Protein AF-A0ABD0UK90-F1 (afdb_monomer_lite)

Foldseek 3Di:
DDDDDDDDDDDDDDDDDPVVVVVVVVVVVQDDDDDDDDLQAKEWEDALLALLSLLLLLLCVQQVHDHHYHYADPVHGDPVLCVLCVPPSDDTWMDGRPHTDDTSLRSSVCSQVVSVVGGDRQADPDPVLNVVLVVLLVLCVVQQVVLLVCLQPPPDVVSVVVSLVSNLVSLLVVLVQCCVQLVPALESVPPDHHSNLSSNLSCLLSQVLSCVVPVDNSCDCVRRVSVVSSNVVSCPPPSSVVRRDHNVVSNQVSVVVNCVVVVHDDDDPPPDDDDPDDDDDDDDPDDDDDDDDDDDDDDDDDDDDDDDDDDDDDDDDDDDDDDDDDDDDDDDDDDDDDDDDDDDDDDDDDDDDDDDDDDDDDDDDDDDPVPVVVVVVVVVVVVVVVVVVLVVLQQAKEWEDAQLDLLSLLLLLLCVQQVHDHHYHYADPVHGDPCLCVLCVPPSDDTWMDRRNFIFDTSLLSSVLSLVVSVVGGDRQADPALLSNLLLVVLLVLCVVQVVVLLCCLLDPDPPVSVVVSVVSNLVSLLVVLVQQCVACVPELENHDPDNHSNCSSVLSCLLSLLLSCVVPVDNSCDCVRRVSVVSNNVVSCPPVSSVLRRDHNVVSNVVSVVVVVVVVVVVVVVVDDDDPDDDDDDDDDDDRDDPDDDDDDDDDDDDDDDDDDDDDDDDDDDDDDDDDDDDDDDDDDDDDDDDDDDDDDDDDDDDDDDDDDDDDDDDDDDDDDDPDDDDPPPPPPPPVDDPVVLVVVQVVVVVVLCVLQPDDDPQFKEWEDAQLDLLSLLLLLLCVQQVHGYHYHYADPPDGDPVLCVLCVPPSDDTWMQGRNRIRDTSLSSSVSSQVVSVVGGDRQADPNSSLNSLLVVLLVLCVVQQVVLLCCLLDPPPVVSVVVSLVSLLVSLLVVLVQCCVQLVPALESVPPDHHSNLSSNLSCLLSLVLSCVVPVDNSCDCVRRVSVVSNNVVSCPPPSNVSRRDHSVVSNVVSVSVVSVVVVVVVVVVVD

pLDDT: mean 71.85, std 28.39, range [21.31, 98.69]

Radius of gyration: 40.95 Å; chains: 1; bounding box: 121×126×129 Å

Secondary structure (DSSP, 8-state):
------------PPPPTTHHHHHHHHHHHT--------TT-EEEEE-TT-HHHHHHHHHHHHHT---EEEE--SSS--HHHHHHSTTT--S-EEEETTEEEESHHHHHHHHHHHTTTSS--SS-SSHHHHHHHHHHHHHHHHHTHHHHHHHHH---HHHHHHHHHHHHHHHHHHHHHHHHHSTTSSBTTBTS--HHHHHHHTTHHHHHHHHHHHS--SS-TTT-HHHHHHHHHHHHSHHHHTTS--HHHHHHHHHHHHHHTTT----------S---------------------------------------------------------------------------------------------SSHHHHHHHHHHHHHHHHHHHHHHHHHT-EEEEE-TT-HHHHHHHHHHHHHT---EEEE-BTTB--HHHHHHSTTT--S-EEEETTEEEESHHHHHHHHHHHTTTSS--SS-SSHHHHHHHHHHHHHIIIIIHHHHHHHHH---HHHHHHHHHHHHHHHHHHHHHHHHHSTTSSSSSSSS--HHHHHHHTTHHHHHHHHHHHS--SS-TTT-HHHHHHHHHHTTSHHHHTTPPPHHHHHHHHHHHHHHHHHHHHHTTSPPPP---PPPPPPPPPP-------------------PPP---PPPPP---------------------------------------------PPPP--S--PPP----------HHHHHHHHHHHHHHHGGG---PSTTSEEEEE-TT-HHHHHHHHHHHHTT---EEEE--SSS--HHHHHHSTTT--S-EEEETTEEEESHHHHHHHHHHHTTTSSS-SS-SSHHHHHHHHHHHHHHHHHTHHHHHHHHH---HHHHHHHHHHHHHHHHHHHHHHHHHSTTSSBTTBSS--HHHHHHHTTHHHHHHHHHHHS--SS-TTT-HHHHHHHHHHTT-HHHHTTPPPHHHHHHHHHHHHHHHHHHHHHTS--

Structure (mmCIF, N/CA/C/O backbone):
data_AF-A0ABD0UK90-F1
#
_entry.id   AF-A0ABD0UK90-F1
#
loop_
_atom_site.group_PDB
_atom_site.id
_atom_site.type_symbol
_atom_site.label_atom_id
_atom_site.label_alt_id
_atom_site.label_comp_id
_atom_site.label_asym_id
_atom_site.label_entity_id
_atom_site.label_seq_id
_atom_site.pdbx_PDB_ins_code
_atom_site.Cartn_x
_atom_site.Cartn_y
_atom_site.Cartn_z
_atom_site.occupancy
_atom_site.B_iso_or_equiv
_atom_site.auth_seq_id
_atom_site.auth_comp_id
_atom_site.auth_asym_id
_atom_site.auth_atom_id
_atom_site.pdbx_PDB_model_num
ATOM 1 N N . MET A 1 1 ? -17.948 55.664 0.984 1.00 28.36 1 MET A N 1
ATOM 2 C CA . MET A 1 1 ? -17.907 54.727 -0.159 1.00 28.36 1 MET A CA 1
ATOM 3 C C . MET A 1 1 ? -16.835 55.217 -1.120 1.00 28.36 1 MET A C 1
ATOM 5 O O . MET A 1 1 ? -16.834 56.423 -1.345 1.00 28.36 1 MET A O 1
ATOM 9 N N . PRO A 1 2 ? -16.016 54.346 -1.725 1.00 45.47 2 PRO A N 1
ATOM 10 C CA . PRO A 1 2 ? -15.521 53.060 -1.220 1.00 45.47 2 PRO A CA 1
ATOM 11 C C . PRO A 1 2 ? -13.966 52.999 -1.204 1.00 45.47 2 PRO A C 1
ATOM 13 O O . PRO A 1 2 ? -13.306 53.985 -1.496 1.00 45.47 2 PRO A O 1
ATOM 16 N N . GLU A 1 3 ? -13.427 51.840 -0.805 1.00 31.30 3 GLU A N 1
ATOM 17 C CA . GLU A 1 3 ? -12.134 51.233 -1.208 1.00 31.30 3 GLU A CA 1
ATOM 18 C C . GLU A 1 3 ? -10.850 52.075 -1.406 1.00 31.30 3 GLU A C 1
ATOM 20 O O . GLU A 1 3 ? -10.695 52.804 -2.378 1.00 31.30 3 GLU A O 1
ATOM 25 N N . MET A 1 4 ? -9.829 51.779 -0.586 1.00 26.78 4 MET A N 1
ATOM 26 C CA . MET A 1 4 ? -8.618 51.058 -1.037 1.00 26.78 4 MET A CA 1
ATOM 27 C C . MET A 1 4 ? -7.748 50.628 0.164 1.00 26.78 4 MET A C 1
ATOM 29 O O . MET A 1 4 ? -7.556 51.390 1.111 1.00 26.78 4 MET A O 1
ATOM 33 N N . ARG A 1 5 ? -7.214 49.404 0.111 1.00 32.78 5 ARG A N 1
ATOM 34 C CA . ARG A 1 5 ? -6.096 48.887 0.932 1.00 32.78 5 ARG A CA 1
ATOM 35 C C . ARG A 1 5 ? -4.965 48.471 -0.044 1.00 32.78 5 ARG A C 1
ATOM 37 O O . ARG A 1 5 ? -5.212 48.463 -1.244 1.00 32.78 5 ARG A O 1
ATOM 44 N N . ASP A 1 6 ? -3.722 48.158 0.320 1.00 28.17 6 ASP A N 1
ATOM 45 C CA . ASP A 1 6 ? -3.115 47.785 1.608 1.00 28.17 6 ASP A CA 1
ATOM 46 C C . ASP A 1 6 ? -1.721 48.426 1.803 1.00 28.17 6 ASP A C 1
ATOM 48 O O . ASP A 1 6 ? -1.142 49.012 0.888 1.00 28.17 6 ASP A O 1
ATOM 52 N N . LEU A 1 7 ? -1.175 48.303 3.018 1.00 28.30 7 LEU A N 1
ATOM 53 C CA . LEU A 1 7 ? 0.157 48.779 3.413 1.00 28.30 7 LEU A CA 1
ATOM 54 C C . LEU A 1 7 ? 1.127 47.610 3.619 1.00 28.30 7 LEU A C 1
ATOM 56 O O . LEU A 1 7 ? 0.836 46.717 4.407 1.00 28.30 7 LEU A O 1
ATOM 60 N N . CYS A 1 8 ? 2.339 47.691 3.059 1.00 24.53 8 CYS A N 1
ATOM 61 C CA . CYS A 1 8 ? 3.510 47.049 3.668 1.00 24.53 8 CYS A CA 1
ATOM 62 C C . CYS A 1 8 ? 4.816 47.736 3.228 1.00 24.53 8 CYS A C 1
ATOM 64 O O . CYS A 1 8 ? 5.094 47.844 2.035 1.00 24.53 8 CYS A O 1
ATOM 66 N N . MET A 1 9 ? 5.626 48.208 4.182 1.00 26.78 9 MET A N 1
ATOM 67 C CA . MET A 1 9 ? 6.883 48.924 3.916 1.00 26.78 9 MET A CA 1
ATOM 68 C C . MET A 1 9 ? 8.098 48.198 4.503 1.00 26.78 9 MET A C 1
ATOM 70 O O . MET A 1 9 ? 8.128 47.865 5.682 1.00 26.78 9 MET A O 1
ATOM 74 N N . HIS A 1 10 ? 9.096 48.012 3.639 1.00 29.12 10 HIS A N 1
ATOM 75 C CA . HIS A 1 10 ? 10.520 47.770 3.882 1.00 29.12 10 HIS A CA 1
ATOM 76 C C . HIS A 1 10 ? 11.045 47.892 5.332 1.00 29.12 10 HIS A C 1
ATOM 78 O O . HIS A 1 10 ? 11.031 48.973 5.919 1.00 29.12 10 HIS A O 1
ATOM 84 N N . SER A 1 11 ? 11.726 46.844 5.812 1.00 24.11 11 SER A N 1
ATOM 85 C CA . SER A 1 11 ? 12.740 46.954 6.875 1.00 24.11 11 SER A CA 1
ATOM 86 C C . SER A 1 11 ? 13.947 46.048 6.591 1.00 24.11 11 SER A C 1
ATOM 88 O O . SER A 1 11 ? 13.895 44.836 6.799 1.00 24.11 11 SER A O 1
ATOM 90 N N . SER A 1 12 ? 15.046 46.625 6.103 1.00 24.52 12 SER A N 1
ATOM 91 C CA . SER A 1 12 ? 16.267 45.883 5.757 1.00 24.52 12 SER A CA 1
ATOM 92 C C . SER A 1 12 ? 17.231 45.803 6.945 1.00 24.52 12 SER A C 1
ATOM 94 O O . SER A 1 12 ? 17.778 46.822 7.367 1.00 24.52 12 SER A O 1
ATOM 96 N N . PHE A 1 13 ? 17.495 44.599 7.456 1.00 25.09 13 PHE A N 1
ATOM 97 C CA . PHE A 1 13 ? 18.544 44.384 8.459 1.00 25.09 13 PHE A CA 1
ATOM 98 C C . PHE A 1 13 ? 19.931 44.346 7.800 1.00 25.09 13 PHE A C 1
ATOM 100 O O . PHE A 1 13 ? 20.166 43.580 6.868 1.00 25.09 13 PHE A O 1
ATOM 107 N N . LYS A 1 14 ? 20.863 45.168 8.299 1.00 26.67 14 LYS A N 1
ATOM 108 C CA . LYS A 1 14 ? 22.282 45.142 7.910 1.00 26.67 14 LYS A CA 1
ATOM 109 C C . LYS A 1 14 ? 23.086 44.302 8.903 1.00 26.67 14 LYS A C 1
ATOM 111 O O . LYS A 1 14 ? 22.955 44.495 10.109 1.00 26.67 14 LYS A O 1
ATOM 116 N N . TYR A 1 15 ? 23.956 43.433 8.394 1.00 26.38 15 TYR A N 1
ATOM 117 C CA . TYR A 1 15 ? 24.960 42.734 9.203 1.00 26.38 15 TYR A CA 1
ATOM 118 C C . TYR A 1 15 ? 26.170 43.640 9.529 1.00 26.38 15 TYR A C 1
ATOM 120 O O . TYR A 1 15 ? 26.425 44.597 8.791 1.00 26.38 15 TYR A O 1
ATOM 128 N N . PRO A 1 16 ? 26.937 43.354 10.604 1.00 29.52 16 PRO A N 1
ATOM 129 C CA . PRO A 1 16 ? 28.162 44.086 10.936 1.00 29.52 16 PRO A CA 1
ATOM 130 C C . PRO A 1 16 ? 29.250 43.928 9.863 1.00 29.52 16 PRO A C 1
ATOM 132 O O . PRO A 1 16 ? 29.445 42.848 9.310 1.00 29.52 16 PRO A O 1
ATOM 135 N N . SER A 1 17 ? 29.989 45.003 9.591 1.00 32.88 17 SER A N 1
ATOM 136 C CA . SER A 1 17 ? 30.823 45.151 8.390 1.00 32.88 17 SER A CA 1
ATOM 137 C C . SER A 1 17 ? 32.204 44.473 8.417 1.00 32.88 17 SER A C 1
ATOM 139 O O . SER A 1 17 ? 32.989 44.709 7.506 1.00 32.88 17 SER A O 1
ATOM 141 N N . SER A 1 18 ? 32.531 43.647 9.417 1.00 31.89 18 SER A N 1
ATOM 142 C CA . SER A 1 18 ? 33.868 43.034 9.556 1.00 31.89 18 SER A CA 1
ATOM 143 C C . SER A 1 18 ? 34.064 41.716 8.793 1.00 31.89 18 SER A C 1
ATOM 145 O O . SER A 1 18 ? 35.194 41.354 8.489 1.00 31.89 18 SER A O 1
ATOM 147 N N . SER A 1 19 ? 32.993 40.996 8.451 1.00 40.97 19 SER A N 1
ATOM 148 C CA . SER A 1 19 ? 33.067 39.697 7.752 1.00 40.97 19 SER A CA 1
ATOM 149 C C . SER A 1 19 ? 33.196 39.816 6.227 1.00 40.97 19 SER A C 1
ATOM 151 O O . SER A 1 19 ? 33.571 38.854 5.550 1.00 40.97 19 SER A O 1
ATOM 153 N N . ALA A 1 20 ? 32.900 40.996 5.672 1.00 35.22 20 ALA A N 1
ATOM 154 C CA . ALA A 1 20 ? 32.947 41.248 4.235 1.00 35.22 20 ALA A CA 1
ATOM 155 C C . ALA A 1 20 ? 34.383 41.236 3.685 1.00 35.22 20 ALA A C 1
ATOM 157 O O . ALA A 1 20 ? 34.611 40.705 2.600 1.00 35.22 20 ALA A O 1
ATOM 158 N N . GLU A 1 21 ? 35.352 41.774 4.433 1.00 32.53 21 GLU A N 1
ATOM 159 C CA . GLU A 1 21 ? 36.754 41.835 4.003 1.00 32.53 21 GLU A CA 1
ATOM 160 C C . GLU A 1 21 ? 37.429 40.458 4.063 1.00 32.53 21 GLU A C 1
ATOM 162 O O . GLU A 1 21 ? 38.047 40.054 3.082 1.00 32.53 21 GLU A O 1
ATOM 167 N N . GLU A 1 22 ? 37.233 39.675 5.131 1.00 37.59 22 GLU A N 1
ATOM 168 C CA . GLU A 1 22 ? 37.741 38.291 5.206 1.00 37.59 22 GLU A CA 1
ATOM 169 C C . GLU A 1 22 ? 37.160 37.410 4.084 1.00 37.59 22 GLU A C 1
ATOM 171 O O . GLU A 1 22 ? 37.885 36.649 3.437 1.00 37.59 22 GLU A O 1
ATOM 176 N N . SER A 1 23 ? 35.866 37.575 3.783 1.00 37.53 23 SER A N 1
ATOM 177 C CA . SER A 1 23 ? 35.215 36.898 2.656 1.00 37.53 23 SER A CA 1
ATOM 178 C C . SER A 1 23 ? 35.800 37.339 1.309 1.00 37.53 23 SER A C 1
ATOM 180 O O . SER A 1 23 ? 36.056 36.497 0.447 1.00 37.53 23 SER A O 1
ATOM 182 N N . GLN A 1 24 ? 36.070 38.637 1.118 1.00 35.12 24 GLN A N 1
ATOM 183 C CA . GLN A 1 24 ? 36.702 39.138 -0.107 1.00 35.12 24 GLN A CA 1
ATOM 184 C C . GLN A 1 24 ? 38.171 38.727 -0.252 1.00 35.12 24 GLN A C 1
ATOM 186 O O . GLN A 1 24 ? 38.604 38.484 -1.374 1.00 35.12 24 GLN A O 1
ATOM 191 N N . ILE A 1 25 ? 38.923 38.565 0.838 1.00 36.12 25 ILE A N 1
ATOM 192 C CA . ILE A 1 25 ? 40.304 38.058 0.799 1.00 36.12 25 ILE A CA 1
ATOM 193 C C . ILE A 1 25 ? 40.329 36.593 0.335 1.00 36.12 25 ILE A C 1
ATOM 195 O O . ILE A 1 25 ? 41.153 36.232 -0.504 1.00 36.12 25 ILE A O 1
ATOM 199 N N . ILE A 1 26 ? 39.384 35.761 0.788 1.00 38.62 26 ILE A N 1
ATOM 200 C CA . ILE A 1 26 ? 39.241 34.379 0.292 1.00 38.62 26 ILE A CA 1
ATOM 201 C C . ILE A 1 26 ? 38.785 34.359 -1.180 1.00 38.62 26 ILE A C 1
ATOM 203 O O . ILE A 1 26 ? 39.299 33.563 -1.965 1.00 38.62 26 ILE A O 1
ATOM 207 N N . LEU A 1 27 ? 37.884 35.263 -1.588 1.00 34.94 27 LEU A N 1
ATOM 208 C CA . LEU A 1 27 ? 37.467 35.431 -2.992 1.00 34.94 27 LEU A CA 1
ATOM 209 C C . LEU A 1 27 ? 38.593 35.938 -3.911 1.00 34.94 27 LEU A C 1
ATOM 211 O O . LEU A 1 27 ? 38.601 35.617 -5.099 1.00 34.94 27 LEU A O 1
ATOM 215 N N . ALA A 1 28 ? 39.529 36.738 -3.394 1.00 32.56 28 ALA A N 1
ATOM 216 C CA . ALA A 1 28 ? 40.621 37.319 -4.174 1.00 32.56 28 ALA A CA 1
ATOM 217 C C . ALA A 1 28 ? 41.658 36.272 -4.610 1.00 32.56 28 ALA A C 1
ATOM 219 O O . ALA A 1 28 ? 42.197 36.376 -5.710 1.00 32.56 28 ALA A O 1
ATOM 220 N N . ILE A 1 29 ? 41.885 35.236 -3.793 1.00 39.50 29 ILE A N 1
ATOM 221 C CA . ILE A 1 29 ? 42.828 34.141 -4.088 1.00 39.50 29 ILE A CA 1
ATOM 222 C C . ILE A 1 29 ? 42.421 33.352 -5.350 1.00 39.50 29 ILE A C 1
ATOM 224 O O . ILE A 1 29 ? 43.286 32.831 -6.045 1.00 39.50 29 ILE A O 1
ATOM 228 N N . PHE A 1 30 ? 41.127 33.317 -5.689 1.00 38.62 30 PHE A N 1
ATOM 229 C CA . PHE A 1 30 ? 40.582 32.551 -6.820 1.00 38.62 30 PHE A CA 1
ATOM 230 C C . PHE A 1 30 ? 40.227 33.393 -8.064 1.00 38.62 30 PHE A C 1
ATOM 232 O O . PHE A 1 30 ? 39.583 32.886 -8.980 1.00 38.62 30 PHE A O 1
ATOM 239 N N . ARG A 1 31 ? 40.613 34.679 -8.142 1.00 35.34 31 ARG A N 1
ATOM 240 C CA . ARG A 1 31 ? 40.206 35.572 -9.251 1.00 35.34 31 ARG A CA 1
ATOM 241 C C . ARG A 1 31 ? 41.307 35.899 -10.263 1.00 35.34 31 ARG A C 1
ATOM 243 O O . ARG A 1 31 ? 41.811 37.016 -10.333 1.00 35.34 31 ARG A O 1
ATOM 250 N N . SER A 1 32 ? 41.558 34.939 -11.151 1.00 29.97 32 SER A N 1
ATOM 251 C CA . SER A 1 32 ? 42.127 35.145 -12.491 1.00 29.97 32 SER A CA 1
ATOM 252 C C . SER A 1 32 ? 41.592 34.033 -13.414 1.00 29.97 32 SER A C 1
ATOM 254 O O . SER A 1 32 ? 41.513 32.901 -12.963 1.00 29.97 32 SER A O 1
ATOM 256 N N . THR A 1 33 ? 41.173 34.253 -14.666 1.00 31.61 33 THR A N 1
ATOM 257 C CA . THR A 1 33 ? 41.246 35.459 -15.514 1.00 31.61 33 THR A CA 1
ATOM 258 C C . THR A 1 33 ? 39.935 35.664 -16.286 1.00 31.61 33 THR A C 1
ATOM 260 O O . THR A 1 33 ? 39.329 34.706 -16.750 1.00 31.61 33 THR A O 1
ATOM 263 N N . LYS A 1 34 ? 39.513 36.915 -16.518 1.00 36.09 34 LYS A N 1
ATOM 264 C CA . LYS A 1 34 ? 38.336 37.210 -17.356 1.00 36.09 34 LYS A CA 1
ATOM 265 C C . LYS A 1 34 ? 38.686 37.135 -18.852 1.00 36.09 34 LYS A C 1
ATOM 267 O O . LYS A 1 34 ? 39.537 37.895 -19.315 1.00 36.09 34 LYS A O 1
ATOM 272 N N . ARG A 1 35 ? 37.986 36.297 -19.623 1.00 33.28 35 ARG A N 1
ATOM 273 C CA . ARG A 1 35 ? 37.909 36.353 -21.099 1.00 33.28 35 ARG A CA 1
ATOM 274 C C . ARG A 1 35 ? 36.449 36.219 -21.548 1.00 33.28 35 ARG A C 1
ATOM 276 O O . ARG A 1 35 ? 35.594 35.847 -20.755 1.00 33.28 35 ARG A O 1
ATOM 283 N N . MET A 1 36 ? 36.154 36.623 -22.784 1.00 32.66 36 MET A N 1
ATOM 284 C CA . MET A 1 36 ? 34.798 36.543 -23.344 1.00 32.66 36 MET A CA 1
ATOM 285 C C . MET A 1 36 ? 34.435 35.100 -23.714 1.00 32.66 36 MET A C 1
ATOM 287 O O . MET A 1 36 ? 35.322 34.297 -23.998 1.00 32.66 36 MET A O 1
ATOM 291 N N . ALA A 1 37 ? 33.135 34.799 -23.685 1.00 36.25 37 ALA A N 1
ATOM 292 C CA . ALA A 1 37 ? 32.604 33.440 -23.699 1.00 36.25 37 ALA A CA 1
ATOM 293 C C . ALA A 1 37 ? 33.053 32.586 -24.900 1.00 36.25 37 ALA A C 1
ATOM 295 O O . ALA A 1 37 ? 33.027 33.024 -26.052 1.00 36.25 37 ALA A O 1
ATOM 296 N N . LYS A 1 38 ? 33.377 31.328 -24.593 1.00 41.59 38 LYS A N 1
ATOM 297 C CA . LYS A 1 38 ? 33.272 30.175 -25.493 1.00 41.59 38 LYS A CA 1
ATOM 298 C C . LYS A 1 38 ? 32.047 29.356 -25.083 1.00 41.59 38 LYS A C 1
ATOM 300 O O . LYS A 1 38 ? 31.646 29.402 -23.925 1.00 41.59 38 LYS A O 1
ATOM 305 N N . GLU A 1 39 ? 31.514 28.557 -26.002 1.00 44.91 39 GLU A N 1
ATOM 306 C CA . GLU A 1 39 ? 30.380 27.657 -25.731 1.00 44.91 39 GLU A CA 1
ATOM 307 C C . GLU A 1 39 ? 30.730 26.507 -24.756 1.00 44.91 39 GLU A C 1
ATOM 309 O O . GLU A 1 39 ? 29.832 25.934 -24.143 1.00 44.91 39 GLU A O 1
ATOM 314 N N . ASP A 1 40 ? 32.025 26.229 -24.554 1.00 58.19 40 ASP A N 1
ATOM 315 C CA . ASP A 1 40 ? 32.560 25.175 -23.672 1.00 58.19 40 ASP A CA 1
ATOM 316 C C . ASP A 1 40 ? 32.884 25.655 -22.234 1.00 58.19 40 ASP A C 1
ATOM 318 O O . ASP A 1 40 ? 33.687 25.036 -21.536 1.00 58.19 40 ASP A O 1
ATOM 322 N N . GLU A 1 41 ? 32.356 26.799 -21.777 1.00 84.12 41 GLU A N 1
ATOM 323 C CA . GLU A 1 41 ? 32.733 27.353 -20.466 1.00 84.12 41 GLU A CA 1
ATOM 324 C C . GLU A 1 41 ? 32.199 26.499 -19.296 1.00 84.12 41 GLU A C 1
ATOM 326 O O . GLU A 1 41 ? 30.988 26.332 -19.129 1.00 84.12 41 GLU A O 1
ATOM 331 N N . VAL A 1 42 ? 33.103 25.978 -18.458 1.00 94.38 42 VAL A N 1
ATOM 332 C CA . VAL A 1 42 ? 32.765 25.172 -17.274 1.00 94.38 42 VAL A CA 1
ATOM 333 C C . VAL A 1 42 ? 32.741 26.047 -16.020 1.00 94.38 42 VAL A C 1
ATOM 335 O O . VAL A 1 42 ? 33.667 26.819 -15.766 1.00 94.38 42 VAL A O 1
ATOM 338 N N . LYS A 1 43 ? 31.698 25.911 -15.195 1.00 95.25 43 LYS A N 1
ATOM 339 C CA . LYS A 1 43 ? 31.576 26.593 -13.895 1.00 95.25 43 LYS A CA 1
ATOM 340 C C . LYS A 1 43 ? 31.092 25.618 -12.824 1.00 95.25 43 LYS A C 1
ATOM 342 O O . LYS A 1 43 ? 30.287 24.740 -13.119 1.00 95.25 43 LYS A O 1
ATOM 347 N N . LEU A 1 44 ? 31.520 25.777 -11.573 1.00 96.19 44 LEU A N 1
ATOM 348 C CA . LEU A 1 44 ? 31.062 24.941 -10.455 1.00 96.19 44 LEU A CA 1
ATOM 349 C C . LEU A 1 44 ? 30.495 25.799 -9.321 1.00 96.19 44 LEU A C 1
ATOM 351 O O . LEU A 1 44 ? 31.235 26.526 -8.662 1.00 96.19 44 LEU A O 1
ATOM 355 N N . ILE A 1 45 ? 29.192 25.671 -9.063 1.00 94.69 45 ILE A N 1
ATOM 356 C CA . ILE A 1 45 ? 28.512 26.313 -7.933 1.00 94.69 45 ILE A CA 1
ATOM 357 C C . ILE A 1 45 ? 28.720 25.459 -6.679 1.00 94.69 45 ILE A C 1
ATOM 359 O O . ILE A 1 45 ? 28.374 24.272 -6.670 1.00 94.69 45 ILE A O 1
ATOM 363 N N . GLY A 1 46 ? 29.280 26.039 -5.614 1.00 91.19 46 GLY A N 1
ATOM 364 C CA . GLY A 1 46 ? 29.728 25.258 -4.462 1.00 91.19 46 GLY A CA 1
ATOM 365 C C . GLY A 1 46 ? 29.984 26.024 -3.167 1.00 91.19 46 GLY A C 1
ATOM 366 O O . GLY A 1 46 ? 30.115 27.242 -3.131 1.00 91.19 46 GLY A O 1
ATOM 367 N N . VAL A 1 47 ? 30.146 25.270 -2.078 1.00 86.06 47 VAL A N 1
ATOM 368 C CA . VAL A 1 47 ? 30.702 25.752 -0.805 1.00 86.06 47 VAL A CA 1
ATOM 369 C C . VAL A 1 47 ? 31.943 24.920 -0.492 1.00 86.06 47 VAL A C 1
ATOM 371 O O . VAL A 1 47 ? 31.859 23.693 -0.449 1.00 86.06 47 VAL A O 1
ATOM 374 N N . TRP A 1 48 ? 33.080 25.579 -0.247 1.00 86.44 48 TRP A N 1
ATOM 375 C CA . TRP A 1 48 ? 34.409 24.948 -0.125 1.00 86.44 48 TRP A CA 1
ATOM 376 C C . TRP A 1 48 ? 34.515 23.906 1.002 1.00 86.44 48 TRP A C 1
ATOM 378 O O . TRP A 1 48 ? 35.383 23.042 0.983 1.00 86.44 48 TRP A O 1
ATOM 388 N N . SER A 1 49 ? 33.634 23.984 2.000 1.00 84.56 49 SER A N 1
ATOM 389 C CA . SER A 1 49 ? 33.572 23.068 3.143 1.00 84.56 49 SER A CA 1
ATOM 390 C C . SER A 1 49 ? 32.675 21.840 2.908 1.00 84.56 49 SER A C 1
ATOM 392 O O . SER A 1 49 ? 32.532 21.006 3.807 1.00 84.56 49 SER A O 1
ATOM 394 N N . SER A 1 50 ? 32.061 21.714 1.724 1.00 89.25 50 SER A N 1
ATOM 395 C CA . SER A 1 50 ? 31.174 20.603 1.363 1.00 89.25 50 SER A CA 1
ATOM 396 C C . SER A 1 50 ? 31.948 19.442 0.715 1.00 89.25 50 SER A C 1
ATOM 398 O O . SER A 1 50 ? 32.546 19.635 -0.346 1.00 89.25 50 SER A O 1
ATOM 400 N N . PRO A 1 51 ? 31.882 18.210 1.262 1.00 92.00 51 PRO A N 1
ATOM 401 C CA . PRO A 1 51 ? 32.534 17.045 0.657 1.00 92.00 51 PRO A CA 1
ATOM 402 C C . PRO A 1 51 ? 31.958 16.743 -0.735 1.00 92.00 51 PRO A C 1
ATOM 404 O O . PRO A 1 51 ? 32.690 16.423 -1.664 1.00 92.00 51 PRO A O 1
ATOM 407 N N . PHE A 1 52 ? 30.654 16.945 -0.931 1.00 94.88 52 PHE A N 1
ATOM 408 C CA . PHE A 1 52 ? 30.000 16.736 -2.223 1.00 94.88 52 PHE A CA 1
ATOM 409 C C . PHE A 1 52 ? 30.558 17.658 -3.317 1.00 94.88 52 PHE A C 1
ATOM 411 O O . PHE A 1 52 ? 30.664 17.241 -4.465 1.00 94.88 52 PHE A O 1
ATOM 418 N N . VAL A 1 53 ? 30.965 18.884 -2.963 1.00 95.12 53 VAL A N 1
ATOM 419 C CA . VAL A 1 53 ? 31.605 19.839 -3.888 1.00 95.12 53 VAL A CA 1
ATOM 420 C C . VAL A 1 53 ? 33.054 19.434 -4.163 1.00 95.12 53 VAL A C 1
ATOM 422 O O . VAL A 1 53 ? 33.483 19.467 -5.315 1.00 95.12 53 VAL A O 1
ATOM 425 N N . ALA A 1 54 ? 33.777 18.962 -3.141 1.00 95.69 54 ALA A N 1
ATOM 426 C CA . ALA A 1 54 ? 35.136 18.450 -3.299 1.00 95.69 54 ALA A CA 1
ATOM 427 C C . ALA A 1 54 ? 35.223 17.303 -4.324 1.00 95.69 54 ALA A C 1
ATOM 429 O O . ALA A 1 54 ? 36.182 17.253 -5.081 1.00 95.69 54 ALA A O 1
ATOM 430 N N . ARG A 1 55 ? 34.209 16.430 -4.432 1.00 97.81 55 ARG A N 1
ATOM 431 C CA . ARG A 1 55 ? 34.168 15.367 -5.462 1.00 97.81 55 ARG A CA 1
ATOM 432 C C . ARG A 1 55 ? 34.249 15.909 -6.888 1.00 97.81 55 ARG A C 1
ATOM 434 O O . ARG A 1 55 ? 35.030 15.405 -7.689 1.00 97.81 55 ARG A O 1
ATOM 441 N N . ALA A 1 56 ? 33.452 16.935 -7.188 1.00 97.31 56 ALA A N 1
ATOM 442 C CA . ALA A 1 56 ? 33.420 17.559 -8.506 1.00 97.31 56 ALA A CA 1
ATOM 443 C C . ALA A 1 56 ? 34.743 18.277 -8.813 1.00 97.31 56 ALA A C 1
ATOM 445 O O . ALA A 1 56 ? 35.297 18.090 -9.891 1.00 97.31 56 ALA A O 1
ATOM 446 N N . LEU A 1 57 ? 35.288 19.019 -7.842 1.00 96.50 57 LEU A N 1
ATOM 447 C CA . LEU A 1 57 ? 36.599 19.669 -7.953 1.00 96.50 57 LEU A CA 1
ATOM 448 C C . LEU A 1 57 ? 37.727 18.652 -8.208 1.00 96.50 57 LEU A C 1
ATOM 450 O O . LEU A 1 57 ? 38.512 18.831 -9.132 1.00 96.50 57 LEU A O 1
ATOM 454 N N . ILE A 1 58 ? 37.767 17.546 -7.456 1.00 97.00 58 ILE A N 1
ATOM 455 C CA . ILE A 1 58 ? 38.763 16.474 -7.631 1.00 97.00 58 ILE A CA 1
ATOM 456 C C . ILE A 1 58 ? 38.661 15.856 -9.030 1.00 97.00 58 ILE A C 1
ATOM 458 O O . ILE A 1 58 ? 39.683 15.649 -9.678 1.00 97.00 58 ILE A O 1
ATOM 462 N N . ALA A 1 59 ? 37.448 15.595 -9.528 1.00 97.38 59 ALA A N 1
ATOM 463 C CA . ALA A 1 59 ? 37.256 15.069 -10.878 1.00 97.38 59 ALA A CA 1
ATOM 464 C C . ALA A 1 59 ? 37.701 16.063 -11.970 1.00 97.38 59 ALA A C 1
ATOM 466 O O . ALA A 1 59 ? 38.381 15.653 -12.909 1.00 97.38 59 ALA A O 1
ATOM 467 N N . LEU A 1 60 ? 37.391 17.359 -11.836 1.00 95.88 60 LEU A N 1
ATOM 468 C CA . LEU A 1 60 ? 37.853 18.399 -12.770 1.00 95.88 60 LEU A CA 1
ATOM 469 C C . LEU A 1 60 ? 39.387 18.512 -12.776 1.00 95.88 60 LEU A C 1
ATOM 471 O O . LEU A 1 60 ? 39.991 18.494 -13.850 1.00 95.88 60 LEU A O 1
ATOM 475 N N . ASN A 1 61 ? 40.023 18.546 -11.598 1.00 94.88 61 ASN A N 1
ATOM 476 C CA . ASN A 1 61 ? 41.483 18.608 -11.476 1.00 94.88 61 ASN A CA 1
ATOM 477 C C . ASN A 1 61 ? 42.156 17.332 -12.031 1.00 94.88 61 ASN A C 1
ATOM 479 O O . ASN A 1 61 ? 43.151 17.441 -12.742 1.00 94.88 61 ASN A O 1
ATOM 483 N N . LEU A 1 62 ? 41.601 16.131 -11.797 1.00 94.44 62 LEU A N 1
ATOM 484 C CA . LEU A 1 62 ? 42.101 14.876 -12.394 1.00 94.44 62 LEU A CA 1
ATOM 485 C C . LEU A 1 62 ? 42.020 14.878 -13.928 1.00 94.44 62 LEU A C 1
ATOM 487 O O . LEU A 1 62 ? 42.900 14.327 -14.589 1.00 94.44 62 LEU A O 1
ATOM 491 N N . LYS A 1 63 ? 40.981 15.496 -14.499 1.00 93.88 63 LYS A N 1
ATOM 492 C CA . LYS A 1 63 ? 40.798 15.638 -15.951 1.00 93.88 63 LYS A CA 1
ATOM 493 C C . LYS A 1 63 ? 41.565 16.811 -16.570 1.00 93.88 63 LYS A C 1
ATOM 495 O O . LYS A 1 63 ? 41.596 16.911 -17.795 1.00 93.88 63 LYS A O 1
ATOM 500 N N . GLY A 1 64 ? 42.181 17.681 -15.767 1.00 91.88 64 GLY A N 1
ATOM 501 C CA . GLY A 1 64 ? 42.857 18.892 -16.247 1.00 91.88 64 GLY A CA 1
ATOM 502 C C . GLY A 1 64 ? 41.903 19.915 -16.878 1.00 91.88 64 GLY A C 1
ATOM 503 O O . GLY A 1 64 ? 42.282 20.601 -17.825 1.00 91.88 64 GLY A O 1
ATOM 504 N N . VAL A 1 65 ? 40.656 19.981 -16.403 1.00 92.75 65 VAL A N 1
ATOM 505 C CA . VAL A 1 65 ? 39.617 20.884 -16.926 1.00 92.75 65 VAL A CA 1
ATOM 506 C C . VAL A 1 65 ? 39.700 22.232 -16.208 1.00 92.75 65 VAL A C 1
ATOM 508 O O . VAL A 1 65 ? 39.640 22.276 -14.983 1.00 92.75 65 VAL A O 1
ATOM 511 N N . GLU A 1 66 ? 39.804 23.334 -16.955 1.00 91.38 66 GLU A N 1
ATOM 512 C CA . GLU A 1 66 ? 39.680 24.692 -16.403 1.00 91.38 66 GLU A CA 1
ATOM 513 C C . GLU A 1 66 ? 38.209 25.006 -16.063 1.00 91.38 66 GLU A C 1
ATOM 515 O O . GLU A 1 66 ? 37.314 24.696 -16.849 1.00 91.38 66 GLU A O 1
ATOM 520 N N . TYR A 1 67 ? 37.942 25.635 -14.911 1.00 92.25 67 TYR A N 1
ATOM 521 C CA . TYR A 1 67 ? 36.586 25.998 -14.470 1.00 92.25 67 TYR A CA 1
ATOM 522 C C . TYR A 1 67 ? 36.538 27.315 -13.681 1.00 92.25 67 TYR A C 1
ATOM 524 O O . TYR A 1 67 ? 37.460 27.648 -12.938 1.00 92.25 67 TYR A O 1
ATOM 532 N N . GLU A 1 68 ? 35.417 28.040 -13.766 1.00 93.31 68 GLU A N 1
ATOM 533 C CA . GLU A 1 68 ? 35.103 29.130 -12.831 1.00 93.31 68 GLU A CA 1
ATOM 534 C C . GLU A 1 68 ? 34.451 28.563 -11.559 1.00 93.31 68 GLU A C 1
ATOM 536 O O . GLU A 1 68 ? 33.367 27.977 -11.606 1.00 93.31 68 GLU A O 1
ATOM 541 N N . TYR A 1 69 ? 35.079 28.752 -10.397 1.00 90.38 69 TYR A N 1
ATOM 542 C CA . TYR A 1 69 ? 34.456 28.402 -9.120 1.00 90.38 69 TYR A CA 1
ATOM 543 C C . TYR A 1 69 ? 33.513 29.515 -8.641 1.00 90.38 69 TYR A C 1
ATOM 545 O O . TYR A 1 69 ? 33.934 30.653 -8.420 1.00 90.38 69 TYR A O 1
ATOM 553 N N . LEU A 1 70 ? 32.239 29.173 -8.442 1.00 90.81 70 LEU A N 1
ATOM 554 C CA . LEU A 1 70 ? 31.176 30.079 -8.013 1.00 90.81 70 LEU A CA 1
ATOM 555 C C . LEU A 1 70 ? 30.777 29.767 -6.556 1.00 90.81 70 LEU A C 1
ATOM 557 O O . LEU A 1 70 ? 30.008 28.834 -6.313 1.00 90.81 70 LEU A O 1
ATOM 561 N N . PRO A 1 71 ? 31.302 30.509 -5.562 1.00 83.12 71 PRO A N 1
ATOM 562 C CA . PRO A 1 71 ? 30.967 30.283 -4.162 1.00 83.12 71 PRO A CA 1
ATOM 563 C C . PRO A 1 71 ? 29.527 30.698 -3.838 1.00 83.12 71 PRO A C 1
ATOM 565 O O . PRO A 1 71 ? 29.102 31.804 -4.171 1.00 83.12 71 PRO A O 1
ATOM 568 N N . ASP A 1 72 ? 28.822 29.824 -3.126 1.00 83.69 72 ASP A N 1
ATOM 569 C CA . ASP A 1 72 ? 27.468 30.037 -2.605 1.00 83.69 72 ASP A CA 1
ATOM 570 C C . ASP A 1 72 ? 27.451 30.070 -1.060 1.00 83.69 72 ASP A C 1
ATOM 572 O O . ASP A 1 72 ? 28.475 29.847 -0.405 1.00 83.69 72 ASP A O 1
ATOM 576 N N . ASP A 1 73 ? 26.286 30.325 -0.464 1.00 73.19 73 ASP A N 1
ATOM 577 C CA . ASP A 1 73 ? 26.065 30.362 0.985 1.00 73.19 73 ASP A CA 1
ATOM 578 C C . ASP A 1 73 ? 25.152 29.200 1.436 1.00 73.19 73 ASP A C 1
ATOM 580 O O . ASP A 1 73 ? 24.168 28.847 0.783 1.00 73.19 73 ASP A O 1
ATOM 584 N N . LEU A 1 74 ? 25.472 28.570 2.575 1.00 63.97 74 LEU A N 1
ATOM 585 C CA . LEU A 1 74 ? 24.706 27.424 3.097 1.00 63.97 74 LEU A CA 1
ATOM 586 C C . LEU A 1 74 ? 23.320 27.805 3.644 1.00 63.97 74 LEU A C 1
ATOM 588 O O . LEU A 1 74 ? 22.455 26.934 3.771 1.00 63.97 74 LEU A O 1
ATOM 592 N N . PHE A 1 75 ? 23.123 29.074 3.992 1.00 68.56 75 PHE A N 1
ATOM 593 C CA . PHE A 1 75 ? 21.932 29.623 4.631 1.00 68.56 75 PHE A CA 1
ATOM 594 C C . PHE A 1 75 ? 21.168 30.572 3.696 1.00 68.56 75 PHE A C 1
ATOM 596 O O . PHE A 1 75 ? 19.939 30.522 3.669 1.00 68.56 75 PHE A O 1
ATOM 603 N N . ASN A 1 76 ? 21.871 31.383 2.899 1.00 74.75 76 ASN A N 1
ATOM 604 C CA . ASN A 1 76 ? 21.296 32.359 1.964 1.00 74.75 76 ASN A CA 1
ATOM 605 C C . ASN A 1 76 ? 21.646 32.037 0.497 1.00 74.75 76 ASN A C 1
ATOM 607 O O . ASN A 1 76 ? 22.409 32.753 -0.151 1.00 74.75 76 ASN A O 1
ATOM 611 N N . LYS A 1 77 ? 21.090 30.926 0.002 1.00 82.31 77 LYS A N 1
ATOM 612 C CA . LYS A 1 77 ? 21.373 30.341 -1.321 1.00 82.31 77 LYS A CA 1
ATOM 613 C C . LYS A 1 77 ? 21.178 31.331 -2.473 1.00 82.31 77 LYS A C 1
ATOM 615 O O . LYS A 1 77 ? 20.142 31.993 -2.542 1.00 82.31 77 LYS A O 1
ATOM 620 N N . SER A 1 78 ? 22.116 31.364 -3.418 1.00 83.25 78 SER A N 1
ATOM 621 C CA . SER A 1 78 ? 22.039 32.249 -4.585 1.00 83.25 78 SER A CA 1
ATOM 622 C C . SER A 1 78 ? 20.869 31.915 -5.521 1.00 83.25 78 SER A C 1
ATOM 624 O O . SER A 1 78 ? 20.481 30.758 -5.692 1.00 83.25 78 SER A O 1
ATOM 626 N N . GLU A 1 79 ? 20.340 32.934 -6.205 1.00 86.25 79 GLU A N 1
ATOM 627 C CA . GLU A 1 79 ? 19.331 32.751 -7.259 1.00 86.25 79 GLU A CA 1
ATOM 628 C C . GLU A 1 79 ? 19.839 31.825 -8.378 1.00 86.25 79 GLU A C 1
ATOM 630 O O . GLU A 1 79 ? 19.087 30.998 -8.891 1.00 86.25 79 GLU A O 1
ATOM 635 N N . LEU A 1 80 ? 21.137 31.895 -8.702 1.00 87.50 80 LEU A N 1
ATOM 636 C CA . LEU A 1 80 ? 21.765 31.035 -9.703 1.00 87.50 80 LEU A CA 1
ATOM 637 C C . LEU A 1 80 ? 21.710 29.555 -9.294 1.00 87.50 80 LEU A C 1
ATOM 639 O O . LEU A 1 80 ? 21.351 28.717 -10.121 1.00 87.50 80 LEU A O 1
ATOM 643 N N . LEU A 1 81 ? 21.986 29.224 -8.029 1.00 87.00 81 LEU A N 1
ATOM 644 C CA . LEU A 1 81 ? 21.827 27.866 -7.494 1.00 87.00 81 LEU A CA 1
ATOM 645 C C . LEU A 1 81 ? 20.364 27.417 -7.501 1.00 87.00 81 LEU A C 1
ATOM 647 O O . LEU A 1 81 ? 20.069 26.296 -7.916 1.00 87.00 81 LEU A O 1
ATOM 651 N N . LEU A 1 82 ? 19.444 28.284 -7.069 1.00 87.38 82 LEU A N 1
ATOM 652 C CA . LEU A 1 82 ? 18.009 27.981 -7.035 1.00 87.38 82 LEU A CA 1
ATOM 653 C C . LEU A 1 82 ? 17.430 27.741 -8.438 1.00 87.38 82 LEU A C 1
ATOM 655 O O . LEU A 1 82 ? 16.570 26.877 -8.595 1.00 87.38 82 LEU A O 1
ATOM 659 N N . LYS A 1 83 ? 17.926 28.459 -9.451 1.00 89.69 83 LYS A N 1
ATOM 660 C CA . LYS A 1 83 ? 17.563 28.283 -10.864 1.00 89.69 83 LYS A CA 1
ATOM 661 C C . LYS A 1 83 ? 18.219 27.052 -11.498 1.00 89.69 83 LYS A C 1
ATOM 663 O O . LYS A 1 83 ? 17.589 26.394 -12.319 1.00 89.69 83 LYS A O 1
ATOM 668 N N . SER A 1 84 ? 19.461 26.735 -11.123 1.00 87.50 84 SER A N 1
ATOM 669 C CA . SER A 1 84 ? 20.242 25.643 -11.731 1.00 87.50 84 SER A CA 1
ATOM 670 C C . SER A 1 84 ? 19.959 24.269 -11.111 1.00 87.50 84 SER A C 1
ATOM 672 O O . SER A 1 84 ? 20.060 23.261 -11.800 1.00 87.50 84 SER A O 1
ATOM 674 N N . ASN A 1 85 ? 19.561 24.214 -9.835 1.00 89.62 85 ASN A N 1
ATOM 675 C CA . ASN A 1 85 ? 19.051 23.014 -9.161 1.00 89.62 85 ASN A CA 1
ATOM 676 C C . ASN A 1 85 ? 17.692 23.330 -8.501 1.00 89.62 85 ASN A C 1
ATOM 678 O O . ASN A 1 85 ? 17.615 23.451 -7.276 1.00 89.62 85 ASN A O 1
ATOM 682 N N . PRO A 1 86 ? 16.602 23.477 -9.278 1.00 81.44 86 PRO A N 1
ATOM 683 C CA . PRO A 1 86 ? 15.292 23.841 -8.733 1.00 81.44 86 PRO A CA 1
ATOM 684 C C . PRO A 1 86 ? 14.641 22.719 -7.911 1.00 81.44 86 PRO A C 1
ATOM 686 O O . PRO A 1 86 ? 13.755 22.998 -7.101 1.00 81.44 86 PRO A O 1
ATOM 689 N N . VAL A 1 87 ? 15.088 21.469 -8.088 1.00 77.62 87 VAL A N 1
ATOM 690 C CA . VAL A 1 87 ? 14.548 20.278 -7.412 1.00 77.62 87 VAL A CA 1
ATOM 691 C C . VAL A 1 87 ? 15.064 20.184 -5.975 1.00 77.62 87 VAL A C 1
ATOM 693 O O . VAL A 1 87 ? 14.282 20.288 -5.032 1.00 77.62 87 VAL A O 1
ATOM 696 N N . TYR A 1 88 ? 16.378 20.027 -5.792 1.00 81.38 88 TYR A N 1
ATOM 697 C CA . TYR A 1 88 ? 16.984 19.822 -4.472 1.00 81.38 88 TYR A CA 1
ATOM 698 C C . TYR A 1 88 ? 17.531 21.115 -3.868 1.00 81.38 88 TYR A C 1
ATOM 700 O O . TYR A 1 88 ? 17.592 21.246 -2.644 1.00 81.38 88 TYR A O 1
ATOM 708 N N . LYS A 1 89 ? 17.897 22.098 -4.704 1.00 90.31 89 LYS A N 1
ATOM 709 C CA . LYS A 1 89 ? 18.462 23.390 -4.277 1.00 90.31 89 LYS A CA 1
ATOM 710 C C . LYS A 1 89 ? 19.743 23.187 -3.456 1.00 90.31 89 LYS A C 1
ATOM 712 O O . LYS A 1 89 ? 19.947 23.858 -2.442 1.00 90.31 89 LYS A O 1
ATOM 717 N N . LEU A 1 90 ? 20.571 22.213 -3.845 1.00 88.12 90 LEU A N 1
ATOM 718 C CA . LEU A 1 90 ? 21.815 21.819 -3.172 1.00 88.12 90 LEU A CA 1
ATOM 719 C C . LEU A 1 90 ? 23.029 21.969 -4.095 1.00 88.12 90 LEU A C 1
ATOM 721 O O . LEU A 1 90 ? 22.915 21.849 -5.313 1.00 88.12 90 LEU A O 1
ATOM 725 N N . VAL A 1 91 ? 24.189 22.192 -3.473 1.00 90.50 91 VAL A N 1
ATOM 726 C CA . VAL A 1 91 ? 25.511 22.162 -4.112 1.00 90.50 91 VAL A CA 1
ATOM 727 C C . VAL A 1 91 ? 26.150 20.768 -3.992 1.00 90.50 91 VAL A C 1
ATOM 729 O O . VAL A 1 91 ? 25.950 20.109 -2.966 1.00 90.50 91 VAL A O 1
ATOM 732 N N . PRO A 1 92 ? 26.992 20.337 -4.950 1.00 96.25 92 PRO A N 1
ATOM 733 C CA . PRO A 1 92 ? 27.428 21.061 -6.150 1.00 96.25 92 PRO A CA 1
ATOM 734 C C . PRO A 1 92 ? 26.377 21.144 -7.262 1.00 96.25 92 PRO A C 1
ATOM 736 O O . PRO A 1 92 ? 25.508 20.283 -7.382 1.00 96.25 92 PRO A O 1
ATOM 739 N N . VAL A 1 93 ? 26.549 22.140 -8.132 1.00 96.38 93 VAL A N 1
ATOM 740 C CA . VAL A 1 93 ? 25.993 22.142 -9.493 1.00 96.38 93 VAL A CA 1
ATOM 741 C C . VAL A 1 93 ? 27.114 22.501 -10.461 1.00 96.38 93 VAL A C 1
ATOM 743 O O . VAL A 1 93 ? 27.756 23.538 -10.291 1.00 96.38 93 VAL A O 1
ATOM 746 N N . LEU A 1 94 ? 27.357 21.654 -11.458 1.00 97.38 94 LEU A N 1
ATOM 747 C CA . LEU A 1 94 ? 28.273 21.949 -12.559 1.00 97.38 94 LEU A CA 1
ATOM 748 C C . LEU A 1 94 ? 27.474 22.598 -13.693 1.00 97.38 94 LEU A C 1
ATOM 750 O O . LEU A 1 94 ? 26.471 22.038 -14.122 1.00 97.38 94 LEU A O 1
ATOM 754 N N . LEU A 1 95 ? 27.911 23.748 -14.191 1.00 94.81 95 LEU A N 1
ATOM 755 C CA . LEU A 1 95 ? 27.426 24.335 -15.438 1.00 94.81 95 LEU A CA 1
ATOM 756 C C . LEU A 1 95 ? 28.445 24.020 -16.538 1.00 94.81 95 LEU A C 1
ATOM 758 O O . LEU A 1 95 ? 29.637 24.266 -16.351 1.00 94.81 95 LEU A O 1
ATOM 762 N N . HIS A 1 96 ? 27.992 23.479 -17.667 1.00 93.44 96 HIS A N 1
ATOM 763 C CA . HIS A 1 96 ? 28.804 23.318 -18.878 1.00 93.44 96 HIS A CA 1
ATOM 764 C C . HIS A 1 96 ? 28.111 24.083 -20.014 1.00 93.44 96 HIS A C 1
ATOM 766 O O . HIS A 1 96 ? 27.114 23.615 -20.578 1.00 93.44 96 HIS A O 1
ATOM 772 N N . GLY A 1 97 ? 28.560 25.316 -20.256 1.00 87.88 97 GLY A N 1
ATOM 773 C CA . GLY A 1 97 ? 27.715 26.353 -20.850 1.00 87.88 97 GLY A CA 1
ATOM 774 C C . GLY A 1 97 ? 26.447 26.558 -20.008 1.00 87.88 97 GLY A C 1
ATOM 775 O O . GLY A 1 97 ? 26.472 26.434 -18.783 1.00 87.88 97 GLY A O 1
ATOM 776 N N . ASP A 1 98 ? 25.303 26.772 -20.658 1.00 83.31 98 ASP A N 1
ATOM 777 C CA . ASP A 1 98 ? 23.996 26.929 -19.993 1.00 83.31 98 ASP A CA 1
ATOM 778 C C . ASP A 1 98 ? 23.382 25.616 -19.447 1.00 83.31 98 ASP A C 1
ATOM 780 O O . ASP A 1 98 ? 22.210 25.589 -19.066 1.00 83.31 98 ASP A O 1
ATOM 784 N N . LYS A 1 99 ? 24.123 24.497 -19.429 1.00 90.69 99 LYS A N 1
ATOM 785 C CA . LYS A 1 99 ? 23.600 23.168 -19.056 1.00 90.69 99 LYS A CA 1
ATOM 786 C C . LYS A 1 99 ? 23.980 22.811 -17.612 1.00 90.69 99 LYS A C 1
ATOM 788 O O . LYS A 1 99 ? 25.153 22.510 -17.374 1.00 90.69 99 LYS A O 1
ATOM 793 N N . PRO A 1 100 ? 23.031 22.795 -16.654 1.00 94.00 100 PRO A N 1
ATOM 794 C CA . PRO A 1 100 ? 23.299 22.344 -15.296 1.00 94.00 100 PRO A CA 1
ATOM 795 C C . PRO A 1 100 ? 23.321 20.815 -15.193 1.00 94.00 100 PRO A C 1
ATOM 797 O O . PRO A 1 100 ? 22.402 20.127 -15.638 1.00 94.00 100 PRO A O 1
ATOM 800 N N . VAL A 1 101 ? 24.350 20.292 -14.532 1.00 95.31 101 VAL A N 1
ATOM 801 C CA . VAL A 1 101 ? 24.445 18.915 -14.045 1.00 95.31 101 VAL A CA 1
ATOM 802 C C . VAL A 1 101 ? 24.430 18.970 -12.519 1.00 95.31 101 VAL A C 1
ATOM 804 O O . VAL A 1 101 ? 25.233 19.674 -11.903 1.00 95.31 101 VAL A O 1
ATOM 807 N N . CYS A 1 102 ? 23.488 18.254 -11.909 1.00 91.94 102 CYS A N 1
ATOM 808 C CA . CYS A 1 102 ? 23.292 18.187 -10.459 1.00 91.94 102 CYS A CA 1
ATOM 809 C C . CYS A 1 102 ? 23.719 16.820 -9.906 1.00 91.94 102 CYS A C 1
ATOM 811 O O . CYS A 1 102 ? 23.910 15.875 -10.664 1.00 91.94 102 CYS A O 1
ATOM 813 N N . GLU A 1 103 ? 23.809 16.730 -8.578 1.00 92.56 103 GLU A N 1
ATOM 814 C CA . GLU A 1 103 ? 24.235 15.563 -7.791 1.00 92.56 103 GLU A CA 1
ATOM 815 C C . GLU A 1 103 ? 25.692 15.121 -7.999 1.00 92.56 103 GLU A C 1
ATOM 817 O O . GLU A 1 103 ? 26.152 14.812 -9.094 1.00 92.56 103 GLU A O 1
ATOM 822 N N . SER A 1 104 ? 26.450 15.065 -6.897 1.00 97.19 104 SER A N 1
ATOM 823 C CA . SER A 1 104 ? 27.919 14.967 -6.955 1.00 97.19 104 SER A CA 1
ATOM 824 C C . SER A 1 104 ? 28.464 13.734 -7.687 1.00 97.19 104 SER A C 1
ATOM 826 O O . SER A 1 104 ? 29.474 13.854 -8.371 1.00 97.19 104 SER A O 1
ATOM 828 N N . LEU A 1 105 ? 27.807 12.572 -7.589 1.00 96.31 105 LEU A N 1
ATOM 829 C CA . LEU A 1 105 ? 28.233 11.360 -8.300 1.00 96.31 105 LEU A CA 1
ATOM 830 C C . LEU A 1 105 ? 27.923 11.437 -9.802 1.00 96.31 105 LEU A C 1
ATOM 832 O O . LEU A 1 105 ? 28.759 11.051 -10.613 1.00 96.31 105 LEU A O 1
ATOM 836 N N . ILE A 1 106 ? 26.771 12.006 -10.178 1.00 96.75 106 ILE A N 1
ATOM 837 C CA . ILE A 1 106 ? 26.398 12.225 -11.585 1.00 96.75 106 ILE A CA 1
ATOM 838 C C . ILE A 1 106 ? 27.351 13.240 -12.223 1.00 96.75 106 ILE A C 1
ATOM 840 O O . ILE A 1 106 ? 27.810 13.026 -13.340 1.00 96.75 106 ILE A O 1
ATOM 844 N N . ILE A 1 107 ? 27.720 14.300 -11.496 1.00 97.81 107 ILE A N 1
ATOM 845 C CA . ILE A 1 107 ? 28.731 15.273 -11.929 1.00 97.81 107 ILE A CA 1
ATOM 846 C C . ILE A 1 107 ? 30.092 14.595 -12.158 1.00 97.81 107 ILE A C 1
ATOM 848 O O . ILE A 1 107 ? 30.711 14.844 -13.187 1.00 97.81 107 ILE A O 1
ATOM 852 N N . VAL A 1 108 ? 30.547 13.712 -11.259 1.00 97.94 108 VAL A N 1
ATOM 853 C CA . VAL A 1 108 ? 31.815 12.972 -11.436 1.00 97.94 108 VAL A CA 1
ATOM 854 C C . VAL A 1 108 ? 31.767 12.038 -12.651 1.00 97.94 108 VAL A C 1
ATOM 856 O O . VAL A 1 108 ? 32.701 12.051 -13.449 1.00 97.94 108 VAL A O 1
ATOM 859 N N . GLU A 1 109 ? 30.689 11.271 -12.845 1.00 96.50 109 GLU A N 1
ATOM 860 C CA . GLU A 1 109 ? 30.557 10.409 -14.031 1.00 96.50 109 GLU A CA 1
ATOM 861 C C . GLU A 1 109 ? 30.414 11.209 -15.338 1.00 96.50 109 GLU A C 1
ATOM 863 O O . GLU A 1 109 ? 30.967 10.812 -16.362 1.00 96.50 109 GLU A O 1
ATOM 868 N N . TYR A 1 110 ? 29.729 12.355 -15.311 1.00 96.81 110 TYR A N 1
ATOM 869 C CA . TYR A 1 110 ? 29.634 13.276 -16.447 1.00 96.81 110 TYR A CA 1
ATOM 870 C C . TYR A 1 110 ? 31.004 13.856 -16.815 1.00 96.81 110 TYR A C 1
ATOM 872 O O . TYR A 1 110 ? 31.364 13.876 -17.991 1.00 96.81 110 TYR A O 1
ATOM 880 N N . ILE A 1 111 ? 31.796 14.269 -15.820 1.00 96.94 111 ILE A N 1
ATOM 881 C CA . ILE A 1 111 ? 33.175 14.732 -16.024 1.00 96.94 111 ILE A CA 1
ATOM 882 C C . ILE A 1 111 ? 34.040 13.615 -16.629 1.00 96.94 111 ILE A C 1
ATOM 884 O O . ILE A 1 111 ? 34.824 13.873 -17.544 1.00 96.94 111 ILE A O 1
ATOM 888 N N . ASP A 1 112 ? 33.871 12.371 -16.173 1.00 96.19 112 ASP A N 1
ATOM 889 C CA . ASP A 1 112 ? 34.622 11.233 -16.708 1.00 96.19 112 ASP A CA 1
ATOM 890 C C . ASP A 1 112 ? 34.295 10.932 -18.178 1.00 96.19 112 ASP A C 1
ATOM 892 O O . ASP A 1 112 ? 35.193 10.626 -18.960 1.00 96.19 112 ASP A O 1
ATOM 896 N N . GLN A 1 113 ? 33.025 11.078 -18.566 1.00 94.62 113 GLN A N 1
ATOM 897 C CA . GLN A 1 113 ? 32.537 10.812 -19.923 1.00 94.62 113 GLN A CA 1
ATOM 898 C C . GLN A 1 113 ? 32.825 11.953 -20.909 1.00 94.62 113 GLN A C 1
ATOM 900 O O . GLN A 1 113 ? 33.249 11.695 -22.034 1.00 94.62 113 GLN A O 1
ATOM 905 N N . VAL A 1 114 ? 32.606 13.213 -20.516 1.00 94.81 114 VAL A N 1
ATOM 906 C CA . VAL A 1 114 ? 32.798 14.380 -21.400 1.00 94.81 114 VAL A CA 1
ATOM 907 C C . VAL A 1 114 ? 34.278 14.613 -21.694 1.00 94.81 114 VAL A C 1
ATOM 909 O O . VAL A 1 114 ? 34.642 14.876 -22.838 1.00 94.81 114 VAL A O 1
ATOM 912 N N . TRP A 1 115 ? 35.140 14.452 -20.688 1.00 94.62 115 TRP A N 1
ATOM 913 C CA . TRP A 1 115 ? 36.591 14.577 -20.828 1.00 94.62 115 TRP A CA 1
ATOM 914 C C . TRP A 1 115 ? 37.280 13.204 -20.782 1.00 94.62 115 TRP A C 1
ATOM 916 O O . TRP A 1 115 ? 38.360 13.050 -20.216 1.00 94.62 115 TRP A O 1
ATOM 926 N N . ALA A 1 116 ? 36.674 12.189 -21.410 1.00 90.81 116 ALA A N 1
ATOM 927 C CA . ALA A 1 116 ? 37.211 10.823 -21.473 1.00 90.81 116 ALA A CA 1
ATOM 928 C C . ALA A 1 116 ? 38.591 10.727 -22.160 1.00 90.81 116 ALA A C 1
ATOM 930 O O . ALA A 1 116 ? 39.344 9.792 -21.904 1.00 90.81 116 ALA A O 1
ATOM 931 N N . SER A 1 117 ? 38.937 11.696 -23.015 1.00 88.69 117 SER A N 1
ATOM 932 C CA . SER A 1 117 ? 40.249 11.813 -23.671 1.00 88.69 117 SER A CA 1
ATOM 933 C C . SER A 1 117 ? 41.315 12.541 -22.839 1.00 88.69 117 SER A C 1
ATOM 935 O O . SER A 1 117 ? 42.444 12.683 -23.307 1.00 88.69 117 SER A O 1
ATOM 937 N N . SER A 1 118 ? 40.966 13.036 -21.649 1.00 88.44 118 SER A N 1
ATOM 938 C CA . SER A 1 118 ? 41.850 13.805 -20.768 1.00 88.44 118 SER A CA 1
ATOM 939 C C . SER A 1 118 ? 42.024 13.090 -19.427 1.00 88.44 118 SER A C 1
ATOM 941 O O . SER A 1 118 ? 41.077 12.508 -18.900 1.00 88.44 118 SER A O 1
ATOM 943 N N . GLY A 1 119 ? 43.225 13.155 -18.846 1.00 87.62 119 GLY A N 1
ATOM 944 C CA . GLY A 1 119 ? 43.516 12.541 -17.544 1.00 87.62 119 GLY A CA 1
ATOM 945 C C . GLY A 1 119 ? 43.295 11.013 -17.488 1.00 87.62 119 GLY A C 1
ATOM 946 O O . GLY A 1 119 ? 43.177 10.354 -18.522 1.00 87.62 119 GLY A O 1
ATOM 947 N N . PRO A 1 120 ? 43.264 10.419 -16.281 1.00 89.94 120 PRO A N 1
ATOM 948 C CA . PRO A 1 120 ? 42.897 9.019 -16.082 1.00 89.94 120 PRO A CA 1
ATOM 949 C C . PRO A 1 120 ? 41.373 8.805 -16.172 1.00 89.94 120 PRO A C 1
ATOM 951 O O . PRO A 1 120 ? 40.585 9.741 -16.016 1.00 89.94 120 PRO A O 1
ATOM 954 N N . SER A 1 121 ? 40.953 7.556 -16.390 1.00 93.12 121 SER A N 1
ATOM 955 C CA . SER A 1 121 ? 39.545 7.131 -16.302 1.00 93.12 121 SER A CA 1
ATOM 956 C C . SER A 1 121 ? 39.136 6.972 -14.835 1.00 93.12 121 SER A C 1
ATOM 958 O O . SER A 1 121 ? 39.819 6.272 -14.088 1.00 93.12 121 SER A O 1
ATOM 960 N N . ILE A 1 122 ? 38.034 7.597 -14.420 1.00 96.12 122 ILE A N 1
ATOM 961 C CA . ILE A 1 122 ? 37.516 7.539 -13.039 1.00 96.12 122 ILE A CA 1
ATOM 962 C C . ILE A 1 122 ? 36.627 6.299 -12.849 1.00 96.12 122 ILE A C 1
ATOM 964 O O . ILE A 1 122 ? 36.602 5.694 -11.773 1.00 96.12 122 ILE A O 1
ATOM 968 N N . LEU A 1 123 ? 35.908 5.888 -13.893 1.00 94.19 123 LEU A N 1
ATOM 969 C CA . LEU A 1 123 ? 35.180 4.627 -13.961 1.00 94.19 123 LEU A CA 1
ATOM 970 C C . LEU A 1 123 ? 36.066 3.515 -14.554 1.00 94.19 123 LEU A C 1
ATOM 972 O O . LEU A 1 123 ? 36.782 3.751 -15.532 1.00 94.19 123 LEU A O 1
ATOM 976 N N . PRO A 1 124 ? 35.979 2.273 -14.038 1.00 90.81 124 PRO A N 1
ATOM 977 C CA . PRO A 1 124 ? 36.576 1.105 -14.681 1.00 90.81 124 PRO A CA 1
ATOM 978 C C . PRO A 1 124 ? 36.056 0.875 -16.107 1.00 90.81 124 PRO A C 1
ATOM 980 O O . PRO A 1 124 ? 34.880 1.108 -16.408 1.00 90.81 124 PRO A O 1
ATOM 983 N N . ALA A 1 125 ? 36.929 0.372 -16.985 1.00 87.31 125 ALA A N 1
ATOM 984 C CA . ALA A 1 125 ? 36.587 0.019 -18.365 1.00 87.31 125 ALA A CA 1
ATOM 985 C C . ALA A 1 125 ? 35.684 -1.228 -18.451 1.00 87.31 125 ALA A C 1
ATOM 987 O O . ALA A 1 125 ? 34.779 -1.275 -19.286 1.00 87.31 125 ALA A O 1
ATOM 988 N N . ASP A 1 126 ? 35.891 -2.198 -17.558 1.00 89.62 126 ASP A N 1
ATOM 989 C CA . ASP A 1 126 ? 35.059 -3.394 -17.441 1.00 89.62 126 ASP A CA 1
ATOM 990 C C . ASP A 1 126 ? 33.675 -3.074 -16.816 1.00 89.62 126 ASP A C 1
ATOM 992 O O . ASP A 1 126 ? 33.611 -2.327 -15.832 1.00 89.62 126 ASP A O 1
ATOM 996 N N . PRO A 1 127 ? 32.555 -3.612 -17.349 1.00 79.44 127 PRO A N 1
ATOM 997 C CA . PRO A 1 127 ? 31.216 -3.340 -16.822 1.00 79.44 127 PRO A CA 1
ATOM 998 C C . PRO A 1 127 ? 30.959 -3.844 -15.394 1.00 79.44 127 PRO A C 1
ATOM 1000 O O . PRO A 1 127 ? 30.198 -3.203 -14.666 1.00 79.44 127 PRO A O 1
ATOM 1003 N N . TYR A 1 128 ? 31.568 -4.959 -14.980 1.00 78.69 128 TYR A N 1
ATOM 1004 C CA . TYR A 1 128 ? 31.396 -5.522 -13.639 1.00 78.69 128 TYR A CA 1
ATOM 1005 C C . TYR A 1 128 ? 32.199 -4.725 -12.608 1.00 78.69 128 TYR A C 1
ATOM 1007 O O . TYR A 1 128 ? 31.615 -4.247 -11.635 1.00 78.69 128 TYR A O 1
ATOM 1015 N N . ASP A 1 129 ? 33.489 -4.464 -12.850 1.00 85.06 129 ASP A N 1
ATOM 1016 C CA . ASP A 1 129 ? 34.296 -3.611 -11.960 1.00 85.06 129 ASP A CA 1
ATOM 1017 C C . ASP A 1 129 ? 33.672 -2.195 -11.852 1.00 85.06 129 ASP A C 1
ATOM 1019 O O . ASP A 1 129 ? 33.676 -1.591 -10.776 1.00 85.06 129 ASP A O 1
ATOM 1023 N N . ARG A 1 130 ? 33.028 -1.684 -12.917 1.00 91.50 130 ARG A N 1
ATOM 1024 C CA . ARG A 1 130 ? 32.249 -0.427 -12.887 1.00 91.50 130 ARG A CA 1
ATOM 1025 C C . ARG A 1 130 ? 30.999 -0.510 -12.005 1.00 91.50 130 ARG A C 1
ATOM 1027 O O . ARG A 1 130 ? 30.706 0.446 -11.285 1.00 91.50 130 ARG A O 1
ATOM 1034 N N . ALA A 1 131 ? 30.272 -1.626 -12.027 1.00 81.62 131 ALA A N 1
ATOM 1035 C CA . ALA A 1 131 ? 29.138 -1.851 -11.130 1.00 81.62 131 ALA A CA 1
ATOM 1036 C C . ALA A 1 131 ? 29.587 -1.939 -9.658 1.00 81.62 131 ALA A C 1
ATOM 1038 O O . ALA A 1 131 ? 28.963 -1.325 -8.792 1.00 81.62 131 ALA A O 1
ATOM 1039 N N . ILE A 1 132 ? 30.712 -2.608 -9.381 1.00 90.06 132 ILE A N 1
ATOM 1040 C CA . ILE A 1 132 ? 31.318 -2.681 -8.041 1.00 90.06 132 ILE A CA 1
ATOM 1041 C C . ILE A 1 132 ? 31.771 -1.296 -7.549 1.00 90.06 132 ILE A C 1
ATOM 1043 O O . ILE A 1 132 ? 31.514 -0.941 -6.397 1.00 90.06 132 ILE A O 1
ATOM 1047 N N . ALA A 1 133 ? 32.369 -0.469 -8.413 1.00 92.31 133 ALA A N 1
ATOM 1048 C CA . ALA A 1 133 ? 32.737 0.906 -8.066 1.00 92.31 133 ALA A CA 1
ATOM 1049 C C . ALA A 1 133 ? 31.508 1.768 -7.708 1.00 92.31 133 ALA A C 1
ATOM 1051 O O . ALA A 1 133 ? 31.525 2.494 -6.713 1.00 92.31 133 ALA A O 1
ATOM 1052 N N . ARG A 1 134 ? 30.407 1.650 -8.464 1.00 96.56 134 ARG A N 1
ATOM 1053 C CA . ARG A 1 134 ? 29.139 2.336 -8.153 1.00 96.56 134 ARG A CA 1
ATOM 1054 C C . ARG A 1 134 ? 28.506 1.840 -6.850 1.00 96.56 134 ARG A C 1
ATOM 1056 O O . ARG A 1 134 ? 28.034 2.662 -6.067 1.00 96.56 134 ARG A O 1
ATOM 1063 N N . PHE A 1 135 ? 28.541 0.533 -6.580 1.00 95.81 135 PHE A N 1
ATOM 1064 C CA . PHE A 1 135 ? 28.052 -0.047 -5.323 1.00 95.81 135 PHE A CA 1
ATOM 1065 C C . PHE A 1 135 ? 28.775 0.541 -4.101 1.00 95.81 135 PHE A C 1
ATOM 1067 O O . PHE A 1 135 ? 28.123 1.003 -3.164 1.00 95.81 135 PHE A O 1
ATOM 1074 N N . TRP A 1 136 ? 30.111 0.593 -4.116 1.00 96.38 136 TRP A N 1
ATOM 1075 C CA . TRP A 1 136 ? 30.872 1.140 -2.988 1.00 96.38 136 TRP A CA 1
ATOM 1076 C C . TRP A 1 136 ? 30.767 2.666 -2.869 1.00 96.38 136 TRP A C 1
ATOM 1078 O O . TRP A 1 136 ? 30.746 3.179 -1.751 1.00 96.38 136 TRP A O 1
ATOM 1088 N N . ALA A 1 137 ? 30.610 3.398 -3.977 1.00 95.94 137 ALA A N 1
ATOM 1089 C CA . ALA A 1 137 ? 30.292 4.826 -3.926 1.00 95.94 137 ALA A CA 1
ATOM 1090 C C . ALA A 1 137 ? 28.925 5.084 -3.257 1.00 95.94 137 ALA A C 1
ATOM 1092 O O . ALA A 1 137 ? 28.830 5.902 -2.339 1.00 95.94 137 ALA A O 1
ATOM 1093 N N . ALA A 1 138 ? 27.890 4.325 -3.633 1.00 93.19 138 ALA A N 1
ATOM 1094 C CA . ALA A 1 138 ? 26.580 4.385 -2.983 1.00 93.19 138 ALA A CA 1
ATOM 1095 C C . ALA A 1 138 ? 26.652 3.990 -1.495 1.00 93.19 138 ALA A C 1
ATOM 1097 O O . ALA A 1 138 ? 26.055 4.658 -0.657 1.00 93.19 138 ALA A O 1
ATOM 1098 N N . TYR A 1 139 ? 27.444 2.971 -1.136 1.00 96.00 139 TYR A N 1
ATOM 1099 C CA . TYR A 1 139 ? 27.668 2.580 0.261 1.00 96.00 139 TYR A CA 1
ATOM 1100 C C . TYR A 1 139 ? 28.239 3.730 1.112 1.00 96.00 139 TYR A C 1
ATOM 1102 O O . TYR A 1 139 ? 27.811 3.927 2.251 1.00 96.00 139 TYR A O 1
ATOM 1110 N N . VAL A 1 140 ? 29.172 4.524 0.575 1.00 94.75 140 VAL A N 1
ATOM 1111 C CA . VAL A 1 140 ? 29.714 5.700 1.279 1.00 94.75 140 VAL A CA 1
ATOM 1112 C C . VAL A 1 140 ? 28.626 6.756 1.516 1.00 94.75 140 VAL A C 1
ATOM 1114 O O . VAL A 1 140 ? 28.511 7.269 2.633 1.00 94.75 140 VAL A O 1
ATOM 1117 N N . ASP A 1 141 ? 27.790 7.059 0.521 1.00 93.25 141 ASP A N 1
ATOM 1118 C CA . ASP A 1 141 ? 26.711 8.043 0.690 1.00 93.25 141 ASP A CA 1
ATOM 1119 C C . ASP A 1 141 ? 25.555 7.550 1.573 1.00 93.25 141 ASP A C 1
ATOM 1121 O O . ASP A 1 141 ? 24.984 8.350 2.314 1.00 93.25 141 ASP A O 1
ATOM 1125 N N . ASP A 1 142 ? 25.275 6.248 1.600 1.00 91.00 142 ASP A N 1
ATOM 1126 C CA . ASP A 1 142 ? 24.258 5.651 2.470 1.00 91.00 142 ASP A CA 1
ATOM 1127 C C . ASP A 1 142 ? 24.722 5.467 3.924 1.00 91.00 142 ASP A C 1
ATOM 1129 O O . ASP A 1 142 ? 23.909 5.566 4.846 1.00 91.00 142 ASP A O 1
ATOM 1133 N N . LYS A 1 143 ? 25.996 5.111 4.154 1.00 92.38 143 LYS A N 1
ATOM 1134 C CA . LYS A 1 143 ? 26.482 4.638 5.471 1.00 92.38 143 LYS A CA 1
ATOM 1135 C C . LYS A 1 143 ? 27.473 5.575 6.152 1.00 92.38 143 LYS A C 1
ATOM 1137 O O . LYS A 1 143 ? 27.562 5.553 7.376 1.00 92.38 143 LYS A O 1
ATOM 1142 N N . LEU A 1 144 ? 28.187 6.422 5.409 1.00 88.94 144 LEU A N 1
ATOM 1143 C CA . LEU A 1 144 ? 29.142 7.384 5.974 1.00 88.94 144 LEU A CA 1
ATOM 1144 C C . LEU A 1 144 ? 28.513 8.778 6.096 1.00 88.94 144 LEU A C 1
ATOM 1146 O O . LEU A 1 144 ? 28.593 9.403 7.159 1.00 88.94 144 LEU A O 1
ATOM 1150 N N . ALA A 1 145 ? 27.835 9.261 5.049 1.00 85.81 145 ALA A N 1
ATOM 1151 C CA . ALA A 1 145 ? 27.298 10.622 5.028 1.00 85.81 145 ALA A CA 1
ATOM 1152 C C . ALA A 1 145 ? 26.222 10.907 6.108 1.00 85.81 145 ALA A C 1
ATOM 1154 O O . ALA A 1 145 ? 26.320 11.963 6.748 1.00 85.81 145 ALA A O 1
ATOM 1155 N N . PRO A 1 146 ? 25.238 10.022 6.393 1.00 89.25 146 PRO A N 1
ATOM 1156 C CA . PRO A 1 146 ? 24.212 10.288 7.405 1.00 89.25 146 PRO A CA 1
ATOM 1157 C C . PRO A 1 146 ? 24.748 10.376 8.846 1.00 89.25 146 PRO A C 1
ATOM 1159 O O . PRO A 1 146 ? 24.526 11.420 9.469 1.00 89.25 146 PRO A O 1
ATOM 1162 N N . PRO A 1 147 ? 25.516 9.406 9.392 1.00 87.81 147 PRO A N 1
ATOM 1163 C CA . PRO A 1 147 ? 26.071 9.556 10.737 1.00 87.81 147 PRO A CA 1
ATOM 1164 C C . PRO A 1 147 ? 27.089 10.702 10.802 1.00 87.81 147 PRO A C 1
ATOM 1166 O O . PRO A 1 147 ? 27.127 11.437 11.791 1.00 87.81 147 PRO A O 1
ATOM 1169 N N . LYS A 1 148 ? 27.854 10.969 9.730 1.00 85.00 148 LYS A N 1
ATOM 1170 C CA . LYS A 1 148 ? 28.734 12.148 9.679 1.00 85.00 148 LYS A CA 1
ATOM 1171 C C . LYS A 1 148 ? 27.942 13.462 9.725 1.00 85.00 148 LYS A C 1
ATOM 1173 O O . LYS A 1 148 ? 28.419 14.400 10.362 1.00 85.00 148 LYS A O 1
ATOM 1178 N N . ARG A 1 149 ? 26.735 13.538 9.147 1.00 84.00 149 ARG A N 1
ATOM 1179 C CA . ARG A 1 149 ? 25.813 14.688 9.267 1.00 84.00 149 ARG A CA 1
ATOM 1180 C C . ARG A 1 149 ? 25.292 14.848 10.702 1.00 84.00 149 ARG A C 1
ATOM 1182 O O . ARG A 1 149 ? 25.341 15.960 11.229 1.00 84.00 149 ARG A O 1
ATOM 1189 N N . VAL A 1 150 ? 24.878 13.761 11.361 1.00 83.56 150 VAL A N 1
ATOM 1190 C CA . VAL A 1 150 ? 24.472 13.773 12.786 1.00 83.56 150 VAL A CA 1
ATOM 1191 C C . VAL A 1 150 ? 25.616 14.291 13.669 1.00 83.56 150 VAL A C 1
ATOM 1193 O O . VAL A 1 150 ? 25.414 15.217 14.451 1.00 83.56 150 VAL A O 1
ATOM 1196 N N . LEU A 1 151 ? 26.844 13.808 13.446 1.00 80.31 151 LEU A N 1
ATOM 1197 C CA . LEU A 1 151 ? 28.084 14.222 14.128 1.00 80.31 151 LEU A CA 1
ATOM 1198 C C . LEU A 1 151 ? 28.605 15.633 13.777 1.00 80.31 151 LEU A C 1
ATOM 1200 O O . LEU A 1 151 ? 29.761 15.945 14.073 1.00 80.31 151 LEU A O 1
ATOM 1204 N N . VAL A 1 152 ? 27.823 16.465 13.089 1.00 72.44 152 VAL A N 1
ATOM 1205 C CA . VAL A 1 152 ? 28.134 17.892 12.857 1.00 72.44 152 VAL A CA 1
ATOM 1206 C C . VAL A 1 152 ? 26.983 18.791 13.307 1.00 72.44 152 VAL A C 1
ATOM 1208 O O . VAL A 1 152 ? 27.239 19.905 13.756 1.00 72.44 152 VAL A O 1
ATOM 1211 N N . TRP A 1 153 ? 25.734 18.324 13.210 1.00 72.38 153 TRP A N 1
ATOM 1212 C CA . TRP A 1 153 ? 24.554 19.179 13.384 1.00 72.38 153 TRP A CA 1
ATOM 1213 C C . TRP A 1 153 ? 23.610 18.784 14.525 1.00 72.38 153 TRP A C 1
ATOM 1215 O O . TRP A 1 153 ? 22.762 19.601 14.883 1.00 72.38 153 TRP A O 1
ATOM 1225 N N . SER A 1 154 ? 23.726 17.578 15.092 1.00 77.00 154 SER A N 1
ATOM 1226 C CA . SER A 1 154 ? 22.907 17.177 16.243 1.00 77.00 154 SER A CA 1
ATOM 1227 C C . SER A 1 154 ? 23.422 17.784 17.552 1.00 77.00 154 SER A C 1
ATOM 1229 O O . SER A 1 154 ? 24.602 18.111 17.686 1.00 77.00 154 SER A O 1
ATOM 1231 N N . LYS A 1 155 ? 22.517 17.907 18.528 1.00 76.31 155 LYS A N 1
ATOM 1232 C CA . LYS A 1 155 ? 22.821 18.177 19.942 1.00 76.31 155 LYS A CA 1
ATOM 1233 C C . LYS A 1 155 ? 22.443 17.012 20.866 1.00 76.31 155 LYS A C 1
ATOM 1235 O O . LYS A 1 155 ? 22.781 17.060 22.041 1.00 76.31 155 LYS A O 1
ATOM 1240 N N . ASP A 1 156 ? 21.747 15.991 20.361 1.00 82.38 156 ASP A N 1
ATOM 1241 C CA . ASP A 1 156 ? 21.399 14.811 21.152 1.00 82.38 156 ASP A CA 1
ATOM 1242 C C . ASP A 1 156 ? 22.626 13.905 21.307 1.00 82.38 156 ASP A C 1
ATOM 1244 O O . ASP A 1 156 ? 23.098 13.303 20.338 1.00 82.38 156 ASP A O 1
ATOM 1248 N N . GLU A 1 157 ? 23.128 13.802 22.538 1.00 79.50 157 GLU A N 1
ATOM 1249 C CA . GLU A 1 157 ? 24.280 12.974 22.901 1.00 79.50 157 GLU A CA 1
ATOM 1250 C C . GLU A 1 157 ? 24.084 11.503 22.525 1.00 79.50 157 GLU A C 1
ATOM 1252 O O . GLU A 1 157 ? 25.047 10.826 22.156 1.00 79.50 157 GLU A O 1
ATOM 1257 N N . LYS A 1 158 ? 22.838 11.015 22.550 1.00 82.12 158 LYS A N 1
ATOM 1258 C CA . LYS A 1 158 ? 22.503 9.635 22.205 1.00 82.12 158 LYS A CA 1
ATOM 1259 C C . LYS A 1 158 ? 22.587 9.395 20.698 1.00 82.12 158 LYS A C 1
ATOM 1261 O O . LYS A 1 158 ? 23.281 8.475 20.280 1.00 82.12 158 LYS A O 1
ATOM 1266 N N . SER A 1 159 ? 21.973 10.241 19.873 1.00 78.88 159 SER A N 1
ATOM 1267 C CA . SER A 1 159 ? 22.142 10.205 18.412 1.00 78.88 159 SER A CA 1
ATOM 1268 C C . SER A 1 159 ? 23.605 10.403 18.005 1.00 78.88 159 SER A C 1
ATOM 1270 O O . SER A 1 159 ? 24.069 9.800 17.043 1.00 78.88 159 SER A O 1
ATOM 1272 N N . ILE A 1 160 ? 24.366 11.210 18.753 1.00 81.12 160 ILE A N 1
ATOM 1273 C CA . ILE A 1 160 ? 25.818 11.363 18.585 1.00 81.12 160 ILE A CA 1
ATOM 1274 C C . ILE A 1 160 ? 26.567 10.065 18.938 1.00 81.12 160 ILE A C 1
ATOM 1276 O O . ILE A 1 160 ? 27.549 9.747 18.270 1.00 81.12 160 ILE A O 1
ATOM 1280 N N . ALA A 1 161 ? 26.133 9.302 19.945 1.00 84.75 161 ALA A N 1
ATOM 1281 C CA . ALA A 1 161 ? 26.686 7.983 20.266 1.00 84.75 161 ALA A CA 1
ATOM 1282 C C . ALA A 1 161 ? 26.357 6.941 19.183 1.00 84.75 161 ALA A C 1
ATOM 1284 O O . ALA A 1 161 ? 27.277 6.361 18.608 1.00 84.75 161 ALA A O 1
ATOM 1285 N N . GLU A 1 162 ? 25.081 6.791 18.817 1.00 86.56 162 GLU A N 1
ATOM 1286 C CA . GLU A 1 162 ? 24.632 5.877 17.754 1.00 86.56 162 GLU A CA 1
ATOM 1287 C C . GLU A 1 162 ? 25.340 6.194 16.414 1.00 86.56 162 GLU A C 1
ATOM 1289 O O . GLU A 1 162 ? 25.800 5.293 15.713 1.00 86.56 162 GLU A O 1
ATOM 1294 N N . ALA A 1 163 ? 25.546 7.477 16.088 1.00 86.88 163 ALA A N 1
ATOM 1295 C CA . ALA A 1 163 ? 26.285 7.894 14.895 1.00 86.88 163 ALA A CA 1
ATOM 1296 C C . ALA A 1 163 ? 27.807 7.644 14.966 1.00 86.88 163 ALA A C 1
ATOM 1298 O O . ALA A 1 163 ? 28.430 7.445 13.921 1.00 86.88 163 ALA A O 1
ATOM 1299 N N . LYS A 1 164 ? 28.434 7.630 16.154 1.00 87.44 164 LYS A N 1
ATOM 1300 C CA . LYS A 1 164 ? 29.847 7.215 16.307 1.00 87.44 164 LYS A CA 1
ATOM 1301 C C . LYS A 1 164 ? 30.009 5.740 15.948 1.00 87.44 164 LYS A C 1
ATOM 1303 O O . LYS A 1 164 ? 30.915 5.399 15.191 1.00 87.44 164 LYS A O 1
ATOM 1308 N N . GLU A 1 165 ? 29.124 4.890 16.461 1.00 89.56 165 GLU A N 1
ATOM 1309 C CA . GLU A 1 165 ? 29.143 3.443 16.223 1.00 89.56 165 GLU A CA 1
ATOM 1310 C C . GLU A 1 165 ? 28.879 3.114 14.749 1.00 89.56 165 GLU A C 1
ATOM 1312 O O . GLU A 1 165 ? 29.662 2.393 14.132 1.00 89.56 165 GLU A O 1
ATOM 1317 N N . GLN A 1 166 ? 27.852 3.726 14.148 1.00 90.56 166 GLN A N 1
ATOM 1318 C CA . GLN A 1 166 ? 27.541 3.578 12.720 1.00 90.56 166 GLN A CA 1
ATOM 1319 C C . GLN A 1 166 ? 28.708 4.007 11.818 1.00 90.56 166 GLN A C 1
ATOM 1321 O O . GLN A 1 166 ? 29.040 3.299 10.870 1.00 90.56 166 GLN A O 1
ATOM 1326 N N . LEU A 1 167 ? 29.365 5.135 12.122 1.00 89.75 167 LEU A N 1
ATOM 1327 C CA . LEU A 1 167 ? 30.497 5.629 11.332 1.00 89.75 167 LEU A CA 1
ATOM 1328 C C . LEU A 1 167 ? 31.734 4.719 11.445 1.00 89.75 167 LEU A C 1
ATOM 1330 O O . LEU A 1 167 ? 32.417 4.497 10.446 1.00 89.75 167 LEU A O 1
ATOM 1334 N N . LEU A 1 168 ? 32.009 4.161 12.629 1.00 90.38 168 LEU A N 1
ATOM 1335 C CA . LEU A 1 168 ? 33.086 3.182 12.817 1.00 90.38 168 LEU A CA 1
ATOM 1336 C C . LEU A 1 168 ? 32.792 1.867 12.078 1.00 90.38 168 LEU A C 1
ATOM 1338 O O . LEU A 1 168 ? 33.669 1.350 11.391 1.00 90.38 168 LEU A O 1
ATOM 1342 N N . ALA A 1 169 ? 31.560 1.355 12.158 1.00 92.19 169 ALA A N 1
ATOM 1343 C CA . ALA A 1 169 ? 31.148 0.154 11.429 1.00 92.19 169 ALA A CA 1
ATOM 1344 C C . ALA A 1 169 ? 31.228 0.345 9.902 1.00 92.19 169 ALA A C 1
ATOM 1346 O O . ALA A 1 169 ? 31.713 -0.538 9.192 1.00 92.19 169 ALA A O 1
ATOM 1347 N N . ALA A 1 170 ? 30.823 1.515 9.395 1.00 93.81 170 ALA A N 1
ATOM 1348 C CA . ALA A 1 170 ? 30.929 1.850 7.977 1.00 93.81 170 ALA A CA 1
ATOM 1349 C C . ALA A 1 170 ? 32.388 1.839 7.483 1.00 93.81 170 ALA A C 1
ATOM 1351 O O . ALA A 1 170 ? 32.660 1.294 6.415 1.00 93.81 170 ALA A O 1
ATOM 1352 N N . LEU A 1 171 ? 33.322 2.389 8.268 1.00 94.44 171 LEU A N 1
ATOM 1353 C CA . LEU A 1 171 ? 34.750 2.420 7.928 1.00 94.44 171 LEU A CA 1
ATOM 1354 C C . LEU A 1 171 ? 35.422 1.042 8.040 1.00 94.44 171 LEU A C 1
ATOM 1356 O O . LEU A 1 171 ? 36.228 0.705 7.180 1.00 94.44 171 LEU A O 1
ATOM 1360 N N . LEU A 1 172 ? 35.047 0.205 9.013 1.00 94.44 172 LEU A N 1
ATOM 1361 C CA . LEU A 1 172 ? 35.536 -1.182 9.107 1.00 94.44 172 LEU A CA 1
ATOM 1362 C C . LEU A 1 172 ? 35.117 -2.036 7.897 1.00 94.44 172 LEU A C 1
ATOM 1364 O O . LEU A 1 172 ? 35.906 -2.829 7.392 1.00 94.44 172 LEU A O 1
ATOM 1368 N N . GLN A 1 173 ? 33.901 -1.846 7.381 1.00 95.88 173 GLN A N 1
ATOM 1369 C CA . GLN A 1 173 ? 33.472 -2.514 6.147 1.00 95.88 173 GLN A CA 1
ATOM 1370 C C . GLN A 1 173 ? 34.185 -1.970 4.898 1.00 95.88 173 GLN A C 1
ATOM 1372 O O . GLN A 1 173 ? 34.447 -2.729 3.967 1.00 95.88 173 GLN A O 1
ATOM 1377 N N . LEU A 1 174 ? 34.557 -0.685 4.881 1.00 95.94 174 LEU A N 1
ATOM 1378 C CA . LEU A 1 174 ? 35.363 -0.100 3.803 1.00 95.94 174 LEU A CA 1
ATOM 1379 C C . LEU A 1 174 ? 36.835 -0.551 3.844 1.00 95.94 174 LEU A C 1
ATOM 1381 O O . LEU A 1 174 ? 37.439 -0.685 2.786 1.00 95.94 174 LEU A O 1
ATOM 1385 N N . GLU A 1 175 ? 37.394 -0.849 5.021 1.00 95.44 175 GLU A N 1
ATOM 1386 C CA . GLU A 1 175 ? 38.712 -1.489 5.183 1.00 95.44 175 GLU A CA 1
ATOM 1387 C C . GLU A 1 175 ? 38.713 -2.891 4.546 1.00 95.44 175 GLU A C 1
ATOM 1389 O O . GLU A 1 175 ? 39.554 -3.203 3.700 1.00 95.44 175 GLU A O 1
ATOM 1394 N N . GLU A 1 176 ? 37.712 -3.717 4.873 1.00 93.38 176 GLU A N 1
ATOM 1395 C CA . GLU A 1 176 ? 37.506 -5.021 4.231 1.00 93.38 176 GLU A CA 1
ATOM 1396 C C . GLU A 1 176 ? 37.291 -4.913 2.714 1.00 93.38 176 GLU A C 1
ATOM 1398 O O . GLU A 1 176 ? 37.790 -5.747 1.953 1.00 93.38 176 GLU A O 1
ATOM 1403 N N . ALA A 1 177 ? 36.521 -3.916 2.268 1.00 93.62 177 ALA A N 1
ATOM 1404 C CA . ALA A 1 177 ? 36.269 -3.665 0.854 1.00 93.62 177 ALA A CA 1
ATOM 1405 C C . ALA A 1 177 ? 37.549 -3.257 0.121 1.00 93.62 177 ALA A C 1
ATOM 1407 O O . ALA A 1 177 ? 37.804 -3.764 -0.971 1.00 93.62 177 ALA A O 1
ATOM 1408 N N . PHE A 1 178 ? 38.374 -2.396 0.724 1.00 95.19 178 PHE A N 1
ATOM 1409 C CA . PHE A 1 178 ? 39.632 -1.932 0.146 1.00 95.19 178 PHE A CA 1
ATOM 1410 C C . PHE A 1 178 ? 40.580 -3.099 -0.131 1.00 95.19 178 PHE A C 1
ATOM 1412 O O . PHE A 1 178 ? 41.034 -3.245 -1.262 1.00 95.19 178 PHE A O 1
ATOM 1419 N N . VAL A 1 179 ? 40.793 -3.989 0.847 1.00 90.06 179 VAL A N 1
ATOM 1420 C CA . VAL A 1 179 ? 41.647 -5.186 0.690 1.00 90.06 179 VAL A CA 1
ATOM 1421 C C . VAL A 1 179 ? 41.200 -6.065 -0.486 1.00 90.06 179 VAL A C 1
ATOM 1423 O O . VAL A 1 179 ? 42.038 -6.624 -1.193 1.00 90.06 179 VAL A O 1
ATOM 1426 N N . LYS A 1 180 ? 39.886 -6.174 -0.720 1.00 86.88 180 LYS A N 1
ATOM 1427 C CA . LYS A 1 180 ? 39.298 -6.976 -1.807 1.00 86.88 180 LYS A CA 1
ATOM 1428 C C . LYS A 1 180 ? 39.362 -6.251 -3.164 1.00 86.88 180 LYS A C 1
ATOM 1430 O O . LYS A 1 180 ? 39.635 -6.888 -4.178 1.00 86.88 180 LYS A O 1
ATOM 1435 N N . CYS A 1 181 ? 39.131 -4.936 -3.194 1.00 86.69 181 CYS A N 1
ATOM 1436 C CA . CYS A 1 181 ? 39.017 -4.149 -4.429 1.00 86.69 181 CYS A CA 1
ATOM 1437 C C . CYS A 1 181 ? 40.365 -3.650 -4.968 1.00 86.69 181 CYS A C 1
ATOM 1439 O O . CYS A 1 181 ? 40.594 -3.728 -6.173 1.00 86.69 181 CYS A O 1
ATOM 1441 N N . SER A 1 182 ? 41.273 -3.183 -4.101 1.00 88.56 182 SER A N 1
ATOM 1442 C CA . SER A 1 182 ? 42.562 -2.609 -4.521 1.00 88.56 182 SER A CA 1
ATOM 1443 C C . SER A 1 182 ? 43.526 -3.642 -5.101 1.00 88.56 182 SER A C 1
ATOM 1445 O O . SER A 1 182 ? 44.527 -3.275 -5.715 1.00 88.56 182 SER A O 1
ATOM 1447 N N . LYS A 1 183 ? 43.257 -4.940 -4.884 1.00 85.44 183 LYS A N 1
ATOM 1448 C CA . LYS A 1 183 ? 44.101 -6.069 -5.317 1.00 85.44 183 LYS A CA 1
ATOM 1449 C C . LYS A 1 183 ? 45.561 -5.909 -4.826 1.00 85.44 183 LYS A C 1
ATOM 1451 O O . LYS A 1 183 ? 46.499 -6.364 -5.476 1.00 85.44 183 LYS A O 1
ATOM 1456 N N . GLY A 1 184 ? 45.746 -5.253 -3.670 1.00 85.81 184 GLY A N 1
ATOM 1457 C CA . GLY A 1 184 ? 47.047 -4.966 -3.052 1.00 85.81 184 GLY A CA 1
ATOM 1458 C C . GLY A 1 184 ? 47.721 -3.660 -3.497 1.00 85.81 184 GLY A C 1
ATOM 1459 O O . GLY A 1 184 ? 48.901 -3.471 -3.208 1.00 85.81 184 GLY A O 1
ATOM 1460 N N . LYS A 1 185 ? 47.011 -2.774 -4.207 1.00 93.12 185 LYS A N 1
ATOM 1461 C CA . LYS A 1 185 ? 47.504 -1.456 -4.650 1.00 93.12 185 LYS A CA 1
ATOM 1462 C C . LYS A 1 185 ? 47.001 -0.309 -3.756 1.00 93.12 185 LYS A C 1
ATOM 1464 O O . LYS A 1 185 ? 46.276 -0.530 -2.789 1.00 93.12 185 LYS A O 1
ATOM 1469 N N . SER A 1 186 ? 47.414 0.918 -4.078 1.00 92.62 186 SER A N 1
ATOM 1470 C CA . SER A 1 186 ? 47.205 2.123 -3.259 1.00 92.62 186 SER A CA 1
ATOM 1471 C C . SER A 1 186 ? 45.775 2.674 -3.243 1.00 92.62 186 SER A C 1
ATOM 1473 O O . SER A 1 186 ? 45.451 3.433 -2.334 1.00 92.62 186 SER A O 1
ATOM 1475 N N . PHE A 1 187 ? 44.928 2.323 -4.216 1.00 96.06 187 PHE A N 1
ATOM 1476 C CA . PHE A 1 187 ? 43.590 2.899 -4.409 1.00 96.06 187 PHE A CA 1
ATOM 1477 C C . PHE A 1 187 ? 42.518 1.821 -4.619 1.00 96.06 187 PHE A C 1
ATOM 1479 O O . PHE A 1 187 ? 42.825 0.696 -5.018 1.00 96.06 187 PHE A O 1
ATOM 1486 N N . PHE A 1 188 ? 41.240 2.155 -4.407 1.00 94.50 188 PHE A N 1
ATOM 1487 C CA . PHE A 1 188 ? 40.118 1.282 -4.789 1.00 94.50 188 PHE A CA 1
ATOM 1488 C C . PHE A 1 188 ? 40.088 1.028 -6.306 1.00 94.50 188 PHE A C 1
ATOM 1490 O O . PHE A 1 188 ? 39.614 -0.023 -6.734 1.00 94.50 188 PHE A O 1
ATOM 1497 N N . GLY A 1 189 ? 40.614 1.952 -7.116 1.00 87.56 189 GLY A N 1
ATOM 1498 C CA . GLY A 1 189 ? 40.874 1.761 -8.549 1.00 87.56 189 GLY A CA 1
ATOM 1499 C C . GLY A 1 189 ? 42.171 1.023 -8.895 1.00 87.56 189 GLY A C 1
ATOM 1500 O O . GLY A 1 189 ? 42.555 0.987 -10.063 1.00 87.56 189 GLY A O 1
ATOM 1501 N N . GLY A 1 190 ? 42.862 0.437 -7.916 1.00 87.44 190 GLY A N 1
ATOM 1502 C CA . GLY A 1 190 ? 44.155 -0.206 -8.115 1.00 87.44 190 GLY A CA 1
ATOM 1503 C C . GLY A 1 190 ? 45.294 0.814 -8.066 1.00 87.44 190 GLY A C 1
ATOM 1504 O O . GLY A 1 190 ? 45.592 1.370 -7.009 1.00 87.44 190 GLY A O 1
ATOM 1505 N N . ASP A 1 191 ? 45.952 1.044 -9.204 1.00 84.62 191 ASP A N 1
ATOM 1506 C CA . ASP A 1 191 ? 47.067 1.998 -9.328 1.00 84.62 191 ASP A CA 1
ATOM 1507 C C . ASP A 1 191 ? 46.611 3.455 -9.548 1.00 84.62 191 ASP A C 1
ATOM 1509 O O . ASP A 1 191 ? 47.419 4.377 -9.458 1.00 84.62 191 ASP A O 1
ATOM 1513 N N . THR A 1 192 ? 45.318 3.683 -9.804 1.00 87.19 192 THR A N 1
ATOM 1514 C CA . THR A 1 192 ? 44.717 5.010 -10.029 1.00 87.19 192 THR A CA 1
ATOM 1515 C C . THR A 1 192 ? 43.488 5.231 -9.151 1.00 87.19 192 THR A C 1
ATOM 1517 O O . THR A 1 192 ? 42.752 4.291 -8.866 1.00 87.19 192 THR A O 1
ATOM 1520 N N . ILE A 1 193 ? 43.226 6.487 -8.781 1.00 93.50 193 ILE A N 1
ATOM 1521 C CA . ILE A 1 193 ? 41.982 6.921 -8.122 1.00 93.50 193 ILE A CA 1
ATOM 1522 C C . ILE A 1 193 ? 40.767 6.604 -9.012 1.00 93.50 193 ILE A C 1
ATOM 1524 O O . ILE A 1 193 ? 40.735 7.024 -10.168 1.00 93.50 193 ILE A O 1
ATOM 1528 N N . ASN A 1 194 ? 39.755 5.920 -8.466 1.00 93.88 194 ASN A N 1
ATOM 1529 C CA . ASN A 1 194 ? 38.453 5.706 -9.111 1.00 93.88 194 ASN A CA 1
ATOM 1530 C C . ASN A 1 194 ? 37.300 6.444 -8.397 1.00 93.88 194 ASN A C 1
ATOM 1532 O O . ASN A 1 194 ? 37.497 7.193 -7.437 1.00 93.88 194 ASN A O 1
ATOM 1536 N N . LEU A 1 195 ? 36.064 6.214 -8.853 1.00 97.25 195 LEU A N 1
ATOM 1537 C CA . LEU A 1 195 ? 34.842 6.769 -8.256 1.00 97.25 195 LEU A CA 1
ATOM 1538 C C . LEU A 1 195 ? 34.748 6.575 -6.726 1.00 97.25 195 LEU A C 1
ATOM 1540 O O . LEU A 1 195 ? 34.341 7.501 -6.024 1.00 97.25 195 LEU A O 1
ATOM 1544 N N . VAL A 1 196 ? 35.127 5.409 -6.191 1.00 97.38 196 VAL A N 1
ATOM 1545 C CA . VAL A 1 196 ? 35.083 5.104 -4.746 1.00 97.38 196 VAL A CA 1
ATOM 1546 C C . VAL A 1 196 ? 36.108 5.941 -3.990 1.00 97.38 196 VAL A C 1
ATOM 1548 O O . VAL A 1 196 ? 35.768 6.545 -2.972 1.00 97.38 196 VAL A O 1
ATOM 1551 N N . ASP A 1 197 ? 37.331 6.033 -4.520 1.00 97.62 197 ASP A N 1
ATOM 1552 C CA . ASP A 1 197 ? 38.407 6.848 -3.953 1.00 97.62 197 ASP A CA 1
ATOM 1553 C C . ASP A 1 197 ? 37.983 8.321 -3.837 1.00 97.62 197 ASP A C 1
ATOM 1555 O O . ASP A 1 197 ? 38.091 8.907 -2.762 1.00 97.62 197 ASP A O 1
ATOM 1559 N N . ILE A 1 198 ? 37.415 8.909 -4.900 1.00 97.69 198 ILE A N 1
ATOM 1560 C CA . ILE A 1 198 ? 36.891 10.291 -4.880 1.00 97.69 198 ILE A CA 1
ATOM 1561 C C . ILE A 1 198 ? 35.748 10.428 -3.861 1.00 97.69 198 ILE A C 1
ATOM 1563 O O . ILE A 1 198 ? 35.703 11.381 -3.074 1.00 97.69 198 ILE A O 1
ATOM 1567 N N . THR A 1 199 ? 34.822 9.467 -3.848 1.00 97.19 199 THR A N 1
ATOM 1568 C CA . THR A 1 199 ? 33.616 9.501 -3.007 1.00 97.19 199 THR A CA 1
ATOM 1569 C C . THR A 1 199 ? 33.960 9.451 -1.517 1.00 97.19 199 THR A C 1
ATOM 1571 O O . THR A 1 199 ? 33.446 10.273 -0.750 1.00 97.19 199 THR A O 1
ATOM 1574 N N . LEU A 1 200 ? 34.863 8.554 -1.106 1.00 96.69 200 LEU A N 1
ATOM 1575 C CA . LEU A 1 200 ? 35.345 8.432 0.273 1.00 96.69 200 LEU A CA 1
ATOM 1576 C C . LEU A 1 200 ? 36.332 9.551 0.636 1.00 96.69 200 LEU A C 1
ATOM 1578 O O . LEU A 1 200 ? 36.197 10.179 1.688 1.00 96.69 200 LEU A O 1
ATOM 1582 N N . GLY A 1 201 ? 37.287 9.844 -0.249 1.00 96.06 201 GLY A N 1
ATOM 1583 C CA . GLY A 1 201 ? 38.351 10.831 -0.041 1.00 96.06 201 GLY A CA 1
ATOM 1584 C C . GLY A 1 201 ? 37.820 12.242 0.176 1.00 96.06 201 GLY A C 1
ATOM 1585 O O . GLY A 1 201 ? 38.341 12.975 1.016 1.00 96.06 201 GLY A O 1
ATOM 1586 N N . SER A 1 202 ? 36.695 12.584 -0.457 1.00 95.62 202 SER A N 1
ATOM 1587 C CA . SER A 1 202 ? 35.984 13.846 -0.215 1.00 95.62 202 SER A CA 1
ATOM 1588 C C . SER A 1 202 ? 35.578 14.084 1.251 1.00 95.62 202 SER A C 1
ATOM 1590 O O . SER A 1 202 ? 35.457 15.233 1.678 1.00 95.62 202 SER A O 1
ATOM 1592 N N . PHE A 1 203 ? 35.418 13.029 2.061 1.00 93.69 203 PHE A N 1
ATOM 1593 C CA . PHE A 1 203 ? 35.134 13.140 3.495 1.00 93.69 203 PHE A CA 1
ATOM 1594 C C . PHE A 1 203 ? 36.387 13.224 4.383 1.00 93.69 203 PHE A C 1
ATOM 1596 O O . PHE A 1 203 ? 36.239 13.474 5.582 1.00 93.69 203 PHE A O 1
ATOM 1603 N N . LEU A 1 204 ? 37.606 13.057 3.857 1.00 92.81 204 LEU A N 1
ATOM 1604 C CA . LEU A 1 204 ? 38.823 12.872 4.662 1.00 92.81 204 LEU A CA 1
ATOM 1605 C C . LEU A 1 204 ? 39.071 14.018 5.659 1.00 92.81 204 LEU A C 1
ATOM 1607 O O . LEU A 1 204 ? 39.219 13.773 6.860 1.00 92.81 204 LEU A O 1
ATOM 1611 N N . SER A 1 205 ? 39.012 15.274 5.212 1.00 89.25 205 SER A N 1
ATOM 1612 C CA . SER A 1 205 ? 39.132 16.445 6.096 1.00 89.25 205 SER A CA 1
ATOM 1613 C C . SER A 1 205 ? 38.008 16.520 7.136 1.00 89.25 205 SER A C 1
ATOM 1615 O O . SER A 1 205 ? 38.227 16.934 8.274 1.00 89.25 205 SER A O 1
ATOM 1617 N N . SER A 1 206 ? 36.799 16.067 6.788 1.00 86.44 206 SER A N 1
ATOM 1618 C CA . SER A 1 206 ? 35.648 16.012 7.700 1.00 86.44 206 SER A CA 1
ATOM 1619 C C . SER A 1 206 ? 35.819 14.946 8.791 1.00 86.44 206 SER A C 1
ATOM 1621 O O . SER A 1 206 ? 35.404 15.174 9.936 1.00 86.44 206 SER A O 1
ATOM 1623 N N . LEU A 1 207 ? 36.454 13.816 8.461 1.00 89.38 207 LEU A N 1
ATOM 1624 C CA . LEU A 1 207 ? 36.842 12.756 9.396 1.00 89.38 207 LEU A CA 1
ATOM 1625 C C . LEU A 1 207 ? 37.976 13.229 10.315 1.00 89.38 207 LEU A C 1
ATOM 1627 O O . LEU A 1 207 ? 37.816 13.168 11.534 1.00 89.38 207 LEU A O 1
ATOM 1631 N N . LYS A 1 208 ? 39.053 13.816 9.773 1.00 88.56 208 LYS A N 1
ATOM 1632 C CA . LYS A 1 208 ? 40.153 14.392 10.575 1.00 88.56 208 LYS A CA 1
ATOM 1633 C C . LYS A 1 208 ? 39.658 15.492 11.526 1.00 88.56 208 LYS A C 1
ATOM 1635 O O . LYS A 1 208 ? 39.918 15.425 12.726 1.00 88.56 208 LYS A O 1
ATOM 1640 N N . ALA A 1 209 ? 38.806 16.407 11.057 1.00 86.06 209 ALA A N 1
ATOM 1641 C CA . ALA A 1 209 ? 38.145 17.408 11.905 1.00 86.06 209 ALA A CA 1
ATOM 1642 C C . ALA A 1 209 ? 37.231 16.799 12.993 1.00 86.06 209 ALA A C 1
ATOM 1644 O O . ALA A 1 209 ? 36.944 17.450 13.997 1.00 86.06 209 ALA A O 1
ATOM 1645 N N . SER A 1 210 ? 36.765 15.554 12.835 1.00 83.44 210 SER A N 1
ATOM 1646 C CA . SER A 1 210 ? 35.968 14.870 13.867 1.00 83.44 210 SER A CA 1
ATOM 1647 C C . SER A 1 210 ? 36.818 14.409 15.055 1.00 83.44 210 SER A C 1
ATOM 1649 O O . SER A 1 210 ? 36.306 14.410 16.175 1.00 83.44 210 SER A O 1
ATOM 1651 N N . LYS A 1 211 ? 38.112 14.120 14.853 1.00 83.81 211 LYS A N 1
ATOM 1652 C CA . LYS A 1 211 ? 39.079 13.849 15.934 1.00 83.81 211 LYS A CA 1
ATOM 1653 C C . LYS A 1 211 ? 39.241 15.067 16.844 1.00 83.81 211 LYS A C 1
ATOM 1655 O O . LYS A 1 211 ? 39.138 14.940 18.057 1.00 83.81 211 LYS A O 1
ATOM 1660 N N . ILE A 1 212 ? 39.377 16.252 16.246 1.00 83.00 212 ILE A N 1
ATOM 1661 C CA . ILE A 1 212 ? 39.511 17.534 16.959 1.00 83.00 212 ILE A CA 1
ATOM 1662 C C . ILE A 1 212 ? 38.238 17.876 17.756 1.00 83.00 212 ILE A C 1
ATOM 1664 O O . ILE A 1 212 ? 38.325 18.373 18.873 1.00 83.00 212 ILE A O 1
ATOM 1668 N N . ILE A 1 213 ? 37.049 17.606 17.200 1.00 73.81 213 ILE A N 1
ATOM 1669 C CA . ILE A 1 213 ? 35.759 17.953 17.832 1.00 73.81 213 ILE A CA 1
ATOM 1670 C C . ILE A 1 213 ? 35.325 16.936 18.899 1.00 73.81 213 ILE A C 1
ATOM 1672 O O . ILE A 1 213 ? 34.713 17.322 19.889 1.00 73.81 213 ILE A O 1
ATOM 1676 N N . THR A 1 214 ? 35.582 15.640 18.690 1.00 73.88 214 THR A N 1
ATOM 1677 C CA . THR A 1 214 ? 34.985 14.558 19.504 1.00 73.88 214 THR A CA 1
ATOM 1678 C C . THR A 1 214 ? 35.994 13.706 20.273 1.00 73.88 214 THR A C 1
ATOM 1680 O O . THR A 1 214 ? 35.585 12.794 20.988 1.00 73.88 214 THR A O 1
ATOM 1683 N N . GLY A 1 215 ? 37.297 13.942 20.089 1.00 77.75 215 GLY A N 1
ATOM 1684 C CA . GLY A 1 215 ? 38.386 13.102 20.601 1.00 77.75 215 GLY A CA 1
ATOM 1685 C C . GLY A 1 215 ? 38.581 11.776 19.851 1.00 77.75 215 GLY A C 1
ATOM 1686 O O . GLY A 1 215 ? 39.623 11.144 19.997 1.00 77.75 215 GLY A O 1
ATOM 1687 N N . ILE A 1 216 ? 37.614 11.344 19.031 1.00 78.62 216 ILE A N 1
ATOM 1688 C CA . ILE A 1 216 ? 37.621 10.017 18.402 1.00 78.62 216 ILE A CA 1
ATOM 1689 C C . ILE A 1 216 ? 38.397 10.031 17.086 1.00 78.62 216 ILE A C 1
ATOM 1691 O O . ILE A 1 216 ? 38.060 10.746 16.140 1.00 78.62 216 ILE A O 1
ATOM 1695 N N . ASN A 1 217 ? 39.410 9.171 17.012 1.00 85.69 217 ASN A N 1
ATOM 1696 C CA . ASN A 1 217 ? 40.096 8.838 15.775 1.00 85.69 217 ASN A CA 1
ATOM 1697 C C . ASN A 1 217 ? 39.245 7.829 14.981 1.00 85.69 217 ASN A C 1
ATOM 1699 O O . ASN A 1 217 ? 39.091 6.688 15.407 1.00 85.69 217 ASN A O 1
ATOM 1703 N N . PHE A 1 218 ? 38.643 8.259 13.867 1.00 85.56 218 PHE A N 1
ATOM 1704 C CA . PHE A 1 218 ? 37.791 7.391 13.034 1.00 85.56 218 PHE A CA 1
ATOM 1705 C C . PHE A 1 218 ? 38.572 6.608 11.970 1.00 85.56 218 PHE A C 1
ATOM 1707 O O . PHE A 1 218 ? 38.150 5.519 11.601 1.00 85.56 218 PHE A O 1
ATOM 1714 N N . LEU A 1 219 ? 39.700 7.152 11.503 1.00 88.00 219 LEU A N 1
ATOM 1715 C CA . LEU A 1 219 ? 40.701 6.430 10.716 1.00 88.00 219 LEU A CA 1
ATOM 1716 C C . LEU A 1 219 ? 41.848 6.107 11.670 1.00 88.00 219 LEU A C 1
ATOM 1718 O O . LEU A 1 219 ? 42.578 7.011 12.081 1.00 88.00 219 LEU A O 1
ATOM 1722 N N . ASP A 1 220 ? 41.933 4.854 12.101 1.00 85.31 220 ASP A N 1
ATOM 1723 C CA . ASP A 1 220 ? 42.791 4.445 13.209 1.00 85.31 220 ASP A CA 1
ATOM 1724 C C . ASP A 1 220 ? 43.701 3.285 12.820 1.00 85.31 220 ASP A C 1
ATOM 1726 O O . ASP A 1 220 ? 43.231 2.251 12.355 1.00 85.31 220 ASP A O 1
ATOM 1730 N N . GLU A 1 221 ? 45.003 3.443 13.047 1.00 89.81 221 GLU A N 1
ATOM 1731 C CA . GLU A 1 221 ? 46.036 2.476 12.652 1.00 89.81 221 GLU A CA 1
ATOM 1732 C C . GLU A 1 221 ? 45.826 1.084 13.273 1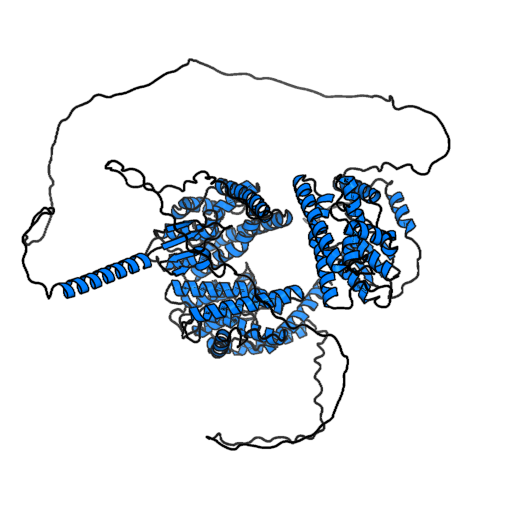.00 89.81 221 GLU A C 1
ATOM 1734 O O . GLU A 1 221 ? 46.255 0.088 12.698 1.00 89.81 221 GLU A O 1
ATOM 1739 N N . THR A 1 222 ? 45.118 0.982 14.406 1.00 88.44 222 THR A N 1
ATOM 1740 C CA . THR A 1 222 ? 44.830 -0.307 15.062 1.00 88.44 222 THR A CA 1
ATOM 1741 C C . THR A 1 222 ? 43.582 -1.020 14.529 1.00 88.44 222 THR A C 1
ATOM 1743 O O . THR A 1 222 ? 43.342 -2.171 14.894 1.00 88.44 222 THR A O 1
ATOM 1746 N N . LYS A 1 223 ? 42.766 -0.355 13.696 1.00 87.75 223 LYS A N 1
ATOM 1747 C CA . LYS A 1 223 ? 41.436 -0.840 13.261 1.00 87.75 223 LYS A CA 1
ATOM 1748 C C . LYS A 1 223 ? 41.200 -0.766 11.758 1.00 87.75 223 LYS A C 1
ATOM 1750 O O . LYS A 1 223 ? 40.517 -1.623 11.212 1.00 87.75 223 LYS A O 1
ATOM 1755 N N . THR A 1 224 ? 41.727 0.269 11.117 1.00 93.19 224 THR A N 1
ATOM 1756 C CA . THR A 1 224 ? 41.604 0.540 9.684 1.00 93.19 224 THR A CA 1
ATOM 1757 C C . THR A 1 224 ? 42.976 0.914 9.087 1.00 93.19 224 THR A C 1
ATOM 1759 O O . THR A 1 224 ? 43.130 2.026 8.569 1.00 93.19 224 THR A O 1
ATOM 1762 N N . PRO A 1 225 ? 44.021 0.071 9.239 1.00 94.50 225 PRO A N 1
ATOM 1763 C CA . PRO A 1 225 ? 45.373 0.403 8.792 1.00 94.50 225 PRO A CA 1
ATOM 1764 C C . PRO A 1 225 ? 45.452 0.685 7.287 1.00 94.50 225 PRO A C 1
ATOM 1766 O O . PRO A 1 225 ? 46.133 1.631 6.891 1.00 94.50 225 PRO A O 1
ATOM 1769 N N . ARG A 1 226 ? 44.726 -0.057 6.440 1.00 94.69 226 ARG A N 1
ATOM 1770 C CA . ARG A 1 226 ? 44.748 0.155 4.985 1.00 94.69 226 ARG A CA 1
ATOM 1771 C C . ARG A 1 226 ? 44.037 1.437 4.580 1.00 94.69 226 ARG A C 1
ATOM 1773 O O . ARG A 1 226 ? 44.537 2.130 3.703 1.00 94.69 226 ARG A O 1
ATOM 1780 N N . LEU A 1 227 ? 42.945 1.820 5.245 1.00 95.62 227 LEU A N 1
ATOM 1781 C CA . LEU A 1 227 ? 42.335 3.138 5.042 1.00 95.62 227 LEU A CA 1
ATOM 1782 C C . LEU A 1 227 ? 43.195 4.289 5.591 1.00 95.62 227 LEU A C 1
ATOM 1784 O O . LEU A 1 227 ? 43.036 5.414 5.126 1.00 95.62 227 LEU A O 1
ATOM 1788 N N . VAL A 1 228 ? 44.116 4.056 6.534 1.00 95.44 228 VAL A N 1
ATOM 1789 C CA . VAL A 1 228 ? 45.110 5.072 6.936 1.00 95.44 228 VAL A CA 1
ATOM 1790 C C . VAL A 1 228 ? 46.204 5.218 5.872 1.00 95.44 228 VAL A C 1
ATOM 1792 O O . VAL A 1 228 ? 46.481 6.342 5.451 1.00 95.44 228 VAL A O 1
ATOM 1795 N N . GLU A 1 229 ? 46.768 4.110 5.377 1.00 94.50 229 GLU A N 1
ATOM 1796 C CA . GLU A 1 229 ? 47.727 4.108 4.256 1.00 94.50 229 GLU A CA 1
ATOM 1797 C C . GLU A 1 229 ? 47.125 4.784 3.010 1.00 94.50 229 GLU A C 1
ATOM 1799 O O . GLU A 1 229 ? 47.686 5.745 2.479 1.00 94.50 229 GLU A O 1
ATOM 1804 N N . TRP A 1 230 ? 45.929 4.346 2.602 1.00 97.00 230 TRP A N 1
ATOM 1805 C CA . TRP A 1 230 ? 45.151 4.923 1.505 1.00 97.00 230 TRP A CA 1
ATOM 1806 C C . TRP A 1 230 ? 44.866 6.415 1.707 1.00 97.00 230 TRP A C 1
ATOM 1808 O O . TRP A 1 230 ? 44.990 7.186 0.759 1.00 97.00 230 TRP A O 1
ATOM 1818 N N . ALA A 1 231 ? 44.518 6.859 2.920 1.00 95.62 231 ALA A N 1
ATOM 1819 C CA . ALA A 1 231 ? 44.186 8.262 3.172 1.00 95.62 231 ALA A CA 1
ATOM 1820 C C . ALA A 1 231 ? 45.383 9.206 2.976 1.00 95.62 231 ALA A C 1
ATOM 1822 O O . ALA A 1 231 ? 45.202 10.324 2.485 1.00 95.62 231 ALA A O 1
ATOM 1823 N N . GLU A 1 232 ? 46.601 8.784 3.326 1.00 93.38 232 GLU A N 1
ATOM 1824 C CA . GLU A 1 232 ? 47.805 9.579 3.056 1.00 93.38 232 GLU A CA 1
ATOM 1825 C C . GLU A 1 232 ? 48.267 9.463 1.597 1.00 93.38 232 GLU A C 1
ATOM 1827 O O . GLU A 1 232 ? 48.700 10.468 1.029 1.00 93.38 232 GLU A O 1
ATOM 1832 N N . CYS A 1 233 ? 48.068 8.315 0.935 1.00 94.56 233 CYS A N 1
ATOM 1833 C CA . CYS A 1 233 ? 48.214 8.220 -0.521 1.00 94.56 233 CYS A CA 1
ATOM 1834 C C . CYS A 1 233 ? 47.255 9.179 -1.247 1.00 94.56 233 CYS A C 1
ATOM 1836 O O . CYS A 1 233 ? 47.705 9.992 -2.051 1.00 94.56 233 CYS A O 1
ATOM 1838 N N . PHE A 1 234 ? 45.960 9.169 -0.919 1.00 96.00 234 PHE A N 1
ATOM 1839 C CA . PHE A 1 234 ? 44.952 10.050 -1.516 1.00 96.00 234 PHE A CA 1
ATOM 1840 C C . PHE A 1 234 ? 45.267 11.535 -1.290 1.00 96.00 234 PHE A C 1
ATOM 1842 O O . PHE A 1 234 ? 45.194 12.331 -2.222 1.00 96.00 234 PHE A O 1
ATOM 1849 N N . ARG A 1 235 ? 45.688 11.915 -0.075 1.00 92.12 235 ARG A N 1
ATOM 1850 C CA . ARG A 1 235 ? 46.043 13.304 0.270 1.00 92.12 235 ARG A CA 1
ATOM 1851 C C . ARG A 1 235 ? 47.334 13.801 -0.398 1.00 92.12 235 ARG A C 1
ATOM 1853 O O . ARG A 1 235 ? 47.560 15.007 -0.437 1.00 92.12 235 ARG A O 1
ATOM 1860 N N . SER A 1 236 ? 48.176 12.900 -0.909 1.00 92.06 236 SER A N 1
ATOM 1861 C CA . SER A 1 236 ? 49.390 13.257 -1.657 1.00 92.06 236 SER A CA 1
ATOM 1862 C C . SER A 1 236 ? 49.145 13.544 -3.145 1.00 92.06 236 SER A C 1
ATOM 1864 O O . SER A 1 236 ? 49.968 14.222 -3.756 1.00 92.06 236 SER A O 1
ATOM 1866 N N . VAL A 1 237 ? 48.016 13.103 -3.716 1.00 93.00 237 VAL A N 1
ATOM 1867 C CA . VAL A 1 237 ? 47.653 13.395 -5.113 1.00 93.00 237 VAL A CA 1
ATOM 1868 C C . VAL A 1 237 ? 47.235 14.858 -5.245 1.00 93.00 237 VAL A C 1
ATOM 1870 O O . VAL A 1 237 ? 46.303 15.298 -4.570 1.00 93.00 237 VAL A O 1
ATOM 1873 N N . ASP A 1 238 ? 47.888 15.609 -6.137 1.00 91.81 238 ASP A N 1
ATOM 1874 C CA . ASP A 1 238 ? 47.710 17.065 -6.252 1.00 91.81 238 ASP A CA 1
ATOM 1875 C C . ASP A 1 238 ? 46.242 17.481 -6.465 1.00 91.81 238 ASP A C 1
ATOM 1877 O O . ASP A 1 238 ? 45.737 18.340 -5.744 1.00 91.81 238 ASP A O 1
ATOM 1881 N N . ALA A 1 239 ? 45.506 16.764 -7.324 1.00 90.75 239 ALA A N 1
ATOM 1882 C CA . ALA A 1 239 ? 44.078 16.992 -7.575 1.00 90.75 239 ALA A CA 1
ATOM 1883 C C . ALA A 1 239 ? 43.166 16.868 -6.331 1.00 90.75 239 ALA A C 1
ATOM 1885 O O . ALA A 1 239 ? 42.067 17.417 -6.324 1.00 90.75 239 ALA A O 1
ATOM 1886 N N . ALA A 1 240 ? 43.599 16.162 -5.280 1.00 90.25 240 ALA A N 1
ATOM 1887 C CA . ALA A 1 240 ? 42.908 16.099 -3.989 1.00 90.25 240 ALA A CA 1
ATOM 1888 C C . ALA A 1 240 ? 43.498 17.073 -2.960 1.00 90.25 240 ALA A C 1
ATOM 1890 O O . ALA A 1 240 ? 42.760 17.709 -2.207 1.00 90.25 240 ALA A O 1
ATOM 1891 N N . LYS A 1 241 ? 44.823 17.219 -2.951 1.00 89.50 241 LYS A N 1
ATOM 1892 C CA . LYS A 1 241 ? 45.607 18.102 -2.078 1.00 89.50 241 LYS A CA 1
ATOM 1893 C C . LYS A 1 241 ? 45.260 19.586 -2.236 1.00 89.50 241 LYS A C 1
ATOM 1895 O O . LYS A 1 241 ? 45.255 20.308 -1.246 1.00 89.50 241 LYS A O 1
ATOM 1900 N N . GLU A 1 242 ? 44.950 20.038 -3.450 1.00 85.25 242 GLU A N 1
ATOM 1901 C CA . GLU A 1 242 ? 44.523 21.420 -3.730 1.00 85.25 242 GLU A CA 1
ATOM 1902 C C . GLU A 1 242 ? 43.081 21.710 -3.279 1.00 85.25 242 GLU A C 1
ATOM 1904 O O . GLU A 1 242 ? 42.716 22.862 -3.042 1.00 85.25 242 GLU A O 1
ATOM 1909 N N . VAL A 1 243 ? 42.258 20.665 -3.159 1.00 90.00 243 VAL A N 1
ATOM 1910 C CA . VAL A 1 243 ? 40.809 20.759 -2.931 1.00 90.00 243 VAL A CA 1
ATOM 1911 C C . VAL A 1 243 ? 40.432 20.531 -1.467 1.00 90.00 243 VAL A C 1
ATOM 1913 O O . VAL A 1 243 ? 39.520 21.179 -0.951 1.00 90.00 243 VAL A O 1
ATOM 1916 N N . LEU A 1 244 ? 41.090 19.586 -0.791 1.00 89.69 244 LEU A N 1
ATOM 1917 C CA . LEU A 1 244 ? 40.752 19.186 0.572 1.00 89.69 244 LEU A CA 1
ATOM 1918 C C . LEU A 1 244 ? 41.187 20.259 1.589 1.00 89.69 244 LEU A C 1
ATOM 1920 O O . LEU A 1 244 ? 42.383 20.477 1.772 1.00 89.69 244 LEU A O 1
ATOM 1924 N N . PRO A 1 245 ? 40.253 20.908 2.314 1.00 87.38 245 PRO A N 1
ATOM 1925 C CA . PRO A 1 245 ? 40.611 21.932 3.289 1.00 87.38 245 PRO A CA 1
ATOM 1926 C C . PRO A 1 245 ? 41.236 21.322 4.548 1.00 87.38 245 PRO A C 1
ATOM 1928 O O . PRO A 1 245 ? 40.887 20.209 4.948 1.00 87.38 245 PRO A O 1
ATOM 1931 N N . GLU A 1 246 ? 42.084 22.090 5.231 1.00 87.38 246 GLU A N 1
ATOM 1932 C CA . GLU A 1 246 ? 42.657 21.671 6.514 1.00 87.38 246 GLU A CA 1
ATOM 1933 C C . GLU A 1 246 ? 41.591 21.463 7.601 1.00 87.38 246 GLU A C 1
ATOM 1935 O O . GLU A 1 246 ? 40.549 22.135 7.645 1.00 87.38 246 GLU A O 1
ATOM 1940 N N . ALA A 1 247 ? 41.853 20.506 8.494 1.00 86.31 247 ALA A N 1
ATOM 1941 C CA . ALA A 1 247 ? 40.885 20.042 9.484 1.00 86.31 247 ALA A CA 1
ATOM 1942 C C . ALA A 1 247 ? 40.482 21.159 10.460 1.00 86.31 247 ALA A C 1
ATOM 1944 O O . ALA A 1 247 ? 39.299 21.335 10.752 1.00 86.31 247 ALA A O 1
ATOM 1945 N N . GLU A 1 248 ? 41.446 21.958 10.905 1.00 86.69 248 GLU A N 1
ATOM 1946 C CA . GLU A 1 248 ? 41.291 23.101 11.805 1.00 86.69 248 GLU A CA 1
ATOM 1947 C C . GLU A 1 248 ? 40.358 24.154 11.193 1.00 86.69 248 GLU A C 1
ATOM 1949 O O . GLU A 1 248 ? 39.405 24.592 11.840 1.00 86.69 248 GLU A O 1
ATOM 1954 N N . LYS A 1 249 ? 40.545 24.470 9.904 1.00 83.81 249 LYS A N 1
ATOM 1955 C CA . LYS A 1 249 ? 39.709 25.422 9.155 1.00 83.81 249 LYS A CA 1
ATOM 1956 C C . LYS A 1 249 ? 38.254 24.942 9.052 1.00 83.81 249 LYS A C 1
ATOM 1958 O O . LYS A 1 249 ? 37.324 25.744 9.148 1.00 83.81 249 LYS A O 1
ATOM 1963 N N . LEU A 1 250 ? 38.026 23.629 8.922 1.00 82.94 250 LEU A N 1
ATOM 1964 C CA . LEU A 1 250 ? 36.680 23.045 9.014 1.00 82.94 250 LEU A CA 1
ATOM 1965 C C . LEU A 1 250 ? 36.095 23.102 10.434 1.00 82.94 250 LEU A C 1
ATOM 1967 O O . LEU A 1 250 ? 34.879 23.244 10.573 1.00 82.94 250 LEU A O 1
ATOM 1971 N N . VAL A 1 251 ? 36.907 22.990 11.488 1.00 82.31 251 VAL A N 1
ATOM 1972 C CA . VAL A 1 251 ? 36.446 23.134 12.883 1.00 82.31 251 VAL A CA 1
ATOM 1973 C C . VAL A 1 251 ? 36.024 24.576 13.174 1.00 82.31 251 VAL A C 1
ATOM 1975 O O . VAL A 1 251 ? 34.979 24.791 13.788 1.00 82.31 251 VAL A O 1
ATOM 1978 N N . GLU A 1 252 ? 36.785 25.563 12.707 1.00 78.56 252 GLU A N 1
ATOM 1979 C CA . GLU A 1 252 ? 36.440 26.986 12.825 1.00 78.56 252 GLU A CA 1
ATOM 1980 C C . GLU A 1 252 ? 35.167 27.325 12.042 1.00 78.56 252 GLU A C 1
ATOM 1982 O O . GLU A 1 252 ? 34.227 27.881 12.614 1.00 78.56 252 GLU A O 1
ATOM 1987 N N . PHE A 1 253 ? 35.070 26.884 10.783 1.00 77.06 253 PHE A N 1
ATOM 1988 C CA . PHE A 1 253 ? 33.858 27.044 9.975 1.00 77.06 253 PHE A CA 1
ATOM 1989 C C . PHE A 1 253 ? 32.624 26.404 10.633 1.00 77.06 253 PHE A C 1
ATOM 1991 O O . PHE A 1 253 ? 31.544 26.991 10.615 1.00 77.06 253 PHE A O 1
ATOM 1998 N N . ARG A 1 254 ? 32.766 25.232 11.272 1.00 74.44 254 ARG A N 1
ATOM 1999 C CA . ARG A 1 254 ? 31.674 24.586 12.028 1.00 74.44 254 ARG A CA 1
ATOM 2000 C C . ARG A 1 254 ? 31.234 25.410 13.237 1.00 74.44 254 ARG A C 1
ATOM 2002 O O . ARG A 1 254 ? 30.032 25.571 13.426 1.00 74.44 254 ARG A O 1
ATOM 2009 N N . LYS A 1 255 ? 32.171 25.961 14.020 1.00 74.69 255 LYS A N 1
ATOM 2010 C CA . LYS A 1 255 ? 31.856 26.847 15.160 1.00 74.69 255 LYS A CA 1
ATOM 2011 C C . LYS A 1 255 ? 31.090 28.090 14.698 1.00 74.69 255 LYS A C 1
ATOM 2013 O O . LYS A 1 255 ? 30.049 28.407 15.269 1.00 74.69 255 LYS A O 1
ATOM 2018 N N . PHE A 1 256 ? 31.556 28.733 13.626 1.00 71.06 256 PHE A N 1
ATOM 2019 C CA . PHE A 1 256 ? 30.880 29.875 13.007 1.00 71.06 256 PHE A CA 1
ATOM 2020 C C . PHE A 1 256 ? 29.467 29.513 12.517 1.00 71.06 256 PHE A C 1
ATOM 2022 O O . PHE A 1 256 ? 28.496 30.145 12.924 1.00 71.06 256 PHE A O 1
ATOM 2029 N N . ALA A 1 257 ? 29.326 28.451 11.717 1.00 66.19 257 ALA A N 1
ATOM 2030 C CA . ALA A 1 257 ? 28.040 28.006 11.175 1.00 66.19 257 ALA A CA 1
ATOM 2031 C C . ALA A 1 257 ? 27.035 27.595 12.272 1.00 66.19 257 ALA A C 1
ATOM 2033 O O . ALA A 1 257 ? 25.834 27.837 12.142 1.00 66.19 257 ALA A O 1
ATOM 2034 N N . GLN A 1 258 ? 27.513 27.001 13.370 1.00 66.94 258 GLN A N 1
ATOM 2035 C CA . GLN A 1 258 ? 26.684 26.641 14.522 1.00 66.94 258 GLN A CA 1
ATOM 2036 C C . GLN A 1 258 ? 26.221 27.876 15.311 1.00 66.94 258 GLN A C 1
ATOM 2038 O O . GLN A 1 258 ? 25.071 27.909 15.744 1.00 66.94 258 GLN A O 1
ATOM 2043 N N . ALA A 1 259 ? 27.069 28.898 15.466 1.00 63.72 259 ALA A N 1
ATOM 2044 C CA . ALA A 1 259 ? 26.706 30.161 16.114 1.00 63.72 259 ALA A CA 1
ATOM 2045 C C . ALA A 1 259 ? 25.741 31.003 15.259 1.00 63.72 259 ALA A C 1
ATOM 2047 O O . ALA A 1 259 ? 24.724 31.477 15.769 1.00 63.72 259 ALA A O 1
ATOM 2048 N N . ALA A 1 260 ? 25.996 31.104 13.949 1.00 58.16 260 ALA A N 1
ATOM 2049 C CA . ALA A 1 260 ? 25.130 31.793 12.992 1.00 58.16 260 ALA A CA 1
ATOM 2050 C C . ALA A 1 260 ? 23.710 31.198 12.972 1.00 58.16 260 ALA A C 1
ATOM 2052 O O . ALA A 1 260 ? 22.730 31.935 13.059 1.00 58.16 260 ALA A O 1
ATOM 2053 N N . ARG A 1 261 ? 23.588 29.860 12.979 1.00 54.91 261 ARG A N 1
ATOM 2054 C CA . ARG A 1 261 ? 22.296 29.149 13.078 1.00 54.91 261 ARG A CA 1
ATOM 2055 C C . ARG A 1 261 ? 21.547 29.395 14.401 1.00 54.91 261 ARG A C 1
ATOM 2057 O O . ARG A 1 261 ? 20.357 29.106 14.479 1.00 54.91 261 ARG A O 1
ATOM 2064 N N . LEU A 1 262 ? 22.214 29.917 15.432 1.00 52.88 262 LEU A N 1
ATOM 2065 C CA . LEU A 1 262 ? 21.616 30.273 16.726 1.00 52.88 262 LEU A CA 1
ATOM 2066 C C . LEU A 1 262 ? 21.355 31.785 16.875 1.00 52.88 262 LEU A C 1
ATOM 2068 O O . LEU A 1 262 ? 20.937 32.215 17.946 1.00 52.88 262 LEU A O 1
ATOM 2072 N N . GLY A 1 263 ? 21.609 32.594 15.839 1.00 44.91 263 GLY A N 1
ATOM 2073 C CA . GLY A 1 263 ? 21.448 34.053 15.891 1.00 44.91 263 GLY A CA 1
ATOM 2074 C C . GLY A 1 263 ? 22.478 34.775 16.772 1.00 44.91 263 GLY A C 1
ATOM 2075 O O . GLY A 1 263 ? 22.297 35.949 17.087 1.00 44.91 263 GLY A O 1
ATOM 2076 N N . VAL A 1 264 ? 23.554 34.093 17.181 1.00 33.91 264 VAL A N 1
ATOM 2077 C CA . VAL A 1 264 ? 24.592 34.646 18.062 1.00 33.91 264 VAL A CA 1
ATOM 2078 C C . VAL A 1 264 ? 25.727 35.226 17.221 1.00 33.91 264 VAL A C 1
ATOM 2080 O O . VAL A 1 264 ? 26.277 34.546 16.355 1.00 33.91 264 VAL A O 1
ATOM 2083 N N . SER A 1 265 ? 26.127 36.469 17.497 1.00 30.72 265 SER A N 1
ATOM 2084 C CA . SER A 1 265 ? 27.281 37.093 16.843 1.00 30.72 265 SER A CA 1
ATOM 2085 C C . SER A 1 265 ? 28.585 36.403 17.256 1.00 30.72 265 SER A C 1
ATOM 2087 O O . SER A 1 265 ? 29.042 36.550 18.391 1.00 30.72 265 SER A O 1
ATOM 2089 N N . PHE A 1 266 ? 29.198 35.670 16.328 1.00 32.41 266 PHE A N 1
ATOM 2090 C CA . PHE A 1 266 ? 30.508 35.052 16.513 1.00 32.41 266 PHE A CA 1
ATOM 2091 C C . PHE A 1 266 ? 31.616 36.017 16.079 1.00 32.41 266 PHE A C 1
ATOM 2093 O O . PHE A 1 266 ? 31.641 36.449 14.929 1.00 32.41 266 PHE A O 1
ATOM 2100 N N . ILE A 1 267 ? 32.543 36.331 16.987 1.00 30.02 267 ILE A N 1
ATOM 2101 C CA . ILE A 1 267 ? 33.771 37.075 16.679 1.00 30.02 267 ILE A CA 1
ATOM 2102 C C . ILE A 1 267 ? 34.915 36.053 16.606 1.00 30.02 267 ILE A C 1
ATOM 2104 O O . ILE A 1 267 ? 35.208 35.424 17.628 1.00 30.02 267 ILE A O 1
ATOM 2108 N N . PRO A 1 268 ? 35.565 35.853 15.444 1.00 30.80 268 PRO A N 1
ATOM 2109 C CA . PRO A 1 268 ? 36.726 34.977 15.343 1.00 30.80 268 PRO A CA 1
ATOM 2110 C C . PRO A 1 268 ? 37.885 35.473 16.215 1.00 30.80 268 PRO A C 1
ATOM 2112 O O . PRO A 1 268 ? 38.246 36.651 16.194 1.00 30.80 268 PRO A O 1
ATOM 2115 N N . ALA A 1 269 ? 38.515 34.564 16.958 1.00 28.95 269 ALA A N 1
ATOM 2116 C CA . ALA A 1 269 ? 39.782 34.851 17.617 1.00 28.95 269 ALA A CA 1
ATOM 2117 C C . ALA A 1 269 ? 40.906 34.768 16.574 1.00 28.95 269 ALA A C 1
ATOM 2119 O O . ALA A 1 269 ? 41.322 33.672 16.204 1.00 28.95 269 ALA A O 1
ATOM 2120 N N . ILE A 1 270 ? 41.383 35.919 16.085 1.00 29.42 270 ILE A N 1
ATOM 2121 C CA . ILE A 1 270 ? 42.440 35.987 15.063 1.00 29.42 270 ILE A CA 1
ATOM 2122 C C . ILE A 1 270 ? 43.708 35.288 15.574 1.00 29.42 270 ILE A C 1
ATOM 2124 O O . ILE A 1 270 ? 44.416 35.799 16.448 1.00 29.42 270 ILE A O 1
ATOM 2128 N N . SER A 1 271 ? 44.013 34.124 14.998 1.00 28.52 271 SER A N 1
ATOM 2129 C CA . SER A 1 271 ? 45.204 33.340 15.321 1.00 28.52 271 SER A CA 1
ATOM 2130 C C . SER A 1 271 ? 46.463 34.033 14.792 1.00 28.52 271 SER A C 1
ATOM 2132 O O . SER A 1 271 ? 46.846 33.888 13.630 1.00 28.52 271 SER A O 1
ATOM 2134 N N . ARG A 1 272 ? 47.125 34.816 15.654 1.00 29.78 272 ARG A N 1
ATOM 2135 C CA . ARG A 1 272 ? 48.420 35.441 15.350 1.00 29.78 272 ARG A CA 1
ATOM 2136 C C . ARG A 1 272 ? 49.530 34.387 15.272 1.00 29.78 272 ARG A C 1
ATOM 2138 O O . ARG A 1 272 ? 50.235 34.141 16.248 1.00 29.78 272 ARG A O 1
ATOM 2145 N N . SER A 1 273 ? 49.749 33.840 14.083 1.00 26.39 273 SER A N 1
ATOM 2146 C CA . SER A 1 273 ? 51.035 33.256 13.685 1.00 26.39 273 SER A CA 1
ATOM 2147 C C . SER A 1 273 ? 51.616 34.059 12.513 1.00 26.39 273 SER A C 1
ATOM 2149 O O . SER A 1 273 ? 50.864 34.684 11.774 1.00 26.39 273 SER A O 1
ATOM 2151 N N . HIS A 1 274 ? 52.947 34.074 12.369 1.00 29.03 274 HIS A N 1
ATOM 2152 C CA . HIS A 1 274 ? 53.710 34.931 11.435 1.00 29.03 274 HIS A CA 1
ATOM 2153 C C . HIS A 1 274 ? 53.866 36.419 11.821 1.00 29.03 274 HIS A C 1
ATOM 2155 O O . HIS A 1 274 ? 53.746 37.314 10.992 1.00 29.03 274 HIS A O 1
ATOM 2161 N N . ALA A 1 275 ? 54.275 36.678 13.069 1.00 24.12 275 ALA A N 1
ATOM 2162 C CA . ALA A 1 275 ? 54.917 37.940 13.463 1.00 24.12 275 ALA A CA 1
ATOM 2163 C C . ALA A 1 275 ? 56.090 37.691 14.440 1.00 24.12 275 ALA A C 1
ATOM 2165 O O . ALA A 1 275 ? 55.955 37.840 15.653 1.00 24.12 275 ALA A O 1
ATOM 2166 N N . LYS A 1 276 ? 57.256 37.272 13.919 1.00 26.94 276 LYS A N 1
ATOM 2167 C CA . LYS A 1 276 ? 58.507 37.130 14.694 1.00 26.94 276 LYS A CA 1
ATOM 2168 C C . LYS A 1 276 ? 59.394 38.378 14.551 1.00 26.94 276 LYS A C 1
ATOM 2170 O O . LYS A 1 276 ? 60.352 38.364 13.786 1.00 26.94 276 LYS A O 1
ATOM 2175 N N . SER A 1 277 ? 59.130 39.420 15.340 1.00 26.72 277 SER A N 1
ATOM 2176 C CA . SER A 1 277 ? 60.124 40.468 15.638 1.00 26.72 277 SER A CA 1
ATOM 2177 C C . SER A 1 277 ? 59.707 41.333 16.833 1.00 26.72 277 SER A C 1
ATOM 2179 O O . SER A 1 277 ? 58.646 41.939 16.786 1.00 26.72 277 SER A O 1
ATOM 2181 N N . SER A 1 278 ? 60.582 41.403 17.849 1.00 25.48 278 SER A N 1
ATOM 2182 C CA . SER A 1 278 ? 60.786 42.507 18.819 1.00 25.48 278 SER A CA 1
ATOM 2183 C C . SER A 1 278 ? 59.586 43.253 19.447 1.00 25.48 278 SER A C 1
ATOM 2185 O O . SER A 1 278 ? 58.847 43.924 18.734 1.00 25.48 278 SER A O 1
ATOM 2187 N N . GLY A 1 279 ? 59.571 43.377 20.788 1.00 25.98 279 GLY A N 1
ATOM 2188 C CA . GLY A 1 279 ? 59.212 44.684 21.383 1.00 25.98 279 GLY A CA 1
ATOM 2189 C C . GLY A 1 279 ? 58.335 44.781 22.643 1.00 25.98 279 GLY A C 1
ATOM 2190 O O . GLY A 1 279 ? 57.411 45.575 22.623 1.00 25.98 279 GLY A O 1
ATOM 2191 N N . ASP A 1 280 ? 58.704 44.106 23.740 1.00 25.70 280 ASP A N 1
ATOM 2192 C CA . ASP A 1 280 ? 58.474 44.553 25.140 1.00 25.70 280 ASP A CA 1
ATOM 2193 C C . ASP A 1 280 ? 57.025 44.703 25.721 1.00 25.70 280 ASP A C 1
ATOM 2195 O O . ASP A 1 280 ? 56.013 44.636 25.033 1.00 25.70 280 ASP A O 1
ATOM 2199 N N . ARG A 1 281 ? 56.991 44.816 27.063 1.00 26.77 281 ARG A N 1
ATOM 2200 C CA . ARG A 1 281 ? 56.021 45.422 28.026 1.00 26.77 281 ARG A CA 1
ATOM 2201 C C . ARG A 1 281 ? 54.725 46.107 27.516 1.00 26.77 281 ARG A C 1
ATOM 2203 O O . ARG A 1 281 ? 54.741 46.791 26.507 1.00 26.77 281 ARG A O 1
ATOM 2210 N N . SER A 1 282 ? 53.598 46.135 28.254 1.00 24.22 282 SER A N 1
ATOM 2211 C CA . SER A 1 282 ? 53.243 45.686 29.627 1.00 24.22 282 SER A CA 1
ATOM 2212 C C . SER A 1 282 ? 51.697 45.624 29.802 1.00 24.22 282 SER A C 1
ATOM 2214 O O . SER A 1 282 ? 50.968 45.947 28.873 1.00 24.22 282 SER A O 1
ATOM 2216 N N . SER A 1 283 ? 51.228 45.217 30.994 1.00 23.98 283 SER A N 1
ATOM 2217 C CA . SER A 1 283 ? 49.991 45.619 31.724 1.00 23.98 283 SER A CA 1
ATOM 2218 C C . SER A 1 283 ? 48.992 46.587 31.033 1.00 23.98 283 SER A C 1
ATOM 2220 O O . SER A 1 283 ? 49.404 47.600 30.478 1.00 23.98 283 SER A O 1
ATOM 2222 N N . THR A 1 284 ? 47.663 46.444 31.148 1.00 26.09 284 THR A N 1
ATOM 2223 C CA . THR A 1 284 ? 46.890 46.005 32.336 1.00 26.09 284 THR A CA 1
ATOM 2224 C C . THR A 1 284 ? 45.468 45.559 31.946 1.00 26.09 284 THR A C 1
ATOM 2226 O O . THR A 1 284 ? 44.879 46.150 31.045 1.00 26.09 284 THR A O 1
ATOM 2229 N N . ILE A 1 285 ? 44.857 44.614 32.676 1.00 25.86 285 ILE A N 1
ATOM 2230 C CA . ILE A 1 285 ? 43.385 44.480 32.746 1.00 25.86 285 ILE A CA 1
ATOM 2231 C C . ILE A 1 285 ? 42.953 44.675 34.202 1.00 25.86 285 ILE A C 1
ATOM 2233 O O . ILE A 1 285 ? 42.954 43.739 34.999 1.00 25.86 285 ILE A O 1
ATOM 2237 N N . SER A 1 286 ? 42.602 45.913 34.542 1.00 23.47 286 SER A N 1
ATOM 2238 C CA . SER A 1 286 ? 41.954 46.289 35.799 1.00 23.47 286 SER A CA 1
ATOM 2239 C C . SER A 1 286 ? 41.231 47.625 35.620 1.00 23.47 286 SER A C 1
ATOM 2241 O O . SER A 1 286 ? 41.797 48.548 35.048 1.00 23.47 286 SER A O 1
ATOM 2243 N N . GLU A 1 287 ? 40.014 47.715 36.156 1.00 24.30 287 GLU A N 1
ATOM 2244 C CA . GLU A 1 287 ? 39.303 48.961 36.488 1.00 24.30 287 GLU A CA 1
ATOM 2245 C C . GLU A 1 287 ? 39.083 50.016 35.380 1.00 24.30 287 GLU A C 1
ATOM 2247 O O . GLU A 1 287 ? 39.833 50.973 35.237 1.00 24.30 287 GLU A O 1
ATOM 2252 N N . ILE A 1 288 ? 37.896 49.970 34.765 1.00 26.44 288 ILE A N 1
ATOM 2253 C CA . ILE A 1 288 ? 36.944 51.092 34.875 1.00 26.44 288 ILE A CA 1
ATOM 2254 C C . ILE A 1 288 ? 35.639 50.513 35.440 1.00 26.44 288 ILE A C 1
ATOM 2256 O O . ILE A 1 288 ? 35.275 49.377 35.135 1.00 26.44 288 ILE A O 1
ATOM 2260 N N . SER A 1 289 ? 34.956 51.255 36.316 1.00 22.39 289 SER A N 1
ATOM 2261 C CA . SER A 1 289 ? 33.817 50.752 37.095 1.00 22.39 289 SER A CA 1
ATOM 2262 C C . SER A 1 289 ? 32.720 51.810 37.243 1.00 22.39 289 SER A C 1
ATOM 2264 O O . SER A 1 289 ? 33.041 52.943 37.582 1.00 22.39 289 SER A O 1
ATOM 2266 N N . ARG A 1 290 ? 31.450 51.387 37.095 1.00 25.05 290 ARG A N 1
ATOM 2267 C CA . ARG A 1 290 ? 30.186 52.071 37.481 1.00 25.05 290 ARG A CA 1
ATOM 2268 C C . ARG A 1 290 ? 29.899 53.459 36.877 1.00 25.05 290 ARG A C 1
ATOM 2270 O O . ARG A 1 290 ? 30.731 54.351 36.946 1.00 25.05 290 ARG A O 1
ATOM 2277 N N . HIS A 1 291 ? 28.630 53.699 36.535 1.00 23.78 291 HIS A N 1
ATOM 2278 C CA . HIS A 1 291 ? 27.858 54.842 37.060 1.00 23.78 291 HIS A CA 1
ATOM 2279 C C . HIS A 1 291 ? 26.340 54.593 36.903 1.00 23.78 291 HIS A C 1
ATOM 2281 O O . HIS A 1 291 ? 25.918 54.255 35.808 1.00 23.78 291 HIS A O 1
ATOM 2287 N N . PHE A 1 292 ? 25.593 54.764 38.009 1.00 23.36 292 PHE A N 1
ATOM 2288 C CA . PHE A 1 292 ? 24.173 55.166 38.183 1.00 23.36 292 PHE A CA 1
ATOM 2289 C C . PHE A 1 292 ? 23.053 54.489 37.333 1.00 23.36 292 PHE A C 1
ATOM 2291 O O . PHE A 1 292 ? 23.156 54.382 36.121 1.00 23.36 292 PHE A O 1
ATOM 2298 N N . ASP A 1 293 ? 21.998 53.885 37.912 1.00 25.67 293 ASP A N 1
ATOM 2299 C CA . ASP A 1 293 ? 20.867 54.430 38.726 1.00 25.67 293 ASP A CA 1
ATOM 2300 C C . ASP A 1 293 ? 19.776 55.151 37.892 1.00 25.67 293 ASP A C 1
ATOM 2302 O O . ASP A 1 293 ? 20.097 55.823 36.922 1.00 25.67 293 ASP A O 1
ATOM 2306 N N . SER A 1 294 ? 18.467 55.122 38.214 1.00 27.19 294 SER A N 1
ATOM 2307 C CA . SER A 1 294 ? 17.707 54.509 39.338 1.00 27.19 294 SER A CA 1
ATOM 2308 C C . SER A 1 294 ? 16.173 54.523 39.069 1.00 27.19 294 SER A C 1
ATOM 2310 O O . SER A 1 294 ? 15.739 55.082 38.067 1.00 27.19 294 SER A O 1
ATOM 2312 N N . ASN A 1 295 ? 15.370 54.043 40.045 1.00 24.89 295 ASN A N 1
ATOM 2313 C CA . ASN A 1 295 ? 13.921 54.299 40.259 1.00 24.89 295 ASN A CA 1
ATOM 2314 C C . ASN A 1 295 ? 12.914 53.610 39.305 1.00 24.89 295 ASN A C 1
ATOM 2316 O O . ASN A 1 295 ? 13.185 53.440 38.128 1.00 24.89 295 ASN A O 1
ATOM 2320 N N . SER A 1 296 ? 11.701 53.200 39.719 1.00 25.59 296 SER A N 1
ATOM 2321 C CA . SER A 1 296 ? 10.963 53.177 41.013 1.00 25.59 296 SER A CA 1
ATOM 2322 C C . SER A 1 296 ? 9.753 52.217 40.840 1.00 25.59 296 SER A C 1
ATOM 2324 O O . SER A 1 296 ? 9.335 52.032 39.705 1.00 25.59 296 SER A O 1
ATOM 2326 N N . ARG A 1 297 ? 9.014 51.645 41.807 1.00 27.16 297 ARG A N 1
ATOM 2327 C CA . ARG A 1 297 ? 9.039 51.321 43.259 1.00 27.16 297 ARG A CA 1
ATOM 2328 C C . ARG A 1 297 ? 7.587 50.850 43.603 1.00 27.16 297 ARG A C 1
ATOM 2330 O O . ARG A 1 297 ? 6.679 51.181 42.852 1.00 27.16 297 ARG A O 1
ATOM 2337 N N . LEU A 1 298 ? 7.368 50.249 44.789 1.00 25.38 298 LEU A N 1
ATOM 2338 C CA . LEU A 1 298 ? 6.058 50.041 45.479 1.00 25.38 298 LEU A CA 1
ATOM 2339 C C . LEU A 1 298 ? 5.092 48.956 44.930 1.00 25.38 298 LEU A C 1
ATOM 2341 O O . LEU A 1 298 ? 5.022 48.751 43.729 1.00 25.38 298 LEU A O 1
ATOM 2345 N N . HIS A 1 299 ? 4.240 48.289 45.736 1.00 25.77 299 HIS A N 1
ATOM 2346 C CA . HIS A 1 299 ? 4.299 47.816 47.151 1.00 25.77 299 HIS A CA 1
ATOM 2347 C C . HIS A 1 299 ? 2.992 47.035 47.474 1.00 25.77 299 HIS A C 1
ATOM 2349 O O . HIS A 1 299 ? 1.943 47.513 47.059 1.00 25.77 299 HIS A O 1
ATOM 2355 N N . TYR A 1 300 ? 3.033 45.937 48.257 1.00 24.61 300 TYR A N 1
ATOM 2356 C CA . TYR A 1 300 ? 2.166 45.600 49.427 1.00 24.61 300 TYR A CA 1
ATOM 2357 C C . TYR A 1 300 ? 2.089 44.092 49.761 1.00 24.61 300 TYR A C 1
ATOM 2359 O O . TYR A 1 300 ? 2.294 43.231 48.912 1.00 24.61 300 TYR A O 1
ATOM 2367 N N . CYS A 1 301 ? 1.762 43.801 51.026 1.00 22.30 301 CYS A N 1
ATOM 2368 C CA . CYS A 1 301 ? 1.452 42.475 51.583 1.00 22.30 301 CYS A CA 1
ATOM 2369 C C . CYS A 1 301 ? -0.012 42.441 52.079 1.00 22.30 301 CYS A C 1
ATOM 2371 O O . CYS A 1 301 ? -0.590 43.515 52.220 1.00 22.30 301 CYS A O 1
ATOM 2373 N N . ILE A 1 302 ? -0.548 41.255 52.436 1.00 24.92 302 ILE A N 1
ATOM 2374 C CA . ILE A 1 302 ? -1.390 40.942 53.633 1.00 24.92 302 ILE A CA 1
ATOM 2375 C C . ILE A 1 302 ? -2.196 39.631 53.440 1.00 24.92 302 ILE A C 1
ATOM 2377 O O . ILE A 1 302 ? -2.777 39.384 52.389 1.00 24.92 302 ILE A O 1
ATOM 2381 N N . SER A 1 303 ? -2.270 38.818 54.499 1.00 26.52 303 SER A N 1
ATOM 2382 C CA . SER A 1 303 ? -3.267 37.750 54.754 1.00 26.52 303 SER A CA 1
ATOM 2383 C C . SER A 1 303 ? -3.930 38.058 56.114 1.00 26.52 303 SER A C 1
ATOM 2385 O O . SER A 1 303 ? -3.270 38.752 56.898 1.00 26.52 303 SER A O 1
ATOM 2387 N N . PRO A 1 304 ? -5.159 37.591 56.464 1.00 39.31 304 PRO A N 1
ATOM 2388 C CA . PRO A 1 304 ? -5.284 36.265 57.123 1.00 39.31 304 PRO A CA 1
ATOM 2389 C C . PRO A 1 304 ? -6.699 35.590 57.153 1.00 39.31 304 PRO A C 1
ATOM 2391 O O . PRO A 1 304 ? -7.688 36.154 56.700 1.00 39.31 304 PRO A O 1
ATOM 2394 N N . GLY A 1 305 ? -6.794 34.428 57.835 1.00 26.17 305 GLY A N 1
ATOM 2395 C CA . GLY A 1 305 ? -8.033 33.813 58.383 1.00 26.17 305 GLY A CA 1
ATOM 2396 C C . GLY A 1 305 ? -8.696 32.749 57.488 1.00 26.17 305 GLY A C 1
ATOM 2397 O O . GLY A 1 305 ? -8.609 32.851 56.273 1.00 26.17 305 GLY A O 1
ATOM 2398 N N . GLY A 1 306 ? -9.371 31.693 57.973 1.00 25.45 306 GLY A N 1
ATOM 2399 C CA . GLY A 1 306 ? -9.697 31.167 59.323 1.00 25.45 306 GLY A CA 1
ATOM 2400 C C . GLY A 1 306 ? -10.902 30.193 59.181 1.00 25.45 306 GLY A C 1
ATOM 2401 O O . GLY A 1 306 ? -11.718 30.420 58.299 1.00 25.45 306 GLY A O 1
ATOM 2402 N N . ASN A 1 307 ? -11.116 29.092 59.922 1.00 26.59 307 ASN A N 1
ATOM 2403 C CA . ASN A 1 307 ? -10.619 28.652 61.233 1.00 26.59 307 ASN A CA 1
ATOM 2404 C C . ASN A 1 307 ? -10.539 27.103 61.399 1.00 26.59 307 ASN A C 1
ATOM 2406 O O . ASN A 1 307 ? -11.058 26.332 60.601 1.00 26.59 307 ASN A O 1
ATOM 2410 N N . LEU A 1 308 ? -9.898 26.706 62.508 1.00 24.95 308 LEU A N 1
ATOM 2411 C CA . LEU A 1 308 ? -9.848 25.399 63.215 1.00 24.95 308 LEU A CA 1
ATOM 2412 C C . LEU A 1 308 ? -11.252 24.918 63.728 1.00 24.95 308 LEU A C 1
ATOM 2414 O O . LEU A 1 308 ? -12.185 25.698 63.537 1.00 24.95 308 LEU A O 1
ATOM 2418 N N . PRO A 1 309 ? -11.458 23.756 64.440 1.00 39.69 309 PRO A N 1
ATOM 2419 C CA . PRO A 1 309 ? -10.475 22.922 65.185 1.00 39.69 309 PRO A CA 1
ATOM 2420 C C . PRO A 1 309 ? -10.660 21.363 65.313 1.00 39.69 309 PRO A C 1
ATOM 2422 O O . PRO A 1 309 ? -11.739 20.897 65.642 1.00 39.69 309 PRO A O 1
ATOM 2425 N N . ARG A 1 310 ? -9.521 20.622 65.353 1.00 25.91 310 ARG A N 1
ATOM 2426 C CA . ARG A 1 310 ? -9.126 19.575 66.369 1.00 25.91 310 ARG A CA 1
ATOM 2427 C C . ARG A 1 310 ? -9.944 18.243 66.491 1.00 25.91 310 ARG A C 1
ATOM 2429 O O . ARG A 1 310 ? -11.087 18.189 66.082 1.00 25.91 310 ARG A O 1
ATOM 2436 N N . LEU A 1 311 ? -9.445 17.116 67.051 1.00 25.42 311 LEU A N 1
ATOM 2437 C CA . LEU A 1 311 ? -8.152 16.742 67.691 1.00 25.42 311 LEU A CA 1
ATOM 2438 C C . LEU A 1 311 ? -7.835 15.210 67.563 1.00 25.42 311 LEU A C 1
ATOM 2440 O O . LEU A 1 311 ? -8.704 14.411 67.243 1.00 25.42 311 LEU A O 1
ATOM 2444 N N . HIS A 1 312 ? -6.574 14.848 67.854 1.00 25.00 312 HIS A N 1
ATOM 2445 C CA . HIS A 1 312 ? -5.913 13.520 68.018 1.00 25.00 312 HIS A CA 1
ATOM 2446 C C . HIS A 1 312 ? -6.467 12.627 69.181 1.00 25.00 312 HIS A C 1
ATOM 2448 O O . HIS A 1 312 ? -7.342 13.138 69.883 1.00 25.00 312 HIS A O 1
ATOM 2454 N N . PRO A 1 313 ? -5.919 11.410 69.529 1.00 40.66 313 PRO A N 1
ATOM 2455 C CA . PRO A 1 313 ? -4.786 10.622 68.947 1.00 40.66 313 PRO A CA 1
ATOM 2456 C C . PRO A 1 313 ? -4.910 9.053 68.823 1.00 40.66 313 PRO A C 1
ATOM 2458 O O . PRO A 1 313 ? -5.484 8.391 69.673 1.00 40.66 313 PRO A O 1
ATOM 2461 N N . LEU A 1 314 ? -4.167 8.474 67.856 1.00 24.17 314 LEU A N 1
ATOM 2462 C CA . LEU A 1 314 ? -3.206 7.323 67.930 1.00 24.17 314 LEU A CA 1
ATOM 2463 C C . LEU A 1 314 ? -3.529 5.885 68.484 1.00 24.17 314 LEU A C 1
ATOM 2465 O O . LEU A 1 314 ? -3.774 5.696 69.666 1.00 24.17 314 LEU A O 1
ATOM 2469 N N . ILE A 1 315 ? -3.165 4.882 67.646 1.00 24.34 315 ILE A N 1
ATOM 2470 C CA . ILE A 1 315 ? -2.327 3.663 67.918 1.00 24.34 315 ILE A CA 1
ATOM 2471 C C . ILE A 1 315 ? -2.943 2.326 68.463 1.00 24.34 315 ILE A C 1
ATOM 2473 O O . ILE A 1 315 ? -3.020 2.078 69.658 1.00 24.34 315 ILE A O 1
ATOM 2477 N N . ASP A 1 316 ? -3.180 1.406 67.501 1.00 24.97 316 ASP A N 1
ATOM 2478 C CA . ASP A 1 316 ? -2.585 0.042 67.331 1.00 24.97 316 ASP A CA 1
ATOM 2479 C C . ASP A 1 316 ? -3.140 -1.263 68.005 1.00 24.97 316 ASP A C 1
ATOM 2481 O O . ASP A 1 316 ? -3.616 -1.301 69.132 1.00 24.97 316 ASP A O 1
ATOM 2485 N N . ARG A 1 317 ? -2.931 -2.371 67.257 1.00 24.34 317 ARG A N 1
ATOM 2486 C CA . ARG A 1 317 ? -2.842 -3.825 67.575 1.00 24.34 317 ARG A CA 1
ATOM 2487 C C . ARG A 1 317 ? -4.071 -4.736 67.838 1.00 24.34 317 ARG A C 1
ATOM 2489 O O . ARG A 1 317 ? -4.515 -4.935 68.957 1.00 24.34 317 ARG A O 1
ATOM 2496 N N . ARG A 1 318 ? -4.307 -5.574 66.807 1.00 23.91 318 ARG A N 1
ATOM 2497 C CA . ARG A 1 318 ? -4.405 -7.066 66.823 1.00 23.91 318 ARG A CA 1
ATOM 2498 C C . ARG A 1 318 ? -5.668 -7.802 67.350 1.00 23.91 318 ARG A C 1
ATOM 2500 O O . ARG A 1 318 ? -5.714 -8.257 68.483 1.00 23.91 318 ARG A O 1
ATOM 2507 N N . SER A 1 319 ? -6.447 -8.266 66.361 1.00 22.47 319 SER A N 1
ATOM 2508 C CA . SER A 1 319 ? -6.700 -9.699 66.044 1.00 22.47 319 SER A CA 1
ATOM 2509 C C . SER A 1 319 ? -7.740 -10.564 66.797 1.00 22.47 319 SER A C 1
ATOM 2511 O O . SER A 1 319 ? -7.868 -10.509 68.009 1.00 22.47 319 SER A O 1
ATOM 2513 N N . LEU A 1 320 ? -8.296 -11.510 66.015 1.00 22.34 320 LEU A N 1
ATOM 2514 C CA . LEU A 1 320 ? -8.868 -12.832 66.362 1.00 22.34 320 LEU A CA 1
ATOM 2515 C C . LEU A 1 320 ? -10.337 -12.981 66.863 1.00 22.34 320 LEU A C 1
ATOM 2517 O O . LEU A 1 320 ? -10.625 -12.909 68.047 1.00 22.34 320 LEU A O 1
ATOM 2521 N N . VAL A 1 321 ? -11.173 -13.484 65.933 1.00 21.72 321 VAL A N 1
ATOM 2522 C CA . VAL A 1 321 ? -11.927 -14.770 66.015 1.00 21.72 321 VAL A CA 1
ATOM 2523 C C . VAL A 1 321 ? -13.265 -14.897 66.793 1.00 21.72 321 VAL A C 1
ATOM 2525 O O . VAL A 1 321 ? -13.316 -14.764 68.005 1.00 21.72 321 VAL A O 1
ATOM 2528 N N . ARG A 1 322 ? -14.277 -15.396 66.041 1.00 22.20 322 ARG A N 1
ATOM 2529 C CA . ARG A 1 322 ? -15.567 -16.065 66.396 1.00 22.20 322 ARG A CA 1
ATOM 2530 C C . ARG A 1 322 ? -16.584 -15.269 67.251 1.00 22.20 322 ARG A C 1
ATOM 2532 O O . ARG A 1 322 ? -16.211 -14.613 68.203 1.00 22.20 322 ARG A O 1
ATOM 2539 N N . SER A 1 323 ? -17.894 -15.208 66.955 1.00 22.38 323 SER A N 1
ATOM 2540 C CA . SER A 1 323 ? -18.895 -16.118 66.329 1.00 22.38 323 SER A CA 1
ATOM 2541 C C . SER A 1 323 ? -19.617 -17.069 67.299 1.00 22.38 323 SER A C 1
ATOM 2543 O O . SER A 1 323 ? -19.066 -18.106 67.662 1.00 22.38 323 SER A O 1
ATOM 2545 N N . VAL A 1 324 ? -20.895 -16.762 67.570 1.00 22.36 324 VAL A N 1
ATOM 2546 C CA . VAL A 1 324 ? -21.991 -17.606 68.115 1.00 22.36 324 VAL A CA 1
ATOM 2547 C C . VAL A 1 324 ? -23.282 -17.039 67.453 1.00 22.36 324 VAL A C 1
ATOM 2549 O O . VAL A 1 324 ? -23.412 -15.820 67.430 1.00 22.36 324 VAL A O 1
ATOM 2552 N N . PHE A 1 325 ? -24.079 -17.754 66.633 1.00 21.31 325 PHE A N 1
ATOM 2553 C CA . PHE A 1 325 ? -25.123 -18.774 66.938 1.00 21.31 325 PHE A CA 1
ATOM 2554 C C . PHE A 1 325 ? -26.307 -18.224 67.786 1.00 21.31 325 PHE A C 1
ATOM 2556 O O . PHE A 1 325 ? -26.055 -17.476 68.720 1.00 21.31 325 PHE A O 1
ATOM 2563 N N . LEU A 1 326 ? -27.605 -18.540 67.588 1.00 22.27 326 LEU A N 1
ATOM 2564 C CA . LEU A 1 326 ? -28.375 -19.313 66.568 1.00 22.27 326 LEU A CA 1
ATOM 2565 C C . LEU A 1 326 ? -29.719 -18.502 66.302 1.00 22.27 326 LEU A C 1
ATOM 2567 O O . LEU A 1 326 ? -29.573 -17.288 66.245 1.00 22.27 326 LEU A O 1
ATOM 2571 N N . THR A 1 327 ? -31.006 -18.872 66.078 1.00 23.02 327 THR A N 1
ATOM 2572 C CA . THR A 1 327 ? -31.848 -20.098 66.094 1.00 23.02 327 THR A CA 1
ATOM 2573 C C . THR A 1 327 ? -33.154 -19.966 65.253 1.00 23.02 327 THR A C 1
ATOM 2575 O O . THR A 1 327 ? -33.937 -19.052 65.463 1.00 23.02 327 THR A O 1
ATOM 2578 N N . ILE A 1 328 ? -33.374 -20.928 64.338 1.00 22.34 328 ILE A N 1
ATOM 2579 C CA . ILE A 1 328 ? -34.611 -21.623 63.863 1.00 22.34 328 ILE A CA 1
ATOM 2580 C C . ILE A 1 328 ? -36.030 -21.082 64.241 1.00 22.34 328 ILE A C 1
ATOM 2582 O O . ILE A 1 328 ? -36.308 -20.924 65.424 1.00 22.34 328 ILE A O 1
ATOM 2586 N N . ILE A 1 329 ? -36.982 -21.011 63.275 1.00 22.05 329 ILE A N 1
ATOM 2587 C CA . ILE A 1 329 ? -38.261 -21.800 63.219 1.00 22.05 329 ILE A CA 1
ATOM 2588 C C . ILE A 1 329 ? -39.106 -21.538 61.934 1.00 22.05 329 ILE A C 1
ATOM 2590 O O . ILE A 1 329 ? -38.996 -20.516 61.271 1.00 22.05 329 ILE A O 1
ATOM 2594 N N . THR A 1 330 ? -39.885 -22.552 61.556 1.00 22.38 330 THR A N 1
ATOM 2595 C CA . THR A 1 330 ? -40.415 -22.980 60.245 1.00 22.38 330 THR A CA 1
ATOM 2596 C C . THR A 1 330 ? -41.701 -22.329 59.673 1.00 22.38 330 THR A C 1
ATOM 2598 O O . THR A 1 330 ? -42.600 -21.951 60.413 1.00 22.38 330 THR A O 1
ATOM 2601 N N . SER A 1 331 ? -41.859 -22.464 58.340 1.00 22.34 331 SER A N 1
ATOM 2602 C CA . SER A 1 331 ? -43.089 -22.842 57.581 1.00 22.34 331 SER A CA 1
ATOM 2603 C C . SER A 1 331 ? -44.374 -21.982 57.563 1.00 22.34 331 SER A C 1
ATOM 2605 O O . SER A 1 331 ? -45.001 -21.782 58.599 1.00 22.34 331 SER A O 1
ATOM 2607 N N . SER A 1 332 ? -44.910 -21.726 56.351 1.00 25.25 332 SER A N 1
ATOM 2608 C CA . SER A 1 332 ? -46.329 -21.983 55.972 1.00 25.25 332 SER A CA 1
ATOM 2609 C C . SER A 1 332 ? -46.613 -21.795 54.463 1.00 25.25 332 SER A C 1
ATOM 2611 O O . SER A 1 332 ? -45.875 -21.103 53.771 1.00 25.25 332 SER A O 1
ATOM 2613 N N . ILE A 1 333 ? -47.698 -22.410 53.964 1.00 25.22 333 ILE A N 1
ATOM 2614 C CA . ILE A 1 333 ? -48.216 -22.355 52.574 1.00 25.22 333 ILE A CA 1
ATOM 2615 C C . ILE A 1 333 ? -49.645 -21.772 52.604 1.00 25.22 333 ILE A C 1
ATOM 2617 O O . ILE A 1 333 ? -50.419 -22.201 53.462 1.00 25.22 333 ILE A O 1
ATOM 2621 N N . PRO A 1 334 ? -50.047 -20.873 51.674 1.00 32.03 334 PRO A N 1
ATOM 2622 C CA . PRO A 1 334 ? -51.323 -21.117 50.971 1.00 32.03 334 PRO A CA 1
ATOM 2623 C C . PRO A 1 334 ? -51.461 -20.583 49.515 1.00 32.03 334 PRO A C 1
ATOM 2625 O O . PRO A 1 334 ? -51.469 -19.383 49.280 1.00 32.03 334 PRO A O 1
ATOM 2628 N N . LYS A 1 335 ? -51.757 -21.518 48.594 1.00 23.55 335 LYS A N 1
ATOM 2629 C CA . LYS A 1 335 ? -52.880 -21.541 47.608 1.00 23.55 335 LYS A CA 1
ATOM 2630 C C . LYS A 1 335 ? -53.088 -20.441 46.526 1.00 23.55 335 LYS A C 1
ATOM 2632 O O . LYS A 1 335 ? -53.261 -19.265 46.808 1.00 23.55 335 LYS A O 1
ATOM 2637 N N . PHE A 1 336 ? -53.291 -20.932 45.290 1.00 23.81 336 PHE A N 1
ATOM 2638 C CA . PHE A 1 336 ? -53.970 -20.294 44.136 1.00 23.81 336 PHE A CA 1
ATOM 2639 C C . PHE A 1 336 ? -55.462 -19.956 44.396 1.00 23.81 336 PHE A C 1
ATOM 2641 O O . PHE A 1 336 ? -56.034 -20.469 45.365 1.00 23.81 336 PHE A O 1
ATOM 2648 N N . PRO A 1 337 ? -56.140 -19.217 43.481 1.00 40.59 337 PRO A N 1
ATOM 2649 C CA . PRO A 1 337 ? -57.052 -19.922 42.548 1.00 40.59 337 PRO A CA 1
ATOM 2650 C C . PRO A 1 337 ? -57.241 -19.333 41.115 1.00 40.59 337 PRO A C 1
ATOM 2652 O O . PRO A 1 337 ? -57.489 -18.145 40.970 1.00 40.59 337 PRO A O 1
ATOM 2655 N N . TYR A 1 338 ? -57.349 -20.237 40.115 1.00 25.42 338 TYR A N 1
ATOM 2656 C CA . TYR A 1 338 ? -58.187 -20.150 38.881 1.00 25.4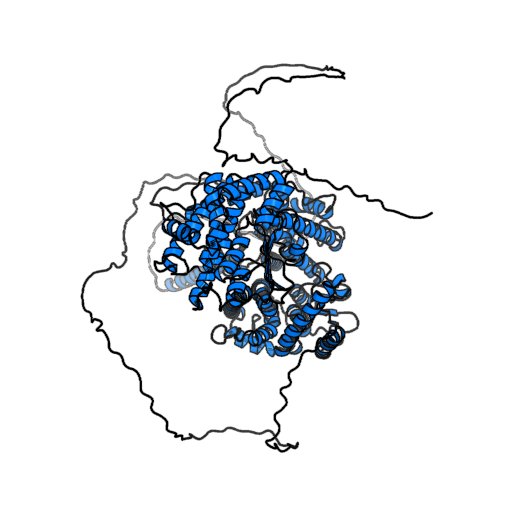2 338 TYR A CA 1
ATOM 2657 C C . TYR A 1 338 ? -57.807 -19.097 37.792 1.00 25.42 338 TYR A C 1
ATOM 2659 O O . TYR A 1 338 ? -57.219 -18.073 38.095 1.00 25.42 338 TYR A O 1
ATOM 2667 N N . SER A 1 339 ? -58.091 -19.261 36.481 1.00 25.78 339 SER A N 1
ATOM 2668 C CA . SER A 1 339 ? -58.801 -20.298 35.683 1.00 25.78 339 SER A CA 1
ATOM 2669 C C . SER A 1 339 ? -58.471 -20.139 34.168 1.00 25.78 339 SER A C 1
ATOM 2671 O O . SER A 1 339 ? -58.076 -19.044 33.790 1.00 25.78 339 SER A O 1
ATOM 2673 N N . SER A 1 340 ? -58.734 -21.058 33.216 1.00 27.78 340 SER A N 1
ATOM 2674 C CA . SER A 1 340 ? -58.909 -22.535 33.173 1.00 27.78 340 SER A CA 1
ATOM 2675 C C . SER A 1 340 ? -59.278 -22.990 31.724 1.00 27.78 340 SER A C 1
ATOM 2677 O O . SER A 1 340 ? -59.556 -22.140 30.885 1.00 27.78 340 SER A O 1
ATOM 2679 N N . LYS A 1 341 ? -59.374 -24.319 31.486 1.00 28.92 341 LYS A N 1
ATOM 2680 C CA . LYS A 1 341 ? -59.931 -25.057 30.309 1.00 28.92 341 LYS A CA 1
ATOM 2681 C C . LYS A 1 341 ? -59.062 -25.190 29.044 1.00 28.92 341 LYS A C 1
ATOM 2683 O O . LYS A 1 341 ? -58.435 -24.226 28.640 1.00 28.92 341 LYS A O 1
ATOM 2688 N N . GLU A 1 342 ? -59.028 -26.316 28.311 1.00 28.55 342 GLU A N 1
ATOM 2689 C CA . GLU A 1 342 ? -59.453 -27.752 28.418 1.00 28.55 342 GLU A CA 1
ATOM 2690 C C . GLU A 1 342 ? -58.707 -28.486 27.249 1.00 28.55 342 GLU A C 1
ATOM 2692 O O . GLU A 1 342 ? -58.326 -27.799 26.307 1.00 28.55 342 GLU A O 1
ATOM 2697 N N . LYS A 1 343 ? -58.412 -29.798 27.131 1.00 26.88 343 LYS A N 1
ATOM 2698 C CA . LYS A 1 343 ? -58.701 -31.106 27.790 1.00 26.88 343 LYS A CA 1
ATOM 2699 C C . LYS A 1 343 ? -57.465 -32.037 27.535 1.00 26.88 343 LYS A C 1
ATOM 2701 O O . LYS A 1 343 ? -56.730 -31.778 26.593 1.00 26.88 343 LYS A O 1
ATOM 2706 N N . VAL A 1 344 ? -57.038 -32.972 28.405 1.00 26.75 344 VAL A N 1
ATOM 2707 C CA . VAL A 1 344 ? -57.516 -34.372 28.648 1.00 26.75 344 VAL A CA 1
ATOM 2708 C C . VAL A 1 344 ? -57.367 -35.280 27.395 1.00 26.75 344 VAL A C 1
ATOM 2710 O O . VAL A 1 344 ? -57.916 -34.926 26.361 1.00 26.75 344 VAL A O 1
ATOM 2713 N N . ALA A 1 345 ? -56.656 -36.431 27.404 1.00 25.83 345 ALA A N 1
ATOM 2714 C CA . ALA A 1 345 ? -56.585 -37.468 28.458 1.00 25.83 345 ALA A CA 1
ATOM 2715 C C . ALA A 1 345 ? -55.266 -38.305 28.593 1.00 25.83 345 ALA A C 1
ATOM 2717 O O . ALA A 1 345 ? -54.707 -38.744 27.599 1.00 25.83 345 ALA A O 1
ATOM 2718 N N . VAL A 1 346 ? -54.904 -38.628 29.853 1.00 25.47 346 VAL A N 1
ATOM 2719 C CA . VAL A 1 346 ? -54.416 -39.939 30.397 1.00 25.47 346 VAL A CA 1
ATOM 2720 C C . VAL A 1 346 ? -53.093 -40.591 29.891 1.00 25.47 346 VAL A C 1
ATOM 2722 O O . VAL A 1 346 ? -53.100 -41.397 28.972 1.00 25.47 346 VAL A O 1
ATOM 2725 N N . ASN A 1 347 ? -51.964 -40.270 30.560 1.00 22.61 347 ASN A N 1
ATOM 2726 C CA . ASN A 1 347 ? -51.163 -41.067 31.548 1.00 22.61 347 ASN A CA 1
ATOM 2727 C C . ASN A 1 347 ? -51.193 -42.634 31.576 1.00 22.61 347 ASN A C 1
ATOM 2729 O O . ASN A 1 347 ? -52.182 -43.195 31.116 1.00 22.61 347 ASN A O 1
ATOM 2733 N N . PRO A 1 348 ? -50.242 -43.352 32.259 1.00 41.75 348 PRO A N 1
ATOM 2734 C CA . PRO A 1 348 ? -49.156 -42.874 33.157 1.00 41.75 348 PRO A CA 1
ATOM 2735 C C . PRO A 1 348 ? -47.735 -43.529 33.052 1.00 41.75 348 PRO A C 1
ATOM 2737 O O . PRO A 1 348 ? -47.566 -44.622 32.529 1.00 41.75 348 PRO A O 1
ATOM 2740 N N . LEU A 1 349 ? -46.752 -42.830 33.653 1.00 26.36 349 LEU A N 1
ATOM 2741 C CA . LEU A 1 349 ? -45.611 -43.258 34.516 1.00 26.36 349 LEU A CA 1
ATOM 2742 C C . LEU A 1 349 ? -44.955 -44.660 34.406 1.00 26.36 349 LEU A C 1
ATOM 2744 O O . LEU A 1 349 ? -45.621 -45.667 34.611 1.00 26.36 349 LEU A O 1
ATOM 2748 N N . ASP A 1 350 ? -43.611 -44.692 34.308 1.00 25.33 350 ASP A N 1
ATOM 2749 C CA . ASP A 1 350 ? -42.641 -45.052 35.387 1.00 25.33 350 ASP A CA 1
ATOM 2750 C C . ASP A 1 350 ? -41.202 -45.204 34.805 1.00 25.33 350 ASP A C 1
ATOM 2752 O O . ASP A 1 350 ? -41.045 -45.289 33.591 1.00 25.33 350 ASP A O 1
ATOM 2756 N N . CYS A 1 351 ? -40.094 -45.340 35.555 1.00 25.23 351 CYS A N 1
ATOM 2757 C CA . CYS A 1 351 ? -39.549 -44.598 36.710 1.00 25.23 351 CYS A CA 1
ATOM 2758 C C . CYS A 1 351 ? -38.103 -45.102 36.998 1.00 25.23 351 CYS A C 1
ATOM 2760 O O . CYS A 1 351 ? -37.757 -46.217 36.633 1.00 25.23 351 CYS A O 1
ATOM 2762 N N . CYS A 1 352 ? -37.295 -44.307 37.717 1.00 25.56 352 CYS A N 1
ATOM 2763 C CA . CYS A 1 352 ? -36.103 -44.708 38.504 1.00 25.56 352 CYS A CA 1
ATOM 2764 C C . CYS A 1 352 ? -34.909 -45.490 37.875 1.00 25.56 352 CYS A C 1
ATOM 2766 O O . CYS A 1 352 ? -34.990 -46.674 37.584 1.00 25.56 352 CYS A O 1
ATOM 2768 N N . GLY A 1 353 ? -33.705 -44.910 38.026 1.00 23.03 353 GLY A N 1
ATOM 2769 C CA . GLY A 1 353 ? -32.685 -45.521 38.906 1.00 23.03 353 GLY A CA 1
ATOM 2770 C C . GLY A 1 353 ? -31.484 -46.266 38.292 1.00 23.03 353 GLY A C 1
ATOM 2771 O O . GLY A 1 353 ? -31.588 -47.408 37.862 1.00 23.03 353 GLY A O 1
ATOM 2772 N N . CYS A 1 354 ? -30.285 -45.687 38.433 1.00 32.88 354 CYS A N 1
ATOM 2773 C CA . CYS A 1 354 ? -29.017 -46.432 38.372 1.00 32.88 354 CYS A CA 1
ATOM 2774 C C . CYS A 1 354 ? -28.878 -47.380 39.581 1.00 32.88 354 CYS A C 1
ATOM 2776 O O . CYS A 1 354 ? -29.279 -47.000 40.686 1.00 32.88 354 CYS A O 1
ATOM 2778 N N . PRO A 1 355 ? -28.179 -48.526 39.445 1.00 35.56 355 PRO A N 1
ATOM 2779 C CA . PRO A 1 355 ? -27.016 -48.702 40.327 1.00 35.56 355 PRO A CA 1
ATOM 2780 C C . PRO A 1 355 ? -25.802 -49.470 39.751 1.00 35.56 355 PRO A C 1
ATOM 2782 O O . PRO A 1 355 ? -25.909 -50.392 38.955 1.00 35.56 355 PRO A O 1
ATOM 2785 N N . LYS A 1 356 ? -24.639 -49.071 40.281 1.00 27.70 356 LYS A N 1
ATOM 2786 C CA . LYS A 1 356 ? -23.350 -49.770 40.485 1.00 27.70 356 LYS A CA 1
ATOM 2787 C C . LYS A 1 356 ? -23.170 -51.232 40.013 1.00 27.70 356 LYS A C 1
ATOM 2789 O O . LYS A 1 356 ? -23.879 -52.135 40.442 1.00 27.70 356 LYS A O 1
ATOM 2794 N N . PHE A 1 357 ? -22.021 -51.465 39.365 1.00 26.69 357 PHE A N 1
ATOM 2795 C CA . PHE A 1 357 ? -21.260 -52.727 39.416 1.00 26.69 357 PHE A CA 1
ATOM 2796 C C . PHE A 1 357 ? -21.014 -53.215 40.857 1.00 26.69 357 PHE A C 1
ATOM 2798 O O . PHE A 1 357 ? -20.702 -52.392 41.717 1.00 26.69 357 PHE A O 1
ATOM 2805 N N . MET A 1 358 ? -20.980 -54.540 41.067 1.00 26.83 358 MET A N 1
ATOM 2806 C CA . MET A 1 358 ? -20.059 -55.243 41.986 1.00 26.83 358 MET A CA 1
ATOM 2807 C C . MET A 1 358 ? -20.091 -56.768 41.731 1.00 26.83 358 MET A C 1
ATOM 2809 O O . MET A 1 358 ? -21.164 -57.352 41.721 1.00 26.83 358 MET A O 1
ATOM 2813 N N . LEU A 1 359 ? -18.900 -57.375 41.607 1.00 28.05 359 LEU A N 1
ATOM 2814 C CA . LEU A 1 359 ? -18.548 -58.802 41.799 1.00 28.05 359 LEU A CA 1
ATOM 2815 C C . LEU A 1 359 ? -19.263 -59.929 41.003 1.00 28.05 359 LEU A C 1
ATOM 2817 O O . LEU A 1 359 ? -20.448 -60.181 41.167 1.00 28.05 359 LEU A O 1
ATOM 2821 N N . GLY A 1 360 ? -18.443 -60.792 40.380 1.00 26.28 360 GLY A N 1
ATOM 2822 C CA . GLY A 1 360 ? -18.251 -62.125 40.987 1.00 26.28 360 GLY A CA 1
ATOM 2823 C C . GLY A 1 360 ? -18.741 -63.388 40.260 1.00 26.28 360 GLY A C 1
ATOM 2824 O O . GLY A 1 360 ? -19.626 -64.051 40.777 1.00 26.28 360 GLY A O 1
ATOM 2825 N N . GLU A 1 361 ? -18.039 -63.785 39.189 1.00 30.94 361 GLU A N 1
ATOM 2826 C CA . GLU A 1 361 ? -17.897 -65.172 38.674 1.00 30.94 361 GLU A CA 1
ATOM 2827 C C . GLU A 1 361 ? -19.137 -65.955 38.159 1.00 30.94 361 GLU A C 1
ATOM 2829 O O . GLU A 1 361 ? -20.269 -65.781 38.589 1.00 30.94 361 GLU A O 1
ATOM 2834 N N . GLY A 1 362 ? -18.910 -66.853 37.184 1.00 27.22 362 GLY A N 1
ATOM 2835 C CA . GLY A 1 362 ? -19.974 -67.654 36.546 1.00 27.22 362 GLY A CA 1
ATOM 2836 C C . GLY A 1 362 ? -19.669 -68.078 35.101 1.00 27.22 362 GLY A C 1
ATOM 2837 O O . GLY A 1 362 ? -20.353 -67.677 34.165 1.00 27.22 362 GLY A O 1
ATOM 2838 N N . PHE A 1 363 ? -18.605 -68.854 34.881 1.00 29.30 363 PHE A N 1
ATOM 2839 C CA . PHE A 1 363 ? -18.131 -69.212 33.535 1.00 29.30 363 PHE A CA 1
ATOM 2840 C C . PHE A 1 363 ? -18.964 -70.340 32.886 1.00 29.30 363 PHE A C 1
ATOM 2842 O O . PHE A 1 363 ? -19.018 -71.436 33.437 1.00 29.30 363 PHE A O 1
ATOM 2849 N N . SER A 1 364 ? -19.491 -70.154 31.662 1.00 27.64 364 SER A N 1
ATOM 2850 C CA . SER A 1 364 ? -19.218 -71.077 30.528 1.00 27.64 364 SER A CA 1
ATOM 2851 C C . SER A 1 364 ? -19.912 -70.751 29.185 1.00 27.64 364 SER A C 1
ATOM 2853 O O . SER A 1 364 ? -21.123 -70.649 29.071 1.00 27.64 364 SER A O 1
ATOM 2855 N N . ARG A 1 365 ? -19.078 -70.702 28.133 1.00 31.48 365 ARG A N 1
ATOM 2856 C CA . ARG A 1 365 ? -19.314 -71.113 26.727 1.00 31.48 365 ARG A CA 1
ATOM 2857 C C . ARG A 1 365 ? -20.673 -70.806 26.048 1.00 31.48 365 ARG A C 1
ATOM 2859 O O . ARG A 1 365 ? -21.553 -71.655 25.999 1.00 31.48 365 ARG A O 1
ATOM 2866 N N . SER A 1 366 ? -20.640 -69.826 25.145 1.00 30.89 366 SER A N 1
ATOM 2867 C CA . SER A 1 366 ? -20.287 -70.129 23.741 1.00 30.89 366 SER A CA 1
ATOM 2868 C C . SER A 1 366 ? -19.539 -68.944 23.103 1.00 30.89 366 SER A C 1
ATOM 2870 O O . SER A 1 366 ? -19.676 -67.811 23.558 1.00 30.89 366 SER A O 1
ATOM 2872 N N . ARG A 1 367 ? -18.665 -69.196 22.117 1.00 37.41 367 ARG A N 1
ATOM 2873 C CA . ARG A 1 367 ? -17.898 -68.160 21.396 1.00 37.41 367 ARG A CA 1
ATOM 2874 C C . ARG A 1 367 ? -17.831 -68.503 19.906 1.00 37.41 367 ARG A C 1
ATOM 2876 O O . ARG A 1 367 ? -17.093 -69.411 19.539 1.00 37.41 367 ARG A O 1
ATOM 2883 N N . SER A 1 368 ? -18.552 -67.752 19.076 1.00 38.03 368 SER A N 1
ATOM 2884 C CA . SER A 1 368 ? -18.318 -67.685 17.620 1.00 38.03 368 SER A CA 1
ATOM 2885 C C . SER A 1 368 ? -18.974 -66.473 16.947 1.00 38.03 368 SER A C 1
ATOM 2887 O O . SER A 1 368 ? -18.428 -65.985 15.972 1.00 38.03 368 SER A O 1
ATOM 2889 N N . THR A 1 369 ? -20.086 -65.943 17.471 1.00 42.16 369 THR A N 1
ATOM 2890 C CA . THR A 1 369 ? -20.857 -64.849 16.832 1.00 42.16 369 THR A CA 1
ATOM 2891 C C . THR A 1 369 ? -20.690 -63.461 17.463 1.00 42.16 369 THR A C 1
ATOM 2893 O O . THR A 1 369 ? -21.114 -62.470 16.880 1.00 42.16 369 THR A O 1
ATOM 2896 N N . ALA A 1 370 ? -20.067 -63.355 18.641 1.00 34.38 370 ALA A N 1
ATOM 2897 C CA . ALA A 1 370 ? -19.919 -62.074 19.341 1.00 34.38 370 ALA A CA 1
ATOM 2898 C C . ALA A 1 370 ? -18.781 -61.187 18.798 1.00 34.38 370 ALA A C 1
ATOM 2900 O O . ALA A 1 370 ? -18.842 -59.972 18.949 1.00 34.38 370 ALA A O 1
ATOM 2901 N N . ALA A 1 371 ? -17.746 -61.773 18.183 1.00 37.28 371 ALA A N 1
ATOM 2902 C CA . ALA A 1 371 ? -16.557 -61.032 17.751 1.00 37.28 371 ALA A CA 1
ATOM 29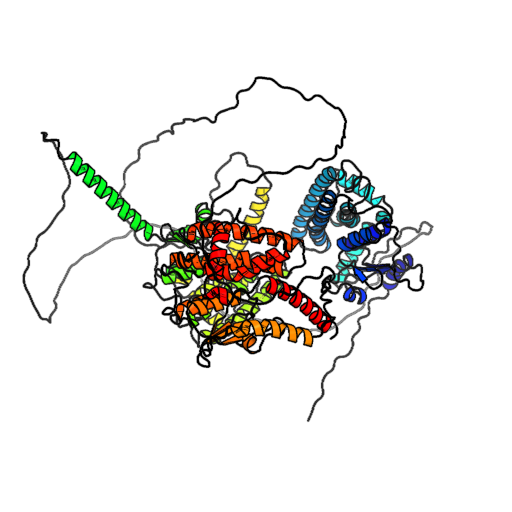03 C C . ALA A 1 371 ? -16.860 -60.073 16.589 1.00 37.28 371 ALA A C 1
ATOM 2905 O O . ALA A 1 371 ? -16.526 -58.895 16.672 1.00 37.28 371 ALA A O 1
ATOM 2906 N N . ASP A 1 372 ? -17.563 -60.547 15.558 1.00 39.41 372 ASP A N 1
ATOM 2907 C CA . ASP A 1 372 ? -17.880 -59.735 14.377 1.00 39.41 372 ASP A CA 1
ATOM 2908 C C . ASP A 1 372 ? -18.903 -58.633 14.696 1.00 39.41 372 ASP A C 1
ATOM 2910 O O . ASP A 1 372 ? -18.817 -57.524 14.165 1.00 39.41 372 ASP A O 1
ATOM 2914 N N . MET A 1 373 ? -19.840 -58.893 15.619 1.00 35.66 373 MET A N 1
ATOM 2915 C CA . MET A 1 373 ? -20.771 -57.876 16.121 1.00 35.66 373 MET A CA 1
ATOM 2916 C C . MET A 1 373 ? -20.077 -56.828 16.999 1.00 35.66 373 MET A C 1
ATOM 2918 O O . MET A 1 373 ? -20.350 -55.643 16.840 1.00 35.66 373 MET A O 1
ATOM 2922 N N . LEU A 1 374 ? -19.142 -57.222 17.871 1.00 40.12 374 LEU A N 1
ATOM 2923 C CA . LEU A 1 374 ? -18.354 -56.261 18.651 1.00 40.12 374 LEU A CA 1
ATOM 2924 C C . LEU A 1 374 ? -17.445 -55.420 17.750 1.00 40.12 374 LEU A C 1
ATOM 2926 O O . LEU A 1 374 ? -17.481 -54.201 17.850 1.00 40.12 374 LEU A O 1
ATOM 2930 N N . GLY A 1 375 ? -16.722 -56.033 16.808 1.00 37.94 375 GLY A N 1
ATOM 2931 C CA . GLY A 1 375 ? -15.862 -55.305 15.871 1.00 37.94 375 GLY A CA 1
ATOM 2932 C C . GLY A 1 375 ? -16.636 -54.340 14.965 1.00 37.94 375 GLY A C 1
ATOM 2933 O O . GLY A 1 375 ? -16.184 -53.221 14.724 1.00 37.94 375 GLY A O 1
ATOM 2934 N N . SER A 1 376 ? -17.833 -54.716 14.502 1.00 40.62 376 SER A N 1
ATOM 2935 C CA . SER A 1 376 ? -18.684 -53.806 13.719 1.00 40.62 376 SER A CA 1
ATOM 2936 C C . SER A 1 376 ? -19.337 -52.708 14.568 1.00 40.62 376 SER A C 1
ATOM 2938 O O . SER A 1 376 ? -19.453 -51.581 14.085 1.00 40.62 376 SER A O 1
ATOM 2940 N N . MET A 1 377 ? -19.675 -52.967 15.838 1.00 38.84 377 MET A N 1
ATOM 2941 C CA . MET A 1 377 ? -20.116 -51.927 16.780 1.00 38.84 377 MET A CA 1
ATOM 2942 C C . MET A 1 377 ? -18.984 -50.976 17.190 1.00 38.84 377 MET A C 1
ATOM 2944 O O . MET A 1 377 ? -19.217 -49.772 17.251 1.00 38.84 377 MET A O 1
ATOM 2948 N N . GLU A 1 378 ? -17.761 -51.461 17.418 1.00 45.53 378 GLU A N 1
ATOM 2949 C CA . GLU A 1 378 ? -16.596 -50.612 17.695 1.00 45.53 378 GLU A CA 1
ATOM 2950 C C . GLU A 1 378 ? -16.247 -49.750 16.482 1.00 45.53 378 GLU A C 1
ATOM 2952 O O . GLU A 1 378 ? -16.112 -48.541 16.630 1.00 45.53 378 GLU A O 1
ATOM 2957 N N . VAL A 1 379 ? -16.200 -50.307 15.266 1.00 48.09 379 VAL A N 1
ATOM 2958 C CA . VAL A 1 379 ? -15.952 -49.515 14.046 1.00 48.09 379 VAL A CA 1
ATOM 2959 C C . VAL A 1 379 ? -17.080 -48.511 13.773 1.00 48.09 379 VAL A C 1
ATOM 2961 O O . VAL A 1 379 ? -16.800 -47.407 13.308 1.00 48.09 379 VAL A O 1
ATOM 2964 N N . ALA A 1 380 ? -18.339 -48.836 14.082 1.00 46.06 380 ALA A N 1
ATOM 2965 C CA . ALA A 1 380 ? -19.444 -47.878 14.001 1.00 46.06 380 ALA A CA 1
ATOM 2966 C C . ALA A 1 380 ? -19.344 -46.777 15.072 1.00 46.06 380 ALA A C 1
ATOM 2968 O O . ALA A 1 380 ? -19.577 -45.612 14.763 1.00 46.06 380 ALA A O 1
ATOM 2969 N N . SER A 1 381 ? -18.948 -47.120 16.301 1.00 50.00 381 SER A N 1
ATOM 2970 C CA . SER A 1 381 ? -18.755 -46.173 17.406 1.00 50.00 381 SER A CA 1
ATOM 2971 C C . SER A 1 381 ? -17.554 -45.253 17.168 1.00 50.00 381 SER A C 1
ATOM 2973 O O . SER A 1 381 ? -17.666 -44.045 17.346 1.00 50.00 381 SER A O 1
ATOM 2975 N N . ILE A 1 382 ? -16.436 -45.786 16.665 1.00 53.81 382 ILE A N 1
ATOM 2976 C CA . ILE A 1 382 ? -15.246 -45.018 16.271 1.00 53.81 382 ILE A CA 1
ATOM 2977 C C . ILE A 1 382 ? -15.579 -44.090 15.103 1.00 53.81 382 ILE A C 1
ATOM 2979 O O . ILE A 1 382 ? -15.271 -42.909 15.182 1.00 53.81 382 ILE A O 1
ATOM 2983 N N . LYS A 1 383 ? -16.285 -44.558 14.062 1.00 50.62 383 LYS A N 1
ATOM 2984 C CA . LYS A 1 383 ? -16.758 -43.675 12.977 1.00 50.62 383 LYS A CA 1
ATOM 2985 C C . LYS A 1 383 ? -17.764 -42.631 13.463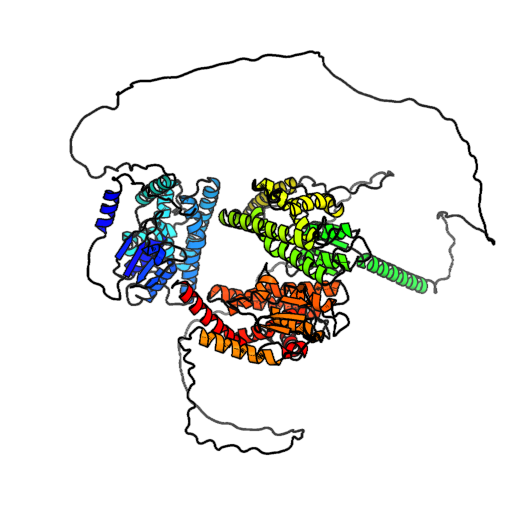 1.00 50.62 383 LYS A C 1
ATOM 2987 O O . LYS A 1 383 ? -17.742 -41.509 12.970 1.00 50.62 383 LYS A O 1
ATOM 2992 N N . GLY A 1 384 ? -18.607 -42.974 14.437 1.00 55.47 384 GLY A N 1
ATOM 2993 C CA . GLY A 1 384 ? -19.498 -42.036 15.117 1.00 55.47 384 GLY A CA 1
ATOM 2994 C C . GLY A 1 384 ? -18.713 -40.942 15.838 1.00 55.47 384 GLY A C 1
ATOM 2995 O O . GLY A 1 384 ? -18.922 -39.765 15.561 1.00 55.47 384 GLY A O 1
ATOM 2996 N N . LEU A 1 385 ? -17.750 -41.322 16.680 1.00 53.12 385 LEU A N 1
ATOM 2997 C CA . LEU A 1 385 ? -16.860 -40.411 17.401 1.00 53.12 385 LEU A CA 1
ATOM 2998 C C . LEU A 1 385 ? -15.996 -39.572 16.453 1.00 53.12 385 LEU A C 1
ATOM 3000 O O . LEU A 1 385 ? -15.907 -38.371 16.653 1.00 53.12 385 LEU A O 1
ATOM 3004 N N . GLU A 1 386 ? -15.436 -40.149 15.387 1.00 53.22 386 GLU A N 1
ATOM 3005 C CA . GLU A 1 386 ? -14.736 -39.401 14.336 1.00 53.22 386 GLU A CA 1
ATOM 3006 C C . GLU A 1 386 ? -15.663 -38.421 13.613 1.00 53.22 386 GLU A C 1
ATOM 3008 O O . GLU A 1 386 ? -15.242 -37.314 13.302 1.00 53.22 386 GLU A O 1
ATOM 3013 N N . SER A 1 387 ? -16.913 -38.794 13.321 1.00 54.88 387 SER A N 1
ATOM 3014 C CA . SER A 1 387 ? -17.867 -37.871 12.691 1.00 54.88 387 SER A CA 1
ATOM 3015 C C . SER A 1 387 ? -18.258 -36.733 13.635 1.00 54.88 387 SER A C 1
ATOM 3017 O O . SER A 1 387 ? -18.338 -35.589 13.201 1.00 54.88 387 SER A O 1
ATOM 3019 N N . PHE A 1 388 ? -18.403 -37.021 14.930 1.00 58.50 388 PHE A N 1
ATOM 3020 C CA . PHE A 1 388 ? -18.734 -36.040 15.959 1.00 58.50 388 PHE A CA 1
ATOM 3021 C C . PHE A 1 388 ? -17.553 -35.102 16.255 1.00 58.50 388 PHE A C 1
ATOM 3023 O O . PHE A 1 388 ? -17.747 -33.900 16.369 1.00 58.50 388 PHE A O 1
ATOM 3030 N N . ASP A 1 389 ? -16.327 -35.627 16.303 1.00 57.91 389 ASP A N 1
ATOM 3031 C CA . ASP A 1 389 ? -15.079 -34.865 16.443 1.00 57.91 389 ASP A CA 1
ATOM 3032 C C . ASP A 1 389 ? -14.787 -34.013 15.196 1.00 57.91 389 ASP A C 1
ATOM 3034 O O . ASP A 1 389 ? -14.371 -32.865 15.325 1.00 57.91 389 ASP A O 1
ATOM 3038 N N . ARG A 1 390 ? -15.083 -34.512 13.986 1.00 55.03 390 ARG A N 1
ATOM 3039 C CA . ARG A 1 390 ? -15.033 -33.707 12.752 1.00 55.03 390 ARG A CA 1
ATOM 3040 C C . ARG A 1 390 ? -16.079 -32.594 12.756 1.00 55.03 390 ARG A C 1
ATOM 3042 O O . ARG A 1 390 ? -15.726 -31.474 12.418 1.00 55.03 390 ARG A O 1
ATOM 3049 N N . MET A 1 391 ? -17.323 -32.867 13.161 1.00 58.69 391 MET A N 1
ATOM 3050 C CA . MET A 1 391 ? -18.366 -31.837 13.280 1.00 58.69 391 MET A CA 1
ATOM 3051 C C . MET A 1 391 ? -18.000 -30.784 14.335 1.00 58.69 391 MET A C 1
ATOM 3053 O O . MET A 1 391 ? -18.019 -29.598 14.034 1.00 58.69 391 MET A O 1
ATOM 3057 N N . ALA A 1 392 ? -17.567 -31.205 15.527 1.00 60.78 392 ALA A N 1
ATOM 3058 C CA . ALA A 1 392 ? -17.129 -30.301 16.592 1.00 60.78 392 ALA A CA 1
ATOM 3059 C C . ALA A 1 392 ? -15.913 -29.446 16.191 1.00 60.78 392 ALA A C 1
ATOM 3061 O O . ALA A 1 392 ? -15.823 -28.290 16.592 1.00 60.78 392 ALA A O 1
ATOM 3062 N N . LYS A 1 393 ? -14.997 -29.988 15.377 1.00 60.31 393 LYS A N 1
ATOM 3063 C CA . LYS A 1 393 ? -13.897 -29.217 14.778 1.00 60.31 393 LYS A CA 1
ATOM 3064 C C . LYS A 1 393 ? -14.355 -28.303 13.651 1.00 60.31 393 LYS A C 1
ATOM 3066 O O . LYS A 1 393 ? -13.750 -27.261 13.467 1.00 60.31 393 LYS A 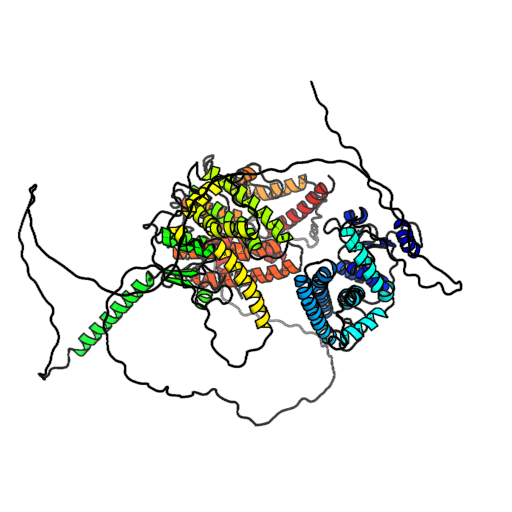O 1
ATOM 3071 N N . GLN A 1 394 ? -15.387 -28.659 12.892 1.00 60.88 394 GLN A N 1
ATOM 3072 C CA . GLN A 1 394 ? -15.834 -27.863 11.747 1.00 60.88 394 GLN A CA 1
ATOM 3073 C C . GLN A 1 394 ? -16.436 -26.511 12.167 1.00 60.88 394 GLN A C 1
ATOM 3075 O O . GLN A 1 394 ? -16.247 -25.534 11.445 1.00 60.88 394 GLN A O 1
ATOM 3080 N N . ASP A 1 395 ? -17.061 -26.450 13.346 1.00 77.00 395 ASP A N 1
ATOM 3081 C CA . ASP A 1 395 ? -17.597 -25.220 13.952 1.00 77.00 395 ASP A CA 1
ATOM 3082 C C . ASP A 1 395 ? -16.593 -24.525 14.912 1.00 77.00 395 ASP A C 1
ATOM 3084 O O . ASP A 1 395 ? -16.925 -23.525 15.551 1.00 77.00 395 ASP A O 1
ATOM 3088 N N . GLU A 1 396 ? -15.357 -25.029 15.052 1.00 90.88 396 GLU A N 1
ATOM 3089 C CA . GLU A 1 396 ? -14.362 -24.468 15.978 1.00 90.88 396 GLU A CA 1
ATOM 3090 C C . GLU A 1 396 ? -13.781 -23.147 15.444 1.00 90.88 396 GLU A C 1
ATOM 3092 O O . GLU A 1 396 ? -13.151 -23.113 14.385 1.00 90.88 396 GLU A O 1
ATOM 3097 N N . VAL A 1 397 ? -13.935 -22.052 16.193 1.00 97.25 397 VAL A N 1
ATOM 3098 C CA . VAL A 1 397 ? -13.402 -20.733 15.816 1.00 97.25 397 VAL A CA 1
ATOM 3099 C C . VAL A 1 397 ? -12.138 -20.412 16.612 1.00 97.25 397 VAL A C 1
ATOM 3101 O O . VAL A 1 397 ? -12.130 -20.447 17.842 1.00 97.25 397 VAL A O 1
ATOM 3104 N N . LYS A 1 398 ? -11.061 -20.039 15.915 1.00 97.44 398 LYS A N 1
ATOM 3105 C CA . LYS A 1 398 ? -9.799 -19.570 16.510 1.00 97.44 398 LYS A CA 1
ATOM 3106 C C . LYS A 1 398 ? -9.392 -18.236 15.892 1.00 97.44 398 LYS A C 1
ATOM 3108 O O . LYS A 1 398 ? -9.509 -18.057 14.681 1.00 97.44 398 LYS A O 1
ATOM 3113 N N . LEU A 1 399 ? -8.853 -17.311 16.683 1.00 98.19 399 LEU A N 1
ATOM 3114 C CA . LEU A 1 399 ? -8.315 -16.040 16.189 1.00 98.19 399 LEU A CA 1
ATOM 3115 C C . LEU A 1 399 ? -6.840 -15.894 16.570 1.00 98.19 399 LEU A C 1
ATOM 3117 O O . LEU A 1 399 ? -6.509 -15.705 17.740 1.00 98.19 399 LEU A O 1
ATOM 3121 N N . ILE A 1 400 ? -5.956 -15.927 15.572 1.00 97.44 400 ILE A N 1
ATOM 3122 C CA . ILE A 1 400 ? -4.525 -15.658 15.742 1.00 97.44 400 ILE A CA 1
ATOM 3123 C C . ILE A 1 400 ? -4.307 -14.145 15.740 1.00 97.44 400 ILE A C 1
ATOM 3125 O O . ILE A 1 400 ? -4.626 -13.467 14.758 1.00 97.44 400 ILE A O 1
ATOM 3129 N N . GLY A 1 401 ? -3.745 -13.599 16.819 1.00 95.06 401 GLY A N 1
ATOM 3130 C CA . GLY A 1 401 ? -3.615 -12.153 16.979 1.00 95.06 401 GLY A CA 1
ATOM 3131 C C . GLY A 1 401 ? -2.661 -11.682 18.073 1.00 95.06 401 GLY A C 1
ATOM 3132 O O . GLY A 1 401 ? -2.102 -12.454 18.847 1.00 95.06 401 GLY A O 1
ATOM 3133 N N . ARG A 1 402 ? -2.508 -10.357 18.180 1.00 92.50 402 ARG A N 1
ATOM 3134 C CA . ARG A 1 402 ? -1.867 -9.691 19.323 1.00 92.50 402 ARG A CA 1
ATOM 3135 C C . ARG A 1 402 ? -2.679 -8.456 19.708 1.00 92.50 402 ARG A C 1
ATOM 3137 O O . ARG A 1 402 ? -2.952 -7.624 18.845 1.00 92.50 402 ARG A O 1
ATOM 3144 N N . TRP A 1 403 ? -3.008 -8.320 20.994 1.00 91.12 403 TRP A N 1
ATOM 3145 C CA . TRP A 1 403 ? -3.924 -7.297 21.522 1.00 91.12 403 TRP A CA 1
ATOM 3146 C C . TRP A 1 403 ? -3.617 -5.824 21.154 1.00 91.12 403 TRP A C 1
ATOM 3148 O O . TRP A 1 403 ? -4.571 -5.062 21.037 1.00 91.12 403 TRP A O 1
ATOM 3158 N N . PRO A 1 404 ? -2.365 -5.376 20.898 1.00 91.94 404 PRO A N 1
ATOM 3159 C CA . PRO A 1 404 ? -2.109 -4.000 20.458 1.00 91.94 404 PRO A CA 1
ATOM 3160 C C . PRO A 1 404 ? -2.420 -3.750 18.973 1.00 91.94 404 PRO A C 1
ATOM 3162 O O . PRO A 1 404 ? -2.195 -2.641 18.493 1.00 91.94 404 PRO A O 1
ATOM 3165 N N . SER A 1 405 ? -2.829 -4.765 18.204 1.00 94.00 405 SER A N 1
ATOM 3166 C CA . SER A 1 405 ? -3.083 -4.623 16.768 1.00 94.00 405 SER A CA 1
ATOM 3167 C C . SER A 1 405 ? -4.523 -4.155 16.512 1.00 94.00 405 SER A C 1
ATOM 3169 O O . SER A 1 405 ? -5.451 -4.915 16.799 1.00 94.00 405 SER A O 1
ATOM 3171 N N . PRO A 1 406 ? -4.742 -2.968 15.909 1.00 96.06 406 PRO A N 1
ATOM 3172 C CA . PRO A 1 406 ? -6.087 -2.490 15.578 1.00 96.06 406 PRO A CA 1
ATOM 3173 C C . PRO A 1 406 ? -6.785 -3.458 14.611 1.00 96.06 406 PRO A C 1
ATOM 3175 O O . PRO A 1 406 ? -7.942 -3.818 14.793 1.00 96.06 406 PRO A O 1
ATOM 3178 N N . PHE A 1 407 ? -6.043 -4.015 13.652 1.00 96.88 407 PHE A N 1
ATOM 3179 C CA . PHE A 1 407 ? -6.544 -5.026 12.722 1.00 96.88 407 PHE A CA 1
ATOM 3180 C C . PHE A 1 407 ? -7.097 -6.274 13.433 1.00 96.88 407 PHE A C 1
ATOM 3182 O O . PHE A 1 407 ? -8.081 -6.843 12.973 1.00 96.88 407 PHE A O 1
ATOM 3189 N N . VAL A 1 408 ? -6.508 -6.684 14.566 1.00 97.69 408 VAL A N 1
ATOM 3190 C CA . VAL A 1 408 ? -7.002 -7.807 15.392 1.00 97.69 408 VAL A CA 1
ATOM 3191 C C . VAL A 1 408 ? -8.226 -7.379 16.202 1.00 97.69 408 VAL A C 1
ATOM 3193 O O . VAL A 1 408 ? -9.186 -8.142 16.285 1.00 97.69 408 VAL A O 1
ATOM 3196 N N . ALA A 1 409 ? -8.238 -6.150 16.730 1.00 97.88 409 ALA A N 1
ATOM 3197 C CA . ALA A 1 409 ? -9.401 -5.593 17.420 1.00 97.88 409 ALA A CA 1
ATOM 3198 C C . ALA A 1 409 ? -10.658 -5.589 16.532 1.00 97.88 409 ALA A C 1
ATOM 3200 O O . ALA A 1 409 ? -11.732 -5.902 17.024 1.00 97.88 409 ALA A O 1
ATOM 3201 N N . ARG A 1 410 ? -10.546 -5.349 15.216 1.00 98.19 410 ARG A N 1
ATOM 3202 C CA . ARG A 1 410 ? -11.689 -5.459 14.280 1.00 98.19 410 ARG A CA 1
ATOM 3203 C C . ARG A 1 410 ? -12.353 -6.835 14.300 1.00 98.19 410 ARG A C 1
ATOM 3205 O O . ARG A 1 410 ? -13.573 -6.924 14.390 1.00 98.19 410 ARG A O 1
ATOM 3212 N N . ALA A 1 411 ? -11.545 -7.892 14.219 1.00 98.31 411 ALA A N 1
ATOM 3213 C CA . ALA A 1 411 ? -12.032 -9.268 14.223 1.00 98.31 411 ALA A CA 1
ATOM 3214 C C . ALA A 1 411 ? -12.648 -9.638 15.581 1.00 98.31 411 ALA A C 1
ATOM 3216 O O . ALA A 1 411 ? -13.731 -10.209 15.615 1.00 98.31 411 ALA A O 1
ATOM 3217 N N . LEU A 1 412 ? -12.006 -9.241 16.686 1.00 98.38 412 LEU A N 1
ATOM 3218 C CA . LEU A 1 412 ? -12.538 -9.412 18.042 1.00 98.38 412 LEU A CA 1
ATOM 3219 C C . LEU A 1 412 ? -13.891 -8.700 18.224 1.00 98.38 412 LEU A C 1
ATOM 3221 O O . LEU A 1 412 ? -14.854 -9.326 18.646 1.00 98.38 412 LEU A O 1
ATOM 3225 N N . ILE A 1 413 ? -14.002 -7.426 17.830 1.00 98.19 413 ILE A N 1
ATOM 3226 C CA . ILE A 1 413 ? -15.257 -6.658 17.918 1.00 98.19 413 ILE A CA 1
ATOM 3227 C C . ILE A 1 413 ? -16.361 -7.333 17.098 1.00 98.19 413 ILE A C 1
ATOM 3229 O O . ILE A 1 413 ? -17.484 -7.458 17.576 1.00 98.19 413 ILE A O 1
ATOM 3233 N N . ALA A 1 414 ? -16.056 -7.810 15.888 1.00 98.25 414 ALA A N 1
ATOM 3234 C CA . ALA A 1 414 ? -17.026 -8.529 15.066 1.00 98.25 414 ALA A CA 1
ATOM 3235 C C . ALA A 1 414 ? -17.482 -9.855 15.711 1.00 98.25 414 ALA A C 1
ATOM 3237 O O . ALA A 1 414 ? -18.680 -10.131 15.718 1.00 98.25 414 ALA A O 1
ATOM 3238 N N . LEU A 1 415 ? -16.573 -10.644 16.298 1.00 97.88 415 LEU A N 1
ATOM 3239 C CA . LEU A 1 415 ? -16.920 -11.882 17.014 1.00 97.88 415 LEU A CA 1
ATOM 3240 C C . LEU A 1 415 ? -17.791 -11.599 18.250 1.00 97.88 415 LEU A C 1
ATOM 3242 O O . LEU A 1 415 ? -18.842 -12.224 18.402 1.00 97.88 415 LEU A O 1
ATOM 3246 N N . ASN A 1 416 ? -17.422 -10.612 19.078 1.00 96.81 416 ASN A N 1
ATOM 3247 C CA . ASN A 1 416 ? -18.197 -10.219 20.261 1.00 96.81 416 ASN A CA 1
ATOM 3248 C C . ASN A 1 416 ? -19.582 -9.664 19.876 1.00 96.81 416 ASN A C 1
ATOM 3250 O O . ASN A 1 416 ? -20.570 -10.017 20.514 1.00 96.81 416 ASN A O 1
ATOM 3254 N N . LEU A 1 417 ? -19.698 -8.868 18.801 1.00 95.69 417 LEU A N 1
ATOM 3255 C CA . LEU A 1 417 ? -20.998 -8.407 18.282 1.00 95.69 417 LEU A CA 1
ATOM 3256 C C . LEU A 1 417 ? -21.894 -9.569 17.842 1.00 95.69 417 LEU A C 1
ATOM 3258 O O . LEU A 1 417 ? -23.102 -9.529 18.069 1.00 95.69 417 LEU A O 1
ATOM 3262 N N . LYS A 1 418 ? -21.317 -10.601 17.220 1.00 95.44 418 LYS A N 1
ATOM 3263 C CA . LYS A 1 418 ? -22.040 -11.806 16.793 1.00 95.44 418 LYS A CA 1
ATOM 3264 C C . LYS A 1 418 ? -22.314 -12.802 17.923 1.00 95.44 418 LYS A C 1
ATOM 3266 O O . LYS A 1 418 ? -23.068 -13.746 17.698 1.00 95.44 418 LYS A O 1
ATOM 3271 N N . GLY A 1 419 ? -21.742 -12.608 19.113 1.00 94.62 419 GLY A N 1
ATOM 3272 C CA . GLY A 1 419 ? -21.839 -13.561 20.223 1.00 94.62 419 GLY A CA 1
ATOM 3273 C C . GLY A 1 419 ? -21.168 -14.907 19.922 1.00 94.62 419 GLY A C 1
ATOM 3274 O O . GLY A 1 419 ? -21.642 -15.941 20.384 1.00 94.62 419 GLY A O 1
ATOM 3275 N N . VAL A 1 420 ? -20.114 -14.903 19.100 1.00 95.12 420 VAL A N 1
ATOM 3276 C CA . VAL A 1 420 ? -19.379 -16.109 18.691 1.00 95.12 420 VAL A CA 1
ATOM 3277 C C . VAL A 1 420 ? -18.301 -16.412 19.728 1.00 95.12 420 VAL A C 1
ATOM 3279 O O . VAL A 1 420 ? -17.483 -15.546 20.030 1.00 95.12 420 VAL A O 1
ATOM 3282 N N . GLU A 1 421 ? -18.272 -17.636 20.256 1.00 94.56 421 GLU A N 1
ATOM 3283 C CA . GLU A 1 421 ? -17.167 -18.108 21.100 1.00 94.56 421 GLU A CA 1
ATOM 3284 C C . GLU A 1 421 ? -15.937 -18.438 20.237 1.00 94.56 421 GLU A C 1
ATOM 3286 O O . GLU A 1 421 ? -16.071 -18.979 19.140 1.00 94.56 421 GLU A O 1
ATOM 3291 N N . TYR A 1 422 ? -14.730 -18.113 20.715 1.00 95.50 422 TYR A N 1
ATOM 3292 C CA . TYR A 1 422 ? -13.483 -18.349 19.979 1.00 95.50 422 TYR A CA 1
ATOM 3293 C C . TYR A 1 422 ? -12.287 -18.631 20.898 1.00 95.50 422 TYR A C 1
ATOM 3295 O O . TYR A 1 422 ? -12.159 -18.070 21.988 1.00 95.50 422 TYR A O 1
ATOM 3303 N N . GLU A 1 423 ? -11.342 -19.442 20.420 1.00 96.69 423 GLU A N 1
ATOM 3304 C CA . GLU A 1 423 ? -10.011 -19.559 21.021 1.00 96.69 423 GLU A CA 1
ATOM 3305 C C . GLU A 1 423 ? -9.127 -18.387 20.565 1.00 96.69 423 GLU A C 1
ATOM 3307 O O . GLU A 1 423 ? -8.834 -18.230 19.378 1.00 96.69 423 GLU A O 1
ATOM 3312 N N . TYR A 1 424 ? -8.662 -17.558 21.502 1.00 96.00 424 TYR A N 1
ATOM 3313 C CA . TYR A 1 424 ? -7.719 -16.485 21.189 1.00 96.00 424 TYR A CA 1
ATOM 3314 C C . TYR A 1 424 ? -6.265 -16.975 21.258 1.00 96.00 424 TYR A C 1
ATOM 3316 O O . TYR A 1 424 ? -5.730 -17.238 22.338 1.00 96.00 424 TYR A O 1
ATOM 3324 N N . LEU A 1 425 ? -5.598 -17.036 20.105 1.00 94.62 425 LEU A N 1
ATOM 3325 C CA . LEU A 1 425 ? -4.217 -17.493 19.969 1.00 94.62 425 LEU A CA 1
ATOM 3326 C C . LEU A 1 425 ? -3.257 -16.299 19.878 1.00 94.62 425 LEU A C 1
ATOM 3328 O O . LEU A 1 425 ? -3.177 -15.603 18.865 1.00 94.62 425 LEU A O 1
ATOM 3332 N N . ALA A 1 426 ? -2.512 -16.059 20.959 1.00 90.38 426 ALA A N 1
ATOM 3333 C CA . ALA A 1 426 ? -1.563 -14.954 21.050 1.00 90.38 426 ALA A CA 1
ATOM 3334 C C . ALA A 1 426 ? -0.268 -15.227 20.256 1.00 90.38 426 ALA A C 1
ATOM 3336 O O . ALA A 1 426 ? 0.485 -16.140 20.589 1.00 90.38 426 ALA A O 1
ATOM 3337 N N . ASP A 1 427 ? 0.026 -14.391 19.257 1.00 87.81 427 ASP A N 1
ATOM 3338 C CA . ASP A 1 427 ? 1.217 -14.481 18.396 1.00 87.81 427 ASP A CA 1
ATOM 3339 C C . ASP A 1 427 ? 2.194 -13.304 18.626 1.00 87.81 427 ASP A C 1
ATOM 3341 O O . ASP A 1 427 ? 1.783 -12.186 18.974 1.00 87.81 427 ASP A O 1
ATOM 3345 N N . ASP A 1 428 ? 3.503 -13.527 18.439 1.00 75.81 428 ASP A N 1
ATOM 3346 C CA . ASP A 1 428 ? 4.505 -12.458 18.513 1.00 75.81 428 ASP A CA 1
ATOM 3347 C C . ASP A 1 428 ? 4.868 -11.908 17.126 1.00 75.81 428 ASP A C 1
ATOM 3349 O O . ASP A 1 428 ? 5.558 -12.536 16.328 1.00 75.81 428 ASP A O 1
ATOM 3353 N N . LEU A 1 429 ? 4.518 -10.637 16.911 1.00 67.44 429 LEU A N 1
ATOM 3354 C CA . LEU A 1 429 ? 4.899 -9.818 15.752 1.00 67.44 429 LEU A CA 1
ATOM 3355 C C . LEU A 1 429 ? 6.405 -9.847 15.394 1.00 67.44 429 LEU A C 1
ATOM 3357 O O . LEU A 1 429 ? 6.751 -9.499 14.264 1.00 67.44 429 LEU A O 1
ATOM 3361 N N . PHE A 1 430 ? 7.289 -10.216 16.328 1.00 69.31 430 PHE A N 1
ATOM 3362 C CA . PHE A 1 430 ? 8.735 -10.369 16.119 1.00 69.31 430 PHE A CA 1
ATOM 3363 C C . PHE A 1 430 ? 9.199 -11.826 15.947 1.00 69.31 430 PHE A C 1
ATOM 3365 O O . PHE A 1 430 ? 10.275 -12.044 15.399 1.00 69.31 430 PHE A O 1
ATOM 3372 N N . ASN A 1 431 ? 8.409 -12.811 16.384 1.00 76.88 431 ASN A N 1
ATOM 3373 C CA . ASN A 1 431 ? 8.705 -14.243 16.286 1.00 76.88 431 ASN A CA 1
ATOM 3374 C C . ASN A 1 431 ? 7.408 -15.022 16.011 1.00 76.88 431 ASN A C 1
ATOM 3376 O O . ASN A 1 431 ? 6.814 -15.617 16.912 1.00 76.88 431 ASN A O 1
ATOM 3380 N N . LYS A 1 432 ? 6.965 -14.943 14.754 1.00 85.81 432 LYS A N 1
ATOM 3381 C CA . LYS A 1 432 ? 5.683 -15.466 14.266 1.00 85.81 432 LYS A CA 1
ATOM 3382 C C . LYS A 1 432 ? 5.601 -16.980 14.444 1.00 85.81 432 LYS A C 1
ATOM 3384 O O . LYS A 1 432 ? 6.552 -17.684 14.104 1.00 85.81 432 LYS A O 1
ATOM 3389 N N . SER A 1 433 ? 4.468 -17.484 14.925 1.00 86.00 433 SER A N 1
ATOM 3390 C CA . SER A 1 433 ? 4.257 -18.925 15.088 1.00 86.00 433 SER A CA 1
ATOM 3391 C C . SER A 1 433 ? 4.232 -19.666 13.748 1.00 86.00 433 SER A C 1
ATOM 3393 O O . SER A 1 433 ? 3.835 -19.121 12.715 1.00 86.00 433 SER A O 1
ATOM 3395 N N . GLU A 1 434 ? 4.589 -20.952 13.768 1.00 89.00 434 GLU A N 1
ATOM 3396 C CA . GLU A 1 434 ? 4.425 -21.838 12.609 1.00 89.00 434 GLU A CA 1
ATOM 3397 C C . GLU A 1 434 ? 2.962 -21.876 12.137 1.00 89.00 434 GLU A C 1
ATOM 3399 O O . GLU A 1 434 ? 2.700 -21.860 10.937 1.00 89.00 434 GLU A O 1
ATOM 3404 N N . LEU A 1 435 ? 2.001 -21.826 13.069 1.00 89.62 435 LEU A N 1
ATOM 3405 C CA . LEU A 1 435 ? 0.576 -21.776 12.747 1.00 89.62 435 LEU A CA 1
ATOM 3406 C C . LEU A 1 435 ? 0.210 -20.504 11.966 1.00 89.62 435 LEU A C 1
ATOM 3408 O O . LEU A 1 435 ? -0.482 -20.606 10.953 1.00 89.62 435 LEU A O 1
ATOM 3412 N N . LEU A 1 436 ? 0.706 -19.326 12.366 1.00 89.88 436 LEU A N 1
ATOM 3413 C CA . LEU A 1 436 ? 0.518 -18.085 11.606 1.00 89.88 436 LEU A CA 1
ATOM 3414 C C . LEU A 1 436 ? 1.157 -18.176 10.213 1.00 89.88 436 LEU A C 1
ATOM 3416 O O . LEU A 1 436 ? 0.524 -17.823 9.220 1.00 89.88 436 LEU A O 1
ATOM 3420 N N . LEU A 1 437 ? 2.395 -18.671 10.130 1.00 89.75 437 LEU A N 1
ATOM 3421 C CA . LEU A 1 437 ? 3.129 -18.802 8.866 1.00 89.75 437 LEU A CA 1
ATOM 3422 C C . LEU A 1 437 ? 2.487 -19.817 7.907 1.00 89.75 437 LEU A C 1
ATOM 3424 O O . LEU A 1 437 ? 2.549 -19.623 6.696 1.00 89.75 437 LEU A O 1
ATOM 3428 N N . LYS A 1 438 ? 1.847 -20.865 8.433 1.00 89.62 438 LYS A N 1
ATOM 3429 C CA . LYS A 1 438 ? 1.082 -21.859 7.667 1.00 89.62 438 LYS A CA 1
ATOM 3430 C C . LYS A 1 438 ? -0.288 -21.336 7.225 1.00 89.62 438 LYS A C 1
ATOM 3432 O O . LYS A 1 438 ? -0.736 -21.676 6.136 1.00 89.62 438 LYS A O 1
ATOM 3437 N N . SER A 1 439 ? -0.945 -20.528 8.059 1.00 90.75 439 SER A N 1
ATOM 3438 C CA . SER A 1 439 ? -2.326 -20.067 7.836 1.00 90.75 439 SER A CA 1
ATOM 3439 C C . SER A 1 439 ? -2.409 -18.794 6.986 1.00 90.75 439 SER A C 1
ATOM 3441 O O . SER A 1 439 ? -3.342 -18.643 6.206 1.00 90.75 439 SER A O 1
ATOM 3443 N N . ASN A 1 440 ? -1.410 -17.909 7.080 1.00 91.00 440 ASN A N 1
ATOM 3444 C CA . ASN A 1 440 ? -1.206 -16.771 6.178 1.00 91.00 440 ASN A CA 1
ATOM 3445 C C . ASN A 1 440 ? 0.204 -16.856 5.555 1.00 91.00 440 ASN A C 1
ATOM 3447 O O . ASN A 1 440 ? 1.093 -16.091 5.935 1.00 91.00 440 ASN A O 1
ATOM 3451 N N . PRO A 1 441 ? 0.455 -17.781 4.608 1.00 85.00 441 PRO A N 1
ATOM 3452 C CA . PRO A 1 441 ? 1.785 -17.973 4.024 1.00 85.00 441 PRO A CA 1
ATOM 3453 C C . PRO A 1 441 ? 2.215 -16.826 3.101 1.00 85.00 441 PRO A C 1
ATOM 3455 O O . PRO A 1 441 ? 3.405 -16.687 2.823 1.00 85.00 441 PRO A O 1
ATOM 3458 N N . VAL A 1 442 ? 1.273 -15.995 2.649 1.00 88.75 442 VAL A N 1
ATOM 3459 C CA . VAL A 1 442 ? 1.506 -14.909 1.689 1.00 88.75 442 VAL A CA 1
ATOM 3460 C C . VAL A 1 442 ? 1.974 -13.638 2.405 1.00 88.75 442 VAL A C 1
ATOM 3462 O O . VAL A 1 442 ? 3.113 -13.207 2.230 1.00 88.75 442 VAL A O 1
ATOM 3465 N N . TYR A 1 443 ? 1.126 -13.057 3.258 1.00 86.44 443 TYR A N 1
ATOM 3466 C CA . TYR A 1 443 ? 1.424 -11.817 3.984 1.00 86.44 443 TYR A CA 1
ATOM 3467 C C . TYR A 1 443 ? 2.097 -12.075 5.332 1.00 86.44 443 TYR A C 1
ATOM 3469 O O . TYR A 1 443 ? 2.907 -11.264 5.792 1.00 86.44 443 TYR A O 1
ATOM 3477 N N . LYS A 1 444 ? 1.796 -13.216 5.967 1.00 91.38 444 LYS A N 1
ATOM 3478 C CA . LYS A 1 444 ? 2.324 -13.602 7.287 1.00 91.38 444 LYS A CA 1
ATOM 3479 C C . LYS A 1 444 ? 1.937 -12.568 8.354 1.00 91.38 444 LYS A C 1
ATOM 3481 O O . LYS A 1 444 ? 2.759 -12.225 9.205 1.00 91.38 444 LYS A O 1
ATOM 3486 N N . LEU A 1 445 ? 0.726 -12.010 8.270 1.00 90.81 445 LEU A N 1
ATOM 3487 C CA . LEU A 1 445 ? 0.206 -10.960 9.156 1.00 90.81 445 LEU A CA 1
ATOM 3488 C C . LEU A 1 445 ? -0.988 -11.452 9.979 1.00 90.81 445 LEU A C 1
ATOM 3490 O O . LEU A 1 445 ? -1.703 -12.360 9.564 1.00 90.81 445 LEU A O 1
ATOM 3494 N N . VAL A 1 446 ? -1.190 -10.810 11.133 1.00 93.50 446 VAL A N 1
ATOM 3495 C CA . VAL A 1 446 ? -2.371 -10.970 11.994 1.00 93.50 446 VAL A CA 1
ATOM 3496 C C . VAL A 1 446 ? -3.355 -9.807 11.787 1.00 93.50 446 VAL A C 1
ATOM 3498 O O . VAL A 1 446 ? -2.899 -8.675 11.592 1.00 93.50 446 VAL A O 1
ATOM 3501 N N . PRO A 1 447 ? -4.677 -10.023 11.917 1.00 97.38 447 PRO A N 1
ATOM 3502 C CA . PRO A 1 447 ? -5.341 -11.264 12.325 1.00 97.38 447 PRO A CA 1
ATOM 3503 C C . PRO A 1 447 ? -5.339 -12.363 11.258 1.00 97.38 447 PRO A C 1
ATOM 3505 O O . PRO A 1 447 ? -5.312 -12.084 10.062 1.00 97.38 447 PRO A O 1
ATOM 3508 N N . VAL A 1 448 ? -5.462 -13.606 11.723 1.00 98.00 448 VAL A N 1
ATOM 3509 C CA . VAL A 1 448 ? -5.980 -14.724 10.923 1.00 98.00 448 VAL A CA 1
ATOM 3510 C C . VAL A 1 448 ? -7.098 -15.373 11.725 1.00 98.00 448 VAL A C 1
ATOM 3512 O O . VAL A 1 448 ? -6.867 -15.794 12.860 1.00 98.00 448 VAL A O 1
ATOM 3515 N N . LEU A 1 449 ? -8.297 -15.437 11.153 1.00 98.44 449 LEU A N 1
ATOM 3516 C CA . LEU A 1 449 ? -9.391 -16.232 11.703 1.00 98.44 449 LEU A CA 1
ATOM 3517 C C . LEU A 1 449 ? -9.278 -17.642 11.124 1.00 98.44 449 LEU A C 1
ATOM 3519 O O . LEU A 1 449 ? -9.108 -17.790 9.918 1.00 98.44 449 LEU A O 1
ATOM 3523 N N . ILE A 1 450 ? -9.377 -18.672 11.951 1.00 96.88 450 ILE A N 1
ATOM 3524 C CA . ILE A 1 450 ? -9.505 -20.059 11.507 1.00 96.88 450 ILE A CA 1
ATOM 3525 C C . ILE A 1 450 ? -10.894 -20.531 11.925 1.00 96.88 450 ILE A C 1
ATOM 3527 O O . ILE A 1 450 ? -11.249 -20.421 13.096 1.00 96.88 450 ILE A O 1
ATOM 3531 N N . HIS A 1 451 ? -11.668 -21.032 10.966 1.00 95.56 451 HIS A N 1
ATOM 3532 C CA . HIS A 1 451 ? -12.956 -21.678 11.206 1.00 95.56 451 HIS A CA 1
ATOM 3533 C C . HIS A 1 451 ? -12.814 -23.147 10.788 1.00 95.56 451 HIS A C 1
ATOM 3535 O O . HIS A 1 451 ? -12.684 -23.457 9.602 1.00 95.56 451 HIS A O 1
ATOM 3541 N N . GLY A 1 452 ? -12.692 -24.031 11.774 1.00 91.69 452 GLY A N 1
ATOM 3542 C CA . GLY A 1 452 ? -12.251 -25.413 11.612 1.00 91.69 452 GLY A CA 1
ATOM 3543 C C . GLY A 1 452 ? -10.858 -25.534 11.001 1.00 91.69 452 GLY A C 1
ATOM 3544 O O . GLY A 1 452 ? -9.859 -25.230 11.650 1.00 91.69 452 GLY A O 1
ATOM 3545 N N . ASP A 1 453 ? -10.770 -25.991 9.753 1.00 88.06 453 ASP A N 1
ATOM 3546 C CA . ASP A 1 453 ? -9.517 -26.087 8.993 1.00 88.06 453 ASP A CA 1
ATOM 3547 C C . ASP A 1 453 ? -9.316 -24.937 7.986 1.00 88.06 453 ASP A C 1
ATOM 3549 O O . ASP A 1 453 ? -8.315 -24.915 7.266 1.00 88.06 453 ASP A O 1
ATOM 3553 N N . LYS A 1 454 ? -10.233 -23.959 7.951 1.00 93.56 454 LYS A N 1
ATOM 3554 C CA . LYS A 1 454 ? -10.300 -22.891 6.943 1.00 93.56 454 LYS A CA 1
ATOM 3555 C C . LYS A 1 454 ? -9.727 -21.559 7.460 1.00 93.56 454 LYS A C 1
ATOM 3557 O O . LYS A 1 454 ? -10.417 -20.855 8.202 1.00 93.56 454 LYS A O 1
ATOM 3562 N N . PRO A 1 455 ? -8.500 -21.155 7.068 1.00 95.56 455 PRO A N 1
ATOM 3563 C CA . PRO A 1 455 ? -7.938 -19.858 7.437 1.00 95.56 455 PRO A CA 1
ATOM 3564 C C . PRO A 1 455 ? -8.466 -18.729 6.539 1.00 95.56 455 PRO A C 1
ATOM 3566 O O . PRO A 1 455 ? -8.376 -18.801 5.312 1.00 95.56 455 PRO A O 1
ATOM 3569 N N . VAL A 1 456 ? -8.971 -17.664 7.160 1.00 97.69 456 VAL A N 1
ATOM 3570 C CA . VAL A 1 456 ? -9.384 -16.398 6.543 1.00 97.69 456 VAL A CA 1
ATOM 3571 C C . VAL A 1 456 ? -8.408 -15.303 6.975 1.00 97.69 456 VAL A C 1
ATOM 3573 O O . VAL A 1 456 ? -8.142 -15.124 8.165 1.00 97.69 456 VAL A O 1
ATOM 3576 N N . CYS A 1 457 ? -7.870 -14.575 5.998 1.00 95.56 457 CYS A N 1
ATOM 3577 C CA . CYS A 1 457 ? -6.865 -13.526 6.185 1.00 95.56 457 CYS A CA 1
ATOM 3578 C C . CYS A 1 457 ? -7.432 -12.133 5.868 1.00 95.56 457 CYS A C 1
ATOM 3580 O O . CYS A 1 457 ? -8.463 -12.015 5.214 1.00 95.56 457 CYS A O 1
ATOM 3582 N N . GLU A 1 458 ? -6.701 -11.100 6.293 1.00 95.19 458 GLU A N 1
ATOM 3583 C CA . GLU A 1 458 ? -7.000 -9.665 6.167 1.00 95.19 458 GLU A CA 1
ATOM 3584 C C . GLU A 1 458 ? -8.250 -9.173 6.918 1.00 95.19 458 GLU A C 1
ATOM 3586 O O . GLU A 1 458 ? -9.365 -9.664 6.763 1.00 95.19 458 GLU A O 1
ATOM 3591 N N . SER A 1 459 ? -8.066 -8.155 7.767 1.00 98.19 459 SER A N 1
ATOM 3592 C CA . SER A 1 459 ? -9.048 -7.810 8.811 1.00 98.19 459 SER A CA 1
ATOM 3593 C C . SER A 1 459 ? -10.444 -7.428 8.301 1.00 98.19 459 SER A C 1
ATOM 3595 O O . SER A 1 459 ? -11.428 -7.832 8.911 1.00 98.19 459 SER A O 1
ATOM 3597 N N . LEU A 1 460 ? -10.555 -6.703 7.182 1.00 97.50 460 LEU A N 1
ATOM 3598 C CA . LEU A 1 460 ? -11.854 -6.338 6.599 1.00 97.50 460 LEU A CA 1
ATOM 3599 C C . LEU A 1 460 ? -12.566 -7.551 5.980 1.00 97.50 460 LEU A C 1
ATOM 3601 O O . LEU A 1 460 ? -13.780 -7.688 6.115 1.00 97.50 460 LEU A O 1
ATOM 3605 N N . ILE A 1 461 ? -11.810 -8.468 5.366 1.00 98.25 461 ILE A N 1
ATOM 3606 C CA . ILE A 1 461 ? -12.344 -9.721 4.819 1.00 98.25 461 ILE A CA 1
ATOM 3607 C C . ILE A 1 461 ? -12.821 -10.623 5.964 1.00 98.25 461 ILE A C 1
ATOM 3609 O O . ILE A 1 461 ? -13.905 -11.191 5.868 1.00 98.25 461 ILE A O 1
ATOM 3613 N N . ILE A 1 462 ? -12.069 -10.693 7.068 1.00 98.69 462 ILE A N 1
ATOM 3614 C CA . ILE A 1 462 ? -12.456 -11.412 8.291 1.00 98.69 462 ILE A CA 1
ATOM 3615 C C . ILE A 1 462 ? -13.744 -10.833 8.896 1.00 98.69 462 ILE A C 1
ATOM 3617 O O . ILE A 1 462 ? -14.646 -11.603 9.212 1.00 98.69 462 ILE A O 1
ATOM 3621 N N . VAL A 1 463 ? -13.878 -9.506 9.017 1.00 98.62 463 VAL A N 1
ATOM 3622 C CA . VAL A 1 463 ? -15.111 -8.871 9.533 1.00 98.62 463 VAL A CA 1
ATOM 3623 C C . VAL A 1 463 ? -16.316 -9.178 8.640 1.00 98.62 463 VAL A C 1
ATOM 3625 O O . VAL A 1 463 ? -17.367 -9.558 9.152 1.00 98.62 463 VAL A O 1
ATOM 3628 N N . GLU A 1 464 ? -16.180 -9.078 7.316 1.00 98.00 464 GLU A N 1
ATOM 3629 C CA . GLU A 1 464 ? -17.275 -9.441 6.409 1.00 98.00 464 GLU A CA 1
ATOM 3630 C C . GLU A 1 464 ? -17.583 -10.945 6.393 1.00 98.00 464 GLU A C 1
ATOM 3632 O O . GLU A 1 464 ? -18.741 -11.323 6.244 1.00 98.00 464 GLU A O 1
ATOM 3637 N N . TYR A 1 465 ? -16.578 -11.807 6.558 1.00 98.44 465 TYR A N 1
ATOM 3638 C CA . TYR A 1 465 ? -16.772 -13.249 6.704 1.00 98.44 465 TYR A CA 1
ATOM 3639 C C . TYR A 1 465 ? -17.570 -13.568 7.974 1.00 98.44 465 TYR A C 1
ATOM 3641 O O . TYR A 1 465 ? -18.548 -14.310 7.910 1.00 98.44 465 TYR A O 1
ATOM 3649 N N . ILE A 1 466 ? -17.213 -12.944 9.102 1.00 98.25 466 ILE A N 1
ATOM 3650 C CA . ILE A 1 466 ? -17.941 -13.061 10.373 1.00 98.25 466 ILE A CA 1
ATOM 3651 C C . ILE A 1 466 ? -19.395 -12.592 10.215 1.00 98.25 466 ILE A C 1
ATOM 3653 O O . ILE A 1 466 ? -20.314 -13.268 10.679 1.00 98.25 466 ILE A O 1
ATOM 3657 N N . ASP A 1 467 ? -19.624 -11.477 9.515 1.00 97.19 467 ASP A N 1
ATOM 3658 C CA . ASP A 1 467 ? -20.977 -10.959 9.288 1.00 97.19 467 ASP A CA 1
ATOM 3659 C C . ASP A 1 467 ? -21.852 -11.894 8.440 1.00 97.19 467 ASP A C 1
ATOM 3661 O O . ASP A 1 467 ? -23.053 -12.002 8.673 1.00 97.19 467 ASP A O 1
ATOM 3665 N N . GLN A 1 468 ? -21.243 -12.604 7.487 1.00 95.81 468 GLN A N 1
ATOM 3666 C CA . GLN A 1 468 ? -21.933 -13.499 6.554 1.00 95.81 468 GLN A CA 1
ATOM 3667 C C . GLN A 1 468 ? -22.158 -14.910 7.110 1.00 95.81 468 GLN A C 1
ATOM 3669 O O . GLN A 1 468 ? -23.207 -15.495 6.850 1.00 95.81 468 GLN A O 1
ATOM 3674 N N . VAL A 1 469 ? -21.200 -15.468 7.857 1.00 96.69 469 VAL A N 1
ATOM 3675 C CA . VAL A 1 469 ? -21.325 -16.804 8.470 1.00 96.69 469 VAL A CA 1
ATOM 3676 C C . VAL A 1 469 ? -22.322 -16.776 9.624 1.00 96.69 469 VAL A C 1
ATOM 3678 O O . VAL A 1 469 ? -23.221 -17.611 9.680 1.00 96.69 469 VAL A O 1
ATOM 3681 N N . TRP A 1 470 ? -22.220 -15.779 10.504 1.00 96.06 470 TRP A N 1
ATOM 3682 C CA . TRP A 1 470 ? -23.111 -15.613 11.655 1.00 96.06 470 TRP A CA 1
ATOM 3683 C C . TRP A 1 470 ? -24.165 -14.526 11.398 1.00 96.06 470 TRP A C 1
ATOM 3685 O O . TRP A 1 470 ? -24.506 -13.737 12.277 1.00 96.06 470 TRP A O 1
ATOM 3695 N N . ALA A 1 471 ? -24.715 -14.484 10.179 1.00 93.88 471 ALA A N 1
ATOM 3696 C CA . ALA A 1 471 ? -25.729 -13.507 9.765 1.00 93.88 471 ALA A CA 1
ATOM 3697 C C . ALA A 1 471 ? -27.032 -13.573 10.592 1.00 93.88 471 ALA A C 1
ATOM 3699 O O . ALA A 1 471 ? -27.753 -12.584 10.687 1.00 93.88 471 ALA A O 1
ATOM 3700 N N . SER A 1 472 ? -27.327 -14.723 11.209 1.00 91.94 472 SER A N 1
ATOM 3701 C CA . SER A 1 472 ? -28.469 -14.932 12.112 1.00 91.94 472 SER A CA 1
ATOM 3702 C C . SER A 1 472 ? -28.209 -14.541 13.573 1.00 91.94 472 SER A C 1
ATOM 3704 O O . SER A 1 472 ? -29.124 -14.641 14.390 1.00 91.94 472 SER A O 1
ATOM 3706 N N . SER A 1 473 ? -26.982 -14.144 13.917 1.00 92.06 473 SER A N 1
ATOM 3707 C CA . SER A 1 473 ? -26.563 -13.812 15.282 1.00 92.06 473 SER A CA 1
ATOM 3708 C C . SER A 1 473 ? -26.170 -12.336 15.380 1.00 92.06 473 SER A C 1
ATOM 3710 O O . SER A 1 473 ? -25.596 -11.776 14.447 1.00 92.06 473 SER A O 1
ATOM 3712 N N . GLY A 1 474 ? -26.455 -11.699 16.519 1.00 89.25 474 GLY A N 1
ATOM 3713 C CA . GLY A 1 474 ? -26.108 -10.293 16.753 1.00 89.25 474 GLY A CA 1
ATOM 3714 C C . GLY A 1 474 ? -26.730 -9.299 15.749 1.00 89.25 474 GLY A C 1
ATOM 3715 O O . GLY A 1 474 ? -27.683 -9.631 15.041 1.00 89.25 474 GLY A O 1
ATOM 3716 N N . PRO A 1 475 ? -26.220 -8.056 15.683 1.00 91.19 475 PRO A N 1
ATOM 3717 C CA . PRO A 1 475 ? -26.575 -7.098 14.641 1.00 91.19 475 PRO A CA 1
ATOM 3718 C C . PRO A 1 475 ? -25.855 -7.407 13.313 1.00 91.19 475 PRO A C 1
ATOM 3720 O O . PRO A 1 475 ? -24.826 -8.086 13.280 1.00 91.19 475 PRO A O 1
ATOM 3723 N N . SER A 1 476 ? -26.380 -6.869 12.209 1.00 92.94 476 SER A N 1
ATOM 3724 C CA . SER A 1 476 ? -25.701 -6.857 10.903 1.00 92.94 476 SER A CA 1
ATOM 3725 C C . SER A 1 476 ? -24.596 -5.798 10.904 1.00 92.94 476 SER A C 1
ATOM 3727 O O . SER A 1 476 ? -24.862 -4.645 11.245 1.00 92.94 476 SER A O 1
ATOM 3729 N N . ILE A 1 477 ? -23.373 -6.169 10.526 1.00 95.62 477 ILE A N 1
ATOM 3730 C CA . ILE A 1 477 ? -22.218 -5.254 10.465 1.00 95.62 477 ILE A CA 1
ATOM 3731 C C . ILE A 1 477 ? -22.213 -4.487 9.135 1.00 95.62 477 ILE A C 1
ATOM 3733 O O . ILE A 1 477 ? -21.819 -3.319 9.078 1.00 95.62 477 ILE A O 1
ATOM 3737 N N . LEU A 1 478 ? -22.669 -5.119 8.055 1.00 93.12 478 LEU A N 1
ATOM 3738 C CA . LEU A 1 478 ? -22.933 -4.481 6.771 1.00 93.12 478 LEU A CA 1
ATOM 3739 C C . LEU A 1 478 ? -24.382 -3.959 6.695 1.00 93.12 478 LEU A C 1
ATOM 3741 O O . LEU A 1 478 ? -25.305 -4.627 7.168 1.00 93.12 478 LEU A O 1
ATOM 3745 N N . PRO A 1 479 ? -24.618 -2.813 6.027 1.00 91.19 479 PRO A N 1
ATOM 3746 C CA . PRO A 1 479 ? -25.961 -2.367 5.651 1.00 91.19 479 PRO A CA 1
ATOM 3747 C C . PRO A 1 479 ? -26.743 -3.369 4.782 1.00 91.19 479 PRO A C 1
ATOM 3749 O O . PRO A 1 479 ? -26.171 -4.215 4.092 1.00 91.19 479 PRO A O 1
ATOM 3752 N N . ALA A 1 480 ? -28.073 -3.237 4.757 1.00 90.06 480 ALA A N 1
ATOM 3753 C CA . ALA A 1 480 ? -28.951 -4.069 3.926 1.00 90.06 480 ALA A CA 1
ATOM 3754 C C . ALA A 1 480 ? -29.038 -3.597 2.456 1.00 90.06 480 ALA A C 1
ATOM 3756 O O . ALA A 1 480 ? -29.144 -4.431 1.553 1.00 90.06 480 ALA A O 1
ATOM 3757 N N . ASP A 1 481 ? -28.946 -2.288 2.202 1.00 91.44 481 ASP A N 1
ATOM 3758 C CA . ASP A 1 481 ? -28.931 -1.702 0.854 1.00 91.44 481 ASP A CA 1
ATOM 3759 C C . ASP A 1 481 ? -27.534 -1.860 0.198 1.00 91.44 481 ASP A C 1
ATOM 3761 O O . ASP A 1 481 ? -26.519 -1.608 0.859 1.00 91.44 481 ASP A O 1
ATOM 3765 N N . PRO A 1 482 ? -27.433 -2.275 -1.085 1.00 94.06 482 PRO A N 1
ATOM 3766 C CA . PRO A 1 482 ? -26.143 -2.454 -1.758 1.00 94.06 482 PRO A CA 1
ATOM 3767 C C . PRO A 1 482 ? -25.302 -1.175 -1.877 1.00 94.06 482 PRO A C 1
ATOM 3769 O O . PRO A 1 482 ? -24.074 -1.253 -1.857 1.00 94.06 482 PRO A O 1
ATOM 3772 N N . HIS A 1 483 ? -25.929 -0.000 -1.999 1.00 93.38 483 HIS A N 1
ATOM 3773 C CA . HIS A 1 483 ? -25.225 1.283 -2.077 1.00 93.38 483 HIS A CA 1
ATOM 3774 C C . HIS A 1 483 ? -24.695 1.696 -0.710 1.00 93.38 483 HIS A C 1
ATOM 3776 O O . HIS A 1 483 ? -23.509 1.996 -0.605 1.00 93.38 483 HIS A O 1
ATOM 3782 N N . ASP A 1 484 ? -25.506 1.604 0.347 1.00 91.94 484 ASP A N 1
ATOM 3783 C CA . ASP A 1 484 ? -25.025 1.856 1.712 1.00 91.94 484 ASP A CA 1
ATOM 3784 C C . ASP A 1 484 ? -23.871 0.882 2.076 1.00 91.94 484 ASP A C 1
ATOM 3786 O O . ASP A 1 484 ? -22.897 1.301 2.707 1.00 91.94 484 ASP A O 1
ATOM 3790 N N . ARG A 1 485 ? -23.883 -0.383 1.605 1.00 94.06 485 ARG A N 1
ATOM 3791 C CA . ARG A 1 485 ? -22.718 -1.299 1.714 1.00 94.06 485 ARG A CA 1
ATOM 3792 C C . ARG A 1 485 ? -21.494 -0.824 0.937 1.00 94.06 485 ARG A C 1
ATOM 3794 O O . ARG A 1 485 ? -20.379 -0.918 1.448 1.00 94.06 485 ARG A O 1
ATOM 3801 N N . ALA A 1 486 ? -21.675 -0.337 -0.287 1.00 95.81 486 ALA A N 1
ATOM 3802 C CA . ALA A 1 486 ? -20.579 0.182 -1.099 1.00 95.81 486 ALA A CA 1
ATOM 3803 C C . ALA A 1 486 ? -19.930 1.421 -0.453 1.00 95.81 486 ALA A C 1
ATOM 3805 O O . ALA A 1 486 ? -18.704 1.504 -0.377 1.00 95.81 486 ALA A O 1
ATOM 3806 N N . ILE A 1 487 ? -20.739 2.327 0.105 1.00 93.50 487 ILE A N 1
ATOM 3807 C CA . ILE A 1 487 ? -20.278 3.487 0.881 1.00 93.50 487 ILE A CA 1
ATOM 3808 C C . ILE A 1 487 ? -19.567 3.052 2.174 1.00 93.50 487 ILE A C 1
ATOM 3810 O O . ILE A 1 487 ? -18.509 3.594 2.495 1.00 93.50 487 ILE A O 1
ATOM 3814 N N . ALA A 1 488 ? -20.076 2.040 2.885 1.00 94.50 488 ALA A N 1
ATOM 3815 C CA . ALA A 1 488 ? -19.410 1.501 4.074 1.00 94.50 488 ALA A CA 1
ATOM 3816 C C . ALA A 1 488 ? -18.028 0.898 3.748 1.00 94.50 488 ALA A C 1
ATOM 3818 O O . ALA A 1 488 ? -17.053 1.157 4.452 1.00 94.50 488 ALA A O 1
ATOM 3819 N N . ARG A 1 489 ? -17.902 0.153 2.644 1.00 96.81 489 ARG A N 1
ATOM 3820 C CA . ARG A 1 489 ? -16.604 -0.365 2.171 1.00 96.81 489 ARG A CA 1
ATOM 3821 C C . ARG A 1 489 ? -15.655 0.745 1.745 1.00 96.81 489 ARG A C 1
ATOM 3823 O O . ARG A 1 489 ? -14.472 0.670 2.058 1.00 96.81 489 ARG A O 1
ATOM 3830 N N . PHE A 1 490 ? -16.165 1.779 1.078 1.00 96.38 490 PHE A N 1
ATOM 3831 C CA . PHE A 1 490 ? -15.368 2.925 0.649 1.00 96.38 490 PHE A CA 1
ATOM 3832 C C . PHE A 1 490 ? -14.742 3.655 1.846 1.00 96.38 490 PHE A C 1
ATOM 3834 O O . PHE A 1 490 ? -13.540 3.912 1.847 1.00 96.38 490 PHE A O 1
ATOM 3841 N N . TRP A 1 491 ? -15.516 3.926 2.902 1.00 96.19 491 TRP A N 1
ATOM 3842 C CA . TRP A 1 491 ? -14.981 4.580 4.101 1.00 96.19 491 TRP A CA 1
ATOM 3843 C C . TRP A 1 491 ? -14.128 3.655 4.977 1.00 96.19 491 TRP A C 1
ATOM 3845 O O . TRP A 1 491 ? -13.173 4.128 5.589 1.00 96.19 491 TRP A O 1
ATOM 3855 N N . ALA A 1 492 ? -14.381 2.342 4.983 1.00 96.94 492 ALA A N 1
ATOM 3856 C CA . ALA A 1 492 ? -13.471 1.381 5.609 1.00 96.94 492 ALA A CA 1
ATOM 3857 C C . ALA A 1 492 ? -12.106 1.336 4.892 1.00 96.94 492 ALA A C 1
ATOM 3859 O O . ALA A 1 492 ? -11.064 1.443 5.540 1.00 96.94 492 ALA A O 1
ATOM 3860 N N . ALA A 1 493 ? -12.104 1.280 3.555 1.00 95.12 493 ALA A N 1
ATOM 3861 C CA . ALA A 1 493 ? -10.889 1.381 2.750 1.00 95.12 493 ALA A CA 1
ATOM 3862 C C . ALA A 1 493 ? -10.170 2.716 2.992 1.00 95.12 493 ALA A C 1
ATOM 3864 O O . ALA A 1 493 ? -8.972 2.712 3.250 1.00 95.12 493 ALA A O 1
ATOM 3865 N N . TYR A 1 494 ? -10.895 3.842 3.028 1.00 96.56 494 TYR A N 1
ATOM 3866 C CA . TYR A 1 494 ? -10.337 5.166 3.332 1.00 96.56 494 TYR A CA 1
ATOM 3867 C C . TYR A 1 494 ? -9.573 5.211 4.668 1.00 96.56 494 TYR A C 1
ATOM 3869 O O . TYR A 1 494 ? -8.521 5.846 4.756 1.00 96.56 494 TYR A O 1
ATOM 3877 N N . VAL A 1 495 ? -10.061 4.526 5.708 1.00 97.19 495 VAL A N 1
ATOM 3878 C CA . VAL A 1 495 ? -9.364 4.439 7.003 1.00 97.19 495 VAL A CA 1
ATOM 3879 C C . VAL A 1 495 ? -8.030 3.694 6.873 1.00 97.19 495 VAL A C 1
ATOM 3881 O O . VAL A 1 495 ? -7.016 4.176 7.388 1.00 97.19 495 VAL A O 1
ATOM 3884 N N . ASP A 1 496 ? -7.987 2.576 6.150 1.00 95.19 496 ASP A N 1
ATOM 3885 C CA . ASP A 1 496 ? -6.738 1.829 5.923 1.00 95.19 496 ASP A CA 1
ATOM 3886 C C . ASP A 1 496 ? -5.775 2.531 4.954 1.00 95.19 496 ASP A C 1
ATOM 3888 O O . ASP A 1 496 ? -4.559 2.403 5.088 1.00 95.19 496 ASP A O 1
ATOM 3892 N N . ASP A 1 497 ? -6.301 3.352 4.051 1.00 93.25 497 ASP A N 1
ATOM 3893 C CA . ASP A 1 497 ? -5.538 4.140 3.087 1.00 93.25 497 ASP A CA 1
ATOM 3894 C C . ASP A 1 497 ? -4.931 5.423 3.673 1.00 93.25 497 ASP A C 1
ATOM 3896 O O . ASP A 1 497 ? -3.825 5.820 3.297 1.00 93.25 497 ASP A O 1
ATOM 3900 N N . LYS A 1 498 ? -5.693 6.143 4.511 1.00 95.44 498 LYS A N 1
ATOM 3901 C CA . LYS A 1 498 ? -5.396 7.536 4.901 1.00 95.44 498 LYS A CA 1
ATOM 3902 C C . LYS A 1 498 ? -5.153 7.736 6.392 1.00 95.44 498 LYS A C 1
ATOM 3904 O O . LYS A 1 498 ? -4.474 8.694 6.745 1.00 95.44 498 LYS A O 1
ATOM 3909 N N . LEU A 1 499 ? -5.657 6.859 7.264 1.00 95.44 499 LEU A N 1
ATOM 3910 C CA . LEU A 1 499 ? -5.425 6.951 8.712 1.00 95.44 499 LEU A CA 1
ATOM 3911 C C . LEU A 1 499 ? -4.369 5.946 9.173 1.00 95.44 499 LEU A C 1
ATOM 3913 O O . LEU A 1 499 ? -3.443 6.323 9.892 1.00 95.44 499 LEU A O 1
ATOM 3917 N N . ALA A 1 500 ? -4.453 4.687 8.735 1.00 95.69 500 ALA A N 1
ATOM 3918 C CA . ALA A 1 500 ? -3.519 3.649 9.166 1.00 95.69 500 ALA A CA 1
ATOM 3919 C C . ALA A 1 500 ? -2.038 3.971 8.853 1.00 95.69 500 ALA A C 1
ATOM 3921 O O . ALA A 1 500 ? -1.201 3.748 9.739 1.00 95.69 500 ALA A O 1
ATOM 3922 N N . PRO A 1 501 ? -1.665 4.535 7.679 1.00 96.12 501 PRO A N 1
ATOM 3923 C CA . PRO A 1 501 ? -0.273 4.872 7.389 1.00 96.12 501 PRO A CA 1
ATOM 3924 C C . PRO A 1 501 ? 0.303 5.988 8.279 1.00 96.12 501 PRO A C 1
ATOM 3926 O O . PRO A 1 501 ? 1.333 5.727 8.911 1.00 96.12 501 PRO A O 1
ATOM 3929 N N . PRO A 1 502 ? -0.314 7.183 8.432 1.00 96.56 502 PRO A N 1
ATOM 3930 C CA . PRO A 1 502 ? 0.228 8.192 9.335 1.00 96.56 502 PRO A CA 1
ATOM 3931 C C . PRO A 1 502 ? 0.166 7.754 10.804 1.00 96.56 502 PRO A C 1
ATOM 3933 O O . PRO A 1 502 ? 1.151 7.953 11.511 1.00 96.56 502 PRO A O 1
ATOM 3936 N N . ILE A 1 503 ? -0.885 7.058 11.265 1.00 96.12 503 ILE A N 1
ATOM 3937 C CA . ILE A 1 503 ? -0.918 6.473 12.624 1.00 96.12 503 ILE A CA 1
ATOM 3938 C C . ILE A 1 503 ? 0.298 5.555 12.839 1.00 96.12 503 ILE A C 1
ATOM 3940 O O . ILE A 1 503 ? 1.018 5.694 13.830 1.00 96.12 503 ILE A O 1
ATOM 3944 N N . ARG A 1 504 ? 0.603 4.664 11.887 1.00 94.19 504 ARG A N 1
ATOM 3945 C CA . ARG A 1 504 ? 1.786 3.788 11.941 1.00 94.19 504 ARG A CA 1
ATOM 3946 C C . ARG A 1 504 ? 3.098 4.579 12.000 1.00 94.19 504 ARG A C 1
ATOM 3948 O O . ARG A 1 504 ? 3.997 4.174 12.741 1.00 94.19 504 ARG A O 1
ATOM 3955 N N . VAL A 1 505 ? 3.222 5.678 11.253 1.00 93.94 505 VAL A N 1
ATOM 3956 C CA . VAL A 1 505 ? 4.404 6.559 11.284 1.00 93.94 505 VAL A CA 1
ATOM 3957 C C . VAL A 1 505 ? 4.537 7.251 12.642 1.00 93.94 505 VAL A C 1
ATOM 3959 O O . VAL A 1 505 ? 5.616 7.210 13.228 1.00 93.94 505 VAL A O 1
ATOM 3962 N N . LEU A 1 506 ? 3.458 7.804 13.198 1.00 94.62 506 LEU A N 1
ATOM 3963 C CA . LEU A 1 506 ? 3.470 8.482 14.501 1.00 94.62 506 LEU A CA 1
ATOM 3964 C C . LEU A 1 506 ? 3.796 7.526 15.661 1.00 94.62 506 LEU A C 1
ATOM 3966 O O . LEU A 1 506 ? 4.511 7.896 16.596 1.00 94.62 506 LEU A O 1
ATOM 3970 N N . ILE A 1 507 ? 3.344 6.269 15.590 1.00 90.31 507 ILE A N 1
ATOM 3971 C CA . ILE A 1 507 ? 3.702 5.252 16.587 1.00 90.31 507 ILE A CA 1
ATOM 3972 C C . ILE A 1 507 ? 5.174 4.832 16.436 1.00 90.31 507 ILE A C 1
ATOM 3974 O O . ILE A 1 507 ? 5.888 4.785 17.438 1.00 90.31 507 ILE A O 1
ATOM 3978 N N . TRP A 1 508 ? 5.654 4.508 15.229 1.00 87.50 508 TRP A N 1
ATOM 3979 C CA . TRP A 1 508 ? 6.909 3.751 15.065 1.00 87.50 508 TRP A CA 1
ATOM 3980 C C . TRP A 1 508 ? 8.101 4.505 14.464 1.00 87.50 508 TRP A C 1
ATOM 3982 O O . TRP A 1 508 ? 9.213 3.975 14.528 1.00 87.50 508 TRP A O 1
ATOM 3992 N N . SER A 1 509 ? 7.908 5.689 13.882 1.00 87.25 509 SER A N 1
ATOM 3993 C CA . SER A 1 509 ? 8.999 6.478 13.297 1.00 87.25 509 SER A CA 1
ATOM 3994 C C . SER A 1 509 ? 9.803 7.246 14.352 1.00 87.25 509 SER A C 1
ATOM 3996 O O . SER A 1 509 ? 9.377 7.435 15.493 1.00 87.25 509 SER A O 1
ATOM 3998 N N . LYS A 1 510 ? 10.985 7.696 13.930 1.00 85.50 510 LYS A N 1
ATOM 3999 C CA . LYS A 1 510 ? 11.850 8.662 14.625 1.00 85.50 510 LYS A CA 1
ATOM 4000 C C . LYS A 1 510 ? 12.275 9.828 13.729 1.00 85.50 510 LYS A C 1
ATOM 4002 O O . LYS A 1 510 ? 12.945 10.735 14.206 1.00 85.50 510 LYS A O 1
ATOM 4007 N N . ASP A 1 511 ? 11.923 9.794 12.444 1.00 86.50 511 ASP A N 1
ATOM 4008 C CA . ASP A 1 511 ? 12.219 10.888 11.526 1.00 86.50 511 ASP A CA 1
ATOM 4009 C C . ASP A 1 511 ? 11.230 12.034 11.763 1.00 86.50 511 ASP A C 1
ATOM 4011 O O . ASP A 1 511 ? 10.033 11.890 11.510 1.00 86.50 511 ASP A O 1
ATOM 4015 N N . GLU A 1 512 ? 11.735 13.161 12.266 1.00 88.81 512 GLU A N 1
ATOM 4016 C CA . GLU A 1 512 ? 10.937 14.341 12.620 1.00 88.81 512 GLU A CA 1
ATOM 4017 C C . GLU A 1 512 ? 10.124 14.860 11.429 1.00 88.81 512 GLU A C 1
ATOM 4019 O O . GLU A 1 512 ? 8.982 15.286 11.604 1.00 88.81 512 GLU A O 1
ATOM 4024 N N . LYS A 1 513 ? 10.679 14.763 10.211 1.00 89.19 513 LYS A N 1
ATOM 4025 C CA . LYS A 1 513 ? 9.997 15.172 8.983 1.00 89.19 513 LYS A CA 1
ATOM 4026 C C . LYS A 1 513 ? 8.791 14.269 8.698 1.00 89.19 513 LYS A C 1
ATOM 4028 O O . LYS A 1 513 ? 7.676 14.772 8.596 1.00 89.19 513 LYS A O 1
ATOM 4033 N N . SER A 1 514 ? 8.992 12.954 8.633 1.00 88.94 514 SER A N 1
ATOM 4034 C CA . SER A 1 514 ? 7.913 11.975 8.438 1.00 88.94 514 SER A CA 1
ATOM 4035 C C . SER A 1 514 ? 6.846 12.076 9.532 1.00 88.94 514 SER A C 1
ATOM 4037 O O . SER A 1 514 ? 5.666 11.889 9.261 1.00 88.94 514 SER A O 1
ATOM 4039 N N . ILE A 1 515 ? 7.241 12.387 10.773 1.00 90.62 515 ILE A N 1
ATOM 4040 C CA . ILE A 1 515 ? 6.317 12.621 11.892 1.00 90.62 515 ILE A CA 1
ATOM 4041 C C . ILE A 1 515 ? 5.490 13.897 11.675 1.00 90.62 515 ILE A C 1
ATOM 4043 O O . ILE A 1 515 ? 4.291 13.878 11.941 1.00 90.62 515 ILE A O 1
ATOM 4047 N N . ALA A 1 516 ? 6.083 14.989 11.186 1.00 91.94 516 ALA A N 1
ATOM 4048 C CA . ALA A 1 516 ? 5.350 16.212 10.853 1.00 91.94 516 ALA A CA 1
ATOM 4049 C C . ALA A 1 516 ? 4.366 15.991 9.688 1.00 91.94 516 ALA A C 1
ATOM 4051 O O . ALA A 1 516 ? 3.177 16.264 9.839 1.00 91.94 516 ALA A O 1
ATOM 4052 N N . GLU A 1 517 ? 4.827 15.396 8.583 1.00 94.06 517 GLU A N 1
ATOM 4053 C CA . GLU A 1 517 ? 3.979 15.056 7.430 1.00 94.06 517 GLU A CA 1
ATOM 4054 C C . GLU A 1 517 ? 2.833 14.106 7.840 1.00 94.06 517 GLU A C 1
ATOM 4056 O O . GLU A 1 517 ? 1.689 14.301 7.431 1.00 94.06 517 GLU A O 1
ATOM 4061 N N . ALA A 1 518 ? 3.090 13.129 8.718 1.00 95.50 518 ALA A N 1
ATOM 4062 C CA . ALA A 1 518 ? 2.059 12.230 9.238 1.00 95.50 518 ALA A CA 1
ATOM 4063 C C . ALA A 1 518 ? 1.043 12.919 10.171 1.00 95.50 518 ALA A C 1
ATOM 4065 O O . ALA A 1 518 ? -0.127 12.534 10.170 1.00 95.50 518 ALA A O 1
ATOM 4066 N N . LYS A 1 519 ? 1.441 13.940 10.947 1.00 94.94 519 LYS A N 1
ATOM 4067 C CA . LYS A 1 519 ? 0.498 14.751 11.748 1.00 94.94 519 LYS A CA 1
ATOM 4068 C C . LYS A 1 519 ? -0.487 15.486 10.841 1.00 94.94 519 LYS A C 1
ATOM 4070 O O . LYS A 1 519 ? -1.692 15.409 11.068 1.00 94.94 519 LYS A O 1
ATOM 4075 N N . GLU A 1 520 ? 0.016 16.152 9.804 1.00 95.62 520 GLU A N 1
ATOM 4076 C CA . GLU A 1 520 ? -0.808 16.888 8.835 1.00 95.62 520 GLU A CA 1
ATOM 4077 C C . GLU A 1 520 ? -1.742 15.948 8.058 1.00 95.62 520 GLU A C 1
ATOM 4079 O O . GLU A 1 520 ? -2.939 16.217 7.953 1.00 95.62 520 GLU A O 1
ATOM 4084 N N . GLN A 1 521 ? -1.226 14.805 7.590 1.00 96.38 521 GLN A N 1
ATOM 4085 C CA . GLN A 1 521 ? -2.015 13.779 6.898 1.00 96.38 521 GLN A CA 1
ATOM 4086 C C . GLN A 1 521 ? -3.137 13.208 7.774 1.00 96.38 521 GLN A C 1
ATOM 4088 O O . GLN A 1 521 ? -4.270 13.107 7.308 1.00 96.38 521 GLN A O 1
ATOM 4093 N N . LEU A 1 522 ? -2.856 12.869 9.039 1.00 97.00 522 LEU A N 1
ATOM 4094 C CA . LEU A 1 522 ? -3.866 12.321 9.950 1.00 97.00 522 LEU A CA 1
ATOM 4095 C C . LEU A 1 522 ? -4.961 13.346 10.278 1.00 97.00 522 LEU A C 1
ATOM 4097 O O . LEU A 1 522 ? -6.140 13.000 10.254 1.00 97.00 522 LEU A O 1
ATOM 4101 N N . LEU A 1 523 ? -4.596 14.606 10.530 1.00 95.81 523 LEU A N 1
ATOM 4102 C CA . LEU A 1 523 ? -5.566 15.677 10.784 1.00 95.81 523 LEU A CA 1
ATOM 4103 C C . LEU A 1 523 ? -6.446 15.949 9.554 1.00 95.81 523 LEU A C 1
ATOM 4105 O O . LEU A 1 523 ? -7.665 16.045 9.686 1.00 95.81 523 LEU A O 1
ATOM 4109 N N . ALA A 1 524 ? -5.861 16.005 8.354 1.00 95.75 524 ALA A N 1
ATOM 4110 C CA . ALA A 1 524 ? -6.618 16.150 7.110 1.00 95.75 524 ALA A CA 1
ATOM 4111 C C . ALA A 1 524 ? -7.561 14.958 6.856 1.00 95.75 524 ALA A C 1
ATOM 4113 O O . ALA A 1 524 ? -8.694 15.148 6.412 1.00 95.75 524 ALA A O 1
ATOM 4114 N N . ALA A 1 525 ? -7.127 13.735 7.174 1.00 96.56 525 ALA A N 1
ATOM 4115 C CA . ALA A 1 525 ? -7.939 12.537 6.988 1.00 96.56 525 ALA A CA 1
ATOM 4116 C C . ALA A 1 525 ? -9.093 12.425 8.004 1.00 96.56 525 ALA A C 1
ATOM 4118 O O . ALA A 1 525 ? -10.188 11.990 7.645 1.00 96.56 525 ALA A O 1
ATOM 4119 N N . LEU A 1 526 ? -8.888 12.872 9.248 1.00 96.88 526 LEU A N 1
ATOM 4120 C CA . LEU A 1 526 ? -9.946 12.972 10.261 1.00 96.88 526 LEU A CA 1
ATOM 4121 C C . LEU A 1 526 ? -10.978 14.054 9.906 1.00 96.88 526 LEU A C 1
ATOM 4123 O O . LEU A 1 526 ? -12.173 13.799 10.011 1.00 96.88 526 LEU A O 1
ATOM 4127 N N . LEU A 1 527 ? -10.551 15.215 9.395 1.00 96.31 527 LEU A N 1
ATOM 4128 C CA . LEU A 1 527 ? -11.466 16.243 8.873 1.00 96.31 527 LEU A CA 1
ATOM 4129 C C . LEU A 1 527 ? -12.315 15.722 7.702 1.00 96.31 527 LEU A C 1
ATOM 4131 O O . LEU A 1 527 ? -13.521 15.963 7.647 1.00 96.31 527 LEU A O 1
ATOM 4135 N N . GLN A 1 528 ? -11.717 14.952 6.787 1.00 95.75 528 GLN A N 1
ATOM 4136 C CA . GLN A 1 528 ? -12.467 14.350 5.685 1.00 95.75 528 GLN A CA 1
ATOM 4137 C C . GLN A 1 528 ? -13.479 13.296 6.171 1.00 95.75 528 GLN A C 1
ATOM 4139 O O . GLN A 1 528 ? -14.554 13.182 5.574 1.00 95.75 528 GLN A O 1
ATOM 4144 N N . LEU A 1 529 ? -13.165 12.559 7.245 1.00 95.19 529 LEU A N 1
ATOM 4145 C CA . LEU A 1 529 ? -14.088 11.626 7.899 1.00 95.19 529 LEU A CA 1
ATOM 4146 C C . LEU A 1 529 ? -15.195 12.327 8.694 1.00 95.19 529 LEU A C 1
ATOM 4148 O O . LEU A 1 529 ? -16.309 11.819 8.698 1.00 95.19 529 LEU A O 1
ATOM 4152 N N . GLU A 1 530 ? -14.946 13.481 9.314 1.00 95.50 530 GLU A N 1
ATOM 4153 C CA . GLU A 1 530 ? -15.992 14.308 9.942 1.00 95.50 530 GLU A CA 1
ATOM 4154 C C . GLU A 1 530 ? -17.026 14.744 8.891 1.00 95.50 530 GLU A C 1
ATOM 4156 O O . GLU A 1 530 ? -18.226 14.504 9.042 1.00 95.50 530 GLU A O 1
ATOM 4161 N N . GLU A 1 531 ? -16.560 15.296 7.766 1.00 93.56 531 GLU A N 1
ATOM 4162 C CA . GLU A 1 531 ? -17.417 15.624 6.623 1.00 93.56 531 GLU A CA 1
ATOM 4163 C C . GLU A 1 531 ? -18.207 14.411 6.111 1.00 93.56 531 GLU A C 1
ATOM 4165 O O . GLU A 1 531 ? -19.370 14.543 5.719 1.00 93.56 531 GLU A O 1
ATOM 4170 N N . ALA A 1 532 ? -17.572 13.238 6.068 1.00 92.31 532 ALA A N 1
ATOM 4171 C CA . ALA A 1 532 ? -18.212 11.995 5.662 1.00 92.31 532 ALA A CA 1
ATOM 4172 C C . ALA A 1 532 ? -19.275 11.555 6.672 1.00 92.31 532 ALA A C 1
ATOM 4174 O O . ALA A 1 532 ? -20.373 11.180 6.265 1.00 92.31 532 ALA A O 1
ATOM 4175 N N . PHE A 1 533 ? -18.986 11.654 7.971 1.00 92.62 533 PHE A N 1
ATOM 4176 C CA . PHE A 1 533 ? -19.892 11.295 9.056 1.00 92.62 533 PHE A CA 1
ATOM 4177 C C . PHE A 1 533 ? -21.173 12.124 8.988 1.00 92.62 533 PHE A C 1
ATOM 4179 O O . PHE A 1 533 ? -22.271 11.565 9.000 1.00 92.62 533 PHE A O 1
ATOM 4186 N N . VAL A 1 534 ? -21.051 13.449 8.848 1.00 91.38 534 VAL A N 1
ATOM 4187 C CA . VAL A 1 534 ? -22.195 14.370 8.713 1.00 91.38 534 VAL A CA 1
ATOM 4188 C C . VAL A 1 534 ? -23.099 13.969 7.539 1.00 91.38 534 VAL A C 1
ATOM 4190 O O . VAL A 1 534 ? -24.322 13.984 7.670 1.00 91.38 534 VAL A O 1
ATOM 4193 N N . LYS A 1 535 ? -22.511 13.559 6.407 1.00 88.31 535 LYS A N 1
ATOM 4194 C CA . LYS A 1 535 ? -23.242 13.168 5.187 1.00 88.31 535 LYS A CA 1
ATOM 4195 C C . LYS A 1 535 ? -23.850 11.757 5.278 1.00 88.31 535 LYS A C 1
ATOM 4197 O O . LYS A 1 535 ? -24.981 11.558 4.841 1.00 88.31 535 LYS A O 1
ATOM 4202 N N . CYS A 1 536 ? -23.127 10.782 5.836 1.00 87.25 536 CYS A N 1
ATOM 4203 C CA . CYS A 1 536 ? -23.513 9.362 5.819 1.00 87.25 536 CYS A CA 1
ATOM 4204 C C . CYS A 1 536 ? -24.440 8.971 6.979 1.00 87.25 536 CYS A C 1
ATOM 4206 O O . CYS A 1 536 ? -25.433 8.275 6.755 1.00 87.25 536 CYS A O 1
ATOM 4208 N N . SER A 1 537 ? -24.169 9.468 8.194 1.00 86.69 537 SER A N 1
ATOM 4209 C CA . SER A 1 537 ? -24.932 9.114 9.404 1.00 86.69 537 SER A CA 1
ATOM 4210 C C . SER A 1 537 ? -26.386 9.579 9.351 1.00 86.69 537 SER A C 1
ATOM 4212 O O . SER A 1 537 ? -27.230 9.041 10.065 1.00 86.69 537 SER A O 1
ATOM 4214 N N . LYS A 1 538 ? -26.694 10.598 8.532 1.00 83.81 538 LYS A N 1
ATOM 4215 C CA . LYS A 1 538 ? -28.016 11.245 8.449 1.00 83.81 538 LYS A CA 1
ATOM 4216 C C . LYS A 1 538 ? -28.496 11.740 9.835 1.00 83.81 538 LYS A C 1
ATOM 4218 O O . LYS A 1 538 ? -29.692 11.749 10.114 1.00 83.81 538 LYS A O 1
ATOM 4223 N N . GLY A 1 539 ? -27.550 12.144 10.697 1.00 81.50 539 GLY A N 1
ATOM 4224 C CA . GLY A 1 539 ? -27.786 12.641 12.062 1.00 81.50 539 GLY A CA 1
ATOM 4225 C C . GLY A 1 539 ? -27.708 11.588 13.177 1.00 81.50 539 GLY A C 1
ATOM 4226 O O . GLY A 1 539 ? -28.051 11.896 14.315 1.00 81.50 539 GLY A O 1
ATOM 4227 N N . LYS A 1 540 ? -27.289 10.355 12.870 1.00 87.56 540 LYS A N 1
ATOM 4228 C CA . LYS A 1 540 ? -27.233 9.227 13.817 1.00 87.56 540 LYS A CA 1
ATOM 4229 C C . LYS A 1 540 ? -25.884 9.124 14.545 1.00 87.56 540 LYS A C 1
ATOM 4231 O O . LYS A 1 540 ? -24.922 9.814 14.205 1.00 87.56 540 LYS A O 1
ATOM 4236 N N . SER A 1 541 ? -25.818 8.259 15.557 1.00 86.19 541 SER A N 1
ATOM 4237 C CA . SER A 1 541 ? -24.632 8.053 16.411 1.00 86.19 541 SER A CA 1
ATOM 4238 C C . SER A 1 541 ? -23.501 7.246 15.759 1.00 86.19 541 SER A C 1
ATOM 4240 O O . SER A 1 541 ? -22.393 7.235 16.285 1.00 86.19 541 SER A O 1
ATOM 4242 N N . PHE A 1 542 ? -23.758 6.589 14.624 1.00 89.69 542 PHE A N 1
ATOM 4243 C CA . PHE A 1 542 ? -22.803 5.739 13.904 1.00 89.69 542 PHE A CA 1
ATOM 4244 C C . PHE A 1 542 ? -22.766 6.083 12.407 1.00 89.69 542 PHE A C 1
ATOM 4246 O O . PHE A 1 542 ? -23.678 6.734 11.887 1.00 89.69 542 PHE A O 1
ATOM 4253 N N . PHE A 1 543 ? -21.701 5.673 11.710 1.00 84.12 543 PHE A N 1
ATOM 4254 C CA . PHE A 1 543 ? -21.420 6.109 10.331 1.00 84.12 543 PHE A CA 1
ATOM 4255 C C . PHE A 1 543 ? -22.548 5.815 9.330 1.00 84.12 543 PHE A C 1
ATOM 4257 O O . PHE A 1 543 ? -22.825 6.640 8.458 1.00 84.12 543 PHE A O 1
ATOM 4264 N N . VAL A 1 544 ? -23.192 4.650 9.448 1.00 73.38 544 VAL A N 1
ATOM 4265 C CA . VAL A 1 544 ? -24.328 4.214 8.629 1.00 73.38 544 VAL A CA 1
ATOM 4266 C C . VAL A 1 544 ? -25.355 3.510 9.525 1.00 73.38 544 VAL A C 1
ATOM 4268 O O . VAL A 1 544 ? -25.277 2.307 9.763 1.00 73.38 544 VAL A O 1
ATOM 4271 N N . GLY A 1 545 ? -26.346 4.263 10.009 1.00 71.62 545 GLY A N 1
ATOM 4272 C CA . GLY A 1 545 ? -27.453 3.737 10.818 1.00 71.62 545 GLY A CA 1
ATOM 4273 C C . GLY A 1 545 ? -27.330 4.015 12.320 1.00 71.62 545 GLY A C 1
ATOM 4274 O O . GLY A 1 545 ? -26.514 4.819 12.758 1.00 71.62 545 GLY A O 1
ATOM 4275 N N . ASP A 1 546 ? -28.212 3.391 13.105 1.00 76.62 546 ASP A N 1
ATOM 4276 C CA . ASP A 1 546 ? -28.300 3.569 14.567 1.00 76.62 546 ASP A CA 1
ATOM 4277 C C . ASP A 1 546 ? -27.431 2.557 15.337 1.00 76.62 546 ASP A C 1
ATOM 4279 O O . ASP A 1 546 ? -27.413 2.547 16.565 1.00 76.62 546 ASP A O 1
ATOM 4283 N N . THR A 1 547 ? -26.711 1.696 14.613 1.00 84.12 547 THR A N 1
ATOM 4284 C CA . THR A 1 547 ? -25.871 0.620 15.143 1.00 84.12 547 THR A CA 1
ATOM 4285 C C . THR A 1 547 ? -24.472 0.671 14.540 1.00 84.12 547 THR A C 1
ATOM 4287 O O . THR A 1 547 ? -24.295 1.018 13.371 1.00 84.12 547 THR A O 1
ATOM 4290 N N . ILE A 1 548 ? -23.494 0.247 15.340 1.00 91.50 548 ILE A N 1
ATOM 4291 C CA . ILE A 1 548 ? -22.116 -0.038 14.930 1.00 91.50 548 ILE A CA 1
ATOM 4292 C C . ILE A 1 548 ? -22.076 -0.895 13.648 1.00 91.50 548 ILE A C 1
ATOM 4294 O O . ILE A 1 548 ? -22.656 -1.978 13.597 1.00 91.50 548 ILE A O 1
ATOM 4298 N N . ASN A 1 549 ? -21.399 -0.400 12.610 1.00 93.38 549 ASN A N 1
ATOM 4299 C CA . ASN A 1 549 ? -21.240 -1.061 11.307 1.00 93.38 549 ASN A CA 1
ATOM 4300 C C . ASN A 1 549 ? -19.751 -1.179 10.916 1.00 93.38 549 ASN A C 1
ATOM 4302 O O . ASN A 1 549 ? -18.858 -0.796 11.677 1.00 93.38 549 ASN A O 1
ATOM 4306 N N . LEU A 1 550 ? -19.472 -1.700 9.716 1.00 96.44 550 LEU A N 1
ATOM 4307 C CA . LEU A 1 550 ? -18.116 -1.901 9.186 1.00 96.44 550 LEU A CA 1
ATOM 4308 C C . LEU A 1 550 ? -17.202 -0.669 9.338 1.00 96.44 550 LEU A C 1
ATOM 4310 O O . LEU A 1 550 ? -16.039 -0.833 9.713 1.00 96.44 550 LEU A O 1
ATOM 4314 N N . VAL A 1 551 ? -17.690 0.551 9.079 1.00 96.25 551 VAL A N 1
ATOM 4315 C CA . VAL A 1 551 ? -16.866 1.773 9.172 1.00 96.25 551 VAL A CA 1
ATOM 4316 C C . VAL A 1 551 ? -16.499 2.061 10.623 1.00 96.25 551 VAL A C 1
ATOM 4318 O O . VAL A 1 551 ? -15.335 2.333 10.918 1.00 96.25 551 VAL A O 1
ATOM 4321 N N . ASP A 1 552 ? -17.462 1.938 11.538 1.00 96.75 552 ASP A N 1
ATOM 4322 C CA . ASP A 1 552 ? -17.239 2.171 12.964 1.00 96.75 552 ASP A CA 1
ATOM 4323 C C . ASP A 1 552 ? -16.273 1.139 13.551 1.00 96.75 552 ASP A C 1
ATOM 4325 O O . ASP A 1 552 ? -15.370 1.516 14.286 1.00 96.75 552 ASP A O 1
ATOM 4329 N N . ILE A 1 553 ? -16.389 -0.146 13.195 1.00 97.75 553 ILE A N 1
ATOM 4330 C CA . ILE A 1 553 ? -15.419 -1.177 13.611 1.00 97.75 553 ILE A CA 1
ATOM 4331 C C . ILE A 1 553 ? -14.023 -0.840 13.064 1.00 97.75 553 ILE A C 1
ATOM 4333 O O . ILE A 1 553 ? -13.022 -0.934 13.779 1.00 97.75 553 ILE A O 1
ATOM 4337 N N . THR A 1 554 ? -13.944 -0.408 11.804 1.00 97.62 554 THR A N 1
ATOM 4338 C CA . THR A 1 554 ? -12.678 -0.101 11.125 1.00 97.62 554 THR A CA 1
ATOM 4339 C C . THR A 1 554 ? -11.970 1.104 11.750 1.00 97.62 554 THR A C 1
ATOM 4341 O O . THR A 1 554 ? -10.786 1.001 12.082 1.00 97.62 554 THR A O 1
ATOM 4344 N N . LEU A 1 555 ? -12.682 2.213 11.978 1.00 97.19 555 LEU A N 1
ATOM 4345 C CA . LEU A 1 555 ? -12.153 3.422 12.620 1.00 97.19 555 LEU A CA 1
ATOM 4346 C C . LEU A 1 555 ? -11.956 3.231 14.130 1.00 97.19 555 LEU A C 1
ATOM 4348 O O . LEU A 1 555 ? -10.901 3.559 14.670 1.00 97.19 555 LEU A O 1
ATOM 4352 N N . GLY A 1 556 ? -12.943 2.648 14.808 1.00 96.62 556 GLY A N 1
ATOM 4353 C CA . GLY A 1 556 ? -12.958 2.405 16.251 1.00 96.62 556 GLY A CA 1
ATOM 4354 C C . GLY A 1 556 ? -11.853 1.468 16.712 1.00 96.62 556 GLY A C 1
ATOM 4355 O O . GLY A 1 556 ? -11.291 1.673 17.784 1.00 96.62 556 GLY A O 1
ATOM 4356 N N . SER A 1 557 ? -11.420 0.532 15.862 1.00 97.00 557 SER A N 1
ATOM 4357 C CA . SER A 1 557 ? -10.224 -0.276 16.127 1.00 97.00 557 SER A CA 1
ATOM 4358 C C . SER A 1 557 ? -8.937 0.544 16.316 1.00 97.00 557 SER A C 1
ATOM 4360 O O . SER A 1 557 ? -8.025 0.094 17.009 1.00 97.00 557 SER A O 1
ATOM 4362 N N . PHE A 1 558 ? -8.864 1.762 15.762 1.00 97.12 558 PHE A N 1
ATOM 4363 C CA . PHE A 1 558 ? -7.768 2.708 15.987 1.00 97.12 558 PHE A CA 1
ATOM 4364 C C . PHE A 1 558 ? -7.996 3.659 17.173 1.00 97.12 558 PHE A C 1
ATOM 4366 O O . PHE A 1 558 ? -7.054 4.360 17.537 1.00 97.12 558 PHE A O 1
ATOM 4373 N N . LEU A 1 559 ? -9.177 3.700 17.803 1.00 96.12 559 LEU A N 1
ATOM 4374 C CA . LEU A 1 559 ? -9.529 4.720 18.806 1.00 96.12 559 LEU A CA 1
ATOM 4375 C C . LEU A 1 559 ? -8.548 4.755 19.989 1.00 96.12 559 LEU A C 1
ATOM 4377 O O . LEU A 1 559 ? -8.032 5.820 20.331 1.00 96.12 559 LEU A O 1
ATOM 4381 N N . SER A 1 560 ? -8.195 3.595 20.549 1.00 95.38 560 SER A N 1
ATOM 4382 C CA . SER A 1 560 ? -7.175 3.497 21.603 1.00 95.38 560 SER A CA 1
ATOM 4383 C C . SER A 1 560 ? -5.797 3.990 21.150 1.00 95.38 560 SER A C 1
ATOM 4385 O O . SER A 1 560 ? -5.068 4.587 21.940 1.00 95.38 560 SER A O 1
ATOM 4387 N N . TRP A 1 561 ? -5.429 3.781 19.880 1.00 96.12 561 TRP A N 1
ATOM 4388 C CA . TRP A 1 561 ? -4.173 4.291 19.320 1.00 96.12 561 TRP A CA 1
ATOM 4389 C C . TRP A 1 561 ? -4.218 5.794 19.045 1.00 96.12 561 TRP A C 1
ATOM 4391 O O . TRP A 1 561 ? -3.207 6.451 19.264 1.00 96.12 561 TRP A O 1
ATOM 4401 N N . LEU A 1 562 ? -5.361 6.353 18.636 1.00 96.38 562 LEU A N 1
ATOM 4402 C CA . LEU A 1 562 ? -5.556 7.802 18.542 1.00 96.38 562 LEU A CA 1
ATOM 4403 C C . LEU A 1 562 ? -5.381 8.445 19.924 1.00 96.38 562 LEU A C 1
ATOM 4405 O O . LEU A 1 562 ? -4.552 9.338 20.069 1.00 96.38 562 LEU A O 1
ATOM 4409 N N . LYS A 1 563 ? -6.035 7.915 20.966 1.00 95.44 563 LYS A N 1
ATOM 4410 C CA . LYS A 1 563 ? -5.858 8.397 22.349 1.00 95.44 563 LYS A CA 1
ATOM 4411 C C . LYS A 1 563 ? -4.439 8.185 22.889 1.00 95.44 563 LYS A C 1
ATOM 4413 O O . LYS A 1 563 ? -3.890 9.077 23.531 1.00 95.44 563 LYS A O 1
ATOM 4418 N N . ALA A 1 564 ? -3.773 7.080 22.554 1.00 96.00 564 ALA A N 1
ATOM 4419 C CA . ALA A 1 564 ? -2.353 6.905 22.869 1.00 96.00 564 ALA A CA 1
ATOM 4420 C C . ALA A 1 564 ? -1.455 7.916 22.127 1.00 96.00 564 ALA A C 1
ATOM 4422 O O . ALA A 1 564 ? -0.450 8.359 22.681 1.00 96.00 564 ALA A O 1
ATOM 4423 N N . LEU A 1 565 ? -1.802 8.310 20.896 1.00 95.50 565 LEU A N 1
ATOM 4424 C CA . LEU A 1 565 ? -1.087 9.336 20.133 1.00 95.50 565 LEU A CA 1
ATOM 4425 C C . LEU A 1 565 ? -1.324 10.755 20.663 1.00 95.50 565 LEU A C 1
ATOM 4427 O O . LEU A 1 565 ? -0.382 11.547 20.635 1.00 95.50 565 LEU A O 1
ATOM 4431 N N . GLU A 1 566 ? -2.502 11.059 21.210 1.00 94.56 566 GLU A N 1
ATOM 4432 C CA . GLU A 1 566 ? -2.745 12.303 21.960 1.00 94.56 566 GLU A CA 1
ATOM 4433 C C . GLU A 1 566 ? -1.773 12.406 23.152 1.00 94.56 566 GLU A C 1
ATOM 4435 O O . GLU A 1 566 ? -1.060 13.401 23.279 1.00 94.56 566 GLU A O 1
ATOM 4440 N N . ILE A 1 567 ? -1.619 11.329 23.937 1.00 93.88 567 ILE A N 1
ATOM 4441 C CA . ILE A 1 567 ? -0.647 11.244 25.049 1.00 93.88 567 ILE A CA 1
ATOM 4442 C C . ILE A 1 567 ? 0.815 11.309 24.560 1.00 93.88 567 ILE A C 1
ATOM 4444 O O . ILE A 1 567 ? 1.665 11.905 25.216 1.00 93.88 567 ILE A O 1
ATOM 4448 N N . ILE A 1 568 ? 1.148 10.675 23.430 1.00 89.56 568 ILE A N 1
ATOM 4449 C CA . ILE A 1 568 ? 2.530 10.602 22.909 1.00 89.56 568 ILE A CA 1
ATOM 4450 C C . ILE A 1 568 ? 2.993 11.910 22.257 1.00 89.56 568 ILE A C 1
ATOM 4452 O O . ILE A 1 568 ? 4.198 12.168 22.221 1.00 89.56 568 ILE A O 1
ATOM 4456 N N . THR A 1 569 ? 2.079 12.683 21.667 1.00 87.75 569 THR A N 1
ATOM 4457 C CA . THR A 1 569 ? 2.425 13.828 20.806 1.00 87.75 569 THR A CA 1
ATOM 4458 C C . THR A 1 569 ? 1.946 15.181 21.321 1.00 87.75 569 THR A C 1
ATOM 4460 O O . THR A 1 569 ? 2.289 16.185 20.695 1.00 87.75 569 THR A O 1
ATOM 4463 N N . GLU A 1 570 ? 1.179 15.200 22.417 1.00 87.75 570 GLU A N 1
ATOM 4464 C CA . GLU A 1 570 ? 0.559 16.388 23.031 1.00 87.75 570 GLU A CA 1
ATOM 4465 C C . GLU A 1 570 ? -0.370 17.169 22.073 1.00 87.75 570 GLU A C 1
ATOM 4467 O O . GLU A 1 570 ? -0.646 18.352 22.257 1.00 87.75 570 GLU A O 1
ATOM 4472 N N . ILE A 1 571 ? -0.886 16.491 21.040 1.00 87.62 571 ILE A N 1
ATOM 4473 C CA . ILE A 1 571 ? -1.842 17.022 20.059 1.00 87.62 571 ILE A CA 1
ATOM 4474 C C . ILE A 1 571 ? -3.180 16.329 20.265 1.00 87.62 571 ILE A C 1
ATOM 4476 O O . ILE A 1 571 ? -3.243 15.106 20.183 1.00 87.62 571 ILE A O 1
ATOM 4480 N N . ASN A 1 572 ? -4.258 17.095 20.451 1.00 89.81 572 ASN A N 1
ATOM 4481 C CA . ASN A 1 572 ? -5.600 16.530 20.363 1.00 89.81 572 ASN A CA 1
ATOM 4482 C C . ASN A 1 572 ? -5.943 16.231 18.891 1.00 89.81 572 ASN A C 1
ATOM 4484 O O . ASN A 1 572 ? -5.993 17.152 18.073 1.00 89.81 572 ASN A O 1
ATOM 4488 N N . PHE A 1 573 ? -6.165 14.957 18.559 1.00 92.12 573 PHE A N 1
ATOM 4489 C CA . PHE A 1 573 ? -6.581 14.526 17.220 1.00 92.12 573 PHE A CA 1
ATOM 4490 C C . PHE A 1 573 ? -8.107 14.486 17.068 1.00 92.12 573 PHE A C 1
ATOM 4492 O O . PHE A 1 573 ? -8.602 14.709 15.967 1.00 92.12 573 PHE A O 1
ATOM 4499 N N . LEU A 1 574 ? -8.847 14.248 18.157 1.00 91.81 574 LEU A N 1
ATOM 4500 C CA . LEU A 1 574 ? -10.309 14.330 18.203 1.00 91.81 574 LEU A CA 1
ATOM 4501 C C . LEU A 1 574 ? -10.713 15.640 18.894 1.00 91.81 574 LEU A C 1
ATOM 4503 O O . LEU A 1 574 ? -11.048 15.694 20.079 1.00 91.81 574 LEU A O 1
ATOM 4507 N N . ASP A 1 575 ? -10.601 16.724 18.131 1.00 90.38 575 ASP A N 1
ATOM 4508 C CA . ASP A 1 575 ? -10.836 18.097 18.571 1.00 90.38 575 ASP A CA 1
ATOM 4509 C C . ASP A 1 575 ? -12.305 18.481 18.370 1.00 90.38 575 ASP A C 1
ATOM 4511 O O . ASP A 1 575 ? -12.761 18.616 17.240 1.00 90.38 575 ASP A O 1
ATOM 4515 N N . GLU A 1 576 ? -13.043 18.702 19.459 1.00 93.44 576 GLU A N 1
ATOM 4516 C CA . GLU A 1 576 ? -14.468 19.071 19.443 1.00 93.44 576 GLU A CA 1
ATOM 4517 C C . GLU A 1 576 ? -14.760 20.333 18.605 1.00 93.44 576 GLU A C 1
ATOM 4519 O O . GLU A 1 576 ? -15.840 20.465 18.035 1.00 93.44 576 GLU A O 1
ATOM 4524 N N . THR A 1 577 ? -13.783 21.235 18.441 1.00 93.50 577 THR A N 1
ATOM 4525 C CA . THR A 1 577 ? -13.929 22.447 17.613 1.00 93.50 577 THR A CA 1
ATOM 4526 C C . THR A 1 577 ? -13.777 22.197 16.109 1.00 93.50 577 THR A C 1
ATOM 4528 O O . THR A 1 577 ? -14.068 23.092 15.312 1.00 93.50 577 THR A O 1
ATOM 4531 N N . LYS A 1 578 ? -13.313 21.005 15.707 1.00 93.81 578 LYS A N 1
ATOM 4532 C CA . LYS A 1 578 ? -12.992 20.640 14.313 1.00 93.81 578 LYS A CA 1
ATOM 4533 C C . LYS A 1 578 ? -13.690 19.371 13.829 1.00 93.81 578 LYS A C 1
ATOM 4535 O O . LYS A 1 578 ? -14.051 19.289 12.660 1.00 93.81 578 LYS A O 1
ATOM 4540 N N . THR A 1 579 ? -13.843 18.389 14.712 1.00 95.69 579 THR A N 1
ATOM 4541 C CA . THR A 1 579 ? -14.421 17.068 14.449 1.00 95.69 579 THR A CA 1
ATOM 4542 C C . THR A 1 579 ? -15.464 16.686 15.520 1.00 95.69 579 THR A C 1
ATOM 4544 O O . THR A 1 579 ? -15.289 15.679 16.215 1.00 95.69 579 THR A O 1
ATOM 4547 N N . PRO A 1 580 ? -16.518 17.502 15.740 1.00 95.31 580 PRO A N 1
ATOM 4548 C CA . PRO A 1 580 ? -17.499 17.266 16.799 1.00 95.31 580 PRO A CA 1
ATOM 4549 C C . PRO A 1 580 ? -18.275 15.952 16.636 1.00 95.31 580 PRO A C 1
ATOM 4551 O O . PRO A 1 580 ? -18.521 15.280 17.639 1.00 95.31 580 PRO A O 1
ATOM 4554 N N . ARG A 1 581 ? -18.631 15.527 15.412 1.00 94.06 581 ARG A N 1
ATOM 4555 C CA . ARG A 1 581 ? -19.305 14.233 15.204 1.00 94.06 581 ARG A CA 1
ATOM 4556 C C . ARG A 1 581 ? -18.379 13.063 15.505 1.00 94.06 581 ARG A C 1
ATOM 4558 O O . ARG A 1 581 ? -18.847 12.105 16.108 1.00 94.06 581 ARG A O 1
ATOM 4565 N N . LEU A 1 582 ? -17.092 13.133 15.157 1.00 95.50 582 LEU A N 1
ATOM 4566 C CA . LEU A 1 582 ? -16.122 12.095 15.535 1.00 95.50 582 LEU A CA 1
ATOM 4567 C C . LEU A 1 582 ? -15.837 12.071 17.048 1.00 95.50 582 LEU A C 1
ATOM 4569 O O . LEU A 1 582 ? -15.543 11.003 17.580 1.00 95.50 582 LEU A O 1
ATOM 4573 N N . VAL A 1 583 ? -15.962 13.195 17.763 1.00 95.56 583 VAL A N 1
ATOM 4574 C CA . VAL A 1 583 ? -15.898 13.219 19.239 1.00 95.56 583 VAL A CA 1
ATOM 4575 C C . VAL A 1 583 ? -17.135 12.553 19.854 1.00 95.56 583 VAL A C 1
ATOM 4577 O O . VAL A 1 583 ? -16.990 11.638 20.664 1.00 95.56 583 VAL A O 1
ATOM 4580 N N . GLU A 1 584 ? -18.342 12.936 19.429 1.00 93.44 584 GLU A N 1
ATOM 4581 C CA . GLU A 1 584 ? -19.603 12.322 19.885 1.00 93.44 584 GLU A CA 1
ATOM 4582 C C . GLU A 1 584 ? -19.646 10.815 19.578 1.00 93.44 584 GLU A C 1
ATOM 4584 O O . GLU A 1 584 ? -19.997 10.004 20.437 1.00 93.44 584 GLU A O 1
ATOM 4589 N N . TRP A 1 585 ? -19.227 10.432 18.371 1.00 95.25 585 TRP A N 1
ATOM 4590 C CA . TRP A 1 585 ? -19.089 9.042 17.946 1.00 95.25 585 TRP A CA 1
ATOM 4591 C C . TRP A 1 585 ? -18.082 8.271 18.800 1.00 95.25 585 TRP A C 1
ATOM 4593 O O . TRP A 1 585 ? -18.383 7.152 19.202 1.00 95.25 585 TRP A O 1
ATOM 4603 N N . ALA A 1 586 ? -16.914 8.839 19.120 1.00 95.06 586 ALA A N 1
ATOM 4604 C CA . ALA A 1 586 ? -15.904 8.157 19.931 1.00 95.06 586 ALA A CA 1
ATOM 4605 C C . ALA A 1 586 ? -16.404 7.880 21.359 1.00 95.06 586 ALA A C 1
ATOM 4607 O O . ALA A 1 586 ? -16.183 6.789 21.895 1.00 95.06 586 ALA A O 1
ATOM 4608 N N . GLU A 1 587 ? -17.130 8.833 21.951 1.00 91.88 587 GLU A N 1
ATOM 4609 C CA . GLU A 1 587 ? -17.775 8.646 23.253 1.00 91.88 587 GLU A CA 1
ATOM 4610 C C . GLU A 1 587 ? -18.979 7.692 23.187 1.00 91.88 587 GLU A C 1
ATOM 4612 O O . GLU A 1 587 ? -19.219 6.977 24.152 1.00 91.88 587 GLU A O 1
ATOM 4617 N N . CYS A 1 588 ? -19.685 7.562 22.057 1.00 92.25 588 CYS A N 1
ATOM 4618 C CA . CYS A 1 588 ? -20.667 6.481 21.872 1.00 92.25 588 CYS A CA 1
ATOM 4619 C C . CYS A 1 588 ? -19.990 5.106 21.707 1.00 92.25 588 CYS A C 1
ATOM 4621 O O . CYS A 1 588 ? -20.384 4.126 22.342 1.00 92.25 588 CYS A O 1
ATOM 4623 N N . PHE A 1 589 ? -18.951 5.022 20.872 1.00 94.56 589 PHE A N 1
ATOM 4624 C CA . PHE A 1 589 ? -18.288 3.777 20.478 1.00 94.56 589 PHE A CA 1
ATOM 4625 C C . PHE A 1 589 ? -17.648 3.057 21.669 1.00 94.56 589 PHE A C 1
ATOM 4627 O O . PHE A 1 589 ? -17.791 1.844 21.809 1.00 94.56 589 PHE A O 1
ATOM 4634 N N . ARG A 1 590 ? -17.001 3.799 22.577 1.00 89.94 590 ARG A N 1
ATOM 4635 C CA . ARG A 1 590 ? -16.357 3.241 23.783 1.00 89.94 590 ARG A CA 1
ATOM 4636 C C . ARG A 1 590 ? -17.325 2.588 24.783 1.00 89.94 590 ARG A C 1
ATOM 4638 O O . ARG A 1 590 ? -16.863 1.894 25.685 1.00 89.94 590 ARG A O 1
ATOM 4645 N N . PHE A 1 591 ? -18.635 2.827 24.660 1.00 89.81 591 PHE A N 1
ATOM 4646 C CA . PHE A 1 591 ? -19.668 2.204 25.497 1.00 89.81 591 PHE A CA 1
ATOM 4647 C C . PHE A 1 591 ? -20.415 1.057 24.803 1.00 89.81 591 PHE A C 1
ATOM 4649 O O . PHE A 1 591 ? -21.225 0.399 25.451 1.00 89.81 591 PHE A O 1
ATOM 4656 N N . VAL A 1 592 ? -20.117 0.752 23.534 1.00 92.75 592 VAL A N 1
ATOM 4657 C CA . VAL A 1 592 ? -20.552 -0.504 22.905 1.00 92.75 592 VAL A CA 1
ATOM 4658 C C . VAL A 1 592 ? -19.789 -1.647 23.576 1.00 92.75 592 VAL A C 1
ATOM 4660 O O . VAL A 1 592 ? -18.565 -1.697 23.472 1.00 92.75 592 VAL A O 1
ATOM 4663 N N . ASP A 1 593 ? -20.475 -2.567 24.261 1.00 92.69 593 ASP A N 1
ATOM 4664 C CA . ASP A 1 593 ? -19.806 -3.587 25.088 1.00 92.69 593 ASP A CA 1
ATOM 4665 C C . ASP A 1 593 ? -18.794 -4.436 24.292 1.00 92.69 593 ASP A C 1
ATOM 4667 O O . ASP A 1 593 ? -17.642 -4.560 24.703 1.00 92.69 593 ASP A O 1
ATOM 4671 N N . ALA A 1 594 ? -19.156 -4.868 23.078 1.00 93.44 594 ALA A N 1
ATOM 4672 C CA . ALA A 1 594 ? -18.263 -5.595 22.167 1.00 93.44 594 ALA A CA 1
ATOM 4673 C C . ALA A 1 594 ? -16.997 -4.815 21.738 1.00 93.44 594 ALA A C 1
ATOM 4675 O O . ALA A 1 594 ? -16.019 -5.424 21.312 1.00 93.44 594 ALA A O 1
ATOM 4676 N N . ALA A 1 595 ? -16.993 -3.480 21.840 1.00 92.81 595 ALA A N 1
ATOM 4677 C CA . ALA A 1 595 ? -15.803 -2.648 21.646 1.00 92.81 595 ALA A CA 1
ATOM 4678 C C . ALA A 1 595 ? -15.040 -2.420 22.957 1.00 92.81 595 ALA A C 1
ATOM 4680 O O . ALA A 1 595 ? -13.816 -2.527 22.995 1.00 92.81 595 ALA A O 1
ATOM 4681 N N . LYS A 1 596 ? -15.768 -2.149 24.038 1.00 92.12 596 LYS A N 1
ATOM 4682 C CA . LYS A 1 596 ? -15.271 -1.885 25.394 1.00 92.12 596 LYS A CA 1
ATOM 4683 C C . LYS A 1 596 ? -14.499 -3.059 26.008 1.00 92.12 596 LYS A C 1
ATOM 4685 O O . LYS A 1 596 ? -13.553 -2.835 26.754 1.00 92.12 596 LYS A O 1
ATOM 4690 N N . GLU A 1 597 ? -14.874 -4.296 25.690 1.00 90.00 597 GLU A N 1
ATOM 4691 C CA . GLU A 1 597 ? -14.154 -5.509 26.114 1.00 90.00 597 GLU A CA 1
ATOM 4692 C C . GLU A 1 597 ? -12.826 -5.719 25.366 1.00 90.00 597 GLU A C 1
ATOM 4694 O O . GLU A 1 597 ? -11.921 -6.385 25.871 1.00 90.00 597 GLU A O 1
ATOM 4699 N N . VAL A 1 598 ? -12.708 -5.154 24.161 1.00 93.81 598 VAL A N 1
ATOM 4700 C CA . VAL A 1 598 ? -11.611 -5.406 23.216 1.00 93.81 598 VAL A CA 1
ATOM 4701 C C . VAL A 1 598 ? -10.580 -4.278 23.206 1.00 93.81 598 VAL A C 1
ATOM 4703 O O . VAL A 1 598 ? -9.379 -4.534 23.086 1.00 93.81 598 VAL A O 1
ATOM 4706 N N . LEU A 1 599 ? -11.030 -3.025 23.293 1.00 94.19 599 LEU A N 1
ATOM 4707 C CA . LEU A 1 599 ? -10.171 -1.852 23.186 1.00 94.19 599 LEU A CA 1
ATOM 4708 C C . LEU A 1 599 ? -9.291 -1.686 24.439 1.00 94.19 599 LEU A C 1
ATOM 4710 O O . LEU A 1 599 ? -9.810 -1.534 25.544 1.00 94.19 599 LEU A O 1
ATOM 4714 N N . PRO A 1 600 ? -7.952 -1.665 24.305 1.00 92.38 600 PRO A N 1
ATOM 4715 C CA . PRO A 1 600 ? -7.068 -1.424 25.436 1.00 92.38 600 PRO A CA 1
ATOM 4716 C C . PRO A 1 600 ? -7.052 0.058 25.832 1.00 92.38 600 PRO A C 1
ATOM 4718 O O . PRO A 1 600 ? -7.181 0.942 24.985 1.00 92.38 600 PRO A O 1
ATOM 4721 N N . GLU A 1 601 ? -6.788 0.327 27.111 1.00 92.94 601 GLU A N 1
ATOM 4722 C CA . GLU A 1 601 ? -6.513 1.683 27.606 1.00 92.94 601 GLU A CA 1
ATOM 4723 C C . GLU A 1 601 ? -5.320 2.317 26.874 1.00 92.94 601 GLU A C 1
ATOM 4725 O O . GLU A 1 601 ? -4.332 1.639 26.558 1.00 92.94 601 GLU A O 1
ATOM 4730 N N . ALA A 1 602 ? -5.383 3.629 26.647 1.00 94.50 602 ALA A N 1
ATOM 4731 C CA . ALA A 1 602 ? -4.370 4.369 25.898 1.00 94.50 602 ALA A CA 1
ATOM 4732 C C . ALA A 1 602 ? -2.974 4.242 26.536 1.00 94.50 602 ALA A C 1
ATOM 4734 O O . ALA A 1 602 ? -1.985 3.981 25.848 1.00 94.50 602 ALA A O 1
ATOM 4735 N N . GLU A 1 603 ? -2.894 4.320 27.863 1.00 95.38 603 GLU A N 1
ATOM 4736 C CA . GLU A 1 603 ? -1.668 4.194 28.654 1.00 95.38 603 GLU A CA 1
ATOM 4737 C C . GLU A 1 603 ? -0.987 2.840 28.424 1.00 95.38 603 GLU A C 1
ATOM 4739 O O . GLU A 1 603 ? 0.231 2.792 28.246 1.00 95.38 603 GLU A O 1
ATOM 4744 N N . LYS A 1 604 ? -1.760 1.748 28.323 1.00 94.69 604 LYS A N 1
ATOM 4745 C CA . LYS A 1 604 ? -1.232 0.398 28.050 1.00 94.69 604 LYS A CA 1
ATOM 4746 C C . LYS A 1 604 ? -0.592 0.317 26.664 1.00 94.69 604 LYS A C 1
ATOM 4748 O O . LYS A 1 604 ? 0.406 -0.383 26.492 1.00 94.69 604 LYS A O 1
ATOM 4753 N N . LEU A 1 605 ? -1.111 1.048 25.675 1.00 95.00 605 LEU A N 1
ATOM 4754 C CA . LEU A 1 605 ? -0.489 1.155 24.349 1.00 95.00 605 LEU A CA 1
ATOM 4755 C C . LEU A 1 605 ? 0.772 2.030 24.369 1.00 95.00 605 LEU A C 1
ATOM 4757 O O . LEU A 1 605 ? 1.757 1.695 23.705 1.00 95.00 605 LEU A O 1
ATOM 4761 N N . VAL A 1 606 ? 0.798 3.099 25.172 1.00 93.81 606 VAL A N 1
ATOM 4762 C CA . VAL A 1 606 ? 2.007 3.912 25.403 1.00 93.81 606 VAL A CA 1
ATOM 4763 C C . VAL A 1 606 ? 3.103 3.089 26.099 1.00 93.81 606 VAL A C 1
ATOM 4765 O O . VAL A 1 606 ? 4.274 3.171 25.718 1.00 93.81 606 VAL A O 1
ATOM 4768 N N . GLU A 1 607 ? 2.752 2.257 27.080 1.00 91.50 607 GLU A N 1
ATOM 4769 C CA . GLU A 1 607 ? 3.661 1.303 27.730 1.00 91.50 607 GLU A CA 1
ATOM 4770 C C . GLU A 1 607 ? 4.135 0.209 26.769 1.00 91.50 607 GLU A C 1
ATOM 4772 O O . GLU A 1 607 ? 5.343 -0.014 26.649 1.00 91.50 607 GLU A O 1
ATOM 4777 N N . PHE A 1 608 ? 3.225 -0.412 26.013 1.00 89.44 608 PHE A N 1
ATOM 4778 C CA . PHE A 1 608 ? 3.576 -1.395 24.986 1.00 89.44 608 PHE A CA 1
ATOM 4779 C C . PHE A 1 608 ? 4.532 -0.809 23.939 1.00 89.44 608 PHE A C 1
ATOM 4781 O O . PHE A 1 608 ? 5.508 -1.462 23.573 1.00 89.44 608 PHE A O 1
ATOM 4788 N N . ARG A 1 609 ? 4.320 0.438 23.498 1.00 89.81 609 ARG A N 1
ATOM 4789 C CA . ARG A 1 609 ? 5.231 1.151 22.589 1.00 89.81 609 ARG A CA 1
ATOM 4790 C C . ARG A 1 609 ? 6.628 1.303 23.195 1.00 89.81 609 ARG A C 1
ATOM 4792 O O . ARG A 1 609 ? 7.608 0.979 22.525 1.00 89.81 609 ARG A O 1
ATOM 4799 N N . LYS A 1 610 ? 6.729 1.754 24.454 1.00 87.25 610 LYS A N 1
ATOM 4800 C CA . LYS A 1 610 ? 8.008 1.887 25.186 1.00 87.25 610 LYS A CA 1
ATOM 4801 C C . LYS A 1 610 ? 8.725 0.535 25.297 1.00 87.25 610 LYS A C 1
ATOM 4803 O O . LYS A 1 610 ? 9.912 0.444 24.984 1.00 87.25 610 LYS A O 1
ATOM 4808 N N . PHE A 1 611 ? 8.000 -0.521 25.673 1.00 84.00 611 PHE A N 1
ATOM 4809 C CA . PHE A 1 611 ? 8.524 -1.887 25.754 1.00 84.00 611 PHE A CA 1
ATOM 4810 C C . PHE A 1 611 ? 8.996 -2.407 24.389 1.00 84.00 611 PHE A C 1
ATOM 4812 O O . PHE A 1 611 ? 10.117 -2.894 24.274 1.00 84.00 611 PHE A O 1
ATOM 4819 N N . ALA A 1 612 ? 8.187 -2.260 23.339 1.00 80.31 612 ALA A N 1
ATOM 4820 C CA . ALA A 1 612 ? 8.518 -2.718 21.992 1.00 80.31 612 ALA A CA 1
ATOM 4821 C C . ALA A 1 612 ? 9.720 -1.966 21.394 1.00 80.31 612 ALA A C 1
ATOM 4823 O O . ALA A 1 612 ? 10.527 -2.571 20.687 1.00 80.31 612 ALA A O 1
ATOM 4824 N N . GLU A 1 613 ? 9.893 -0.673 21.692 1.00 78.19 613 GLU A N 1
ATOM 4825 C CA . GLU A 1 613 ? 11.088 0.069 21.275 1.00 78.19 613 GLU A CA 1
ATOM 4826 C C . GLU A 1 613 ? 12.345 -0.430 22.006 1.00 78.19 613 GLU A C 1
ATOM 4828 O O . GLU A 1 613 ? 13.379 -0.627 21.370 1.00 78.19 613 GLU A O 1
ATOM 4833 N N . ALA A 1 614 ? 12.255 -0.718 23.310 1.00 74.44 614 ALA A N 1
ATOM 4834 C CA . ALA A 1 614 ? 13.352 -1.318 24.074 1.00 74.44 614 ALA A CA 1
ATOM 4835 C C . ALA A 1 614 ? 13.691 -2.744 23.592 1.00 74.44 614 ALA A C 1
ATOM 4837 O O . ALA A 1 614 ? 14.860 -3.057 23.360 1.00 74.44 614 ALA A O 1
ATOM 4838 N N . ALA A 1 615 ? 12.681 -3.586 23.358 1.00 65.44 615 ALA A N 1
ATOM 4839 C CA . ALA A 1 615 ? 12.843 -4.950 22.857 1.00 65.44 615 ALA A CA 1
ATOM 4840 C C . ALA A 1 615 ? 13.502 -4.987 21.468 1.00 65.44 615 ALA A C 1
ATOM 4842 O O . ALA A 1 615 ? 14.366 -5.831 21.226 1.00 65.44 615 ALA A O 1
ATOM 4843 N N . ARG A 1 616 ? 13.183 -4.036 20.574 1.00 62.56 616 ARG A N 1
ATOM 4844 C CA . ARG A 1 616 ? 13.878 -3.891 19.280 1.00 62.56 616 ARG A CA 1
ATOM 4845 C C . ARG A 1 616 ? 15.370 -3.598 19.458 1.00 62.56 616 ARG A C 1
ATOM 4847 O O . ARG A 1 616 ? 16.174 -4.247 18.796 1.00 62.56 616 ARG A O 1
ATOM 4854 N N . ARG A 1 617 ? 15.755 -2.705 20.383 1.00 58.38 617 ARG A N 1
ATOM 4855 C CA . ARG A 1 617 ? 17.178 -2.422 20.686 1.00 58.38 617 ARG A CA 1
ATOM 4856 C C . ARG A 1 617 ? 17.913 -3.684 21.172 1.00 58.38 617 ARG A C 1
ATOM 4858 O O . ARG A 1 617 ? 18.997 -3.982 20.684 1.00 58.38 617 ARG A O 1
ATOM 4865 N N . VAL A 1 618 ? 17.302 -4.463 22.072 1.00 49.25 618 VAL A N 1
ATOM 4866 C CA . VAL A 1 618 ? 17.886 -5.719 22.596 1.00 49.25 618 VAL A CA 1
ATOM 4867 C C . VAL A 1 618 ? 17.958 -6.820 21.531 1.00 49.25 618 VAL A C 1
ATOM 4869 O O . VAL A 1 618 ? 18.931 -7.568 21.486 1.00 49.25 618 VAL A O 1
ATOM 4872 N N . THR A 1 619 ? 16.960 -6.916 20.650 1.00 41.88 619 THR A N 1
ATOM 4873 C CA . THR A 1 619 ? 16.929 -7.927 19.578 1.00 41.88 619 THR A CA 1
ATOM 4874 C C . THR A 1 619 ? 18.016 -7.656 18.538 1.00 41.88 619 THR A C 1
ATOM 4876 O O . THR A 1 619 ? 18.753 -8.573 18.187 1.00 41.88 619 THR A O 1
ATOM 4879 N N . VAL A 1 620 ? 18.192 -6.392 18.131 1.00 42.78 620 VAL A N 1
ATOM 4880 C CA . VAL A 1 620 ? 19.294 -5.970 17.247 1.00 42.78 620 VAL A CA 1
ATOM 4881 C C . VAL A 1 620 ? 20.659 -6.237 17.893 1.00 42.78 620 VAL A C 1
ATOM 4883 O O . VAL A 1 620 ? 21.559 -6.729 17.220 1.00 42.78 620 VAL A O 1
ATOM 4886 N N . ALA A 1 621 ? 20.814 -6.007 19.201 1.00 35.00 621 ALA A N 1
ATOM 4887 C CA . ALA A 1 621 ? 22.047 -6.355 19.912 1.00 35.00 621 ALA A CA 1
ATOM 4888 C C . ALA A 1 621 ? 22.316 -7.876 19.936 1.00 35.00 621 ALA A C 1
ATOM 4890 O O . ALA A 1 621 ? 23.458 -8.300 19.770 1.00 35.00 621 ALA A O 1
ATOM 4891 N N . ARG A 1 622 ? 21.277 -8.713 20.089 1.00 28.69 622 ARG A N 1
ATOM 4892 C CA . ARG A 1 622 ? 21.418 -10.182 20.064 1.00 28.69 622 ARG A CA 1
ATOM 4893 C C . ARG A 1 622 ? 21.823 -10.738 18.698 1.00 28.69 622 ARG A C 1
ATOM 4895 O O . ARG A 1 622 ? 22.546 -11.724 18.675 1.00 28.69 622 ARG A O 1
ATOM 4902 N N . SER A 1 623 ? 21.444 -10.108 17.584 1.00 31.64 623 SER A N 1
ATOM 4903 C CA . SER A 1 623 ? 21.895 -10.532 16.245 1.00 31.64 623 SER A CA 1
ATOM 4904 C C . SER A 1 623 ? 23.396 -10.329 15.969 1.00 31.64 623 SER A C 1
ATOM 4906 O O . SER A 1 623 ? 23.878 -10.807 14.947 1.00 31.64 623 SER A O 1
ATOM 4908 N N . TYR A 1 624 ? 24.146 -9.676 16.867 1.00 37.53 624 TYR A N 1
ATOM 4909 C CA . TYR A 1 624 ? 25.605 -9.509 16.766 1.00 37.53 624 TYR A CA 1
ATOM 4910 C C . TYR A 1 624 ? 26.417 -10.450 17.673 1.00 37.53 624 TYR A C 1
ATOM 4912 O O . TYR A 1 624 ? 27.639 -10.327 17.739 1.00 37.53 624 TYR A O 1
ATOM 4920 N N . VAL A 1 625 ? 25.774 -11.396 18.366 1.00 31.55 625 VAL A N 1
ATOM 4921 C CA . VAL A 1 625 ? 26.456 -12.384 19.216 1.00 31.55 625 VAL A CA 1
ATOM 4922 C C . VAL A 1 625 ? 26.084 -13.791 18.752 1.00 31.55 625 VAL A C 1
ATOM 4924 O O . VAL A 1 625 ? 24.914 -14.084 18.515 1.00 31.55 625 VAL A O 1
ATOM 4927 N N . GLY A 1 626 ? 27.088 -14.663 18.614 1.00 34.31 626 GLY A N 1
ATOM 4928 C CA . GLY A 1 626 ? 26.882 -16.079 18.294 1.00 34.31 626 GLY A CA 1
ATOM 4929 C C . GLY A 1 626 ? 26.078 -16.829 19.371 1.00 34.31 626 GLY A C 1
ATOM 4930 O O . GLY A 1 626 ? 25.789 -16.267 20.431 1.00 34.31 626 GLY A O 1
ATOM 4931 N N . PRO A 1 627 ? 25.711 -18.102 19.127 1.00 28.86 627 PRO A N 1
ATOM 4932 C CA . PRO A 1 627 ? 24.903 -18.876 20.066 1.00 28.86 627 PRO A CA 1
ATOM 4933 C C . PRO A 1 627 ? 25.572 -18.920 21.453 1.00 28.86 627 PRO A C 1
ATOM 4935 O O . PRO A 1 627 ? 26.747 -19.286 21.545 1.00 28.86 627 PRO A O 1
ATOM 4938 N N . PRO A 1 628 ? 24.867 -18.527 22.531 1.00 33.84 628 PRO A N 1
ATOM 4939 C CA . PRO A 1 628 ? 25.449 -18.496 23.865 1.00 33.84 628 PRO A CA 1
ATOM 4940 C C . PRO A 1 628 ? 25.669 -19.920 24.404 1.00 33.84 628 PRO A C 1
ATOM 4942 O O . PRO A 1 628 ? 24.896 -20.822 24.070 1.00 33.84 628 PRO A O 1
ATOM 4945 N N . PRO A 1 629 ? 26.672 -20.132 25.277 1.00 33.28 629 PRO A N 1
ATOM 4946 C CA . PRO A 1 629 ? 26.789 -21.373 26.033 1.00 33.28 629 PRO A CA 1
ATOM 4947 C C . PRO A 1 629 ? 25.592 -21.557 26.981 1.00 33.28 629 PRO A C 1
ATOM 4949 O O . PRO A 1 629 ? 24.935 -20.597 27.389 1.00 33.28 629 PRO A O 1
ATOM 4952 N N . GLU A 1 630 ? 25.316 -22.810 27.333 1.00 39.62 630 GLU A N 1
ATOM 4953 C CA . GLU A 1 630 ? 24.129 -23.229 28.083 1.00 39.62 630 GLU A CA 1
ATOM 4954 C C . GLU A 1 630 ? 24.062 -22.625 29.500 1.00 39.62 630 GLU A C 1
ATOM 4956 O O . GLU A 1 630 ? 24.848 -22.993 30.372 1.00 39.62 630 GLU A O 1
ATOM 4961 N N . ALA A 1 631 ? 23.077 -21.756 29.775 1.00 28.66 631 ALA A N 1
ATOM 4962 C CA . ALA A 1 631 ? 22.679 -21.426 31.147 1.00 28.66 631 ALA A CA 1
ATOM 4963 C C . ALA A 1 631 ? 21.258 -20.834 31.274 1.00 28.66 631 ALA A C 1
ATOM 4965 O O . ALA A 1 631 ? 20.980 -19.741 30.794 1.00 28.66 631 ALA A O 1
ATOM 4966 N N . GLN A 1 632 ? 20.433 -21.535 32.061 1.00 29.17 632 GLN A N 1
ATOM 4967 C CA . GLN A 1 632 ? 19.404 -21.022 32.987 1.00 29.17 632 GLN A CA 1
ATOM 4968 C C . GLN A 1 632 ? 18.197 -20.220 32.444 1.00 29.17 632 GLN A C 1
ATOM 4970 O O . GLN A 1 632 ? 18.286 -19.156 31.838 1.00 29.17 632 GLN A O 1
ATOM 4975 N N . SER A 1 633 ? 17.009 -20.721 32.793 1.00 30.11 633 SER A N 1
ATOM 4976 C CA . SER A 1 633 ? 15.700 -20.138 32.497 1.00 30.11 633 SER A CA 1
ATOM 4977 C C . SER A 1 633 ? 15.409 -18.870 33.310 1.00 30.11 633 SER A C 1
ATOM 4979 O O . SER A 1 633 ? 15.249 -18.941 34.530 1.00 30.11 633 SER A O 1
ATOM 4981 N N . PHE A 1 634 ? 15.223 -17.734 32.634 1.00 28.47 634 PHE A N 1
ATOM 4982 C CA . PHE A 1 634 ? 14.612 -16.543 33.231 1.00 28.47 634 PHE A CA 1
ATOM 4983 C C . PHE A 1 634 ? 13.092 -16.562 33.031 1.00 28.47 634 PHE A C 1
ATOM 4985 O O . PHE A 1 634 ? 12.606 -16.507 31.902 1.00 28.47 634 PHE A O 1
ATOM 4992 N N . VAL A 1 635 ? 12.341 -16.622 34.132 1.00 27.52 635 VAL A N 1
ATOM 4993 C CA . VAL A 1 635 ? 10.874 -16.531 34.128 1.00 27.52 635 VAL A CA 1
ATOM 4994 C C . VAL A 1 635 ? 10.469 -15.056 34.148 1.00 27.52 635 VAL A C 1
ATOM 4996 O O . VAL A 1 635 ? 10.815 -14.329 35.078 1.00 27.52 635 VAL A O 1
ATOM 4999 N N . GLY A 1 636 ? 9.747 -14.607 33.119 1.00 32.22 636 GLY A N 1
ATOM 5000 C CA . GLY A 1 636 ? 9.131 -13.277 33.100 1.00 32.22 636 GLY A CA 1
ATOM 5001 C C . GLY A 1 636 ? 7.913 -13.190 34.035 1.00 32.22 636 GLY A C 1
ATOM 5002 O O . GLY A 1 636 ? 7.305 -14.219 34.335 1.00 32.22 636 GLY A O 1
ATOM 5003 N N . PRO A 1 637 ? 7.528 -11.988 34.502 1.00 27.75 637 PRO A N 1
ATOM 5004 C CA . PRO A 1 637 ? 6.342 -11.824 35.337 1.00 27.75 637 PRO A CA 1
ATOM 5005 C C . PRO A 1 637 ? 5.062 -12.192 34.558 1.00 27.75 637 PRO A C 1
ATOM 5007 O O . PRO A 1 637 ? 4.969 -11.885 33.366 1.00 27.75 637 PRO A O 1
ATOM 5010 N N . PRO A 1 638 ? 4.062 -12.823 35.201 1.00 28.25 638 PRO A N 1
ATOM 5011 C CA . PRO A 1 638 ? 2.837 -13.236 34.527 1.00 28.25 638 PRO A CA 1
ATOM 5012 C C . PRO A 1 638 ? 1.978 -12.024 34.145 1.00 28.25 638 PRO A C 1
ATOM 5014 O O . PRO A 1 638 ? 1.535 -11.263 35.004 1.00 28.25 638 PRO A O 1
ATOM 5017 N N . ILE A 1 639 ? 1.703 -11.876 32.848 1.00 30.56 639 ILE A N 1
ATOM 5018 C CA . ILE A 1 639 ? 0.694 -10.944 32.337 1.00 30.56 639 ILE A CA 1
ATOM 5019 C C . ILE A 1 639 ? -0.665 -11.642 32.437 1.00 30.56 639 ILE A C 1
ATOM 5021 O O . ILE A 1 639 ? -0.880 -12.673 31.803 1.00 30.56 639 ILE A O 1
ATOM 5025 N N . VAL A 1 640 ? -1.574 -11.082 33.234 1.00 28.97 640 VAL A N 1
ATOM 5026 C CA . VAL A 1 640 ? -2.931 -11.610 33.422 1.00 28.97 640 VAL A CA 1
ATOM 5027 C C . VAL A 1 640 ? -3.880 -10.927 32.421 1.00 28.97 640 VAL A C 1
ATOM 5029 O O . VAL A 1 640 ? -4.020 -9.703 32.488 1.00 28.97 640 VAL A O 1
ATOM 5032 N N . PRO A 1 641 ? -4.516 -11.660 31.484 1.00 34.22 641 PRO A N 1
ATOM 5033 C CA . PRO A 1 641 ? -5.589 -11.118 30.646 1.00 34.22 641 PRO A CA 1
ATOM 5034 C C . PRO A 1 641 ? -6.867 -10.876 31.477 1.00 34.22 641 PRO A C 1
ATOM 5036 O O . PRO A 1 641 ? -6.994 -11.443 32.566 1.00 34.22 641 PRO A O 1
ATOM 5039 N N . PRO A 1 642 ? -7.830 -10.060 31.001 1.00 29.16 642 PRO A N 1
ATOM 5040 C CA . PRO A 1 642 ? -9.111 -9.883 31.688 1.00 29.16 642 PRO A CA 1
ATOM 5041 C C . PRO A 1 642 ? -9.813 -11.236 31.895 1.00 29.16 642 PRO A C 1
ATOM 5043 O O . PRO A 1 642 ? -9.896 -12.055 30.982 1.00 29.16 642 PRO A O 1
ATOM 5046 N N . SER A 1 643 ? -10.270 -11.498 33.121 1.00 30.77 643 SER A N 1
ATOM 5047 C CA . SER A 1 643 ? -10.697 -12.834 33.541 1.00 30.77 643 SER A CA 1
ATOM 5048 C C . SER A 1 643 ? -12.209 -13.039 33.439 1.00 30.77 643 SER A C 1
ATOM 5050 O O . SER A 1 643 ? -12.953 -12.567 34.304 1.00 30.77 643 SER A O 1
ATOM 5052 N N . ASN A 1 644 ? -12.646 -13.836 32.460 1.00 31.11 644 ASN A N 1
ATOM 5053 C CA . ASN A 1 644 ? -13.997 -14.406 32.422 1.00 31.11 644 ASN A CA 1
ATOM 5054 C C . ASN A 1 644 ? -14.194 -15.363 33.610 1.00 31.11 644 ASN A C 1
ATOM 5056 O O . ASN A 1 644 ? -13.792 -16.527 33.585 1.00 31.11 644 ASN A O 1
ATOM 5060 N N . HIS A 1 645 ? -14.788 -14.847 34.684 1.00 28.41 645 HIS A N 1
ATOM 5061 C CA . HIS A 1 645 ? -14.991 -15.564 35.938 1.00 28.41 645 HIS A CA 1
ATOM 5062 C C . HIS A 1 645 ? -16.401 -16.159 36.020 1.00 28.41 645 HIS A C 1
ATOM 5064 O O . HIS A 1 645 ? -17.326 -15.476 36.449 1.00 28.41 645 HIS A O 1
ATOM 5070 N N . HIS A 1 646 ? -16.555 -17.457 35.738 1.00 27.94 646 HIS A N 1
ATOM 5071 C CA . HIS A 1 646 ? -17.704 -18.230 36.224 1.00 27.94 646 HIS A CA 1
ATOM 5072 C C . HIS A 1 646 ? -17.345 -19.700 36.554 1.00 27.94 646 HIS A C 1
ATOM 5074 O O . HIS A 1 646 ? -16.630 -20.364 35.815 1.00 27.94 646 HIS A O 1
ATOM 5080 N N . LEU A 1 647 ? -17.898 -20.184 37.680 1.00 28.89 647 LEU A N 1
ATOM 5081 C CA . LEU A 1 647 ? -18.067 -21.589 38.118 1.00 28.89 647 LEU A CA 1
ATOM 5082 C C . LEU A 1 647 ? -16.843 -22.458 38.526 1.00 28.89 647 LEU A C 1
ATOM 5084 O O . LEU A 1 647 ? -16.290 -23.215 37.735 1.00 28.89 647 LEU A O 1
ATOM 5088 N N . ARG A 1 648 ? -16.571 -22.489 39.844 1.00 28.17 648 ARG A N 1
ATOM 5089 C CA . ARG A 1 648 ? -16.157 -23.639 40.707 1.00 28.17 648 ARG A CA 1
ATOM 5090 C C . ARG A 1 648 ? -16.602 -23.309 42.156 1.00 28.17 648 ARG A C 1
ATOM 5092 O O . ARG A 1 648 ? -16.759 -22.113 42.411 1.00 28.17 648 ARG A O 1
ATOM 5099 N N . PRO A 1 649 ? -16.871 -24.260 43.089 1.00 39.59 649 PRO A N 1
ATOM 5100 C CA . PRO A 1 649 ? -16.105 -25.476 43.457 1.00 39.59 649 PRO A CA 1
ATOM 5101 C C . PRO A 1 649 ? -16.988 -26.763 43.417 1.00 39.59 649 PRO A C 1
ATOM 5103 O O . PRO A 1 649 ? -18.011 -26.724 42.747 1.00 39.59 649 PRO A O 1
ATOM 5106 N N . GLU A 1 650 ? -16.695 -27.965 43.950 1.00 27.98 650 GLU A N 1
ATOM 5107 C CA . GLU A 1 650 ? -15.761 -28.535 44.961 1.00 27.98 650 GLU A CA 1
ATOM 5108 C C . GLU A 1 650 ? -15.167 -29.877 44.440 1.00 27.98 650 GLU A C 1
ATOM 5110 O O . GLU A 1 650 ? -15.797 -30.551 43.636 1.00 27.98 650 GLU A O 1
ATOM 5115 N N . SER A 1 651 ? -13.886 -30.228 44.629 1.00 28.39 651 SER A N 1
ATOM 5116 C CA . SER A 1 651 ? -13.138 -30.702 45.822 1.00 28.39 651 SER A CA 1
ATOM 5117 C C . SER A 1 651 ? -13.187 -32.229 46.082 1.00 28.39 651 SER A C 1
ATOM 5119 O O . SER A 1 651 ? -14.251 -32.803 46.290 1.00 28.39 651 SER A O 1
ATOM 5121 N N . TYR A 1 652 ? -12.009 -32.873 46.105 1.00 24.41 652 TYR A N 1
ATOM 5122 C CA . TYR A 1 652 ? -11.712 -34.118 46.837 1.00 24.41 652 TYR A CA 1
ATOM 5123 C C . TYR A 1 652 ? -10.185 -34.274 47.006 1.00 24.41 652 TYR A C 1
ATOM 5125 O O . TYR A 1 652 ? -9.423 -33.671 46.250 1.00 24.41 652 TYR A O 1
ATOM 5133 N N . VAL A 1 653 ? -9.724 -35.049 47.997 1.00 29.95 653 VAL A N 1
ATOM 5134 C CA . VAL A 1 653 ? -8.298 -35.144 48.392 1.00 29.95 653 VAL A CA 1
ATOM 5135 C C . VAL A 1 653 ? -7.831 -36.606 48.475 1.00 29.95 653 VAL A C 1
ATOM 5137 O O . VAL A 1 653 ? -8.559 -37.456 48.982 1.00 29.95 653 VAL A O 1
ATOM 5140 N N . GLY A 1 654 ? -6.602 -36.889 48.021 1.00 24.81 654 GLY A N 1
ATOM 5141 C CA . GLY A 1 654 ? -5.937 -38.200 48.111 1.00 24.81 654 GLY A CA 1
ATOM 5142 C C . GLY A 1 654 ? -4.395 -38.083 48.079 1.00 24.81 654 GLY A C 1
ATOM 5143 O O . GLY A 1 654 ? -3.889 -37.072 47.591 1.00 24.81 654 GLY A O 1
ATOM 5144 N N . PRO A 1 655 ? -3.635 -39.051 48.639 1.00 32.88 655 PRO A N 1
ATOM 5145 C CA . PRO A 1 655 ? -2.205 -38.887 48.950 1.00 32.88 655 PRO A CA 1
ATOM 5146 C C . PRO A 1 655 ? -1.225 -39.289 47.816 1.00 32.88 655 PRO A C 1
ATOM 5148 O O . PRO A 1 655 ? -1.595 -40.053 46.925 1.00 32.88 655 PRO A O 1
ATOM 5151 N N . PRO A 1 656 ? 0.048 -38.829 47.861 1.00 40.78 656 PRO A N 1
ATOM 5152 C CA . PRO A 1 656 ? 1.019 -39.002 46.773 1.00 40.78 656 PRO A CA 1
ATOM 5153 C C . PRO A 1 656 ? 1.952 -40.231 46.908 1.00 40.78 656 PRO A C 1
ATOM 5155 O O . PRO A 1 656 ? 2.421 -40.532 48.010 1.00 40.78 656 PRO A O 1
ATOM 5158 N N . PRO A 1 657 ? 2.350 -40.866 45.786 1.00 31.59 657 PRO A N 1
ATOM 5159 C CA . PRO A 1 657 ? 3.473 -41.800 45.730 1.00 31.59 657 PRO A CA 1
ATOM 5160 C C . PRO A 1 657 ? 4.722 -41.226 45.022 1.00 31.59 657 PRO A C 1
ATOM 5162 O O . PRO A 1 657 ? 4.706 -40.832 43.862 1.00 31.59 657 PRO A O 1
ATOM 5165 N N . LYS A 1 658 ? 5.821 -41.242 45.779 1.00 29.36 658 LYS A N 1
ATOM 5166 C CA . LYS A 1 658 ? 7.255 -41.240 45.422 1.00 29.36 658 LYS A CA 1
ATOM 5167 C C . LYS A 1 658 ? 7.663 -41.367 43.932 1.00 29.36 658 LYS A C 1
ATOM 5169 O O . LYS A 1 658 ? 7.418 -42.389 43.305 1.00 29.36 658 LYS A O 1
ATOM 5174 N N . THR A 1 659 ? 8.458 -40.387 43.487 1.00 29.58 659 THR A N 1
ATOM 5175 C CA . THR A 1 659 ? 9.690 -40.503 42.662 1.00 29.58 659 THR A CA 1
ATOM 5176 C C . THR A 1 659 ? 9.848 -41.697 41.702 1.00 29.58 659 THR A C 1
ATOM 5178 O O . THR A 1 659 ? 10.077 -42.825 42.144 1.00 29.58 659 THR A O 1
ATOM 5181 N N . TRP A 1 660 ? 9.962 -41.409 40.401 1.00 24.77 660 TRP A N 1
ATOM 5182 C CA . TRP A 1 660 ? 10.584 -42.305 39.417 1.00 24.77 660 TRP A CA 1
ATOM 5183 C C . TRP A 1 660 ? 11.664 -41.570 38.602 1.00 24.77 660 TRP A C 1
ATOM 5185 O O . TRP A 1 660 ? 11.702 -40.340 38.594 1.00 24.77 660 TRP A O 1
ATOM 5195 N N . ILE A 1 661 ? 12.575 -42.326 37.987 1.00 30.31 661 ILE A N 1
ATOM 5196 C CA . ILE A 1 661 ? 13.825 -41.845 37.369 1.00 30.31 661 ILE A CA 1
ATOM 5197 C C . ILE A 1 661 ? 13.691 -41.942 35.838 1.00 30.31 661 ILE A C 1
ATOM 5199 O O . ILE A 1 661 ? 13.174 -42.953 35.365 1.00 30.31 661 ILE A O 1
ATOM 5203 N N . PRO A 1 662 ? 14.135 -40.945 35.047 1.00 29.64 662 PRO A N 1
ATOM 5204 C CA . PRO A 1 662 ? 14.027 -41.011 33.591 1.00 29.64 662 PRO A CA 1
ATOM 5205 C C . PRO A 1 662 ? 14.967 -42.079 33.001 1.00 29.64 662 PRO A C 1
ATOM 5207 O O . PRO A 1 662 ? 16.145 -42.112 33.367 1.00 29.64 662 PRO A O 1
ATOM 5210 N N . PRO A 1 663 ? 14.500 -42.919 32.059 1.00 30.16 663 PRO A N 1
ATOM 5211 C CA . PRO A 1 663 ? 15.378 -43.773 31.275 1.00 30.16 663 PRO A CA 1
ATOM 5212 C C . PRO A 1 663 ? 16.108 -42.940 30.215 1.00 30.16 663 PRO A C 1
ATOM 5214 O O . PRO A 1 663 ? 15.492 -42.235 29.416 1.00 30.16 663 PRO A O 1
ATOM 5217 N N . SER A 1 664 ? 17.432 -43.041 30.199 1.00 27.78 664 SER A N 1
ATOM 5218 C CA . SER A 1 664 ? 18.261 -42.618 29.074 1.00 27.78 664 SER A CA 1
ATOM 5219 C C . SER A 1 664 ? 18.259 -43.691 27.992 1.00 27.78 664 SER A C 1
ATOM 5221 O O . SER A 1 664 ? 18.516 -44.847 28.315 1.00 27.78 664 SER A O 1
ATOM 5223 N N . ASP A 1 665 ? 18.124 -43.303 26.726 1.00 27.56 665 ASP A N 1
ATOM 5224 C CA . ASP A 1 665 ? 18.790 -44.031 25.646 1.00 27.56 665 ASP A CA 1
ATOM 5225 C C . ASP A 1 665 ? 19.106 -43.113 24.458 1.00 27.56 665 ASP A C 1
ATOM 5227 O O . ASP A 1 665 ? 18.516 -42.039 24.298 1.00 27.56 665 ASP A O 1
ATOM 5231 N N . HIS A 1 666 ? 20.097 -43.498 23.654 1.00 28.73 666 HIS A N 1
ATOM 5232 C CA . HIS A 1 666 ? 20.586 -42.713 22.519 1.00 28.73 666 HIS A CA 1
ATOM 5233 C C . HIS A 1 666 ? 20.364 -43.444 21.194 1.00 28.73 666 HIS A C 1
ATOM 5235 O O . HIS A 1 666 ? 20.727 -44.610 21.042 1.00 28.73 666 HIS A O 1
ATOM 5241 N N . HIS A 1 667 ? 19.897 -42.715 20.179 1.00 29.09 667 HIS A N 1
ATOM 5242 C CA . HIS A 1 667 ? 20.027 -43.138 18.786 1.00 29.09 667 HIS A CA 1
ATOM 5243 C C . HIS A 1 667 ? 20.902 -42.161 18.001 1.00 29.09 667 HIS A C 1
ATOM 5245 O O . HIS A 1 667 ? 20.850 -40.945 18.179 1.00 29.09 667 HIS A O 1
ATOM 5251 N N . LEU A 1 668 ? 21.798 -42.743 17.206 1.00 28.58 668 LEU A N 1
ATOM 5252 C CA . LEU A 1 668 ? 23.026 -42.109 16.740 1.00 28.58 668 LEU A CA 1
ATOM 5253 C C . LEU A 1 668 ? 22.855 -41.474 15.357 1.00 28.58 668 LEU A C 1
ATOM 5255 O O . LEU A 1 668 ? 22.196 -42.026 14.477 1.00 28.58 668 LEU A O 1
ATOM 5259 N N . ARG A 1 669 ? 23.546 -40.352 15.135 1.00 24.97 669 ARG A N 1
ATOM 5260 C CA . ARG A 1 669 ? 23.862 -39.882 13.779 1.00 24.97 669 ARG A CA 1
ATOM 5261 C C . ARG A 1 669 ? 24.948 -40.788 13.177 1.00 24.97 669 ARG A C 1
ATOM 5263 O O . ARG A 1 669 ? 25.880 -41.131 13.907 1.00 24.97 669 ARG A O 1
ATOM 5270 N N . PRO A 1 670 ? 24.914 -41.110 11.873 1.00 29.34 670 PRO A N 1
ATOM 5271 C CA . PRO A 1 670 ? 26.067 -41.689 11.191 1.00 29.34 670 PRO A CA 1
ATOM 5272 C C . PRO A 1 670 ? 27.266 -40.730 11.253 1.00 29.34 670 PRO A C 1
ATOM 5274 O O . PRO A 1 670 ? 27.164 -39.574 10.840 1.00 29.34 670 PRO A O 1
ATOM 5277 N N . GLY A 1 671 ? 28.386 -41.205 11.798 1.00 26.69 671 GLY A N 1
ATOM 5278 C CA . GLY A 1 671 ? 29.662 -40.489 11.813 1.00 26.69 671 GLY A CA 1
ATOM 5279 C C . GLY A 1 671 ? 30.527 -40.832 10.598 1.00 26.69 671 GLY A C 1
ATOM 5280 O O . GLY A 1 671 ? 30.370 -41.890 9.991 1.00 26.69 671 GLY A O 1
ATOM 5281 N N . VAL A 1 672 ? 31.458 -39.939 10.260 1.00 26.41 672 VAL A N 1
ATOM 5282 C CA . VAL A 1 672 ? 32.467 -40.168 9.214 1.00 26.41 672 VAL A CA 1
ATOM 5283 C C . VAL A 1 672 ? 33.495 -41.201 9.690 1.00 26.41 672 VAL A C 1
ATOM 5285 O O . VAL A 1 672 ? 33.945 -41.140 10.832 1.00 26.41 672 VAL A O 1
ATOM 5288 N N . MET A 1 673 ? 33.907 -42.099 8.792 1.00 27.12 673 MET A N 1
ATOM 5289 C CA . MET A 1 673 ? 35.119 -42.919 8.919 1.00 27.12 673 MET A CA 1
ATOM 5290 C C . MET A 1 673 ? 36.137 -42.489 7.846 1.00 27.12 673 MET A C 1
ATOM 5292 O O . MET A 1 673 ? 35.711 -42.071 6.765 1.00 27.12 673 MET A O 1
ATOM 5296 N N . PRO A 1 674 ? 37.451 -42.541 8.129 1.00 33.03 674 PRO A N 1
ATOM 5297 C CA . PRO A 1 674 ? 38.479 -42.007 7.240 1.00 33.03 674 PRO A CA 1
ATOM 5298 C C . PRO A 1 674 ? 39.004 -43.037 6.220 1.00 33.03 674 PRO A C 1
ATOM 5300 O O . PRO A 1 674 ? 38.688 -44.222 6.285 1.00 33.03 674 PRO A O 1
ATOM 5303 N N . ASP A 1 675 ? 39.863 -42.535 5.330 1.00 25.47 675 ASP A N 1
ATOM 5304 C CA . ASP A 1 675 ? 40.856 -43.253 4.520 1.00 25.47 675 ASP A CA 1
ATOM 5305 C C . ASP A 1 675 ? 40.362 -44.288 3.489 1.00 25.47 675 ASP A C 1
ATOM 5307 O O . ASP A 1 675 ? 40.028 -45.425 3.811 1.00 25.47 675 ASP A O 1
ATOM 5311 N N . HIS A 1 676 ? 40.490 -43.936 2.202 1.00 27.08 676 HIS A N 1
ATOM 5312 C CA . HIS A 1 676 ? 41.503 -44.536 1.314 1.00 27.08 676 HIS A CA 1
ATOM 5313 C C . HIS A 1 676 ? 41.778 -43.623 0.101 1.00 27.08 676 HIS A C 1
ATOM 5315 O O . HIS A 1 676 ? 40.944 -42.808 -0.290 1.00 27.08 676 HIS A O 1
ATOM 5321 N N . HIS A 1 677 ? 42.977 -43.727 -0.478 1.00 27.20 677 HIS A N 1
ATOM 5322 C CA . HIS A 1 677 ? 43.443 -42.856 -1.564 1.00 27.20 677 HIS A CA 1
ATOM 5323 C C . HIS A 1 677 ? 43.084 -43.394 -2.957 1.00 27.20 677 HIS A C 1
ATOM 5325 O O . HIS A 1 677 ? 43.176 -44.598 -3.179 1.00 27.20 677 HIS A O 1
ATOM 5331 N N . LEU A 1 678 ? 42.842 -42.493 -3.922 1.00 27.28 678 LEU A N 1
ATOM 5332 C CA . LEU A 1 678 ? 43.690 -42.323 -5.121 1.00 27.28 678 LEU A CA 1
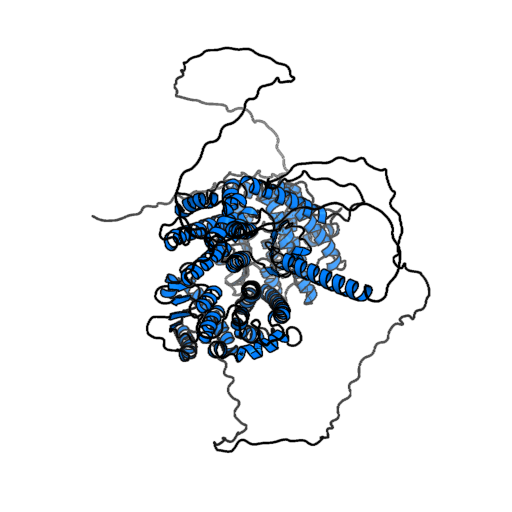ATOM 5333 C C . LEU A 1 678 ? 43.246 -41.110 -5.971 1.00 27.28 678 LEU A C 1
ATOM 5335 O O . LEU A 1 678 ? 42.067 -40.776 -6.038 1.00 27.28 678 LEU A O 1
ATOM 5339 N N . ARG A 1 679 ? 44.217 -40.447 -6.614 1.00 26.27 679 ARG A N 1
ATOM 5340 C CA . ARG A 1 679 ? 44.038 -39.410 -7.657 1.00 26.27 679 ARG A CA 1
ATOM 5341 C C . ARG A 1 679 ? 44.396 -40.005 -9.035 1.00 26.27 679 ARG A C 1
ATOM 5343 O O . ARG A 1 679 ? 44.997 -41.078 -9.080 1.00 26.27 679 ARG A O 1
ATOM 5350 N N . PRO A 1 680 ? 44.024 -39.341 -10.141 1.00 29.75 680 PRO A N 1
ATOM 5351 C CA . PRO A 1 680 ? 44.982 -38.450 -10.825 1.00 29.75 680 PRO A CA 1
ATOM 5352 C C . PRO A 1 680 ? 44.476 -36.995 -10.801 1.00 29.75 680 PRO A C 1
ATOM 5354 O O . PRO A 1 680 ? 43.280 -36.748 -10.892 1.00 29.75 680 PRO A O 1
ATOM 5357 N N . GLU A 1 681 ? 45.267 -35.989 -10.428 1.00 25.88 681 GLU A N 1
ATOM 5358 C CA . GLU A 1 681 ? 46.481 -35.453 -11.075 1.00 25.88 681 GLU A CA 1
ATOM 5359 C C . GLU A 1 681 ? 46.204 -34.687 -12.373 1.00 25.88 681 GLU A C 1
ATOM 5361 O O . GLU A 1 681 ? 45.640 -35.201 -13.333 1.00 25.88 681 GLU A O 1
ATOM 5366 N N . VAL A 1 682 ? 46.617 -33.417 -12.350 1.00 25.58 682 VAL A N 1
ATOM 5367 C CA . VAL A 1 682 ? 46.576 -32.463 -13.458 1.00 25.58 682 VAL A CA 1
ATOM 5368 C C . VAL A 1 682 ? 47.985 -32.372 -14.025 1.00 25.58 682 VAL A C 1
ATOM 5370 O O . VAL A 1 682 ? 48.924 -32.113 -13.274 1.00 25.58 682 VAL A O 1
ATOM 5373 N N . THR A 1 683 ? 48.128 -32.514 -15.339 1.00 26.53 683 THR A N 1
ATOM 5374 C CA . THR A 1 683 ? 49.345 -32.131 -16.068 1.00 26.53 683 THR A CA 1
ATOM 5375 C C . THR A 1 683 ? 49.097 -30.856 -16.866 1.00 26.53 683 THR A C 1
ATOM 5377 O O . THR A 1 683 ? 47.983 -30.616 -17.334 1.00 26.53 683 THR A O 1
ATOM 5380 N N . SER A 1 684 ? 50.126 -30.021 -16.984 1.00 26.39 684 SER A N 1
ATOM 5381 C CA . SER A 1 684 ? 50.038 -28.677 -17.548 1.00 26.39 684 SER A CA 1
ATOM 5382 C C . SER A 1 684 ? 50.276 -28.632 -19.059 1.00 26.39 684 SER A C 1
ATOM 5384 O O . SER A 1 684 ? 50.979 -29.474 -19.608 1.00 26.39 684 SER A O 1
ATOM 5386 N N . ASP A 1 685 ? 49.724 -27.580 -19.670 1.00 24.58 685 ASP A N 1
ATOM 5387 C CA . ASP A 1 685 ? 50.088 -26.977 -20.957 1.00 24.58 685 ASP A CA 1
ATOM 5388 C C . ASP A 1 685 ? 50.050 -27.847 -22.227 1.00 24.58 685 ASP A C 1
ATOM 5390 O O . ASP A 1 685 ? 50.725 -28.862 -22.356 1.00 24.58 685 ASP A O 1
ATOM 5394 N N . HIS A 1 686 ? 49.381 -27.331 -23.261 1.00 27.91 686 HIS A N 1
ATOM 5395 C CA . HIS A 1 686 ? 50.076 -26.767 -24.428 1.00 27.91 686 HIS A CA 1
ATOM 5396 C C . HIS A 1 686 ? 49.121 -25.853 -25.215 1.00 27.91 686 HIS A C 1
ATOM 5398 O O . HIS A 1 686 ? 47.910 -26.070 -25.254 1.00 27.91 686 HIS A O 1
ATOM 5404 N N . HIS A 1 687 ? 49.662 -24.812 -25.850 1.00 27.62 687 HIS A N 1
ATOM 5405 C CA . HIS A 1 687 ? 48.899 -23.977 -26.780 1.00 27.62 687 HIS A CA 1
ATOM 5406 C C . HIS A 1 687 ? 48.675 -24.717 -28.107 1.00 27.62 687 HIS A C 1
ATOM 5408 O O . HIS A 1 687 ? 49.608 -25.350 -28.592 1.00 27.62 687 HIS A O 1
ATOM 5414 N N . LEU A 1 688 ? 47.502 -24.539 -28.737 1.00 26.27 688 LEU A N 1
ATOM 5415 C CA . LEU A 1 688 ? 47.367 -24.049 -30.125 1.00 26.27 688 LEU A CA 1
ATOM 5416 C C . LEU A 1 688 ? 45.894 -23.980 -30.591 1.00 26.27 688 LEU A C 1
ATOM 5418 O O . LEU A 1 688 ? 45.126 -24.931 -30.494 1.00 26.27 688 LEU A O 1
ATOM 5422 N N . ARG A 1 689 ? 45.540 -22.832 -31.173 1.00 24.73 689 ARG A N 1
ATOM 5423 C CA . ARG A 1 689 ? 44.536 -22.655 -32.242 1.00 24.73 689 ARG A CA 1
ATOM 5424 C C . ARG A 1 689 ? 45.318 -22.198 -33.491 1.00 24.73 689 ARG A C 1
ATOM 5426 O O . ARG A 1 689 ? 46.431 -21.700 -33.305 1.00 24.73 689 ARG A O 1
ATOM 5433 N N . PRO A 1 690 ? 44.747 -22.211 -34.710 1.00 39.66 690 PRO A N 1
ATOM 5434 C CA . PRO A 1 690 ? 43.405 -22.661 -35.105 1.00 39.66 690 PRO A CA 1
ATOM 5435 C C . PRO A 1 690 ? 43.460 -23.762 -36.187 1.00 39.66 690 PRO A C 1
ATOM 5437 O O . PRO A 1 690 ? 44.538 -24.143 -36.621 1.00 39.66 690 PRO A O 1
ATOM 5440 N N . GLU A 1 691 ? 42.306 -24.141 -36.743 1.00 24.53 691 GLU A N 1
ATOM 5441 C CA . GLU A 1 691 ? 42.188 -24.118 -38.209 1.00 24.53 691 GLU A CA 1
ATOM 5442 C C . GLU A 1 691 ? 40.747 -23.832 -38.662 1.00 24.53 691 GLU A C 1
ATOM 5444 O O . GLU A 1 691 ? 39.798 -23.977 -37.890 1.00 24.53 691 GLU A O 1
ATOM 5449 N N . VAL A 1 692 ? 40.598 -23.360 -39.902 1.00 28.44 692 VAL A N 1
ATOM 5450 C CA . VAL A 1 692 ? 39.320 -23.058 -40.561 1.00 28.44 692 VAL A CA 1
ATOM 5451 C C . VAL A 1 692 ? 39.284 -23.835 -41.870 1.00 28.44 692 VAL A C 1
ATOM 5453 O O . VAL A 1 692 ? 40.165 -23.663 -42.707 1.00 28.44 692 VAL A O 1
ATOM 5456 N N . THR A 1 693 ? 38.243 -24.635 -42.086 1.00 27.95 693 THR A N 1
ATOM 5457 C CA . THR A 1 693 ? 37.948 -25.257 -43.386 1.00 27.95 693 THR A CA 1
ATOM 5458 C C . THR A 1 693 ? 36.512 -24.954 -43.805 1.00 27.95 693 THR A C 1
ATOM 5460 O O . THR A 1 693 ? 35.662 -24.620 -42.979 1.00 27.95 693 THR A O 1
ATOM 5463 N N . SER A 1 694 ? 36.268 -24.940 -45.117 1.00 28.17 694 SER A N 1
ATOM 5464 C CA . SER A 1 694 ? 35.148 -24.213 -45.720 1.00 28.17 694 SER A CA 1
ATOM 5465 C C . SER A 1 694 ? 34.257 -25.091 -46.601 1.00 28.17 694 SER A C 1
ATOM 5467 O O . SER A 1 694 ? 34.698 -25.643 -47.604 1.00 28.17 694 SER A O 1
ATOM 5469 N N . GLY A 1 695 ? 32.967 -25.120 -46.248 1.00 24.64 695 GLY A N 1
ATOM 5470 C CA . GLY A 1 695 ? 31.869 -25.617 -47.079 1.00 24.64 695 GLY A CA 1
ATOM 5471 C C . GLY A 1 695 ? 31.790 -27.137 -47.266 1.00 24.64 695 GLY A C 1
ATOM 5472 O O . GLY A 1 695 ? 32.792 -27.832 -47.383 1.00 24.64 695 GLY A O 1
ATOM 5473 N N . HIS A 1 696 ? 30.567 -27.647 -47.387 1.00 27.92 696 HIS A N 1
ATOM 5474 C CA . HIS A 1 696 ? 29.976 -27.946 -48.698 1.00 27.92 696 HIS A CA 1
ATOM 5475 C C . HIS A 1 696 ? 28.442 -28.010 -48.562 1.00 27.92 696 HIS A C 1
ATOM 5477 O O . HIS A 1 696 ? 27.912 -28.115 -47.457 1.00 27.92 696 HIS A O 1
ATOM 5483 N N . HIS A 1 697 ? 27.723 -27.893 -49.678 1.00 30.20 697 HIS A N 1
ATOM 5484 C CA . HIS A 1 697 ? 26.272 -28.108 -49.719 1.00 30.20 697 HIS A CA 1
ATOM 5485 C C . HIS A 1 697 ? 25.951 -29.610 -49.738 1.00 30.20 697 HIS A C 1
ATOM 5487 O O . HIS A 1 697 ? 26.736 -30.364 -50.307 1.00 30.20 697 HIS A O 1
ATOM 5493 N N . LEU A 1 698 ? 24.777 -30.008 -49.220 1.00 28.11 698 LEU A N 1
ATOM 5494 C CA . LEU A 1 698 ? 23.802 -30.895 -49.892 1.00 28.11 698 LEU A CA 1
ATOM 5495 C C . LEU A 1 698 ? 22.581 -31.194 -48.991 1.00 28.11 698 LEU A C 1
ATOM 5497 O O . LEU A 1 698 ? 22.711 -31.725 -47.894 1.00 28.11 698 LEU A O 1
ATOM 5501 N N . THR A 1 699 ? 21.387 -30.887 -49.499 1.00 27.59 699 THR A N 1
ATOM 5502 C CA . THR A 1 699 ? 20.121 -31.618 -49.252 1.00 27.59 699 THR A CA 1
ATOM 5503 C C . THR A 1 699 ? 20.025 -32.750 -50.303 1.00 27.59 699 THR A C 1
ATOM 5505 O O . THR A 1 699 ? 20.753 -32.645 -51.297 1.00 27.59 699 THR A O 1
ATOM 5508 N N . PRO A 1 700 ? 19.221 -33.837 -50.163 1.00 38.59 700 PRO A N 1
ATOM 5509 C CA . PRO A 1 700 ? 17.802 -33.901 -49.746 1.00 38.59 700 PRO A CA 1
ATOM 5510 C C . PRO A 1 700 ? 17.561 -35.019 -48.672 1.00 38.59 700 PRO A C 1
ATOM 5512 O O . PRO A 1 700 ? 18.511 -35.329 -47.964 1.00 38.59 700 PRO A O 1
ATOM 5515 N N . GLU A 1 701 ? 16.390 -35.597 -48.338 1.00 26.03 701 GLU A N 1
ATOM 5516 C CA . GLU A 1 701 ? 15.111 -35.868 -49.038 1.00 26.03 701 GLU A CA 1
ATOM 5517 C C . GLU A 1 701 ? 13.838 -35.765 -48.160 1.00 26.03 701 GLU A C 1
ATOM 5519 O O . GLU A 1 701 ? 13.880 -35.528 -46.955 1.00 26.03 701 GLU A O 1
ATOM 5524 N N . VAL A 1 702 ? 12.684 -35.915 -48.825 1.00 28.52 702 VAL A N 1
ATOM 5525 C CA . VAL A 1 702 ? 11.306 -35.828 -48.309 1.00 28.52 702 VAL A CA 1
ATOM 5526 C C . VAL A 1 702 ? 10.782 -37.206 -47.877 1.00 28.52 702 VAL A C 1
ATOM 5528 O O . VAL A 1 702 ? 11.072 -38.207 -48.525 1.00 28.52 702 VAL A O 1
ATOM 5531 N N . THR A 1 703 ? 9.913 -37.256 -46.860 1.00 27.59 703 THR A N 1
ATOM 5532 C CA . THR A 1 703 ? 9.035 -38.415 -46.584 1.00 27.59 703 THR A CA 1
ATOM 5533 C C . THR A 1 703 ? 7.555 -38.055 -46.839 1.00 27.59 703 THR A C 1
ATOM 5535 O O . THR A 1 703 ? 7.133 -36.969 -46.440 1.00 27.59 703 THR A O 1
ATOM 5538 N N . PRO A 1 704 ? 6.756 -38.898 -47.536 1.00 31.83 704 PRO A N 1
ATOM 5539 C CA . PRO A 1 704 ? 5.412 -38.519 -47.998 1.00 31.83 704 PRO A CA 1
ATOM 5540 C C . PRO A 1 704 ? 4.230 -39.093 -47.182 1.00 31.83 704 PRO A C 1
ATOM 5542 O O . PRO A 1 704 ? 4.242 -40.257 -46.791 1.00 31.83 704 PRO A O 1
ATOM 5545 N N . GLY A 1 705 ? 3.141 -38.314 -47.088 1.00 25.48 705 GLY A N 1
ATOM 5546 C CA . GLY A 1 705 ? 1.770 -38.770 -46.770 1.00 25.48 705 GLY A CA 1
ATOM 5547 C C . GLY A 1 705 ? 1.437 -38.898 -45.273 1.00 25.48 705 GLY A C 1
ATOM 5548 O O . GLY A 1 705 ? 2.067 -39.655 -44.547 1.00 25.48 705 GLY A O 1
ATOM 5549 N N . HIS A 1 706 ? 0.393 -38.249 -44.754 1.00 28.33 706 HIS A N 1
ATOM 5550 C CA . HIS A 1 706 ? -1.006 -38.432 -45.177 1.00 28.33 706 HIS A CA 1
ATOM 5551 C C . HIS A 1 706 ? -1.852 -37.144 -45.082 1.00 28.33 706 HIS A C 1
ATOM 5553 O O . HIS A 1 706 ? -1.554 -36.252 -44.293 1.00 28.33 706 HIS A O 1
ATOM 5559 N N . HIS A 1 707 ? -2.954 -37.086 -45.841 1.00 28.02 707 HIS A N 1
ATOM 5560 C CA . HIS A 1 707 ? -3.950 -36.004 -45.805 1.00 28.02 707 HIS A CA 1
ATOM 5561 C C . HIS A 1 707 ? -5.330 -36.518 -45.374 1.00 28.02 707 HIS A C 1
ATOM 5563 O O . HIS A 1 707 ? -5.748 -37.577 -45.837 1.00 28.02 707 HIS A O 1
ATOM 5569 N N . LEU A 1 708 ? -6.077 -35.705 -44.615 1.00 28.58 708 LEU A N 1
ATOM 5570 C CA . LEU A 1 708 ? -7.543 -35.757 -44.539 1.00 28.58 708 LEU A CA 1
ATOM 5571 C C . LEU A 1 708 ? -8.137 -34.329 -44.600 1.00 28.58 708 LEU A C 1
ATOM 5573 O O . LEU A 1 708 ? -8.118 -33.577 -43.634 1.00 28.58 708 LEU A O 1
ATOM 5577 N N . THR A 1 709 ? -8.588 -34.007 -45.814 1.00 23.50 709 THR A N 1
ATOM 5578 C CA . THR A 1 709 ? -9.682 -33.125 -46.305 1.00 23.50 709 THR A CA 1
ATOM 5579 C C . THR A 1 709 ? -10.821 -32.708 -45.339 1.00 23.50 709 THR A C 1
ATOM 5581 O O . THR A 1 709 ? -10.991 -33.410 -44.343 1.00 23.50 709 THR A O 1
ATOM 5584 N N . PRO A 1 710 ? -11.729 -31.741 -45.686 1.00 36.78 710 PRO A N 1
ATOM 5585 C CA . PRO A 1 710 ? -11.907 -31.014 -46.973 1.00 36.78 710 PRO A CA 1
ATOM 5586 C C . PRO A 1 710 ? -12.194 -29.474 -46.910 1.00 36.78 710 PRO A C 1
ATOM 5588 O O . PRO A 1 710 ? -12.379 -28.892 -45.852 1.00 36.78 710 PRO A O 1
ATOM 5591 N N . GLU A 1 711 ? -12.272 -28.867 -48.109 1.00 25.41 711 GLU A N 1
ATOM 5592 C CA . GLU A 1 711 ? -13.180 -27.783 -48.584 1.00 25.41 711 GLU A CA 1
ATOM 5593 C C . GLU A 1 711 ? -13.472 -26.488 -47.781 1.00 25.41 711 GLU A C 1
ATOM 5595 O O . GLU A 1 711 ? -14.192 -26.489 -46.789 1.00 25.41 711 GLU A O 1
ATOM 5600 N N . VAL A 1 712 ? -13.148 -25.345 -48.414 1.00 27.16 712 VAL A N 1
ATOM 5601 C CA . VAL A 1 712 ? -14.064 -24.189 -48.580 1.00 27.16 712 VAL A CA 1
ATOM 5602 C C . VAL A 1 712 ? -13.985 -23.712 -50.046 1.00 27.16 712 VAL A C 1
ATOM 5604 O O . VAL A 1 712 ? -12.968 -23.906 -50.712 1.00 27.16 712 VAL A O 1
ATOM 5607 N N . LEU A 1 713 ? -15.081 -23.147 -50.561 1.00 26.97 713 LEU A N 1
ATOM 5608 C CA . LEU A 1 713 ? -15.309 -22.808 -51.972 1.00 26.97 713 LEU A CA 1
ATOM 5609 C C . LEU A 1 713 ? -14.555 -21.565 -52.483 1.00 26.97 713 LEU A C 1
ATOM 5611 O O . LEU A 1 713 ? -14.143 -20.686 -51.728 1.00 26.97 713 LEU A O 1
ATOM 5615 N N . SER A 1 714 ? -14.459 -21.473 -53.809 1.00 25.78 714 SER A N 1
ATOM 5616 C CA . SER A 1 714 ? -14.079 -20.272 -54.555 1.00 25.78 714 SER A CA 1
ATOM 5617 C C . SER A 1 714 ? -15.162 -19.189 -54.501 1.00 25.78 714 SER A C 1
ATOM 5619 O O . SER A 1 714 ? -16.318 -19.502 -54.771 1.00 25.78 714 SER A O 1
ATOM 5621 N N . ASP A 1 715 ? -14.778 -17.915 -54.349 1.00 25.83 715 ASP A N 1
ATOM 5622 C CA . ASP A 1 715 ? -14.780 -17.035 -55.528 1.00 25.83 715 ASP A CA 1
ATOM 5623 C C . ASP A 1 715 ? -13.968 -15.728 -55.384 1.00 25.83 715 ASP A C 1
ATOM 5625 O O . ASP A 1 715 ? -13.739 -15.218 -54.292 1.00 25.83 715 ASP A O 1
ATOM 5629 N N . GLN A 1 716 ? -13.527 -15.237 -56.546 1.00 26.53 716 GLN A N 1
ATOM 5630 C CA . GLN A 1 716 ? -13.106 -13.874 -56.928 1.00 26.53 716 GLN A CA 1
ATOM 5631 C C . GLN A 1 716 ? -12.778 -12.813 -55.846 1.00 26.53 716 GLN A C 1
ATOM 5633 O O . GLN A 1 716 ? -13.660 -12.304 -55.167 1.00 26.53 716 GLN A O 1
ATOM 5638 N N . TYR A 1 717 ? -11.544 -12.286 -55.889 1.00 28.20 717 TYR A N 1
ATOM 5639 C CA . TYR A 1 717 ? -11.267 -10.934 -56.426 1.00 28.20 717 TYR A CA 1
ATOM 5640 C C . TYR A 1 717 ? -9.801 -10.831 -56.906 1.00 28.20 717 TYR A C 1
ATOM 5642 O O . TYR A 1 717 ? -8.962 -11.662 -56.555 1.00 28.20 717 TYR A O 1
ATOM 5650 N N . LEU A 1 718 ? -9.496 -9.864 -57.782 1.00 28.92 718 LEU A N 1
ATOM 5651 C CA . LEU A 1 718 ? -8.225 -9.818 -58.524 1.00 28.92 718 LEU A CA 1
ATOM 5652 C C . LEU A 1 718 ? -7.014 -9.425 -57.659 1.00 28.92 718 LEU A C 1
ATOM 5654 O O . LEU A 1 718 ? -7.061 -8.456 -56.903 1.00 28.92 718 LEU A O 1
ATOM 5658 N N . ARG A 1 719 ? -5.882 -10.111 -57.873 1.00 23.89 719 ARG A N 1
ATOM 5659 C CA . ARG A 1 719 ? -4.550 -9.624 -57.479 1.00 23.89 719 ARG A CA 1
ATOM 5660 C C . ARG A 1 719 ? -4.004 -8.659 -58.543 1.00 23.89 719 ARG A C 1
ATOM 5662 O O . ARG A 1 719 ? -4.026 -9.025 -59.717 1.00 23.89 719 ARG A O 1
ATOM 5669 N N . PRO A 1 720 ? -3.420 -7.512 -58.162 1.00 29.39 720 PRO A N 1
ATOM 5670 C CA . PRO A 1 720 ? -2.415 -6.835 -58.976 1.00 29.39 720 PRO A CA 1
ATOM 5671 C C . PRO A 1 720 ? -1.118 -7.659 -59.029 1.00 29.39 720 PRO A C 1
ATOM 5673 O O . PRO A 1 720 ? -0.782 -8.366 -58.076 1.00 29.39 720 PRO A O 1
ATOM 5676 N N . GLU A 1 721 ? -0.372 -7.550 -60.125 1.00 27.31 721 GLU A N 1
ATOM 5677 C CA . GLU A 1 721 ? 0.958 -8.153 -60.256 1.00 27.31 721 GLU A CA 1
ATOM 5678 C C . GLU A 1 721 ? 2.001 -7.381 -59.431 1.00 27.31 721 GLU A C 1
ATOM 5680 O O . GLU A 1 721 ? 1.936 -6.157 -59.305 1.00 27.31 721 GLU A O 1
ATOM 5685 N N . VAL A 1 722 ? 2.992 -8.088 -58.877 1.00 29.47 722 VAL A N 1
ATOM 5686 C CA . VAL A 1 722 ? 4.089 -7.467 -58.119 1.00 29.47 722 VAL A CA 1
ATOM 5687 C C . VAL A 1 722 ? 5.263 -7.192 -59.056 1.00 29.47 722 VAL A C 1
ATOM 5689 O O . VAL A 1 722 ? 6.084 -8.071 -59.314 1.00 29.47 722 VAL A O 1
ATOM 5692 N N . THR A 1 723 ? 5.369 -5.957 -59.544 1.00 30.39 723 THR A N 1
ATOM 5693 C CA . THR A 1 723 ? 6.591 -5.465 -60.195 1.00 30.39 723 THR A CA 1
ATOM 5694 C C . THR A 1 723 ? 7.695 -5.272 -59.145 1.00 30.39 723 THR A C 1
ATOM 5696 O O . THR A 1 723 ? 7.461 -4.542 -58.175 1.00 30.39 723 THR A O 1
ATOM 5699 N N . PRO A 1 724 ? 8.893 -5.865 -59.301 1.00 35.25 724 PRO A N 1
ATOM 5700 C CA . PRO A 1 724 ? 9.936 -5.868 -58.273 1.00 35.25 724 PRO A CA 1
ATOM 5701 C C . PRO A 1 724 ? 10.756 -4.564 -58.241 1.00 35.25 724 PRO A C 1
ATOM 5703 O O . PRO A 1 724 ? 11.978 -4.606 -58.305 1.00 35.25 724 PRO A O 1
ATOM 5706 N N . ASP A 1 725 ? 10.092 -3.406 -58.149 1.00 34.06 725 ASP A N 1
ATOM 5707 C CA . ASP A 1 725 ? 10.762 -2.097 -58.082 1.00 34.06 725 ASP A CA 1
ATOM 5708 C C . ASP A 1 725 ? 9.913 -1.025 -57.361 1.00 34.06 725 ASP A C 1
ATOM 5710 O O . ASP A 1 725 ? 9.594 0.042 -57.887 1.00 34.06 725 ASP A O 1
ATOM 5714 N N . HIS A 1 726 ? 9.510 -1.317 -56.119 1.00 28.11 726 HIS A N 1
ATOM 5715 C CA . HIS A 1 726 ? 9.024 -0.309 -55.166 1.00 28.11 726 HIS A CA 1
ATOM 5716 C C . HIS A 1 726 ? 9.443 -0.672 -53.737 1.00 28.11 726 HIS A C 1
ATOM 5718 O O . HIS A 1 726 ? 8.835 -1.519 -53.082 1.00 28.11 726 HIS A O 1
ATOM 5724 N N . VAL A 1 727 ? 10.474 0.004 -53.224 1.00 31.52 727 VAL A N 1
ATOM 5725 C CA . VAL A 1 727 ? 10.761 0.011 -51.784 1.00 31.52 727 VAL A CA 1
ATOM 5726 C C . VAL A 1 727 ? 9.650 0.820 -51.108 1.00 31.52 727 VAL A C 1
ATOM 5728 O O . VAL A 1 727 ? 9.550 2.019 -51.385 1.00 31.52 727 VAL A O 1
ATOM 5731 N N . PRO A 1 728 ? 8.815 0.235 -50.226 1.00 26.64 728 PRO A N 1
ATOM 5732 C CA . PRO A 1 728 ? 7.827 1.020 -49.503 1.00 26.64 728 PRO A CA 1
ATOM 5733 C C . PRO A 1 728 ? 8.572 2.057 -48.653 1.00 26.64 728 PRO A C 1
ATOM 5735 O O . PRO A 1 728 ? 9.542 1.700 -47.969 1.00 26.64 728 PRO A O 1
ATOM 5738 N N . PRO A 1 729 ? 8.173 3.342 -48.677 1.00 27.75 729 PRO A N 1
ATOM 5739 C CA . PRO A 1 729 ? 8.848 4.347 -47.878 1.00 27.75 729 PRO A CA 1
ATOM 5740 C C . PRO A 1 729 ? 8.757 3.928 -46.414 1.00 27.75 729 PRO A C 1
ATOM 5742 O O . PRO A 1 729 ? 7.662 3.729 -45.887 1.00 27.75 729 PRO A O 1
ATOM 5745 N N . LYS A 1 730 ? 9.909 3.812 -45.737 1.00 28.66 730 LYS A N 1
ATOM 5746 C CA . LYS A 1 730 ? 9.935 3.694 -44.277 1.00 28.66 730 LYS A CA 1
ATOM 5747 C C . LYS A 1 730 ? 9.239 4.928 -43.722 1.00 28.66 730 LYS A C 1
ATOM 5749 O O . LYS A 1 730 ? 9.850 5.997 -43.651 1.00 28.66 730 LYS A O 1
ATOM 5754 N N . ALA A 1 731 ? 7.977 4.764 -43.336 1.00 26.39 731 ALA A N 1
ATOM 5755 C CA . ALA A 1 731 ? 7.168 5.774 -42.684 1.00 26.39 731 ALA A CA 1
ATOM 5756 C C . ALA A 1 731 ? 7.749 6.040 -41.292 1.00 26.39 731 ALA A C 1
ATOM 5758 O O . ALA A 1 731 ? 7.240 5.594 -40.266 1.00 26.39 731 ALA A O 1
ATOM 5759 N N . ARG A 1 732 ? 8.851 6.798 -41.265 1.00 26.22 732 ARG A N 1
ATOM 5760 C CA . ARG A 1 732 ? 9.225 7.606 -40.116 1.00 26.22 732 ARG A CA 1
ATOM 5761 C C . ARG A 1 732 ? 8.040 8.526 -39.865 1.00 26.22 732 ARG A C 1
ATOM 5763 O O . ARG A 1 732 ? 7.965 9.606 -40.451 1.00 26.22 732 ARG A O 1
ATOM 5770 N N . PHE A 1 733 ? 7.162 8.109 -38.960 1.00 27.98 733 PHE A N 1
ATOM 5771 C CA . PHE A 1 733 ? 6.388 9.030 -38.148 1.00 27.98 733 PHE A CA 1
ATOM 5772 C C . PHE A 1 733 ? 7.394 9.914 -37.405 1.00 27.98 733 PHE A C 1
ATOM 5774 O O . PHE A 1 733 ? 7.820 9.632 -36.286 1.00 27.98 733 PHE A O 1
ATOM 5781 N N . LYS A 1 734 ? 7.829 10.984 -38.080 1.00 25.17 734 LYS A N 1
ATOM 5782 C CA . LYS A 1 734 ? 8.298 12.181 -37.403 1.00 25.17 734 LYS A CA 1
ATOM 5783 C C . LYS A 1 734 ? 7.100 12.641 -36.588 1.00 25.17 734 LYS A C 1
ATOM 5785 O O . LYS A 1 734 ? 6.151 13.165 -37.165 1.00 25.17 734 LYS A O 1
ATOM 5790 N N . TYR A 1 735 ? 7.133 12.408 -35.280 1.00 32.03 735 TYR A N 1
ATOM 5791 C CA . TYR A 1 735 ? 6.248 13.124 -34.375 1.00 32.03 735 TYR A CA 1
ATOM 5792 C C . TYR A 1 735 ? 6.421 14.623 -34.665 1.00 32.03 735 TYR A C 1
ATOM 5794 O O . TYR A 1 735 ? 7.566 15.096 -34.655 1.00 32.03 735 TYR A O 1
ATOM 5802 N N . PRO A 1 736 ? 5.344 15.361 -34.986 1.00 31.89 736 PRO A N 1
ATOM 5803 C CA . PRO A 1 736 ? 5.408 16.810 -35.041 1.00 31.89 736 PRO A CA 1
ATOM 5804 C C . PRO A 1 736 ? 5.823 17.369 -33.676 1.00 31.89 736 PRO A C 1
ATOM 5806 O O . PRO A 1 736 ? 5.713 16.700 -32.646 1.00 31.89 736 PRO A O 1
ATOM 5809 N N . SER A 1 737 ? 6.237 18.633 -33.648 1.00 38.91 737 SER A N 1
ATOM 5810 C CA . SER A 1 737 ? 6.184 19.445 -32.430 1.00 38.91 737 SER A CA 1
ATOM 5811 C C . SER A 1 737 ? 4.713 19.760 -32.125 1.00 38.91 737 SER A C 1
ATOM 5813 O O . SER A 1 737 ? 4.234 20.853 -32.421 1.00 38.91 737 SER A O 1
ATOM 5815 N N . SER A 1 738 ? 3.984 18.747 -31.656 1.00 42.78 738 SER A N 1
ATOM 5816 C CA . SER A 1 738 ? 2.522 18.702 -31.677 1.00 42.78 738 SER A CA 1
ATOM 5817 C C . SER A 1 738 ? 1.881 19.682 -30.700 1.00 42.78 738 SER A C 1
ATOM 5819 O O . SER A 1 738 ? 2.198 19.665 -29.508 1.00 42.78 738 SER A O 1
ATOM 5821 N N . SER A 1 739 ? 0.950 20.498 -31.199 1.00 53.06 739 SER A N 1
ATOM 5822 C CA . SER A 1 739 ? 0.160 21.429 -30.388 1.00 53.06 739 SER A CA 1
ATOM 5823 C C . SER A 1 739 ? -0.879 20.698 -29.524 1.00 53.06 739 SER A C 1
ATOM 5825 O O . SER A 1 739 ? -1.184 19.520 -29.733 1.00 53.06 739 SER A O 1
ATOM 5827 N N . ALA A 1 740 ? -1.488 21.418 -28.576 1.00 49.47 740 ALA A N 1
ATOM 5828 C CA . ALA A 1 740 ? -2.600 20.904 -27.773 1.00 49.47 740 ALA A CA 1
ATOM 5829 C C . ALA A 1 740 ? -3.804 20.432 -28.625 1.00 49.47 740 ALA A C 1
ATOM 5831 O O . ALA A 1 740 ? -4.554 19.553 -28.204 1.00 49.47 740 ALA A O 1
ATOM 5832 N N . GLU A 1 741 ? -3.969 20.967 -29.837 1.00 49.25 741 GLU A N 1
ATOM 5833 C CA . GLU A 1 741 ? -5.037 20.588 -30.769 1.00 49.25 741 GLU A CA 1
ATOM 5834 C C . GLU A 1 741 ? -4.772 19.217 -31.410 1.00 49.25 741 GLU A C 1
ATOM 5836 O O . GLU A 1 741 ? -5.672 18.380 -31.474 1.00 49.25 741 GLU A O 1
ATOM 5841 N N . GLU A 1 742 ? -3.526 18.925 -31.806 1.00 54.25 742 GLU A N 1
ATOM 5842 C CA . GLU A 1 742 ? -3.145 17.588 -32.288 1.00 54.25 742 GLU A CA 1
ATOM 5843 C C . GLU A 1 742 ? -3.283 16.529 -31.182 1.00 54.25 742 GLU A C 1
ATOM 5845 O O . GLU A 1 742 ? -3.721 15.406 -31.448 1.00 54.25 742 GLU A O 1
ATOM 5850 N N . ILE A 1 743 ? -2.988 16.901 -29.930 1.00 52.75 743 ILE A N 1
ATOM 5851 C CA . ILE A 1 743 ? -3.196 16.056 -28.744 1.00 52.75 743 ILE A CA 1
ATOM 5852 C C . ILE A 1 743 ? -4.683 15.684 -28.594 1.00 52.75 743 ILE A C 1
ATOM 5854 O O . ILE A 1 743 ? -5.009 14.504 -28.451 1.00 52.75 743 ILE A O 1
ATOM 5858 N N . GLN A 1 744 ? -5.593 16.655 -28.713 1.00 52.38 744 GLN A N 1
ATOM 5859 C CA . GLN A 1 744 ? -7.042 16.416 -28.667 1.00 52.38 744 GLN A CA 1
ATOM 5860 C C . GLN A 1 744 ? -7.549 15.565 -29.847 1.00 52.38 744 GLN A C 1
ATOM 5862 O O . GLN A 1 744 ? -8.360 14.658 -29.656 1.00 52.38 744 GLN A O 1
ATOM 5867 N N . ILE A 1 745 ? -7.028 15.774 -31.062 1.00 56.94 745 ILE A N 1
ATOM 5868 C CA . ILE A 1 745 ? -7.385 14.966 -32.244 1.00 56.94 745 ILE A CA 1
ATOM 5869 C C . ILE A 1 745 ? -6.966 13.495 -32.079 1.00 56.94 745 ILE A C 1
ATOM 5871 O O . ILE A 1 745 ? -7.667 12.598 -32.555 1.00 56.94 745 ILE A O 1
ATOM 5875 N N . ILE A 1 746 ? -5.842 13.219 -31.411 1.00 55.50 746 ILE A N 1
ATOM 5876 C CA . ILE A 1 746 ? -5.392 11.846 -31.133 1.00 55.50 746 ILE A CA 1
ATOM 5877 C C . ILE A 1 746 ? -6.276 11.183 -30.066 1.00 55.50 746 ILE A C 1
ATOM 5879 O O . ILE A 1 746 ? -6.718 10.052 -30.276 1.00 55.50 746 ILE A O 1
ATOM 5883 N N . LEU A 1 747 ? -6.607 11.885 -28.975 1.00 54.50 747 LEU A N 1
ATOM 5884 C CA . LEU A 1 747 ? -7.544 11.391 -27.952 1.00 54.50 747 LEU A CA 1
ATOM 5885 C C . LEU A 1 747 ? -8.909 11.030 -28.560 1.00 54.50 747 LEU A C 1
ATOM 5887 O O . LEU A 1 747 ? -9.386 9.908 -28.380 1.00 54.50 747 LEU A O 1
ATOM 5891 N N . ALA A 1 748 ? -9.478 11.919 -29.379 1.00 59.56 748 ALA A N 1
ATOM 5892 C CA . ALA A 1 748 ? -10.760 11.699 -30.048 1.00 59.56 748 ALA A CA 1
ATOM 5893 C C . ALA A 1 748 ? -10.776 10.456 -30.967 1.00 59.56 748 ALA A C 1
ATOM 5895 O O . ALA A 1 748 ? -11.805 9.784 -31.084 1.00 59.56 748 ALA A O 1
ATOM 5896 N N . LYS A 1 749 ? -9.646 10.106 -31.603 1.00 60.00 749 LYS A N 1
ATOM 5897 C CA . LYS A 1 749 ? -9.513 8.887 -32.429 1.00 60.00 749 LYS A CA 1
ATOM 5898 C C . LYS A 1 749 ? -9.526 7.605 -31.593 1.00 60.00 749 LYS A C 1
ATOM 5900 O O . LYS A 1 749 ? -10.207 6.643 -31.951 1.00 60.00 749 LYS A O 1
ATOM 5905 N N . PHE A 1 750 ? -8.818 7.590 -30.465 1.00 57.06 750 PHE A N 1
ATOM 5906 C CA . PHE A 1 750 ? -8.871 6.450 -29.547 1.00 57.06 750 PHE A CA 1
ATOM 5907 C C . PHE A 1 750 ? -10.268 6.303 -28.923 1.00 57.06 750 PHE A C 1
ATOM 5909 O O . PHE A 1 750 ? -10.819 5.203 -28.900 1.00 57.06 750 PHE A O 1
ATOM 5916 N N . GLU A 1 751 ? -10.902 7.408 -28.518 1.00 55.88 751 GLU A N 1
ATOM 5917 C CA . GLU A 1 751 ? -12.275 7.386 -28.006 1.00 55.88 751 GLU A CA 1
ATOM 5918 C C . GLU A 1 751 ? -13.309 6.902 -29.025 1.00 55.88 751 GLU A C 1
ATOM 5920 O O . GLU A 1 751 ? -14.166 6.095 -28.676 1.00 55.88 751 GLU A O 1
ATOM 5925 N N . THR A 1 752 ? -13.263 7.362 -30.279 1.00 53.25 752 THR A N 1
ATOM 5926 C CA . THR A 1 752 ? -14.247 6.944 -31.301 1.00 53.25 752 THR A CA 1
ATOM 5927 C C . THR A 1 752 ? -14.212 5.444 -31.582 1.00 53.25 752 THR A C 1
ATOM 5929 O O . THR A 1 752 ? -15.253 4.873 -31.896 1.00 53.25 752 THR A O 1
ATOM 5932 N N . THR A 1 753 ? -13.066 4.789 -31.371 1.00 48.50 753 THR A N 1
ATOM 5933 C CA . THR A 1 753 ? -12.962 3.323 -31.413 1.00 48.50 753 THR A CA 1
ATOM 5934 C C . THR A 1 753 ? -13.790 2.681 -30.290 1.00 48.50 753 THR A C 1
ATOM 5936 O O . THR A 1 753 ? -14.595 1.787 -30.547 1.00 48.50 753 THR A O 1
ATOM 5939 N N . PHE A 1 754 ? -13.664 3.181 -29.055 1.00 48.62 754 PHE A N 1
ATOM 5940 C CA . PHE A 1 754 ? -14.341 2.638 -27.866 1.00 48.62 754 PHE A CA 1
ATOM 5941 C C . PHE A 1 754 ? -15.823 3.043 -27.746 1.00 48.62 754 PHE A C 1
ATOM 5943 O O . PHE A 1 754 ? -16.625 2.331 -27.150 1.00 48.62 754 PHE A O 1
ATOM 5950 N N . ARG A 1 755 ? -16.230 4.167 -28.352 1.00 47.09 755 ARG A N 1
ATOM 5951 C CA . ARG A 1 755 ? -17.639 4.611 -28.406 1.00 47.09 755 ARG A CA 1
ATOM 5952 C C . ARG A 1 755 ? -18.538 3.686 -29.244 1.00 47.09 755 ARG A C 1
ATOM 5954 O O . ARG A 1 755 ? -19.757 3.819 -29.165 1.00 47.09 755 ARG A O 1
ATOM 5961 N N . SER A 1 756 ? -17.968 2.764 -30.027 1.00 43.47 756 SER A N 1
ATOM 5962 C CA . SER A 1 756 ? -18.723 1.814 -30.859 1.00 43.47 756 SER A CA 1
ATOM 5963 C C . SER A 1 756 ? -19.489 0.753 -30.052 1.00 43.47 756 SER A C 1
ATOM 5965 O O . SER A 1 756 ? -20.538 0.296 -30.497 1.00 43.47 756 SER A O 1
ATOM 5967 N N . THR A 1 757 ? -19.044 0.425 -28.834 1.00 49.09 757 THR A N 1
ATOM 5968 C CA . THR A 1 757 ? -19.640 -0.605 -27.959 1.00 49.09 757 THR A CA 1
ATOM 5969 C C . THR A 1 757 ? -20.836 -0.110 -27.120 1.00 49.09 757 THR A C 1
ATOM 5971 O O . THR A 1 757 ? -21.226 -0.761 -26.150 1.00 49.09 757 THR A O 1
ATOM 5974 N N . LYS A 1 758 ? -21.430 1.055 -27.437 1.00 51.25 758 LYS A N 1
ATOM 5975 C CA . LYS A 1 758 ? -22.470 1.704 -26.608 1.00 51.25 758 LYS A CA 1
ATOM 5976 C C . LYS A 1 758 ? -23.819 0.960 -26.663 1.00 51.25 758 LYS A C 1
ATOM 5978 O O . LYS A 1 758 ? -24.670 1.272 -27.494 1.00 51.25 758 LYS A O 1
ATOM 5983 N N . ARG A 1 759 ? -24.050 0.040 -25.718 1.00 54.44 759 ARG A N 1
ATOM 5984 C CA . ARG A 1 759 ? -25.380 -0.531 -25.421 1.00 54.44 759 ARG A CA 1
ATOM 5985 C C . ARG A 1 759 ? -26.255 0.559 -24.786 1.00 54.44 759 ARG A C 1
ATOM 5987 O O . ARG A 1 759 ? -25.997 0.990 -23.663 1.00 54.44 759 ARG A O 1
ATOM 5994 N N . MET A 1 760 ? -27.209 1.094 -25.549 1.00 49.69 760 MET A N 1
ATOM 5995 C CA . MET A 1 760 ? -27.976 2.285 -25.166 1.00 49.69 760 MET A CA 1
ATOM 5996 C C . MET A 1 760 ? -29.093 1.962 -24.170 1.00 49.69 760 MET A C 1
ATOM 5998 O O . MET A 1 760 ? -30.238 1.752 -24.563 1.00 49.69 760 MET A O 1
ATOM 6002 N N . ALA A 1 761 ? -28.743 2.032 -22.885 1.00 52.81 761 ALA A N 1
ATOM 6003 C CA . ALA A 1 761 ? -29.682 1.973 -21.772 1.00 52.81 761 ALA A CA 1
ATOM 6004 C C . ALA A 1 761 ? -30.885 2.911 -21.950 1.00 52.81 761 ALA A C 1
ATOM 6006 O O . ALA A 1 761 ? -30.786 3.985 -22.560 1.00 52.81 761 ALA A O 1
ATOM 6007 N N . LYS A 1 762 ? -31.998 2.569 -21.287 1.00 52.31 762 LYS A N 1
ATOM 6008 C CA . LYS A 1 762 ? -33.020 3.569 -20.957 1.00 52.31 762 LYS A CA 1
ATOM 6009 C C . LYS A 1 762 ? -32.366 4.759 -20.258 1.00 52.31 762 LYS A C 1
ATOM 6011 O O . LYS A 1 762 ? -31.473 4.612 -19.426 1.00 52.31 762 LYS A O 1
ATOM 6016 N N . GLN A 1 763 ? -32.821 5.943 -20.648 1.00 41.16 763 GLN A N 1
ATOM 6017 C CA . GLN A 1 763 ? -32.168 7.192 -20.302 1.00 41.16 763 GLN A CA 1
ATOM 6018 C C . GLN A 1 763 ? -32.095 7.382 -18.773 1.00 41.16 763 GLN A C 1
ATOM 6020 O O . GLN A 1 763 ? -33.105 7.285 -18.083 1.00 41.16 763 GLN A O 1
ATOM 6025 N N . ASP A 1 764 ? -30.877 7.651 -18.291 1.00 55.09 764 ASP A N 1
ATOM 6026 C CA . ASP A 1 764 ? -30.513 8.039 -16.918 1.00 55.09 764 ASP A CA 1
ATOM 6027 C C . ASP A 1 764 ? -30.488 6.970 -15.796 1.00 55.09 764 ASP A C 1
ATOM 6029 O O . ASP A 1 764 ? -30.281 7.341 -14.642 1.00 55.09 764 ASP A O 1
ATOM 6033 N N . GLU A 1 765 ? -30.567 5.660 -16.082 1.00 81.31 765 GLU A N 1
ATOM 6034 C CA . GLU A 1 765 ? -30.465 4.630 -15.018 1.00 81.31 765 GLU A CA 1
ATOM 6035 C C . GLU A 1 765 ? -29.017 4.306 -14.579 1.00 81.31 765 GLU A C 1
ATOM 6037 O O . GLU A 1 765 ? -28.696 4.454 -13.400 1.00 81.31 765 GLU A O 1
ATOM 6042 N N . VAL A 1 766 ? -28.112 3.914 -15.492 1.00 93.25 766 VAL A N 1
ATOM 6043 C CA . VAL A 1 766 ? -26.716 3.538 -15.155 1.00 93.25 766 VAL A CA 1
ATOM 6044 C C . VAL A 1 766 ? -25.702 4.262 -16.042 1.00 93.25 766 VAL A C 1
ATOM 6046 O O . VAL A 1 766 ? -25.818 4.263 -17.269 1.00 93.25 766 VAL A O 1
ATOM 6049 N N . LYS A 1 767 ? -24.665 4.848 -15.430 1.00 94.06 767 LYS A N 1
ATOM 6050 C CA . LYS A 1 767 ? -23.550 5.530 -16.111 1.00 94.06 767 LYS A CA 1
ATOM 6051 C C . LYS A 1 767 ? -22.206 5.093 -15.527 1.00 94.06 767 LYS A C 1
ATOM 6053 O O . LYS A 1 767 ? -22.108 4.846 -14.328 1.00 94.06 767 LYS A O 1
ATOM 6058 N N . LEU A 1 768 ? -21.159 5.027 -16.345 1.00 95.19 768 LEU A N 1
ATOM 6059 C CA . LEU A 1 768 ? -19.798 4.693 -15.911 1.00 95.19 768 LEU A CA 1
ATOM 6060 C C . LEU A 1 768 ? -18.814 5.751 -16.410 1.00 95.19 768 LEU A C 1
ATOM 6062 O O . LEU A 1 768 ? -18.567 5.848 -17.612 1.00 95.19 768 LEU A O 1
ATOM 6066 N N . ILE A 1 769 ? -18.231 6.511 -15.483 1.00 94.12 769 ILE A N 1
ATOM 6067 C CA . ILE A 1 769 ? -17.133 7.439 -15.770 1.00 94.12 769 ILE A CA 1
ATOM 6068 C C . ILE A 1 769 ? -15.838 6.635 -15.865 1.00 94.12 769 ILE A C 1
ATOM 6070 O O . ILE A 1 769 ? -15.491 5.897 -14.935 1.00 94.12 769 ILE A O 1
ATOM 6074 N N . GLY A 1 770 ? -15.125 6.758 -16.982 1.00 91.38 770 GLY A N 1
ATOM 6075 C CA . GLY A 1 770 ? -14.012 5.878 -17.305 1.00 91.38 770 GLY A CA 1
ATOM 6076 C C . GLY A 1 770 ? -12.998 6.452 -18.288 1.00 91.38 770 GLY A C 1
ATOM 6077 O O . GLY A 1 770 ? -13.231 7.427 -18.989 1.00 91.38 770 GLY A O 1
ATOM 6078 N N . LEU A 1 771 ? -11.850 5.783 -18.344 1.00 87.56 771 LEU A N 1
ATOM 6079 C CA . LEU A 1 771 ? -10.755 6.034 -19.272 1.00 87.56 771 LEU A CA 1
ATOM 6080 C C . LEU A 1 771 ? -10.356 4.669 -19.852 1.00 87.56 771 LEU A C 1
ATOM 6082 O O . LEU A 1 771 ? -9.953 3.788 -19.092 1.00 87.56 771 LEU A O 1
ATOM 6086 N N . TRP A 1 772 ? -10.506 4.472 -21.168 1.00 86.19 772 TRP A N 1
ATOM 6087 C CA . TRP A 1 772 ? -10.424 3.152 -21.826 1.00 86.19 772 TRP A CA 1
ATOM 6088 C C . TRP A 1 772 ? -9.150 2.314 -21.558 1.00 86.19 772 TRP A C 1
ATOM 6090 O O . TRP A 1 772 ? -9.288 1.098 -21.445 1.00 86.19 772 TRP A O 1
ATOM 6100 N N . PRO A 1 773 ? -7.930 2.872 -21.383 1.00 89.56 773 PRO A N 1
ATOM 6101 C CA . PRO A 1 773 ? -6.748 2.079 -21.041 1.00 89.56 773 PRO A CA 1
ATOM 6102 C C . PRO A 1 773 ? -6.633 1.764 -19.538 1.00 89.56 773 PRO A C 1
ATOM 6104 O O . PRO A 1 773 ? -5.615 1.222 -19.113 1.00 89.56 773 PRO A O 1
ATOM 6107 N N . SER A 1 774 ? -7.603 2.134 -18.694 1.00 92.75 774 SER A N 1
ATOM 6108 C CA . SER A 1 774 ? -7.542 1.857 -17.255 1.00 92.75 774 SER A CA 1
ATOM 6109 C C . SER A 1 774 ? -8.024 0.430 -16.943 1.00 92.75 774 SER A C 1
ATOM 6111 O O . SER A 1 774 ? -9.207 0.141 -17.146 1.00 92.75 774 SER A O 1
ATOM 6113 N N . PRO A 1 775 ? -7.176 -0.454 -16.378 1.00 95.19 775 PRO A N 1
ATOM 6114 C CA . PRO A 1 775 ? -7.587 -1.811 -16.004 1.00 95.19 775 PRO A CA 1
ATOM 6115 C C . PRO A 1 775 ? -8.708 -1.773 -14.954 1.00 95.19 775 PRO A C 1
ATOM 6117 O O . PRO A 1 775 ? -9.696 -2.494 -15.047 1.00 95.19 775 PRO A O 1
ATOM 6120 N N . PHE A 1 776 ? -8.642 -0.826 -14.017 1.00 96.69 776 PHE A N 1
ATOM 6121 C CA . PHE A 1 776 ? -9.684 -0.603 -13.017 1.00 96.69 776 PHE A CA 1
ATOM 6122 C C . PHE A 1 776 ? -11.056 -0.302 -13.646 1.00 96.69 776 PHE A C 1
ATOM 6124 O O . PHE A 1 776 ? -12.074 -0.740 -13.118 1.00 96.69 776 PHE A O 1
ATOM 6131 N N . VAL A 1 777 ? -11.096 0.394 -14.790 1.00 96.19 777 VAL A N 1
ATOM 6132 C CA . VAL A 1 777 ? -12.336 0.667 -15.542 1.00 96.19 777 VAL A CA 1
ATOM 6133 C C . VAL A 1 777 ? -12.802 -0.582 -16.292 1.00 96.19 777 VAL A C 1
ATOM 6135 O O . VAL A 1 777 ? -13.997 -0.879 -16.280 1.00 96.19 777 VAL A O 1
ATOM 6138 N N . ALA A 1 778 ? -11.878 -1.359 -16.868 1.00 96.00 778 ALA A N 1
ATOM 6139 C CA . ALA A 1 778 ? -12.196 -2.636 -17.507 1.00 96.00 778 ALA A CA 1
ATOM 6140 C C . ALA A 1 778 ? -12.905 -3.611 -16.547 1.00 96.00 778 ALA A C 1
ATOM 6142 O O . ALA A 1 778 ? -13.849 -4.272 -16.962 1.00 96.00 778 ALA A O 1
ATOM 6143 N N . ARG A 1 779 ? -12.556 -3.644 -15.251 1.00 97.94 779 ARG A N 1
ATOM 6144 C CA . ARG A 1 779 ? -13.269 -4.468 -14.245 1.00 97.94 779 ARG A CA 1
ATOM 6145 C C . ARG A 1 779 ? -14.763 -4.159 -14.163 1.00 97.94 779 ARG A C 1
ATOM 6147 O O . ARG A 1 779 ? -15.582 -5.073 -14.201 1.00 97.94 779 ARG A O 1
ATOM 6154 N N . ALA A 1 780 ? -15.108 -2.874 -14.065 1.00 97.88 780 ALA A N 1
ATOM 6155 C CA . ALA A 1 780 ? -16.497 -2.426 -13.997 1.00 97.88 780 ALA A CA 1
ATOM 6156 C C . ALA A 1 780 ? -17.252 -2.763 -15.292 1.00 97.88 780 ALA A C 1
ATOM 6158 O O . ALA A 1 780 ? -18.373 -3.259 -15.239 1.00 97.88 780 ALA A O 1
ATOM 6159 N N . LEU A 1 781 ? -16.608 -2.566 -16.447 1.00 96.44 781 LEU A N 1
ATOM 6160 C CA . LEU A 1 781 ? -17.155 -2.918 -17.759 1.00 96.44 781 LEU A CA 1
ATOM 6161 C C . LEU A 1 781 ? -17.415 -4.428 -17.906 1.00 96.44 781 LEU A C 1
ATOM 6163 O O . LEU A 1 781 ? -18.503 -4.817 -18.323 1.00 96.44 781 LEU A O 1
ATOM 6167 N N . ILE A 1 782 ? -16.462 -5.281 -17.511 1.00 97.00 782 ILE A N 1
ATOM 6168 C CA . ILE A 1 782 ? -16.621 -6.746 -17.531 1.00 97.00 782 ILE A CA 1
ATOM 6169 C C . ILE A 1 782 ? -17.793 -7.165 -16.634 1.00 97.00 782 ILE A C 1
ATOM 6171 O O . ILE A 1 782 ? -18.614 -7.980 -17.047 1.00 97.00 782 ILE A O 1
ATOM 6175 N N . ALA A 1 783 ? -17.913 -6.591 -15.434 1.00 97.56 783 ALA A N 1
ATOM 6176 C CA . ALA A 1 783 ? -19.015 -6.897 -14.523 1.00 97.56 783 ALA A CA 1
ATOM 6177 C C . ALA A 1 783 ? -20.386 -6.469 -15.083 1.00 97.56 783 ALA A C 1
ATOM 6179 O O . ALA A 1 783 ? -21.324 -7.264 -15.044 1.00 97.56 783 ALA A O 1
ATOM 6180 N N . LEU A 1 784 ? -20.506 -5.265 -15.659 1.00 95.75 784 LEU A N 1
ATOM 6181 C CA . LEU A 1 784 ? -21.741 -4.811 -16.321 1.00 95.75 784 LEU A CA 1
ATOM 6182 C C . LEU A 1 784 ? -22.117 -5.733 -17.492 1.00 95.75 784 LEU A C 1
ATOM 6184 O O . LEU A 1 784 ? -23.265 -6.170 -17.586 1.00 95.75 784 LEU A O 1
ATOM 6188 N N . ASN A 1 785 ? -21.141 -6.102 -18.327 1.00 94.19 785 ASN A N 1
ATOM 6189 C CA . ASN A 1 785 ? -21.339 -7.010 -19.455 1.00 94.19 785 ASN A CA 1
ATOM 6190 C C . ASN A 1 785 ? -21.763 -8.422 -19.016 1.00 94.19 785 ASN A C 1
ATOM 6192 O O . ASN A 1 785 ? -22.687 -8.979 -19.606 1.00 94.19 785 ASN A O 1
ATOM 6196 N N . LEU A 1 786 ? -21.146 -8.991 -17.969 1.00 94.25 786 LEU A N 1
ATOM 6197 C CA . LEU A 1 786 ? -21.550 -10.283 -17.389 1.00 94.25 786 LEU A CA 1
ATOM 6198 C C . LEU A 1 786 ? -23.000 -10.260 -16.899 1.00 94.25 786 LEU A C 1
ATOM 6200 O O . LEU A 1 786 ? -23.736 -11.225 -17.100 1.00 94.25 786 LEU A O 1
ATOM 6204 N N . LYS A 1 787 ? -23.419 -9.156 -16.273 1.00 94.06 787 LYS A N 1
ATOM 6205 C CA . LYS A 1 787 ? -24.791 -8.957 -15.793 1.00 94.06 787 LYS A CA 1
ATOM 6206 C C . LYS A 1 787 ? -25.786 -8.574 -16.893 1.00 94.06 787 LYS A C 1
ATOM 6208 O O . LYS A 1 787 ? -26.980 -8.509 -16.613 1.00 94.06 787 LYS A O 1
ATOM 6213 N N . GLY A 1 788 ? -25.327 -8.327 -18.122 1.00 91.56 788 GLY A N 1
ATOM 6214 C CA . GLY A 1 788 ? -26.166 -7.842 -19.221 1.00 91.56 788 GLY A CA 1
ATOM 6215 C C . GLY A 1 788 ? -26.745 -6.441 -18.983 1.00 91.56 788 GLY A C 1
ATOM 6216 O O . GLY A 1 788 ? -27.773 -6.106 -19.564 1.00 91.56 788 GLY A O 1
ATOM 6217 N N . VAL A 1 789 ? -26.119 -5.643 -18.114 1.00 91.31 789 VAL A N 1
ATOM 6218 C CA . VAL A 1 789 ? -26.582 -4.300 -17.739 1.00 91.31 789 VAL A CA 1
ATOM 6219 C C . VAL A 1 789 ? -26.176 -3.311 -18.825 1.00 91.31 789 VAL A C 1
ATOM 6221 O O . VAL A 1 789 ? -25.004 -3.224 -19.186 1.00 91.31 789 VAL A O 1
ATOM 6224 N N . GLU A 1 790 ? -27.136 -2.547 -19.339 1.00 89.31 790 GLU A N 1
ATOM 6225 C CA . GLU A 1 790 ? -26.860 -1.437 -20.251 1.00 89.31 790 GLU A CA 1
ATOM 6226 C C . GLU A 1 790 ? -26.380 -0.207 -19.467 1.00 89.31 790 GLU A C 1
ATOM 6228 O O . GLU A 1 790 ? -26.859 0.060 -18.366 1.00 89.31 790 GLU A O 1
ATOM 6233 N N . TYR A 1 791 ? -25.443 0.564 -20.026 1.00 88.88 791 TYR A N 1
ATOM 6234 C CA . TYR A 1 791 ? -24.836 1.703 -19.333 1.00 88.88 791 TYR A CA 1
ATOM 6235 C C . TYR A 1 791 ? -24.409 2.816 -20.293 1.00 88.88 791 TYR A C 1
ATOM 6237 O O . TYR A 1 791 ? -23.958 2.585 -21.417 1.00 88.88 791 TYR A O 1
ATOM 6245 N N . GLU A 1 792 ? -24.470 4.059 -19.821 1.00 90.25 792 GLU A N 1
ATOM 6246 C CA . GLU A 1 792 ? -23.830 5.183 -20.495 1.00 90.25 792 GLU A CA 1
ATOM 6247 C C . GLU A 1 792 ? -22.347 5.278 -20.108 1.00 90.25 792 GLU A C 1
ATOM 6249 O O . GLU A 1 792 ? -22.005 5.664 -18.991 1.00 90.25 792 GLU A O 1
ATOM 6254 N N . TYR A 1 793 ? -21.449 4.954 -21.042 1.00 88.38 793 TYR A N 1
ATOM 6255 C CA . TYR A 1 793 ? -20.020 5.216 -20.867 1.00 88.38 793 TYR A CA 1
ATOM 6256 C C . TYR A 1 793 ? -19.708 6.707 -21.042 1.00 88.38 793 TYR A C 1
ATOM 6258 O O . TYR A 1 793 ? -19.983 7.286 -22.098 1.00 88.38 793 TYR A O 1
ATOM 6266 N N . LEU A 1 794 ? -19.099 7.307 -20.022 1.00 88.44 794 LEU A N 1
ATOM 6267 C CA . LEU A 1 794 ? -18.647 8.694 -20.001 1.00 88.44 794 LEU A CA 1
ATOM 6268 C C . LEU A 1 794 ? -17.115 8.705 -19.973 1.00 88.44 794 LEU A C 1
ATOM 6270 O O . LEU A 1 794 ? -16.504 8.330 -18.973 1.00 88.44 794 LEU A O 1
ATOM 6274 N N . ALA A 1 795 ? -16.498 9.105 -21.085 1.00 83.25 795 ALA A N 1
ATOM 6275 C CA . ALA A 1 795 ? -15.048 9.232 -21.177 1.00 83.25 795 ALA A CA 1
ATOM 6276 C C . ALA A 1 795 ? -14.548 10.426 -20.341 1.00 83.25 795 ALA A C 1
ATOM 6278 O O . ALA A 1 795 ? -15.150 11.500 -20.379 1.00 83.25 795 ALA A O 1
ATOM 6279 N N . ASP A 1 796 ? -13.448 10.235 -19.613 1.00 82.75 796 ASP A N 1
ATOM 6280 C CA . ASP A 1 796 ? -12.764 11.269 -18.828 1.00 82.75 796 ASP A CA 1
ATOM 6281 C C . ASP A 1 796 ? -11.268 11.351 -19.185 1.00 82.75 796 ASP A C 1
ATOM 6283 O O . ASP A 1 796 ? -10.668 10.383 -19.666 1.00 82.75 796 ASP A O 1
ATOM 6287 N N . ASP A 1 797 ? -10.662 12.513 -18.951 1.00 72.94 797 ASP A N 1
ATOM 6288 C CA . ASP A 1 797 ? -9.321 12.868 -19.418 1.00 72.94 797 ASP A CA 1
ATOM 6289 C C . ASP A 1 797 ? -8.228 12.576 -18.366 1.00 72.94 797 ASP A C 1
ATOM 6291 O O . ASP A 1 797 ? -8.435 12.642 -17.151 1.00 72.94 797 ASP A O 1
ATOM 6295 N N . LEU A 1 798 ? -7.016 12.261 -18.837 1.00 68.25 798 LEU A N 1
ATOM 6296 C CA . LEU A 1 798 ? -5.843 11.995 -17.990 1.00 68.25 798 LEU A CA 1
ATOM 6297 C C . LEU A 1 798 ? -5.399 13.197 -17.139 1.00 68.25 798 LEU A C 1
ATOM 6299 O O . LEU A 1 798 ? -4.809 13.014 -16.069 1.00 68.25 798 LEU A O 1
ATOM 6303 N N . PHE A 1 799 ? -5.589 14.404 -17.665 1.00 70.88 799 PHE A N 1
ATOM 6304 C CA . PHE A 1 799 ? -4.969 15.648 -17.221 1.00 70.88 799 PHE A CA 1
ATOM 6305 C C . PHE A 1 799 ? -6.021 16.687 -16.806 1.00 70.88 799 PHE A C 1
ATOM 6307 O O . PHE A 1 799 ? -5.844 17.354 -15.788 1.00 70.88 799 PHE A O 1
ATOM 6314 N N . ASN A 1 800 ? -7.127 16.787 -17.548 1.00 76.75 800 ASN A N 1
ATOM 6315 C CA . ASN A 1 800 ? -8.221 17.736 -17.338 1.00 76.75 800 ASN A CA 1
ATOM 6316 C C . ASN A 1 800 ? -9.515 17.026 -16.896 1.00 76.75 800 ASN A C 1
ATOM 6318 O O . ASN A 1 800 ? -10.489 16.952 -17.643 1.00 76.75 800 ASN A O 1
ATOM 6322 N N . LYS A 1 801 ? -9.493 16.481 -15.674 1.00 83.44 801 LYS A N 1
ATOM 6323 C CA . LYS A 1 801 ? -10.585 15.687 -15.083 1.00 83.44 801 LYS A CA 1
ATOM 6324 C C . LYS A 1 801 ? -11.931 16.416 -15.110 1.00 83.44 801 LYS A C 1
ATOM 6326 O O . LYS A 1 801 ? -12.007 17.575 -14.697 1.00 83.44 801 LYS A O 1
ATOM 6331 N N . SER A 1 802 ? -12.994 15.719 -15.507 1.00 85.94 802 SER A N 1
ATOM 6332 C CA . SER A 1 802 ? -14.337 16.299 -15.601 1.00 85.94 802 SER A CA 1
ATOM 6333 C C . SER A 1 802 ? -14.884 16.785 -14.251 1.00 85.94 802 SER A C 1
ATOM 6335 O O . SER A 1 802 ? -14.627 16.197 -13.196 1.00 85.94 802 SER A O 1
ATOM 6337 N N . GLU A 1 803 ? -15.719 17.831 -14.274 1.00 90.19 803 GLU A N 1
ATOM 6338 C CA . GLU A 1 803 ? -16.443 18.290 -13.078 1.00 90.19 803 GLU A CA 1
ATOM 6339 C C . GLU A 1 803 ? -17.302 17.161 -12.479 1.00 90.19 803 GLU A C 1
ATOM 6341 O O . GLU A 1 803 ? -17.391 17.022 -11.260 1.00 90.19 803 GLU A O 1
ATOM 6346 N N . LEU A 1 804 ? -17.878 16.300 -13.328 1.00 90.69 804 LEU A N 1
ATOM 6347 C CA . LEU A 1 804 ? -18.685 15.163 -12.895 1.00 90.69 804 LEU A CA 1
ATOM 6348 C C . LEU A 1 804 ? -17.859 14.148 -12.088 1.00 90.69 804 LEU A C 1
ATOM 6350 O O . LEU A 1 804 ? -18.322 13.696 -11.040 1.00 90.69 804 LEU A O 1
ATOM 6354 N N . LEU A 1 805 ? -16.631 13.828 -12.510 1.00 91.06 805 LEU A N 1
ATOM 6355 C CA . LEU A 1 805 ? -15.701 12.990 -11.743 1.00 91.06 805 LEU A CA 1
ATOM 6356 C C . LEU A 1 805 ? -15.283 13.660 -10.433 1.00 91.06 805 LEU A C 1
ATOM 6358 O O . LEU A 1 805 ? -15.302 13.023 -9.381 1.00 91.06 805 LEU A O 1
ATOM 6362 N N . LEU A 1 806 ? -14.941 14.949 -10.473 1.00 92.06 806 LEU A N 1
ATOM 6363 C CA . LEU A 1 806 ? -14.542 15.704 -9.281 1.00 92.06 806 LEU A CA 1
ATOM 6364 C C . LEU A 1 806 ? -15.680 15.828 -8.253 1.00 92.06 806 LEU A C 1
ATOM 6366 O O . LEU A 1 806 ? -15.410 15.887 -7.055 1.00 92.06 806 LEU A O 1
ATOM 6370 N N . LYS A 1 807 ? -16.938 15.829 -8.705 1.00 91.56 807 LYS A N 1
ATOM 6371 C CA . LYS A 1 807 ? -18.144 15.861 -7.865 1.00 91.56 807 LYS A CA 1
ATOM 6372 C C . LYS A 1 807 ? -18.564 14.481 -7.347 1.00 91.56 807 LYS A C 1
ATOM 6374 O O . LYS A 1 807 ? -19.068 14.393 -6.232 1.00 91.56 807 LYS A O 1
ATOM 6379 N N . SER A 1 808 ? -18.379 13.422 -8.137 1.00 92.31 808 SER A N 1
ATOM 6380 C CA . SER A 1 808 ? -18.805 12.052 -7.796 1.00 92.31 808 SER A CA 1
ATOM 6381 C C . SER A 1 808 ? -17.756 11.257 -7.008 1.00 92.31 808 SER A C 1
ATOM 6383 O O . SER A 1 808 ? -18.122 10.495 -6.118 1.00 92.31 808 SER A O 1
ATOM 6385 N N . ASN A 1 809 ? -16.462 11.499 -7.248 1.00 92.56 809 ASN A N 1
ATOM 6386 C CA . ASN A 1 809 ? -15.345 11.017 -6.431 1.00 92.56 809 ASN A CA 1
ATOM 6387 C C . ASN A 1 809 ? -14.506 12.210 -5.922 1.00 92.56 809 ASN A C 1
ATOM 6389 O O . ASN A 1 809 ? -13.372 12.404 -6.366 1.00 92.56 809 ASN A O 1
ATOM 6393 N N . PRO A 1 810 ? -15.021 13.031 -4.984 1.00 87.56 810 PRO A N 1
ATOM 6394 C CA . PRO A 1 810 ? -14.307 14.213 -4.494 1.00 87.56 810 PRO A CA 1
ATOM 6395 C C . PRO A 1 810 ? -13.060 13.874 -3.666 1.00 87.56 810 PRO A C 1
ATOM 6397 O O . PRO A 1 810 ? -12.185 14.723 -3.508 1.00 87.56 810 PRO A O 1
ATOM 6400 N N . VAL A 1 811 ? -12.965 12.642 -3.156 1.00 89.44 811 VAL A N 1
ATOM 6401 C CA . VAL A 1 811 ? -11.898 12.186 -2.257 1.00 89.44 811 VAL A CA 1
ATOM 6402 C C . VAL A 1 811 ? -10.649 11.777 -3.042 1.00 89.44 811 VAL A C 1
ATOM 6404 O O . VAL A 1 811 ? -9.590 12.381 -2.881 1.00 89.44 811 VAL A O 1
ATOM 6407 N N . TYR A 1 812 ? -10.768 10.777 -3.920 1.00 88.25 812 TYR A N 1
ATOM 6408 C CA . TYR A 1 812 ? -9.645 10.254 -4.706 1.00 88.25 812 TYR A CA 1
ATOM 6409 C C . TYR A 1 812 ? -9.541 10.910 -6.082 1.00 88.25 812 TYR A C 1
ATOM 6411 O O . TYR A 1 812 ? -8.438 11.059 -6.616 1.00 88.25 812 TYR A O 1
ATOM 6419 N N . LYS A 1 813 ? -10.674 11.338 -6.656 1.00 92.12 813 LYS A N 1
ATOM 6420 C CA . LYS A 1 813 ? -10.761 11.944 -7.996 1.00 92.12 813 LYS A CA 1
ATOM 6421 C C . LYS A 1 813 ? -10.235 10.981 -9.069 1.00 92.12 813 LYS A C 1
ATOM 6423 O O . LYS A 1 813 ? -9.509 11.398 -9.973 1.00 92.12 813 LYS A O 1
ATOM 6428 N N . LEU A 1 814 ? -10.529 9.685 -8.928 1.00 91.62 814 LEU A N 1
ATOM 6429 C CA . LEU A 1 814 ? -10.075 8.600 -9.807 1.00 91.62 814 LEU A CA 1
ATOM 6430 C C . LEU A 1 814 ? -11.255 7.880 -10.467 1.00 91.62 814 LEU A C 1
ATOM 6432 O O . LEU A 1 814 ? -12.335 7.790 -9.888 1.00 91.62 814 LEU A O 1
ATOM 6436 N N . VAL A 1 815 ? -11.000 7.348 -11.666 1.00 93.75 815 VAL A N 1
ATOM 6437 C CA . VAL A 1 815 ? -11.899 6.450 -12.406 1.00 93.75 815 VAL A CA 1
ATOM 6438 C C . VAL A 1 815 ? -11.520 4.981 -12.157 1.00 93.75 815 VAL A C 1
ATOM 6440 O O . VAL A 1 815 ? -10.327 4.691 -12.015 1.00 93.75 815 VAL A O 1
ATOM 6443 N N . PRO A 1 816 ? -12.474 4.031 -12.181 1.00 97.06 816 PRO A N 1
ATOM 6444 C CA . PRO A 1 816 ? -13.896 4.201 -12.496 1.00 97.06 816 PRO A CA 1
ATOM 6445 C C . PRO A 1 816 ? -14.718 4.885 -11.399 1.00 97.06 816 PRO A C 1
ATOM 6447 O O . PRO A 1 816 ? -14.420 4.759 -10.213 1.00 97.06 816 PRO A O 1
ATOM 6450 N N . VAL A 1 817 ? -15.818 5.514 -11.817 1.00 97.69 817 VAL A N 1
ATOM 6451 C CA . VAL A 1 817 ? -16.962 5.816 -10.943 1.00 97.69 817 VAL A CA 1
ATOM 6452 C C . VAL A 1 817 ? -18.227 5.327 -11.634 1.00 97.69 817 VAL A C 1
ATOM 6454 O O . VAL A 1 817 ? -18.537 5.776 -12.739 1.00 97.69 817 VAL A O 1
ATOM 6457 N N . LEU A 1 818 ? -18.952 4.407 -11.001 1.00 98.00 818 LEU A N 1
ATOM 6458 C CA . LEU A 1 818 ? -20.288 4.013 -11.444 1.00 98.00 818 LEU A CA 1
ATOM 6459 C C . LEU A 1 818 ? -21.303 4.982 -10.829 1.00 98.00 818 LEU A C 1
ATOM 6461 O O . LEU A 1 818 ? -21.205 5.305 -9.650 1.00 98.00 818 LEU A O 1
ATOM 6465 N N . ILE A 1 819 ? -22.283 5.435 -11.600 1.00 95.88 819 ILE A N 1
ATOM 6466 C CA . ILE A 1 819 ? -23.417 6.225 -11.118 1.00 95.88 819 ILE A CA 1
ATOM 6467 C C . ILE A 1 819 ? -24.687 5.446 -11.453 1.00 95.88 819 ILE A C 1
ATOM 6469 O O . ILE A 1 819 ? -24.927 5.130 -12.618 1.00 95.88 819 ILE A O 1
ATOM 6473 N N . HIS A 1 820 ? -25.484 5.129 -10.435 1.00 94.31 820 HIS A N 1
ATOM 6474 C CA . HIS A 1 820 ? -26.783 4.471 -10.571 1.00 94.31 820 HIS A CA 1
ATOM 6475 C C . HIS A 1 820 ? -27.859 5.454 -10.090 1.00 94.31 820 HIS A C 1
ATOM 6477 O O . HIS A 1 820 ? -27.941 5.756 -8.899 1.00 94.31 820 HIS A O 1
ATOM 6483 N N . GLY A 1 821 ? -28.626 6.026 -11.019 1.00 90.12 821 GLY A N 1
ATOM 6484 C CA . GLY A 1 821 ? -29.476 7.190 -10.757 1.00 90.12 821 GLY A CA 1
ATOM 6485 C C . GLY A 1 821 ? -28.653 8.394 -10.282 1.00 90.12 821 GLY A C 1
ATOM 6486 O O . GLY A 1 821 ? -27.829 8.926 -11.022 1.00 90.12 821 GLY A O 1
ATOM 6487 N N . ASP A 1 822 ? -28.856 8.816 -9.034 1.00 88.56 822 ASP A N 1
ATOM 6488 C CA . ASP A 1 822 ? -28.093 9.874 -8.357 1.00 88.56 822 ASP A CA 1
ATOM 6489 C C . ASP A 1 822 ? -26.973 9.344 -7.436 1.00 88.56 822 ASP A C 1
ATOM 6491 O O . ASP A 1 822 ? -26.210 10.134 -6.876 1.00 88.56 822 ASP A O 1
ATOM 6495 N N . LYS A 1 823 ? -26.843 8.018 -7.287 1.00 92.50 823 LYS A N 1
ATOM 6496 C CA . LYS A 1 823 ? -25.929 7.353 -6.345 1.00 92.50 823 LYS A CA 1
ATOM 6497 C C . LYS A 1 823 ? -24.570 7.018 -6.993 1.00 92.50 823 LYS A C 1
ATOM 6499 O O . LYS A 1 823 ? -24.511 6.090 -7.804 1.00 92.50 823 LYS A O 1
ATOM 6504 N N . PRO A 1 824 ? -23.458 7.695 -6.635 1.00 95.31 824 PRO A N 1
ATOM 6505 C CA . PRO A 1 824 ? -22.122 7.307 -7.081 1.00 95.31 824 PRO A CA 1
ATOM 6506 C C . PRO A 1 824 ? -21.565 6.131 -6.262 1.00 95.31 824 PRO A C 1
ATOM 6508 O O . PRO A 1 824 ? -21.774 6.042 -5.050 1.00 95.31 824 PRO A O 1
ATOM 6511 N N . VAL A 1 825 ? -20.800 5.263 -6.921 1.00 97.75 825 VAL A N 1
ATOM 6512 C CA . VAL A 1 825 ? -19.988 4.190 -6.337 1.00 97.75 825 VAL A CA 1
ATOM 6513 C C . VAL A 1 825 ? -18.570 4.305 -6.889 1.00 97.75 825 VAL A C 1
ATOM 6515 O O . VAL A 1 825 ? -18.368 4.336 -8.104 1.00 97.75 825 VAL A O 1
ATOM 6518 N N . CYS A 1 826 ? -17.596 4.359 -5.985 1.00 96.00 826 CYS A N 1
ATOM 6519 C CA . CYS A 1 826 ? -16.172 4.506 -6.282 1.00 96.00 826 CYS A CA 1
ATOM 6520 C C . CYS A 1 826 ? -15.407 3.209 -5.979 1.00 96.00 826 CYS A C 1
ATOM 6522 O O . CYS A 1 826 ? -15.909 2.343 -5.269 1.00 96.00 826 CYS A O 1
ATOM 6524 N N . GLU A 1 827 ? -14.172 3.134 -6.477 1.00 95.12 827 GLU A N 1
ATOM 6525 C CA . GLU A 1 827 ? -13.230 2.009 -6.382 1.00 95.12 827 GLU A CA 1
ATOM 6526 C C . GLU A 1 827 ? -13.669 0.714 -7.086 1.00 95.12 827 GLU A C 1
ATOM 6528 O O . GLU A 1 827 ? -14.741 0.156 -6.865 1.00 95.12 827 GLU A O 1
ATOM 6533 N N . SER A 1 828 ? -12.801 0.204 -7.965 1.00 98.19 828 SER A N 1
ATOM 6534 C CA . SER A 1 828 ? -13.186 -0.821 -8.950 1.00 98.19 828 SER A CA 1
ATOM 6535 C C . SER A 1 828 ? -13.710 -2.133 -8.354 1.00 98.19 828 SER A C 1
ATOM 6537 O O . SER A 1 828 ? -14.692 -2.666 -8.862 1.00 98.19 828 SER A O 1
ATOM 6539 N N . LEU A 1 829 ? -13.116 -2.637 -7.266 1.00 97.94 829 LEU A N 1
ATOM 6540 C CA . LEU A 1 829 ? -13.582 -3.861 -6.601 1.00 97.94 829 LEU A CA 1
ATOM 6541 C C . LEU A 1 829 ? -14.939 -3.656 -5.911 1.00 97.94 829 LEU A C 1
ATOM 6543 O O . LEU A 1 829 ? -15.800 -4.532 -5.970 1.00 97.94 829 LEU A O 1
ATOM 6547 N N . ILE A 1 830 ? -15.162 -2.478 -5.318 1.00 98.31 830 ILE A N 1
ATOM 6548 C CA . ILE A 1 830 ? -16.441 -2.117 -4.693 1.00 98.31 830 ILE A CA 1
ATOM 6549 C C . ILE A 1 830 ? -17.526 -1.984 -5.768 1.00 98.31 830 ILE A C 1
ATOM 6551 O O . ILE A 1 830 ? -18.631 -2.483 -5.571 1.00 98.31 830 ILE A O 1
ATOM 6555 N N . ILE A 1 831 ? -17.204 -1.392 -6.923 1.00 98.69 831 ILE A N 1
ATOM 6556 C CA . ILE A 1 831 ? -18.097 -1.312 -8.089 1.00 98.69 831 ILE A CA 1
ATOM 6557 C C . ILE A 1 831 ? -18.465 -2.711 -8.605 1.00 98.69 831 ILE A C 1
ATOM 6559 O O . ILE A 1 831 ? -19.645 -2.971 -8.823 1.00 98.69 831 ILE A O 1
ATOM 6563 N N . VAL A 1 832 ? -17.502 -3.630 -8.755 1.00 98.69 832 VAL A N 1
ATOM 6564 C CA . VAL A 1 832 ? -17.779 -5.018 -9.184 1.00 98.69 832 VAL A CA 1
ATOM 6565 C C . VAL A 1 832 ? -18.688 -5.742 -8.186 1.00 98.69 832 VAL A C 1
ATOM 6567 O O . VAL A 1 832 ? -19.673 -6.354 -8.595 1.00 98.69 832 VAL A O 1
ATOM 6570 N N . GLU A 1 833 ? -18.423 -5.637 -6.881 1.00 98.06 833 GLU A N 1
ATOM 6571 C CA . GLU A 1 833 ? -19.296 -6.232 -5.861 1.00 98.06 833 GLU A CA 1
ATOM 6572 C C . GLU A 1 833 ? -20.685 -5.582 -5.787 1.00 98.06 833 GLU A C 1
ATOM 6574 O O . GLU A 1 833 ? -21.669 -6.268 -5.516 1.00 98.06 833 GLU A O 1
ATOM 6579 N N . TYR A 1 834 ? -20.783 -4.272 -6.019 1.00 98.38 834 TYR A N 1
ATOM 6580 C CA . TYR A 1 834 ? -22.054 -3.555 -6.092 1.00 98.38 834 TYR A CA 1
ATOM 6581 C C . TYR A 1 834 ? -22.886 -4.037 -7.285 1.00 98.38 834 TYR A C 1
ATOM 6583 O O . TYR A 1 834 ? -24.066 -4.349 -7.123 1.00 98.38 834 TYR A O 1
ATOM 6591 N N . ILE A 1 835 ? -22.258 -4.174 -8.458 1.00 98.12 835 ILE A N 1
ATOM 6592 C CA . ILE A 1 835 ? -22.885 -4.722 -9.666 1.00 98.12 835 ILE A CA 1
ATOM 6593 C C . ILE A 1 835 ? -23.384 -6.153 -9.418 1.00 98.12 835 ILE A C 1
ATOM 6595 O O . ILE A 1 835 ? -24.514 -6.481 -9.785 1.00 98.12 835 ILE A O 1
ATOM 6599 N N . ASP A 1 836 ? -22.586 -6.990 -8.750 1.00 97.50 836 ASP A N 1
ATOM 6600 C CA . ASP A 1 836 ? -22.976 -8.371 -8.456 1.00 97.50 836 ASP A CA 1
ATOM 6601 C C . ASP A 1 836 ? -24.188 -8.471 -7.518 1.00 97.50 836 ASP A C 1
ATOM 6603 O O . ASP A 1 836 ? -25.031 -9.346 -7.690 1.00 97.50 836 ASP A O 1
ATOM 6607 N N . GLN A 1 837 ? -24.311 -7.544 -6.564 1.00 95.69 837 GLN A N 1
ATOM 6608 C CA . GLN A 1 837 ? -25.404 -7.514 -5.588 1.00 95.69 837 GLN A CA 1
ATOM 6609 C C . GLN A 1 837 ? -26.692 -6.875 -6.120 1.00 95.69 837 GLN A C 1
ATOM 6611 O O . GLN A 1 837 ? -27.778 -7.359 -5.809 1.00 95.69 837 GLN A O 1
ATOM 6616 N N . VAL A 1 838 ? -26.598 -5.781 -6.884 1.00 96.56 838 VAL A N 1
ATOM 6617 C CA . VAL A 1 838 ? -27.776 -5.078 -7.431 1.00 96.56 838 VAL A CA 1
ATOM 6618 C C . VAL A 1 838 ? -28.440 -5.905 -8.527 1.00 96.56 838 VAL A C 1
ATOM 6620 O O . VAL A 1 838 ? -29.659 -6.055 -8.530 1.00 96.56 838 VAL A O 1
ATOM 6623 N N . TRP A 1 839 ? -27.642 -6.497 -9.416 1.00 95.56 839 TRP A N 1
ATOM 6624 C CA . TRP A 1 839 ? -28.120 -7.342 -10.509 1.00 95.56 839 TRP A CA 1
ATOM 6625 C C . TRP A 1 839 ? -27.861 -8.829 -10.219 1.00 95.56 839 TRP A C 1
ATOM 6627 O O . TRP A 1 839 ? -27.507 -9.602 -11.105 1.00 95.56 839 TRP A O 1
ATOM 6637 N N . ALA A 1 840 ? -28.058 -9.250 -8.964 1.00 93.62 840 ALA A N 1
ATOM 6638 C CA . ALA A 1 840 ? -27.863 -10.635 -8.517 1.00 93.62 840 ALA A CA 1
ATOM 6639 C C . ALA A 1 840 ? -28.769 -11.658 -9.235 1.00 93.62 840 ALA A C 1
ATOM 6641 O O . ALA A 1 840 ? -28.432 -12.836 -9.309 1.00 93.62 840 ALA A O 1
ATOM 6642 N N . SER A 1 841 ? -29.906 -11.214 -9.780 1.00 91.75 841 SER A N 1
ATOM 6643 C CA . SER A 1 841 ? -30.833 -12.016 -10.590 1.00 91.75 841 SER A CA 1
ATOM 6644 C C . SER A 1 841 ? -30.493 -12.065 -12.088 1.00 91.75 841 SER A C 1
ATOM 6646 O O . SER A 1 841 ? -31.187 -12.754 -12.836 1.00 91.75 841 SER A O 1
ATOM 6648 N N . SER A 1 842 ? -29.450 -11.357 -12.529 1.00 91.06 842 SER A N 1
ATOM 6649 C CA . SER A 1 842 ? -29.001 -11.305 -13.924 1.00 91.06 842 SER A CA 1
ATOM 6650 C C . SER A 1 842 ? -27.609 -11.922 -14.076 1.00 91.06 842 SER A C 1
ATOM 6652 O O . SER A 1 842 ? -26.748 -11.752 -13.213 1.00 91.06 842 SER A O 1
ATOM 6654 N N . GLY A 1 843 ? -27.360 -12.600 -15.200 1.00 88.94 843 GLY A N 1
ATOM 6655 C CA . GLY A 1 843 ? -26.049 -13.185 -15.510 1.00 88.94 843 GLY A CA 1
ATOM 6656 C C . GLY A 1 843 ? -25.550 -14.227 -14.488 1.00 88.94 843 GLY A C 1
ATOM 6657 O O . GLY A 1 843 ? -26.318 -14.707 -13.652 1.00 88.94 843 GLY A O 1
ATOM 6658 N N . PRO A 1 844 ? -24.262 -14.611 -14.547 1.00 92.19 844 PRO A N 1
ATOM 6659 C CA . PRO A 1 844 ? -23.626 -15.425 -13.514 1.00 92.19 844 PRO A CA 1
ATOM 6660 C C . PRO A 1 844 ? -23.324 -14.601 -12.247 1.00 92.19 844 PRO A C 1
ATOM 6662 O O . PRO A 1 844 ? -23.238 -13.371 -12.286 1.00 92.19 844 PRO A O 1
ATOM 6665 N N . SER A 1 845 ? -23.132 -15.288 -11.118 1.00 95.25 845 SER A N 1
ATOM 6666 C CA . SER A 1 845 ? -22.642 -14.689 -9.865 1.00 95.25 845 SER A CA 1
ATOM 6667 C C . SER A 1 845 ? -21.134 -14.443 -9.958 1.00 95.25 845 SER A C 1
ATOM 6669 O O . SER A 1 845 ? -20.390 -15.362 -10.298 1.00 95.25 845 SER A O 1
ATOM 6671 N N . ILE A 1 846 ? -20.676 -13.228 -9.655 1.00 97.56 846 ILE A N 1
ATOM 6672 C CA . ILE A 1 846 ? -19.249 -12.856 -9.695 1.00 97.56 846 ILE A CA 1
ATOM 6673 C C . ILE A 1 846 ? -18.556 -13.238 -8.380 1.00 97.56 846 ILE A C 1
ATOM 6675 O O . ILE A 1 846 ? -17.392 -13.648 -8.371 1.00 97.56 846 ILE A O 1
ATOM 6679 N N . LEU A 1 847 ? -19.264 -13.127 -7.258 1.00 95.88 847 LEU A N 1
ATOM 6680 C CA . LEU A 1 847 ? -18.845 -13.644 -5.963 1.00 95.88 847 LEU A CA 1
ATOM 6681 C C . LEU A 1 847 ? -19.321 -15.098 -5.789 1.00 95.88 847 LEU A C 1
ATOM 6683 O O . LEU A 1 847 ? -20.462 -15.416 -6.136 1.00 95.88 847 LEU A O 1
ATOM 6687 N N . PRO A 1 848 ? -18.505 -15.979 -5.182 1.00 94.38 848 PRO A N 1
ATOM 6688 C CA . PRO A 1 848 ? -18.962 -17.283 -4.707 1.00 94.38 848 PRO A CA 1
ATOM 6689 C C . PRO A 1 848 ? -20.134 -17.176 -3.719 1.00 94.38 848 PRO A C 1
ATOM 6691 O O . PRO A 1 848 ? -20.275 -16.180 -3.002 1.00 94.38 848 PRO A O 1
ATOM 6694 N N . ALA A 1 849 ? -20.967 -18.219 -3.659 1.00 92.50 849 ALA A N 1
ATOM 6695 C CA . ALA A 1 849 ? -22.111 -18.300 -2.745 1.00 92.50 849 ALA A CA 1
ATOM 6696 C C . ALA A 1 849 ? -21.698 -18.638 -1.296 1.00 92.50 849 ALA A C 1
ATOM 6698 O O . ALA A 1 849 ? -22.242 -18.064 -0.351 1.00 92.50 849 ALA A O 1
ATOM 6699 N N . ASP A 1 850 ? -20.713 -19.523 -1.130 1.00 94.19 850 ASP A N 1
ATOM 6700 C CA . ASP A 1 850 ? -20.129 -19.876 0.167 1.00 94.19 850 ASP A CA 1
ATOM 6701 C C . ASP A 1 850 ? -19.291 -18.704 0.736 1.00 94.19 850 ASP A C 1
ATOM 6703 O O . ASP A 1 850 ? -18.495 -18.115 -0.006 1.00 94.19 850 ASP A O 1
ATOM 6707 N N . PRO A 1 851 ? -19.436 -18.338 2.029 1.00 95.50 851 PRO A N 1
ATOM 6708 C CA . PRO A 1 851 ? -18.687 -17.228 2.622 1.00 95.50 851 PRO A CA 1
ATOM 6709 C C . PRO A 1 851 ? -17.164 -17.410 2.608 1.00 95.50 851 PRO A C 1
ATOM 6711 O O . PRO A 1 851 ? -16.443 -16.417 2.517 1.00 95.50 851 PRO A O 1
ATOM 6714 N N . TYR A 1 852 ? -16.654 -18.644 2.689 1.00 95.81 852 TYR A N 1
ATOM 6715 C CA . TYR A 1 852 ? -15.215 -18.910 2.694 1.00 95.81 852 TYR A CA 1
ATOM 6716 C C . TYR A 1 852 ? -14.616 -18.778 1.297 1.00 95.81 852 TYR A C 1
ATOM 6718 O O . TYR A 1 852 ? -13.672 -18.011 1.117 1.00 95.81 852 TYR A O 1
ATOM 6726 N N . ASP A 1 853 ? -15.205 -19.430 0.291 1.00 94.88 853 ASP A N 1
ATOM 6727 C CA . ASP A 1 853 ? -14.772 -19.260 -1.103 1.00 94.88 853 ASP A CA 1
ATOM 6728 C C . ASP A 1 853 ? -14.880 -17.773 -1.520 1.00 94.88 853 ASP A C 1
ATOM 6730 O O . ASP A 1 853 ? -14.011 -17.262 -2.230 1.00 94.88 853 ASP A O 1
ATOM 6734 N N . ARG A 1 854 ? -15.873 -17.023 -1.007 1.00 96.69 854 ARG A N 1
ATOM 6735 C CA . ARG A 1 854 ? -15.986 -15.562 -1.194 1.00 96.69 854 ARG A CA 1
ATOM 6736 C C . ARG A 1 854 ? -14.863 -14.777 -0.511 1.00 96.69 854 ARG A C 1
ATOM 6738 O O . ARG A 1 854 ? -14.326 -13.844 -1.109 1.00 96.69 854 ARG A O 1
ATOM 6745 N N . ALA A 1 855 ? -14.490 -15.139 0.714 1.00 97.56 855 ALA A N 1
ATOM 6746 C CA . ALA A 1 855 ? -13.366 -14.527 1.420 1.00 97.56 855 ALA A CA 1
ATOM 6747 C C . ALA A 1 855 ? -12.028 -14.781 0.698 1.00 97.56 855 ALA A C 1
ATOM 6749 O O . ALA A 1 855 ? -11.227 -13.859 0.546 1.00 97.56 855 ALA A O 1
ATOM 6750 N N . ILE A 1 856 ? -11.822 -15.990 0.167 1.00 96.94 856 ILE A N 1
ATOM 6751 C CA . ILE A 1 856 ? -10.648 -16.345 -0.644 1.00 96.94 856 ILE A CA 1
ATOM 6752 C C . ILE A 1 856 ? -10.634 -15.599 -1.987 1.00 96.94 856 ILE A C 1
ATOM 6754 O O . ILE A 1 856 ? -9.585 -15.095 -2.390 1.00 96.94 856 ILE A O 1
ATOM 6758 N N . ALA A 1 857 ? -11.783 -15.436 -2.652 1.00 97.19 857 ALA A N 1
ATOM 6759 C CA . ALA A 1 857 ? -11.877 -14.631 -3.873 1.00 97.19 857 ALA A CA 1
ATOM 6760 C C . ALA A 1 857 ? -11.508 -13.155 -3.627 1.00 97.19 857 ALA A C 1
ATOM 6762 O O . ALA A 1 857 ? -10.785 -12.549 -4.416 1.00 97.19 857 ALA A O 1
ATOM 6763 N N . ARG A 1 858 ? -11.936 -12.576 -2.500 1.00 98.12 858 ARG A N 1
ATOM 6764 C CA . ARG A 1 858 ? -11.532 -11.219 -2.094 1.00 98.12 858 ARG A CA 1
ATOM 6765 C C . ARG A 1 858 ? -10.049 -11.129 -1.771 1.00 98.12 858 ARG A C 1
ATOM 6767 O O . ARG A 1 858 ? -9.400 -10.188 -2.207 1.00 98.12 858 ARG A O 1
ATOM 6774 N N . PHE A 1 859 ? -9.505 -12.114 -1.059 1.00 97.88 859 PHE A N 1
ATOM 6775 C CA . PHE A 1 859 ? -8.090 -12.152 -0.699 1.00 97.88 859 PHE A CA 1
ATOM 6776 C C . PHE A 1 859 ? -7.185 -12.104 -1.940 1.00 97.88 859 PHE A C 1
ATOM 6778 O O . PHE A 1 859 ? -6.257 -11.298 -1.996 1.00 97.88 859 PHE A O 1
ATOM 6785 N N . TRP A 1 860 ? -7.488 -12.902 -2.969 1.00 98.25 860 TRP A N 1
ATOM 6786 C CA . TRP A 1 860 ? -6.716 -12.886 -4.216 1.00 98.25 860 TRP A CA 1
ATOM 6787 C C . TRP A 1 860 ? -6.986 -11.655 -5.090 1.00 98.25 860 TRP A C 1
ATOM 6789 O O . TRP A 1 860 ? -6.073 -11.204 -5.779 1.00 98.25 860 TRP A O 1
ATOM 6799 N N . ALA A 1 861 ? -8.175 -11.046 -5.020 1.00 98.06 861 ALA A N 1
ATOM 6800 C CA . ALA A 1 861 ? -8.419 -9.749 -5.652 1.00 98.06 861 ALA A CA 1
ATOM 6801 C C . ALA A 1 861 ? -7.576 -8.629 -5.005 1.00 98.06 861 ALA A C 1
ATOM 6803 O O . ALA A 1 861 ? -6.891 -7.890 -5.714 1.00 98.06 861 ALA A O 1
ATOM 6804 N N . THR A 1 862 ? -7.533 -8.567 -3.668 1.00 95.69 862 THR A N 1
ATOM 6805 C CA . THR A 1 862 ? -6.633 -7.672 -2.924 1.00 95.69 862 THR A CA 1
ATOM 6806 C C . THR A 1 862 ? -5.175 -7.943 -3.282 1.00 95.69 862 THR A C 1
ATOM 6808 O O . THR A 1 862 ? -4.452 -6.999 -3.575 1.00 95.69 862 THR A O 1
ATOM 6811 N N . TYR A 1 863 ? -4.746 -9.210 -3.354 1.00 97.25 863 TYR A N 1
ATOM 6812 C CA . TYR A 1 863 ? -3.377 -9.578 -3.740 1.00 97.25 863 TYR A CA 1
ATOM 6813 C C . TYR A 1 863 ? -2.961 -8.994 -5.102 1.00 97.25 863 TYR A C 1
ATOM 6815 O O . TYR A 1 863 ? -1.833 -8.521 -5.251 1.00 97.25 863 TYR A O 1
ATOM 6823 N N . VAL A 1 864 ? -3.860 -8.980 -6.092 1.00 97.81 864 VAL A N 1
ATOM 6824 C CA . VAL A 1 864 ? -3.583 -8.390 -7.413 1.00 97.81 864 VAL A CA 1
ATOM 6825 C C . VAL A 1 864 ? -3.359 -6.876 -7.323 1.00 97.81 864 VAL A C 1
ATOM 6827 O O . VAL A 1 864 ? -2.386 -6.372 -7.893 1.00 97.81 864 VAL A O 1
ATOM 6830 N N . ASP A 1 865 ? -4.196 -6.154 -6.579 1.00 95.19 865 ASP A N 1
ATOM 6831 C CA . ASP A 1 865 ? -4.042 -4.701 -6.403 1.00 95.19 865 ASP A CA 1
ATOM 6832 C C . ASP A 1 865 ? -2.840 -4.324 -5.525 1.00 95.19 865 ASP A C 1
ATOM 6834 O O . ASP A 1 865 ? -2.213 -3.288 -5.740 1.00 95.19 865 ASP A O 1
ATOM 6838 N N . ASP A 1 866 ? -2.447 -5.205 -4.611 1.00 93.00 866 ASP A N 1
ATOM 6839 C CA . ASP A 1 866 ? -1.287 -5.039 -3.740 1.00 93.00 866 ASP A CA 1
ATOM 6840 C C . ASP A 1 866 ? 0.058 -5.354 -4.409 1.00 93.00 866 ASP A C 1
ATOM 6842 O O . ASP A 1 866 ? 1.075 -4.745 -4.063 1.00 93.00 866 ASP A O 1
ATOM 6846 N N . LYS A 1 867 ? 0.106 -6.387 -5.265 1.00 95.31 867 LYS A N 1
ATOM 6847 C CA . LYS A 1 867 ? 1.363 -7.018 -5.716 1.00 95.31 867 LYS A CA 1
ATOM 6848 C C . LYS A 1 867 ? 1.596 -6.964 -7.222 1.00 95.31 867 LYS A C 1
ATOM 6850 O O . LYS A 1 867 ? 2.751 -7.003 -7.629 1.00 95.31 867 LYS A O 1
ATOM 6855 N N . LEU A 1 868 ? 0.552 -6.834 -8.044 1.00 95.25 868 LEU A N 1
ATOM 6856 C CA . LEU A 1 868 ? 0.696 -6.700 -9.500 1.00 95.25 868 LEU A CA 1
ATOM 6857 C C . LEU A 1 868 ? 0.513 -5.249 -9.948 1.00 95.25 868 LEU A C 1
ATOM 6859 O O . LEU A 1 868 ? 1.324 -4.745 -10.726 1.00 95.25 868 LEU A O 1
ATOM 6863 N N . ALA A 1 869 ? -0.501 -4.545 -9.436 1.00 93.94 869 ALA A N 1
ATOM 6864 C CA . ALA A 1 869 ? -0.777 -3.171 -9.857 1.00 93.94 869 ALA A CA 1
ATOM 6865 C C . ALA A 1 869 ? 0.401 -2.191 -9.623 1.00 93.94 869 ALA A C 1
ATOM 6867 O O . ALA A 1 869 ? 0.679 -1.394 -10.529 1.00 93.94 869 ALA A O 1
ATOM 6868 N N . PRO A 1 870 ? 1.144 -2.234 -8.490 1.00 95.50 870 PRO A N 1
ATOM 6869 C CA . PRO A 1 870 ? 2.280 -1.337 -8.273 1.00 95.50 870 PRO A CA 1
ATOM 6870 C C . PRO A 1 870 ? 3.460 -1.562 -9.236 1.00 95.50 870 PRO A C 1
ATOM 6872 O O . PRO A 1 870 ? 3.844 -0.584 -9.888 1.00 95.50 870 PRO A O 1
ATOM 6875 N N . PRO A 1 871 ? 4.022 -2.779 -9.421 1.00 95.56 871 PRO A N 1
ATOM 6876 C CA . PRO A 1 871 ? 5.107 -2.967 -10.380 1.00 95.56 871 PRO A CA 1
ATOM 6877 C C . PRO A 1 871 ? 4.654 -2.737 -11.827 1.00 95.56 871 PRO A C 1
ATOM 6879 O O . PRO A 1 871 ? 5.375 -2.070 -12.565 1.00 95.56 871 PRO A O 1
ATOM 6882 N N . ILE A 1 872 ? 3.441 -3.148 -12.229 1.00 95.56 872 ILE A N 1
ATOM 6883 C CA . ILE A 1 872 ? 2.890 -2.818 -13.562 1.00 95.56 872 ILE A CA 1
ATOM 6884 C C . ILE A 1 872 ? 2.897 -1.295 -13.780 1.00 95.56 872 ILE A C 1
ATOM 6886 O O . ILE A 1 872 ? 3.388 -0.811 -14.801 1.00 95.56 872 ILE A O 1
ATOM 6890 N N . ARG A 1 873 ? 2.438 -0.508 -12.797 1.00 93.69 873 ARG A N 1
ATOM 6891 C CA . ARG A 1 873 ? 2.466 0.963 -12.860 1.00 93.69 873 ARG A CA 1
ATOM 6892 C C . ARG A 1 873 ? 3.888 1.523 -12.995 1.00 93.69 873 ARG A C 1
ATOM 6894 O O . ARG A 1 873 ? 4.071 2.490 -13.736 1.00 93.69 873 ARG A O 1
ATOM 6901 N N . VAL A 1 874 ? 4.877 0.945 -12.311 1.00 92.94 874 VAL A N 1
ATOM 6902 C CA . VAL A 1 874 ? 6.292 1.348 -12.425 1.00 92.94 874 VAL A CA 1
ATOM 6903 C C . VAL A 1 874 ? 6.841 1.030 -13.817 1.00 92.94 874 VAL A C 1
ATOM 6905 O O . VAL A 1 874 ? 7.429 1.910 -14.440 1.00 92.94 874 VAL A O 1
ATOM 6908 N N . LEU A 1 875 ? 6.590 -0.166 -14.353 1.00 93.75 875 LEU A N 1
ATOM 6909 C CA . LEU A 1 875 ? 7.060 -0.577 -15.683 1.00 93.75 875 LEU A CA 1
ATOM 6910 C C . LEU A 1 875 ? 6.444 0.266 -16.814 1.00 93.75 875 LEU A C 1
ATOM 6912 O O . LEU A 1 875 ? 7.123 0.595 -17.788 1.00 93.75 875 LEU A O 1
ATOM 6916 N N . ILE A 1 876 ? 5.181 0.685 -16.672 1.00 89.81 876 ILE A N 1
ATOM 6917 C CA . ILE A 1 876 ? 4.545 1.593 -17.636 1.00 89.81 876 ILE A CA 1
ATOM 6918 C C . ILE A 1 876 ? 5.119 3.015 -17.510 1.00 89.81 876 ILE A C 1
ATOM 6920 O O . ILE A 1 876 ? 5.474 3.608 -18.527 1.00 89.81 876 ILE A O 1
ATOM 6924 N N . TRP A 1 877 ? 5.216 3.594 -16.308 1.00 87.19 877 TRP A N 1
ATOM 6925 C CA . TRP A 1 877 ? 5.397 5.051 -16.161 1.00 87.19 877 TRP A CA 1
ATOM 6926 C C . TRP A 1 877 ? 6.763 5.531 -15.657 1.00 87.19 877 TRP A C 1
ATOM 6928 O O . TRP A 1 877 ? 7.019 6.735 -15.731 1.00 87.19 877 TRP A O 1
ATOM 6938 N N . SER A 1 878 ? 7.621 4.651 -15.140 1.00 87.06 878 SER A N 1
ATOM 6939 C CA . SER A 1 878 ? 8.949 5.031 -14.646 1.00 87.06 878 SER A CA 1
ATOM 6940 C C . SER A 1 878 ? 9.969 5.204 -15.775 1.00 87.06 878 SER A C 1
ATOM 6942 O O . SER A 1 878 ? 9.796 4.720 -16.895 1.00 87.06 878 SER A O 1
ATOM 6944 N N . LYS A 1 879 ? 11.059 5.897 -15.437 1.00 83.75 879 LYS A N 1
ATOM 6945 C CA . LYS A 1 879 ? 12.309 5.982 -16.207 1.00 83.75 879 LYS A CA 1
ATOM 6946 C C . LYS A 1 879 ? 13.544 5.630 -15.375 1.00 83.75 879 LYS A C 1
ATOM 6948 O O . LYS A 1 879 ? 14.643 5.627 -15.910 1.00 83.75 879 LYS A O 1
ATOM 6953 N N . ASP A 1 880 ? 13.369 5.371 -14.080 1.00 83.88 880 ASP A N 1
ATOM 6954 C CA . ASP A 1 880 ? 14.455 4.926 -13.214 1.00 83.88 880 ASP A CA 1
ATOM 6955 C C . ASP A 1 880 ? 14.719 3.437 -13.460 1.00 83.88 880 ASP A C 1
ATOM 6957 O O . ASP A 1 880 ? 13.866 2.593 -13.174 1.00 83.88 880 ASP A O 1
ATOM 6961 N N . GLU A 1 881 ? 15.893 3.125 -14.008 1.00 87.44 881 GLU A N 1
ATOM 6962 C CA . GLU A 1 881 ? 16.290 1.765 -14.389 1.00 87.44 881 GLU A CA 1
ATOM 6963 C C . GLU A 1 881 ? 16.288 0.809 -13.191 1.00 87.44 881 GLU A C 1
ATOM 6965 O O . GLU A 1 881 ? 15.903 -0.353 -13.337 1.00 87.44 881 GLU A O 1
ATOM 6970 N N . LYS A 1 882 ? 16.632 1.306 -11.994 1.00 84.56 882 LYS A N 1
ATOM 6971 C CA . LYS A 1 882 ? 16.599 0.525 -10.753 1.00 84.56 882 LYS A CA 1
ATOM 6972 C C . LYS A 1 882 ? 15.168 0.136 -10.378 1.00 84.56 882 LYS A C 1
ATOM 6974 O O . LYS A 1 882 ? 14.882 -1.050 -10.246 1.00 84.56 882 LYS A O 1
ATOM 6979 N N . SER A 1 883 ? 14.258 1.105 -10.273 1.00 84.12 883 SER A N 1
ATOM 6980 C CA . SER A 1 883 ? 12.835 0.846 -10.002 1.00 84.12 883 SER A CA 1
ATOM 6981 C C . SER A 1 883 ? 12.210 -0.068 -11.060 1.00 84.12 883 SER A C 1
ATOM 6983 O O . SER A 1 883 ? 11.363 -0.894 -10.736 1.00 84.12 883 SER A O 1
ATOM 6985 N N . ILE A 1 884 ? 12.625 0.053 -12.326 1.00 88.38 884 ILE A N 1
ATOM 6986 C CA . ILE A 1 884 ? 12.186 -0.832 -13.416 1.00 88.38 884 ILE A CA 1
ATOM 6987 C C . ILE A 1 884 ? 12.696 -2.265 -13.207 1.00 88.38 884 ILE A C 1
ATOM 6989 O O . ILE A 1 884 ? 11.926 -3.203 -13.402 1.00 88.38 884 ILE A O 1
ATOM 6993 N N . ALA A 1 885 ? 13.952 -2.461 -12.797 1.00 90.25 885 ALA A N 1
ATOM 6994 C CA . ALA A 1 885 ? 14.493 -3.786 -12.487 1.00 90.25 885 ALA A CA 1
ATOM 6995 C C . ALA A 1 885 ? 13.776 -4.428 -11.285 1.00 90.25 885 ALA A C 1
ATOM 6997 O O . ALA A 1 885 ? 13.256 -5.536 -11.409 1.00 90.25 885 ALA A O 1
ATOM 6998 N N . GLU A 1 886 ? 13.646 -3.700 -10.173 1.00 91.69 886 GLU A N 1
ATOM 6999 C CA . GLU A 1 886 ? 12.929 -4.165 -8.976 1.00 91.69 886 GLU A CA 1
ATOM 7000 C C . GLU A 1 886 ? 11.458 -4.503 -9.290 1.00 91.69 886 GLU A C 1
ATOM 7002 O O . GLU A 1 886 ? 10.934 -5.516 -8.826 1.00 91.69 886 GLU A O 1
ATOM 7007 N N . ALA A 1 887 ? 10.790 -3.710 -10.137 1.00 93.75 887 ALA A N 1
ATOM 7008 C CA . ALA A 1 887 ? 9.416 -3.975 -10.561 1.00 93.75 887 ALA A CA 1
ATOM 7009 C C . ALA A 1 887 ? 9.277 -5.218 -11.463 1.00 93.75 887 ALA A C 1
ATOM 7011 O O . ALA A 1 887 ? 8.260 -5.908 -11.375 1.00 93.75 887 ALA A O 1
ATOM 7012 N N . LYS A 1 888 ? 10.276 -5.544 -12.301 1.00 93.38 888 LYS A N 1
ATOM 7013 C CA . LYS A 1 888 ? 10.284 -6.796 -13.087 1.00 93.38 888 LYS A CA 1
ATOM 7014 C C . LYS A 1 888 ? 10.300 -8.015 -12.165 1.00 93.38 888 LYS A C 1
ATOM 7016 O O . LYS A 1 888 ? 9.481 -8.915 -12.334 1.00 93.38 888 LYS A O 1
ATOM 7021 N N . GLU A 1 889 ? 11.190 -8.021 -11.173 1.00 94.50 889 GLU A N 1
ATOM 7022 C CA . GLU A 1 889 ? 11.311 -9.116 -10.201 1.00 94.50 889 GLU A CA 1
ATOM 7023 C C . GLU A 1 889 ? 10.042 -9.264 -9.349 1.00 94.50 889 GLU A C 1
ATOM 7025 O O . GLU A 1 889 ? 9.530 -10.373 -9.189 1.00 94.50 889 GLU A O 1
ATOM 7030 N N . GLN A 1 890 ? 9.484 -8.148 -8.867 1.00 95.12 890 GLN A N 1
ATOM 7031 C CA . GLN A 1 890 ? 8.237 -8.132 -8.094 1.00 95.12 890 GLN A CA 1
ATOM 7032 C C . GLN A 1 890 ? 7.046 -8.684 -8.890 1.00 95.12 890 GLN A C 1
ATOM 7034 O O . GLN A 1 890 ? 6.291 -9.497 -8.359 1.00 95.12 890 GLN A O 1
ATOM 7039 N N . LEU A 1 891 ? 6.887 -8.288 -10.160 1.00 96.19 891 LEU A N 1
ATOM 7040 C CA . LEU A 1 891 ? 5.787 -8.763 -11.004 1.00 96.19 891 LEU A CA 1
ATOM 7041 C C . LEU A 1 891 ? 5.901 -10.265 -11.305 1.00 96.19 891 LEU A C 1
ATOM 7043 O O . LEU A 1 891 ? 4.911 -10.984 -11.187 1.00 96.19 891 LEU A O 1
ATOM 7047 N N . LEU A 1 892 ? 7.102 -10.755 -11.628 1.00 95.06 892 LEU A N 1
ATOM 7048 C CA . LEU A 1 892 ? 7.342 -12.184 -11.864 1.00 95.06 892 LEU A CA 1
ATOM 7049 C C . LEU A 1 892 ? 7.085 -13.024 -10.602 1.00 95.06 892 LEU A C 1
ATOM 7051 O O . LEU A 1 892 ? 6.423 -14.058 -10.677 1.00 95.06 892 LEU A O 1
ATOM 7055 N N . ALA A 1 893 ? 7.535 -12.562 -9.431 1.00 94.81 893 ALA A N 1
ATOM 7056 C CA . ALA A 1 893 ? 7.258 -13.228 -8.157 1.00 94.81 893 ALA A CA 1
ATOM 7057 C C . ALA A 1 893 ? 5.755 -13.247 -7.815 1.00 94.81 893 ALA A C 1
ATOM 7059 O O . ALA A 1 893 ? 5.251 -14.244 -7.293 1.00 94.81 893 ALA A O 1
ATOM 7060 N N . ALA A 1 894 ? 5.024 -12.176 -8.136 1.00 96.12 894 ALA A N 1
ATOM 7061 C CA . ALA A 1 894 ? 3.587 -12.094 -7.888 1.00 96.12 894 ALA A CA 1
ATOM 7062 C C . ALA A 1 894 ? 2.761 -12.982 -8.839 1.00 96.12 894 ALA A C 1
ATOM 7064 O O . ALA A 1 894 ? 1.779 -13.591 -8.413 1.00 96.12 894 ALA A O 1
ATOM 7065 N N . LEU A 1 895 ? 3.181 -13.116 -10.102 1.00 97.06 895 LEU A N 1
ATOM 7066 C CA . LEU A 1 895 ? 2.577 -14.047 -11.064 1.00 97.06 895 LEU A CA 1
ATOM 7067 C C . LEU A 1 895 ? 2.828 -15.513 -10.670 1.00 97.06 895 LEU A C 1
ATOM 7069 O O . LEU A 1 895 ? 1.893 -16.308 -10.682 1.00 97.06 895 LEU A O 1
ATOM 7073 N N . LEU A 1 896 ? 4.035 -15.861 -10.210 1.00 96.19 896 LEU A N 1
ATOM 7074 C CA . LEU A 1 896 ? 4.329 -17.196 -9.662 1.00 96.19 896 LEU A CA 1
ATOM 7075 C C . LEU A 1 896 ? 3.453 -17.539 -8.445 1.00 96.19 896 LEU A C 1
ATOM 7077 O O . LEU A 1 896 ? 2.957 -18.659 -8.329 1.00 96.19 896 LEU A O 1
ATOM 7081 N N . GLN A 1 897 ? 3.200 -16.578 -7.551 1.00 96.06 897 GLN A N 1
ATOM 7082 C CA . GLN A 1 897 ? 2.306 -16.818 -6.416 1.00 96.06 897 GLN A CA 1
ATOM 7083 C C . GLN A 1 897 ? 0.839 -17.000 -6.849 1.00 96.06 897 GLN A C 1
ATOM 7085 O O . GLN A 1 897 ? 0.112 -17.759 -6.201 1.00 96.06 897 GLN A O 1
ATOM 7090 N N . LEU A 1 898 ? 0.412 -16.347 -7.936 1.00 97.19 898 LEU A N 1
ATOM 7091 C CA . LEU A 1 898 ? -0.916 -16.525 -8.533 1.00 97.19 898 LEU A CA 1
ATOM 7092 C C . LEU A 1 898 ? -1.065 -17.840 -9.310 1.00 97.19 898 LEU A C 1
ATOM 7094 O O . LEU A 1 898 ? -2.160 -18.391 -9.312 1.00 97.19 898 LEU A O 1
ATOM 7098 N N . GLU A 1 899 ? 0.000 -18.382 -9.901 1.00 96.69 899 GLU A N 1
ATOM 7099 C CA . GLU A 1 899 ? 0.014 -19.735 -10.482 1.00 96.69 899 GLU A CA 1
ATOM 7100 C C . GLU A 1 899 ? -0.304 -20.780 -9.397 1.00 96.69 899 GLU A C 1
ATOM 7102 O O . GLU A 1 899 ? -1.236 -21.577 -9.536 1.00 96.69 899 GLU A O 1
ATOM 7107 N N . GLU A 1 900 ? 0.382 -20.714 -8.247 1.00 94.00 900 GLU A N 1
ATOM 7108 C CA . GLU A 1 900 ? 0.049 -21.560 -7.094 1.00 94.00 900 GLU A CA 1
ATOM 7109 C C . GLU A 1 900 ? -1.385 -21.346 -6.585 1.00 94.00 900 GLU A C 1
ATOM 7111 O O . GLU A 1 900 ? -2.024 -22.289 -6.109 1.00 94.00 900 GLU A O 1
ATOM 7116 N N . ALA A 1 901 ? -1.870 -20.101 -6.607 1.00 94.75 901 ALA A N 1
ATOM 7117 C CA . ALA A 1 901 ? -3.222 -19.762 -6.180 1.00 94.75 901 ALA A CA 1
ATOM 7118 C C . ALA A 1 901 ? -4.265 -20.361 -7.127 1.00 94.75 901 ALA A C 1
ATOM 7120 O O . ALA A 1 901 ? -5.246 -20.940 -6.661 1.00 94.75 901 ALA A O 1
ATOM 7121 N N . PHE A 1 902 ? -4.034 -20.275 -8.437 1.00 96.69 902 PHE A N 1
ATOM 7122 C CA . PHE A 1 902 ? -4.919 -20.796 -9.469 1.00 96.69 902 PHE A CA 1
ATOM 7123 C C . PHE A 1 902 ? -5.093 -22.308 -9.337 1.00 96.69 902 PHE A C 1
ATOM 7125 O O . PHE A 1 902 ? -6.226 -22.789 -9.319 1.00 96.69 902 PHE A O 1
ATOM 7132 N N . VAL A 1 903 ? -4.002 -23.059 -9.144 1.00 92.12 903 VAL A N 1
ATOM 7133 C CA . VAL A 1 903 ? -4.049 -24.518 -8.922 1.00 92.12 903 VAL A CA 1
ATOM 7134 C C . VAL A 1 903 ? -4.926 -24.886 -7.715 1.00 92.12 903 VAL A C 1
ATOM 7136 O O . VAL A 1 903 ? -5.653 -25.877 -7.763 1.00 92.12 903 VAL A O 1
ATOM 7139 N N . LYS A 1 904 ? -4.904 -24.076 -6.648 1.00 89.88 904 LYS A N 1
ATOM 7140 C CA . LYS A 1 904 ? -5.701 -24.291 -5.425 1.00 89.88 904 LYS A CA 1
ATOM 7141 C C . LYS A 1 904 ? -7.166 -23.847 -5.590 1.00 89.88 904 LYS A C 1
ATOM 7143 O O . LYS A 1 904 ? -8.066 -24.545 -5.133 1.00 89.88 904 LYS A O 1
ATOM 7148 N N . CYS A 1 905 ? -7.414 -22.706 -6.237 1.00 90.88 905 CYS A N 1
ATOM 7149 C CA . CYS A 1 905 ? -8.739 -22.075 -6.314 1.00 90.88 905 CYS A CA 1
ATOM 7150 C C . CYS A 1 905 ? -9.616 -22.629 -7.446 1.00 90.88 905 CYS A C 1
ATOM 7152 O O . CYS A 1 905 ? -10.792 -22.904 -7.218 1.00 90.88 905 CYS A O 1
ATOM 7154 N N . SER A 1 906 ? -9.045 -22.844 -8.638 1.00 91.94 906 SER A N 1
ATOM 7155 C CA . SER A 1 906 ? -9.776 -23.320 -9.828 1.00 91.94 906 SER A CA 1
ATOM 7156 C C . SER A 1 906 ? -10.363 -24.723 -9.671 1.00 91.94 906 SER A C 1
ATOM 7158 O O . SER A 1 906 ? -11.237 -25.117 -10.442 1.00 91.94 906 SER A O 1
ATOM 7160 N N . LYS A 1 907 ? -9.845 -25.509 -8.713 1.00 88.12 907 LYS A N 1
ATOM 7161 C CA . LYS A 1 907 ? -10.192 -26.923 -8.493 1.00 88.12 907 LYS A CA 1
ATOM 7162 C C . LYS A 1 907 ? -10.029 -27.759 -9.786 1.00 88.12 907 LYS A C 1
ATOM 7164 O O . LYS A 1 907 ? -10.731 -28.747 -9.986 1.00 88.12 907 LYS A O 1
ATOM 7169 N N . GLY A 1 908 ? -9.088 -27.360 -10.656 1.00 89.62 908 GLY A N 1
ATOM 7170 C CA . GLY A 1 908 ? -8.780 -28.011 -11.937 1.00 89.62 908 GLY A CA 1
ATOM 7171 C C . GLY A 1 908 ? -9.621 -27.547 -13.135 1.00 89.62 908 GLY A C 1
ATOM 7172 O O . GLY A 1 908 ? -9.703 -28.276 -14.122 1.00 89.62 908 GLY A O 1
ATOM 7173 N N . LYS A 1 909 ? -10.274 -26.382 -13.052 1.00 94.69 909 LYS A N 1
ATOM 7174 C CA . LYS A 1 909 ? -11.070 -25.774 -14.137 1.00 94.69 909 LYS A CA 1
ATOM 7175 C C . LYS A 1 909 ? -10.361 -24.566 -14.773 1.00 94.69 909 LYS A C 1
ATOM 7177 O O . LYS A 1 909 ? -9.276 -24.184 -14.350 1.00 94.69 909 LYS A O 1
ATOM 7182 N N . SER A 1 910 ? -10.979 -23.969 -15.794 1.00 94.69 910 SER A N 1
ATOM 7183 C CA . SER A 1 910 ? -10.398 -22.888 -16.609 1.00 94.69 910 SER A CA 1
ATOM 7184 C C . SER A 1 910 ? -10.242 -21.536 -15.903 1.00 94.69 910 SER A C 1
ATOM 7186 O O . SER A 1 910 ? -9.481 -20.703 -16.389 1.00 94.69 910 SER A O 1
ATOM 7188 N N . PHE A 1 911 ? -10.945 -21.293 -14.792 1.00 97.38 911 PHE A N 1
ATOM 7189 C CA . PHE A 1 911 ? -11.010 -19.987 -14.125 1.00 97.38 911 PHE A CA 1
ATOM 7190 C C . PHE A 1 911 ? -10.801 -20.090 -12.607 1.00 97.38 911 PHE A C 1
ATOM 7192 O O . PHE A 1 911 ? -11.024 -21.145 -12.009 1.00 97.38 911 PHE A O 1
ATOM 7199 N N . PHE A 1 912 ? -10.425 -18.987 -11.950 1.00 96.56 912 PHE A N 1
ATOM 7200 C CA . PHE A 1 912 ? -10.393 -18.907 -10.480 1.00 96.56 912 PHE A CA 1
ATOM 7201 C C . PHE A 1 912 ? -11.789 -19.129 -9.872 1.00 96.56 912 PHE A C 1
ATOM 7203 O O . PHE A 1 912 ? -11.895 -19.621 -8.749 1.00 96.56 912 PHE A O 1
ATOM 7210 N N . GLY A 1 913 ? -12.856 -18.798 -10.607 1.00 92.81 913 GLY A N 1
ATOM 7211 C CA . GLY A 1 913 ? -14.247 -19.135 -10.285 1.00 92.81 913 GLY A CA 1
ATOM 7212 C C . GLY A 1 913 ? -14.692 -20.554 -10.649 1.00 92.81 913 GLY A C 1
ATOM 7213 O O . GLY A 1 913 ? -15.872 -20.872 -10.502 1.00 92.81 913 GLY A O 1
ATOM 7214 N N . GLY A 1 914 ? -13.787 -21.418 -11.111 1.00 90.81 914 GLY A N 1
ATOM 7215 C CA . GLY A 1 914 ? -14.116 -22.758 -11.583 1.00 90.81 914 GLY A CA 1
ATOM 7216 C C . GLY A 1 914 ? -14.485 -22.750 -13.068 1.00 90.81 914 GLY A C 1
ATOM 7217 O O . GLY A 1 914 ? -13.643 -22.477 -13.922 1.00 90.81 914 GLY A O 1
ATOM 7218 N N . ASP A 1 915 ? -15.740 -23.075 -13.383 1.00 88.94 915 ASP A N 1
ATOM 7219 C CA . ASP A 1 915 ? -16.256 -23.131 -14.762 1.00 88.94 915 ASP A CA 1
ATOM 7220 C C . ASP A 1 915 ? -16.686 -21.758 -15.320 1.00 88.94 915 ASP A C 1
ATOM 7222 O O . ASP A 1 915 ? -16.937 -21.622 -16.516 1.00 88.94 915 ASP A O 1
ATOM 7226 N N . THR A 1 916 ? -16.753 -20.726 -14.474 1.00 91.19 916 THR A N 1
ATOM 7227 C CA . THR A 1 916 ? -17.117 -19.344 -14.835 1.00 91.19 916 THR A CA 1
ATOM 7228 C C . THR A 1 916 ? -16.163 -18.348 -14.185 1.00 91.19 916 THR A C 1
ATOM 7230 O O . THR A 1 916 ? -15.658 -18.617 -13.097 1.00 91.19 916 THR A O 1
ATOM 7233 N N . ILE A 1 917 ? -15.953 -17.179 -14.799 1.00 96.00 917 ILE A N 1
ATOM 7234 C CA . ILE A 1 917 ? -15.095 -16.135 -14.219 1.00 96.00 917 ILE A CA 1
ATOM 7235 C C . ILE A 1 917 ? -15.706 -15.506 -12.955 1.00 96.00 917 ILE A C 1
ATOM 7237 O O . ILE A 1 917 ? -16.884 -15.150 -12.945 1.00 96.00 917 ILE A O 1
ATOM 7241 N N . ASN A 1 918 ? -14.898 -15.348 -11.903 1.00 96.56 918 ASN A N 1
ATOM 7242 C CA . ASN A 1 918 ? -15.266 -14.697 -10.640 1.00 96.56 918 ASN A CA 1
ATOM 7243 C C . ASN A 1 918 ? -14.545 -13.346 -10.437 1.00 96.56 918 ASN A C 1
ATOM 7245 O O . ASN A 1 918 ? -13.855 -12.839 -11.323 1.00 96.56 918 ASN A O 1
ATOM 7249 N N . LEU A 1 919 ? -14.678 -12.764 -9.240 1.00 98.38 919 LEU A N 1
ATOM 7250 C CA . LEU A 1 919 ? -13.982 -11.536 -8.835 1.00 98.38 919 LEU A CA 1
ATOM 7251 C C . LEU A 1 919 ? -12.468 -11.548 -9.135 1.00 98.38 919 LEU A C 1
ATOM 7253 O O . LEU A 1 919 ? -11.951 -10.545 -9.622 1.00 98.38 919 LEU A O 1
ATOM 7257 N N . VAL A 1 920 ? -11.754 -12.648 -8.871 1.00 98.38 920 VAL A N 1
ATOM 7258 C CA . VAL A 1 920 ? -10.302 -12.768 -9.110 1.00 98.38 920 VAL A CA 1
ATOM 7259 C C . VAL A 1 920 ? -10.005 -12.752 -10.604 1.00 98.38 920 VAL A C 1
ATOM 7261 O O . VAL A 1 920 ? -9.132 -12.002 -11.038 1.00 98.38 920 VAL A O 1
ATOM 7264 N N . ASP A 1 921 ? -10.766 -13.514 -11.393 1.00 98.50 921 ASP A N 1
ATOM 7265 C CA . ASP A 1 921 ? -10.625 -13.559 -12.851 1.00 98.50 921 ASP A CA 1
ATOM 7266 C C . ASP A 1 921 ? -10.818 -12.170 -13.475 1.00 98.50 921 ASP A C 1
ATOM 7268 O O . ASP A 1 921 ? -9.997 -11.734 -14.276 1.00 98.50 921 ASP A O 1
ATOM 7272 N N . ILE A 1 922 ? -11.855 -11.430 -13.064 1.00 98.56 922 ILE A N 1
ATOM 7273 C CA . ILE A 1 922 ? -12.092 -10.044 -13.507 1.00 98.56 922 ILE A CA 1
ATOM 7274 C C . ILE A 1 922 ? -10.938 -9.127 -13.068 1.00 98.56 922 ILE A C 1
ATOM 7276 O O . ILE A 1 922 ? -10.469 -8.287 -13.840 1.00 98.56 922 ILE A O 1
ATOM 7280 N N . THR A 1 923 ? -10.462 -9.287 -11.832 1.00 98.25 923 THR A N 1
ATOM 7281 C CA . THR A 1 923 ? -9.439 -8.422 -11.228 1.00 98.25 923 THR A CA 1
ATOM 7282 C C . THR A 1 923 ? -8.076 -8.592 -11.902 1.00 98.25 923 THR A C 1
ATOM 7284 O O . THR A 1 923 ? -7.462 -7.590 -12.283 1.00 98.25 923 THR A O 1
ATOM 7287 N N . LEU A 1 924 ? -7.629 -9.832 -12.122 1.00 98.25 924 LEU A N 1
ATOM 7288 C CA . LEU A 1 924 ? -6.390 -10.154 -12.835 1.00 98.25 924 LEU A CA 1
ATOM 7289 C C . LEU A 1 924 ? -6.536 -9.928 -14.346 1.00 98.25 924 LEU A C 1
ATOM 7291 O O . LEU A 1 924 ? -5.690 -9.281 -14.960 1.00 98.25 924 LEU A O 1
ATOM 7295 N N . GLY A 1 925 ? -7.637 -10.395 -14.938 1.00 97.44 925 GLY A N 1
ATOM 7296 C CA . GLY A 1 925 ? -7.921 -10.307 -16.372 1.00 97.44 925 GLY A CA 1
ATOM 7297 C C . GLY A 1 925 ? -7.990 -8.875 -16.884 1.00 97.44 925 GLY A C 1
ATOM 7298 O O . GLY A 1 925 ? -7.548 -8.598 -17.996 1.00 97.44 925 GLY A O 1
ATOM 7299 N N . SER A 1 926 ? -8.415 -7.930 -16.040 1.00 96.94 926 SER A N 1
ATOM 7300 C CA . SER A 1 926 ? -8.362 -6.499 -16.358 1.00 96.94 926 SER A CA 1
ATOM 7301 C C . SER A 1 926 ? -6.951 -5.961 -16.651 1.00 96.94 926 SER A C 1
ATOM 7303 O O . SER A 1 926 ? -6.821 -4.983 -17.384 1.00 96.94 926 SER A O 1
ATOM 7305 N N . PHE A 1 927 ? -5.893 -6.602 -16.138 1.00 96.94 927 PHE A N 1
ATOM 7306 C CA . PHE A 1 927 ? -4.498 -6.258 -16.437 1.00 96.94 927 PHE A CA 1
ATOM 7307 C C . PHE A 1 927 ? -3.930 -6.976 -17.672 1.00 96.94 927 PHE A C 1
ATOM 7309 O O . PHE A 1 927 ? -2.843 -6.606 -18.113 1.00 96.94 927 PHE A O 1
ATOM 7316 N N . LEU A 1 928 ? -4.625 -7.959 -18.261 1.00 95.75 928 LEU A N 1
ATOM 7317 C CA . LEU A 1 928 ? -4.063 -8.843 -19.294 1.00 95.75 928 LEU A CA 1
ATOM 7318 C C . LEU A 1 928 ? -3.529 -8.082 -20.520 1.00 95.75 928 LEU A C 1
ATOM 7320 O O . LEU A 1 928 ? -2.424 -8.358 -20.986 1.00 95.75 928 LEU A O 1
ATOM 7324 N N . SER A 1 929 ? -4.257 -7.069 -20.997 1.00 94.06 929 SER A N 1
ATOM 7325 C CA . SER A 1 929 ? -3.798 -6.204 -22.093 1.00 94.06 929 SER A CA 1
ATOM 7326 C C . SER A 1 929 ? -2.541 -5.404 -21.736 1.00 94.06 929 SER A C 1
ATOM 7328 O O . SER A 1 929 ? -1.683 -5.195 -22.591 1.00 94.06 929 SER A O 1
ATOM 7330 N N . TRP A 1 930 ? -2.395 -4.978 -20.475 1.00 95.38 930 TRP A N 1
ATOM 7331 C CA . TRP A 1 930 ? -1.196 -4.281 -20.002 1.00 95.38 930 TRP A CA 1
ATOM 7332 C C . TRP A 1 930 ? -0.010 -5.218 -19.788 1.00 95.38 930 TRP A C 1
ATOM 7334 O O . TRP A 1 930 ? 1.110 -4.795 -20.051 1.00 95.38 930 TRP A O 1
ATOM 7344 N N . LEU A 1 931 ? -0.231 -6.472 -19.378 1.00 95.81 931 LEU A N 1
ATOM 7345 C CA . LEU A 1 931 ? 0.822 -7.492 -19.353 1.00 95.81 931 LEU A CA 1
ATOM 7346 C C . LEU A 1 931 ? 1.372 -7.705 -20.770 1.00 95.81 931 LEU A C 1
ATOM 7348 O O . LEU A 1 931 ? 2.556 -7.471 -20.993 1.00 95.81 931 LEU A O 1
ATOM 7352 N N . LYS A 1 932 ? 0.504 -7.976 -21.754 1.00 94.88 932 LYS A N 1
ATOM 7353 C CA . LYS A 1 932 ? 0.916 -8.141 -23.162 1.00 94.88 932 LYS A CA 1
ATOM 7354 C C . LYS A 1 932 ? 1.551 -6.871 -23.757 1.00 94.88 932 LYS A C 1
ATOM 7356 O O . LYS A 1 932 ? 2.514 -6.950 -24.514 1.00 94.88 932 LYS A O 1
ATOM 7361 N N . ALA A 1 933 ? 1.106 -5.676 -23.357 1.00 95.19 933 ALA A N 1
ATOM 7362 C CA . ALA A 1 933 ? 1.778 -4.424 -23.726 1.00 95.19 933 ALA A CA 1
ATOM 7363 C C . ALA A 1 933 ? 3.162 -4.263 -23.066 1.00 95.19 933 ALA A C 1
ATOM 7365 O O . ALA A 1 933 ? 4.072 -3.707 -23.683 1.00 95.19 933 ALA A O 1
ATOM 7366 N N . LEU A 1 934 ? 3.350 -4.745 -21.833 1.00 95.25 934 LEU A N 1
ATOM 7367 C CA . LEU A 1 934 ? 4.646 -4.744 -21.148 1.00 95.25 934 LEU A CA 1
ATOM 7368 C C . LEU A 1 934 ? 5.630 -5.754 -21.747 1.00 95.25 934 LEU A C 1
ATOM 7370 O O . LEU A 1 934 ? 6.826 -5.464 -21.781 1.00 95.25 934 LEU A O 1
ATOM 7374 N N . GLU A 1 935 ? 5.146 -6.871 -22.286 1.00 94.06 935 GLU A N 1
ATOM 7375 C CA . GLU A 1 935 ? 5.954 -7.833 -23.049 1.00 94.06 935 GLU A CA 1
ATOM 7376 C C . GLU A 1 935 ? 6.545 -7.153 -24.300 1.00 94.06 935 GLU A C 1
ATOM 7378 O O . GLU A 1 935 ? 7.762 -7.164 -24.492 1.00 94.06 935 GLU A O 1
ATOM 7383 N N . ILE A 1 936 ? 5.725 -6.411 -25.060 1.00 93.56 936 ILE A N 1
ATOM 7384 C CA . ILE A 1 936 ? 6.169 -5.581 -26.203 1.00 93.56 936 ILE A CA 1
ATOM 7385 C C . ILE A 1 936 ? 7.123 -4.447 -25.772 1.00 93.56 936 ILE A C 1
ATOM 7387 O O . ILE A 1 936 ? 8.038 -4.088 -26.509 1.00 93.56 936 ILE A O 1
ATOM 7391 N N . ILE A 1 937 ? 6.913 -3.839 -24.598 1.00 89.56 937 ILE A N 1
ATOM 7392 C CA . ILE A 1 937 ? 7.722 -2.703 -24.111 1.00 89.56 937 ILE A CA 1
ATOM 7393 C C . ILE A 1 937 ? 9.087 -3.130 -23.561 1.00 89.56 937 ILE A C 1
ATOM 7395 O O . ILE A 1 937 ? 10.024 -2.331 -23.599 1.00 89.56 937 ILE A O 1
ATOM 7399 N N . THR A 1 938 ? 9.187 -4.324 -22.973 1.00 86.62 938 THR A N 1
ATOM 7400 C CA . THR A 1 938 ? 10.361 -4.742 -22.184 1.00 86.62 938 THR A CA 1
ATOM 7401 C C . THR A 1 938 ? 11.120 -5.933 -22.758 1.00 86.62 938 THR A C 1
ATOM 7403 O O . THR A 1 938 ? 12.168 -6.264 -22.204 1.00 86.62 938 THR A O 1
ATOM 7406 N N . GLU A 1 939 ? 10.604 -6.556 -23.824 1.00 88.00 939 GLU A N 1
ATOM 7407 C CA . GLU A 1 939 ? 11.143 -7.764 -24.477 1.00 88.00 939 GLU A CA 1
ATOM 7408 C C . GLU A 1 939 ? 11.278 -8.972 -23.519 1.00 88.00 939 GLU A C 1
ATOM 7410 O O . GLU A 1 939 ? 12.052 -9.900 -23.746 1.00 88.00 939 GLU A O 1
ATOM 7415 N N . ILE A 1 940 ? 10.486 -8.974 -22.440 1.00 87.69 940 ILE A N 1
ATOM 7416 C CA . ILE A 1 940 ? 10.386 -10.041 -21.438 1.00 87.69 940 ILE A CA 1
ATOM 7417 C C . ILE A 1 940 ? 8.990 -10.643 -21.520 1.00 87.69 940 ILE A C 1
ATOM 7419 O O . ILE A 1 940 ? 8.017 -9.909 -21.390 1.00 87.69 940 ILE A O 1
ATOM 7423 N N . ASN A 1 941 ? 8.894 -11.966 -21.665 1.00 88.88 941 ASN A N 1
ATOM 7424 C CA . ASN A 1 941 ? 7.632 -12.676 -21.477 1.00 88.88 941 ASN A CA 1
ATOM 7425 C C . ASN A 1 941 ? 7.273 -12.706 -19.978 1.00 88.88 941 ASN A C 1
ATOM 7427 O O . ASN A 1 941 ? 8.090 -13.161 -19.170 1.00 88.88 941 ASN A O 1
ATOM 7431 N N . PHE A 1 942 ? 6.086 -12.222 -19.604 1.00 91.12 942 PHE A N 1
ATOM 7432 C CA . PHE A 1 942 ? 5.603 -12.250 -18.219 1.00 91.12 942 PHE A CA 1
ATOM 7433 C C . PHE A 1 942 ? 4.661 -13.432 -17.973 1.00 91.12 942 PHE A C 1
ATOM 7435 O O . PHE A 1 942 ? 4.697 -14.003 -16.884 1.00 91.12 942 PHE A O 1
ATOM 7442 N N . LEU A 1 943 ? 3.874 -13.839 -18.974 1.00 90.94 943 LEU A N 1
ATOM 7443 C CA . LEU A 1 943 ? 3.100 -15.084 -18.956 1.00 90.94 943 LEU A CA 1
ATOM 7444 C C . LEU A 1 943 ? 3.904 -16.199 -19.646 1.00 90.94 943 LEU A C 1
ATOM 7446 O O . LEU A 1 943 ? 3.689 -16.573 -20.799 1.00 90.94 943 LEU A O 1
ATOM 7450 N N . ASP A 1 944 ? 4.891 -16.709 -18.913 1.00 88.12 944 ASP A N 1
ATOM 7451 C CA . ASP A 1 944 ? 5.872 -17.686 -19.386 1.00 88.12 944 ASP A CA 1
ATOM 7452 C C . ASP A 1 944 ? 5.354 -19.123 -19.203 1.00 88.12 944 ASP A C 1
ATOM 7454 O O . ASP A 1 944 ? 5.188 -19.591 -18.080 1.00 88.12 944 ASP A O 1
ATOM 7458 N N . GLU A 1 945 ? 5.138 -19.845 -20.306 1.00 92.19 945 GLU A N 1
ATOM 7459 C CA . GLU A 1 945 ? 4.616 -21.224 -20.325 1.00 92.19 945 GLU A CA 1
ATOM 7460 C C . GLU A 1 945 ? 5.470 -22.222 -19.514 1.00 92.19 945 GLU A C 1
ATOM 7462 O O . GLU A 1 945 ? 4.958 -23.230 -19.033 1.00 92.19 945 GLU A O 1
ATOM 7467 N N . THR A 1 946 ? 6.757 -21.937 -19.281 1.00 92.38 946 THR A N 1
ATOM 7468 C CA . THR A 1 946 ? 7.639 -22.791 -18.462 1.00 92.38 946 THR A CA 1
ATOM 7469 C C . THR A 1 946 ? 7.542 -22.517 -16.956 1.00 92.38 946 THR A C 1
ATOM 7471 O O . THR A 1 946 ? 8.034 -23.319 -16.160 1.00 92.38 946 THR A O 1
ATOM 7474 N N . LYS A 1 947 ? 6.925 -21.396 -16.552 1.00 92.19 947 LYS A N 1
ATOM 7475 C CA . LYS A 1 947 ? 6.880 -20.899 -15.160 1.00 92.19 947 LYS A CA 1
ATOM 7476 C C . LYS A 1 947 ? 5.465 -20.727 -14.617 1.00 92.19 947 LYS A C 1
ATOM 7478 O O . LYS A 1 947 ? 5.229 -21.018 -13.450 1.00 92.19 947 LYS A O 1
ATOM 7483 N N . THR A 1 948 ? 4.552 -20.234 -15.449 1.00 95.75 948 THR A N 1
ATOM 7484 C CA . THR A 1 948 ? 3.144 -19.984 -15.122 1.00 95.75 948 THR A CA 1
ATOM 7485 C C . THR A 1 948 ? 2.199 -20.586 -16.182 1.00 95.75 948 THR A C 1
ATOM 7487 O O . THR A 1 948 ? 1.393 -19.855 -16.769 1.00 95.75 948 THR A O 1
ATOM 7490 N N . PRO A 1 949 ? 2.305 -21.900 -16.490 1.00 96.12 949 PRO A N 1
ATOM 7491 C CA . PRO A 1 949 ? 1.508 -22.548 -17.535 1.00 96.12 949 PRO A CA 1
ATOM 7492 C C . PRO A 1 949 ? -0.001 -22.446 -17.300 1.00 96.12 949 PRO A C 1
ATOM 7494 O O . PRO A 1 949 ? -0.745 -22.256 -18.260 1.00 96.12 949 PRO A O 1
ATOM 7497 N N . ARG A 1 950 ? -0.485 -22.523 -16.052 1.00 96.44 950 ARG A N 1
ATOM 7498 C CA . ARG A 1 950 ? -1.923 -22.402 -15.771 1.00 96.44 950 ARG A CA 1
ATOM 7499 C C . ARG A 1 950 ? -2.417 -20.974 -15.943 1.00 96.44 950 ARG A C 1
ATOM 7501 O O . ARG A 1 950 ? -3.524 -20.799 -16.439 1.00 96.44 950 ARG A O 1
ATOM 7508 N N . LEU A 1 951 ? -1.611 -19.957 -15.632 1.00 97.19 951 LEU A N 1
ATOM 7509 C CA . LEU A 1 951 ? -1.940 -18.571 -15.985 1.00 97.19 951 LEU A CA 1
ATOM 7510 C C . LEU A 1 951 ? -1.878 -18.311 -17.501 1.00 97.19 951 LEU A C 1
ATOM 7512 O O . LEU A 1 951 ? -2.622 -17.460 -17.981 1.00 97.19 951 LEU A O 1
ATOM 7516 N N . VAL A 1 952 ? -1.065 -19.043 -18.272 1.00 96.69 952 VAL A N 1
ATOM 7517 C CA . VAL A 1 952 ? -1.097 -18.996 -19.750 1.00 96.69 952 VAL A CA 1
ATOM 7518 C C . VAL A 1 952 ? -2.392 -19.620 -20.288 1.00 96.69 952 VAL A C 1
ATOM 7520 O O . VAL A 1 952 ? -3.118 -18.959 -21.032 1.00 96.69 952 VAL A O 1
ATOM 7523 N N . GLU A 1 953 ? -2.736 -20.840 -19.860 1.00 95.81 953 GLU A N 1
ATOM 7524 C CA . GLU A 1 953 ? -4.006 -21.508 -20.202 1.00 95.81 953 GLU A CA 1
ATOM 7525 C C . GLU A 1 953 ? -5.221 -20.641 -19.826 1.00 95.81 953 GLU A C 1
ATOM 7527 O O . GLU A 1 953 ? -6.122 -20.427 -20.641 1.00 95.81 953 GLU A O 1
ATOM 7532 N N . TRP A 1 954 ? -5.223 -20.091 -18.609 1.00 97.75 954 TRP A N 1
ATOM 7533 C CA . TRP A 1 954 ? -6.249 -19.182 -18.101 1.00 97.75 954 TRP A CA 1
ATOM 7534 C C . TRP A 1 954 ? -6.351 -17.900 -18.931 1.00 97.75 954 TRP A C 1
ATOM 7536 O O . TRP A 1 954 ? -7.458 -17.503 -19.288 1.00 97.75 954 TRP A O 1
ATOM 7546 N N . ALA A 1 955 ? -5.233 -17.255 -19.277 1.00 96.50 955 ALA A N 1
ATOM 7547 C CA . ALA A 1 955 ? -5.239 -16.009 -20.044 1.00 96.50 955 ALA A CA 1
ATOM 7548 C C . ALA A 1 955 ? -5.796 -16.207 -21.462 1.00 96.50 955 ALA A C 1
ATOM 7550 O O . ALA A 1 955 ? -6.548 -15.364 -21.967 1.00 96.50 955 ALA A O 1
ATOM 7551 N N . GLU A 1 956 ? -5.472 -17.338 -22.090 1.00 93.69 956 GLU A N 1
ATOM 7552 C CA . GLU A 1 956 ? -6.014 -17.709 -23.395 1.00 93.69 956 GLU A CA 1
ATOM 7553 C C . GLU A 1 956 ? -7.466 -18.211 -23.318 1.00 93.69 956 GLU A C 1
ATOM 7555 O O . GLU A 1 956 ? -8.192 -18.058 -24.294 1.00 93.69 956 GLU A O 1
ATOM 7560 N N . CYS A 1 957 ? -7.958 -18.676 -22.163 1.00 95.12 957 CYS A N 1
ATOM 7561 C CA . CYS A 1 957 ? -9.400 -18.845 -21.930 1.00 95.12 957 CYS A CA 1
ATOM 7562 C C . CYS A 1 957 ? -10.107 -17.490 -21.713 1.00 95.12 957 CYS A C 1
ATOM 7564 O O . CYS A 1 957 ? -11.145 -17.214 -22.318 1.00 95.12 957 CYS A O 1
ATOM 7566 N N . PHE A 1 958 ? -9.542 -16.616 -20.875 1.00 96.25 958 PHE A N 1
ATOM 7567 C CA . PHE A 1 958 ? -10.148 -15.354 -20.439 1.00 96.25 958 PHE A CA 1
ATOM 7568 C C . PHE A 1 958 ? -10.376 -14.380 -21.601 1.00 96.25 958 PHE A C 1
ATOM 7570 O O . PHE A 1 958 ? -11.427 -13.744 -21.681 1.00 96.25 958 PHE A O 1
ATOM 7577 N N . ARG A 1 959 ? -9.436 -14.305 -22.552 1.00 90.44 959 ARG A N 1
ATOM 7578 C CA . ARG A 1 959 ? -9.546 -13.438 -23.742 1.00 90.44 959 ARG A CA 1
ATOM 7579 C C . ARG A 1 959 ? -10.736 -13.756 -24.660 1.00 90.44 959 ARG A C 1
ATOM 7581 O O . ARG A 1 959 ? -11.086 -12.912 -25.480 1.00 90.44 959 ARG A O 1
ATOM 7588 N N . PHE A 1 960 ? -11.330 -14.949 -24.556 1.00 90.25 960 PHE A N 1
ATOM 7589 C CA . PHE A 1 960 ? -12.511 -15.348 -25.332 1.00 90.25 960 PHE A CA 1
ATOM 7590 C C . PHE A 1 960 ? -13.826 -15.218 -24.554 1.00 90.25 960 PHE A C 1
ATOM 7592 O O . PHE A 1 960 ? -14.887 -15.419 -25.139 1.00 90.25 960 PHE A O 1
ATOM 7599 N N . VAL A 1 961 ? -13.794 -14.836 -23.272 1.00 93.56 961 VAL A N 1
ATOM 7600 C CA . VAL A 1 961 ? -15.014 -14.544 -22.509 1.00 93.56 961 VAL A CA 1
ATOM 7601 C C . VAL A 1 961 ? -15.685 -13.303 -23.096 1.00 93.56 961 VAL A C 1
ATOM 7603 O O . VAL A 1 961 ? -15.093 -12.223 -23.114 1.00 93.56 961 VAL A O 1
ATOM 7606 N N . ASP A 1 962 ? -16.935 -13.440 -23.544 1.00 90.75 962 ASP A N 1
ATOM 7607 C CA . ASP A 1 962 ? -17.682 -12.387 -24.250 1.00 90.75 962 ASP A CA 1
ATOM 7608 C C . ASP A 1 962 ? -17.698 -11.043 -23.508 1.00 90.75 962 ASP A C 1
ATOM 7610 O O . ASP A 1 962 ? -17.472 -9.993 -24.107 1.00 90.75 962 ASP A O 1
ATOM 7614 N N . ALA A 1 963 ? -17.870 -11.077 -22.185 1.00 91.25 963 ALA A N 1
ATOM 7615 C CA . ALA A 1 963 ? -17.881 -9.878 -21.355 1.00 91.25 963 ALA A CA 1
ATOM 7616 C C . ALA A 1 963 ? -16.529 -9.136 -21.291 1.00 91.25 963 ALA A C 1
ATOM 7618 O O . ALA A 1 963 ? -16.517 -7.937 -21.007 1.00 91.25 963 ALA A O 1
ATOM 7619 N N . ALA A 1 964 ? -15.414 -9.828 -21.557 1.00 90.75 964 ALA A N 1
ATOM 7620 C CA . ALA A 1 964 ? -14.056 -9.286 -21.536 1.00 90.75 964 ALA A CA 1
ATOM 7621 C C . ALA A 1 964 ? -13.526 -8.934 -22.935 1.00 90.75 964 ALA A C 1
ATOM 7623 O O . ALA A 1 964 ? -12.909 -7.880 -23.101 1.00 90.75 964 ALA A O 1
ATOM 7624 N N . LYS A 1 965 ? -13.802 -9.758 -23.955 1.00 85.50 965 LYS A N 1
ATOM 7625 C CA . LYS A 1 965 ? -13.314 -9.541 -25.332 1.00 85.50 965 LYS A CA 1
ATOM 7626 C C . LYS A 1 965 ? -13.794 -8.216 -25.944 1.00 85.50 965 LYS A C 1
ATOM 7628 O O . LYS A 1 965 ? -13.109 -7.652 -26.785 1.00 85.50 965 LYS A O 1
ATOM 7633 N N . GLU A 1 966 ? -14.962 -7.722 -25.523 1.00 79.25 966 GLU A N 1
ATOM 7634 C CA . GLU A 1 966 ? -15.553 -6.463 -26.004 1.00 79.25 966 GLU A CA 1
ATOM 7635 C C . GLU A 1 966 ? -14.916 -5.202 -25.385 1.00 79.25 966 GLU A C 1
ATOM 7637 O O . GLU A 1 966 ? -15.197 -4.093 -25.842 1.00 79.25 966 GLU A O 1
ATOM 7642 N N . VAL A 1 967 ? -14.096 -5.342 -24.331 1.00 86.75 967 VAL A N 1
ATOM 7643 C CA . VAL A 1 967 ? -13.645 -4.208 -23.495 1.00 86.75 967 VAL A CA 1
ATOM 7644 C C . VAL A 1 967 ? -12.150 -4.207 -23.158 1.00 86.75 967 VAL A C 1
ATOM 7646 O O . VAL A 1 967 ? -11.628 -3.165 -22.764 1.00 86.75 967 VAL A O 1
ATOM 7649 N N . LEU A 1 968 ? -11.445 -5.330 -23.328 1.00 89.38 968 LEU A N 1
ATOM 7650 C CA . LEU A 1 968 ? -9.986 -5.399 -23.221 1.00 89.38 968 LEU A CA 1
ATOM 7651 C C . LEU A 1 968 ? -9.313 -4.760 -24.455 1.00 89.38 968 LEU A C 1
ATOM 7653 O O . LEU A 1 968 ? -9.545 -5.225 -25.571 1.00 89.38 968 LEU A O 1
ATOM 7657 N N . PRO A 1 969 ? -8.448 -3.737 -24.299 1.00 87.75 969 PRO A N 1
ATOM 7658 C CA . PRO A 1 969 ? -7.756 -3.134 -25.437 1.00 87.75 969 PRO A CA 1
ATOM 7659 C C . PRO A 1 969 ? -6.684 -4.044 -26.054 1.00 87.75 969 PRO A C 1
ATOM 7661 O O . PRO A 1 969 ? -6.097 -4.887 -25.373 1.00 87.75 969 PRO A O 1
ATOM 7664 N N . GLU A 1 970 ? -6.351 -3.807 -27.324 1.00 88.56 970 GLU A N 1
ATOM 7665 C CA . GLU A 1 970 ? -5.143 -4.357 -27.958 1.00 88.56 970 GLU A CA 1
ATOM 7666 C C . GLU A 1 970 ? -3.870 -3.817 -27.284 1.00 88.56 970 GLU A C 1
ATOM 7668 O O . GLU A 1 970 ? -3.799 -2.644 -26.895 1.00 88.56 970 GLU A O 1
ATOM 7673 N N . ALA A 1 971 ? -2.844 -4.663 -27.177 1.00 91.69 971 ALA A N 1
ATOM 7674 C CA . ALA A 1 971 ? -1.588 -4.328 -26.511 1.00 91.69 971 ALA A CA 1
ATOM 7675 C C . ALA A 1 971 ? -0.862 -3.170 -27.220 1.00 91.69 971 ALA A C 1
ATOM 7677 O O . ALA A 1 971 ? -0.385 -2.232 -26.582 1.00 91.69 971 ALA A O 1
ATOM 7678 N N . GLU A 1 972 ? -0.863 -3.180 -28.549 1.00 90.44 972 GLU A N 1
ATOM 7679 C CA . GLU A 1 972 ? -0.258 -2.180 -29.427 1.00 90.44 972 GLU A CA 1
ATOM 7680 C C . GLU A 1 972 ? -0.849 -0.787 -29.172 1.00 90.44 972 GLU A C 1
ATOM 7682 O O . GLU A 1 972 ? -0.106 0.184 -29.009 1.00 90.44 972 GLU A O 1
ATOM 7687 N N . LYS A 1 973 ? -2.179 -0.696 -29.026 1.00 87.44 973 LYS A N 1
ATOM 7688 C CA . LYS A 1 973 ? -2.893 0.554 -28.710 1.00 87.44 973 LYS A CA 1
ATOM 7689 C C . LYS A 1 973 ? -2.508 1.097 -27.331 1.00 87.44 973 LYS A C 1
ATOM 7691 O O . LYS A 1 973 ? -2.398 2.312 -27.165 1.00 87.44 973 LYS A O 1
ATOM 7696 N N . LEU A 1 974 ? -2.230 0.231 -26.352 1.00 90.62 974 LEU A N 1
ATOM 7697 C CA . LEU A 1 974 ? -1.704 0.641 -25.041 1.00 90.62 974 LEU A CA 1
ATOM 7698 C C . LEU A 1 974 ? -0.247 1.127 -25.122 1.00 90.62 974 LEU A C 1
ATOM 7700 O O . LEU A 1 974 ? 0.112 2.106 -24.460 1.00 90.62 974 LEU A O 1
ATOM 7704 N N . VAL A 1 975 ? 0.585 0.516 -25.973 1.00 90.06 975 VAL A N 1
ATOM 7705 C CA . VAL A 1 975 ? 1.959 0.981 -26.245 1.00 90.06 975 VAL A CA 1
ATOM 7706 C C . VAL A 1 975 ? 1.963 2.345 -26.951 1.00 90.06 975 VAL A C 1
ATOM 7708 O O . VAL A 1 975 ? 2.790 3.202 -26.625 1.00 90.06 975 VAL A O 1
ATOM 7711 N N . GLU A 1 976 ? 1.044 2.590 -27.886 1.00 86.00 976 GLU A N 1
ATOM 7712 C CA . GLU A 1 976 ? 0.851 3.906 -28.514 1.00 86.00 976 GLU A CA 1
ATOM 7713 C C . GLU A 1 976 ? 0.347 4.953 -27.516 1.00 86.00 976 GLU A C 1
ATOM 7715 O O . GLU A 1 976 ? 0.955 6.021 -27.390 1.00 86.00 976 GLU A O 1
ATOM 7720 N N . PHE A 1 977 ? -0.692 4.628 -26.742 1.00 85.38 977 PHE A N 1
ATOM 7721 C CA . PHE A 1 977 ? -1.222 5.485 -25.679 1.00 85.38 977 PHE A CA 1
ATOM 7722 C C . PHE A 1 977 ? -0.147 5.867 -24.650 1.00 85.38 977 PHE A C 1
ATOM 7724 O O . PHE A 1 977 ? -0.059 7.031 -24.259 1.00 85.38 977 PHE A O 1
ATOM 7731 N N . ARG A 1 978 ? 0.729 4.931 -24.256 1.00 87.50 978 ARG A N 1
ATOM 7732 C CA . ARG A 1 978 ? 1.874 5.207 -23.370 1.00 87.50 978 ARG A CA 1
ATOM 7733 C C . ARG A 1 978 ? 2.805 6.268 -23.961 1.00 87.50 978 ARG A C 1
ATOM 7735 O O . ARG A 1 978 ? 3.121 7.239 -23.276 1.00 87.50 978 ARG A O 1
ATOM 7742 N N . LYS A 1 979 ? 3.231 6.100 -25.222 1.00 83.50 979 LYS A N 1
ATOM 7743 C CA . LYS A 1 979 ? 4.113 7.054 -25.931 1.00 83.50 979 LYS A CA 1
ATOM 7744 C C . LYS A 1 979 ? 3.466 8.440 -26.016 1.00 83.50 979 LYS A C 1
ATOM 7746 O O . LYS A 1 979 ? 4.115 9.446 -25.739 1.00 83.50 979 LYS A O 1
ATOM 7751 N N . PHE A 1 980 ? 2.176 8.477 -26.344 1.00 79.62 980 PHE A N 1
ATOM 7752 C CA . PHE A 1 980 ? 1.373 9.694 -26.415 1.00 79.62 980 PHE A CA 1
ATOM 7753 C C . PHE A 1 980 ? 1.265 10.414 -25.061 1.00 79.62 980 PHE A C 1
ATOM 7755 O O . PHE A 1 980 ? 1.589 11.596 -24.961 1.00 79.62 980 PHE A O 1
ATOM 7762 N N . ALA A 1 981 ? 0.880 9.703 -23.999 1.00 80.00 981 ALA A N 1
ATOM 7763 C CA . ALA A 1 981 ? 0.744 10.268 -22.658 1.00 80.00 981 ALA A CA 1
ATOM 7764 C C . ALA A 1 981 ? 2.090 10.751 -22.085 1.00 80.00 981 ALA A C 1
ATOM 7766 O O . ALA A 1 981 ? 2.129 11.721 -21.326 1.00 80.00 981 ALA A O 1
ATOM 7767 N N . GLU A 1 982 ? 3.205 10.117 -22.464 1.00 77.81 982 GLU A N 1
ATOM 7768 C CA . GLU A 1 982 ? 4.543 10.599 -22.113 1.00 77.81 982 GLU A CA 1
ATOM 7769 C C . GLU A 1 982 ? 4.908 11.897 -22.852 1.00 77.81 982 GLU A C 1
ATOM 7771 O O . GLU A 1 982 ? 5.494 12.792 -22.245 1.00 77.81 982 GLU A O 1
ATOM 7776 N N . ALA A 1 983 ? 4.531 12.036 -24.128 1.00 72.44 983 ALA A N 1
ATOM 7777 C CA . ALA A 1 983 ? 4.719 13.270 -24.891 1.00 72.44 983 ALA A CA 1
ATOM 7778 C C . ALA A 1 983 ? 3.858 14.421 -24.341 1.00 72.44 983 ALA A C 1
ATOM 7780 O O . ALA A 1 983 ? 4.387 15.500 -24.073 1.00 72.44 983 ALA A O 1
ATOM 7781 N N . ALA A 1 984 ? 2.569 14.175 -24.077 1.00 67.94 984 ALA A N 1
ATOM 7782 C CA . ALA A 1 984 ? 1.648 15.165 -23.516 1.00 67.94 984 ALA A CA 1
ATOM 7783 C C . ALA A 1 984 ? 2.147 15.733 -22.173 1.00 67.94 984 ALA A C 1
ATOM 7785 O O . ALA A 1 984 ? 2.164 16.950 -21.989 1.00 67.94 984 ALA A O 1
ATOM 7786 N N . ARG A 1 985 ? 2.668 14.877 -21.275 1.00 68.94 985 ARG A N 1
ATOM 7787 C CA . ARG A 1 985 ? 3.273 15.315 -20.000 1.00 68.94 985 ARG A CA 1
ATOM 7788 C C . ARG A 1 985 ? 4.422 16.308 -20.185 1.00 68.94 985 ARG A C 1
ATOM 7790 O O . ARG A 1 985 ? 4.552 17.229 -19.381 1.00 68.94 985 ARG A O 1
ATOM 7797 N N . ARG A 1 986 ? 5.252 16.143 -21.224 1.00 65.12 986 ARG A N 1
ATOM 7798 C CA . ARG A 1 986 ? 6.369 17.063 -21.512 1.00 65.12 986 ARG A CA 1
ATOM 7799 C C . ARG A 1 986 ? 5.856 18.452 -21.907 1.00 65.12 986 ARG A C 1
ATOM 7801 O O . ARG A 1 986 ? 6.411 19.438 -21.435 1.00 65.12 986 ARG A O 1
ATOM 7808 N N . VAL A 1 987 ? 4.785 18.521 -22.704 1.00 61.25 987 VAL A N 1
ATOM 7809 C CA . VAL A 1 987 ? 4.139 19.788 -23.099 1.00 61.25 987 VAL A CA 1
ATOM 7810 C C . VAL A 1 987 ? 3.534 20.482 -21.878 1.00 61.25 987 VAL A C 1
ATOM 7812 O O . VAL A 1 987 ? 3.908 21.611 -21.578 1.00 61.25 987 VAL A O 1
ATOM 7815 N N . THR A 1 988 ? 2.717 19.783 -21.081 1.00 58.72 988 THR A N 1
ATOM 7816 C CA . THR A 1 988 ? 2.071 20.384 -19.896 1.00 58.72 988 THR A CA 1
ATOM 7817 C C . THR A 1 988 ? 3.060 20.905 -18.850 1.00 58.72 988 THR A C 1
ATOM 7819 O O . THR A 1 988 ? 2.755 21.862 -18.145 1.00 58.72 988 THR A O 1
ATOM 7822 N N . VAL A 1 989 ? 4.250 20.299 -18.738 1.00 55.41 989 VAL A N 1
ATOM 7823 C CA . VAL A 1 989 ? 5.312 20.774 -17.833 1.00 55.41 989 VAL A CA 1
ATOM 7824 C C . VAL A 1 989 ? 6.046 21.990 -18.409 1.00 55.41 989 VAL A C 1
ATOM 7826 O O . VAL A 1 989 ? 6.417 22.875 -17.645 1.00 55.41 989 VAL A O 1
ATOM 7829 N N . ALA A 1 990 ? 6.216 22.084 -19.732 1.00 43.84 990 ALA A N 1
ATOM 7830 C CA . ALA A 1 990 ? 6.779 23.272 -20.378 1.00 43.84 990 ALA A CA 1
ATOM 7831 C C . ALA A 1 990 ? 5.828 24.483 -20.286 1.00 43.84 990 ALA A C 1
ATOM 7833 O O . ALA A 1 990 ? 6.260 25.580 -19.926 1.00 43.84 990 ALA A O 1
ATOM 7834 N N . ASP A 1 991 ? 4.528 24.272 -20.511 1.00 43.19 991 ASP A N 1
ATOM 7835 C CA . ASP A 1 991 ? 3.486 25.303 -20.372 1.00 43.19 991 ASP A CA 1
ATOM 7836 C C . ASP A 1 991 ? 3.341 25.797 -18.920 1.00 43.19 991 ASP A C 1
ATOM 7838 O O . ASP A 1 991 ? 3.023 26.960 -18.679 1.00 43.19 991 ASP A O 1
ATOM 7842 N N . ALA A 1 992 ? 3.581 24.919 -17.940 1.00 40.88 992 ALA A N 1
ATOM 7843 C CA . ALA A 1 992 ? 3.592 25.255 -16.514 1.00 40.88 992 ALA A CA 1
ATOM 7844 C C . ALA A 1 992 ? 4.920 25.873 -16.029 1.00 40.88 992 ALA A C 1
ATOM 7846 O O . ALA A 1 992 ? 4.987 26.337 -14.896 1.00 40.88 992 ALA A O 1
ATOM 7847 N N . ALA A 1 993 ? 5.964 25.879 -16.866 1.00 36.66 993 ALA A N 1
ATOM 7848 C CA . ALA A 1 993 ? 7.253 26.529 -16.604 1.00 36.66 993 ALA A CA 1
ATOM 7849 C C . ALA A 1 993 ? 7.437 27.846 -17.390 1.00 36.66 993 ALA A C 1
ATOM 7851 O O . ALA A 1 993 ? 8.475 28.497 -17.273 1.00 36.66 993 ALA A O 1
ATOM 7852 N N . THR A 1 994 ? 6.446 28.227 -18.204 1.00 38.91 994 THR A N 1
ATOM 7853 C CA . THR A 1 994 ? 6.392 29.485 -18.975 1.00 38.91 994 THR A CA 1
ATOM 7854 C C . THR A 1 994 ? 5.257 30.420 -18.528 1.00 38.91 994 THR A C 1
ATOM 7856 O O . THR A 1 994 ? 5.050 31.467 -19.142 1.00 38.91 994 THR A O 1
ATOM 7859 N N . LYS A 1 995 ? 4.558 30.062 -17.444 1.00 36.75 995 LYS A N 1
ATOM 7860 C CA . LYS A 1 995 ? 3.561 30.865 -16.721 1.00 36.75 995 LYS A CA 1
ATOM 7861 C C . LYS A 1 995 ? 4.064 31.191 -15.318 1.00 36.75 995 LYS A C 1
ATOM 7863 O O . LYS A 1 995 ? 3.674 32.270 -14.828 1.00 36.75 995 LYS A O 1
#

Organism: Dendrobium thyrsiflorum (NCBI:txid117978)

InterPro domains:
  IPR004045 Glutathione S-transferase, N-terminal [PF02798] (42-113)
  IPR004045 Glutathione S-transferase, N-terminal [PF02798] (397-468)
  IPR004045 Glutathione S-transferase, N-terminal [PF02798] (766-837)
  IPR004045 Glutathione S-transferase, N-terminal [PS50404] (40-119)
  IPR004045 Glutathione S-transferase, N-terminal [PS50404] (395-474)
  IPR004045 Glutathione S-transferase, N-terminal [PS50404] (764-843)
  IPR004046 Glutathione S-transferase, C-terminal [PF00043] (135-232)
  IPR004046 Glutathione S-transferase, C-terminal [PF00043] (491-587)
  IPR004046 Glutathione S-transferase, C-terminal [PF00043] (859-956)
  IPR010987 Glutathione S-transferase, C-terminal-like [PS50405] (126-253)
  IPR010987 Glutathione S-transferase, C-terminal-like [PS50405] (481-608)
  IPR010987 Glutathione S-transferase, C-terminal-like [PS50405] (850-977)
  IPR036249 Thioredoxin-like superfamily [SSF52833] (42-144)
  IPR036249 Thioredoxin-like superfamily [SSF52833] (397-499)
  IPR036249 Thioredoxin-like superfamily [SSF52833] (766-868)
  IPR036282 Glutathione S-transferase, C-terminal domain superfamily [SSF47616] (122-255)
  IPR036282 Glutathione S-transferase, C-terminal domain superfamily [SSF47616] (477-610)
  IPR036282 Glutathione S-transferase, C-terminal domain superfamily [SSF47616] (846-979)
  IPR040079 Glutathione transferase family [SFLDS00019] (38-259)
  IPR040079 Glutathione transferase family [SFLDS00019] (393-614)

Sequence (995 aa):
MPEMRDLCMHSSFKYPSSSAEESQIILAIFRSTKRMAKEDEVKLIGVWSSPFVARALIALNLKGVEYEYLPDDLFNKSELLLKSNPVYKLVPVLLHGDKPVCESLIIVEYIDQVWASSGPSILPADPYDRAIARFWAAYVDDKLAPPKRVLVWSKDEKSIAEAKEQLLAALLQLEEAFVKCSKGKSFFGGDTINLVDITLGSFLSSLKASKIITGINFLDETKTPRLVEWAECFRSVDAAKEVLPEAEKLVEFRKFAQAARLGVSFIPAISRSHAKSSGDRSSTISEISRHFDSNSRLHYCISPGGNLPRLHPLIDRRSLVRSVFLTIITSSIPKFPYSSKEKVAVNPLDCCGCPKFMLGEGFSRSRSTAADMLGSMEVASIKGLESFDRMAKQDEVKLIGRWPSPFVARALIALNLKGVEYEYLADDLFNKSELLLKSNPVYKLVPVLIHGDKPVCESLIIVEYIDQVWASSGPSILPADPHDRAIARFWAAYVDDKLAPPIRVLIWSKDEKSIAEAKEQLLAALLQLEEAFVKCSKGKSFFVGDTINLVDITLGSFLSWLKALEIITEINFLDETKTPRLVEWAECFRFVDAAKEVLPEAEKLVEFRKFAEAARRVTVARSYVGPPPEAQSFVGPPIVPPSNHHLRPESYVGPPPKTWIPPSDHHLRPGVMPDHHLRPEVTSDHHLRPEVTSGHHLTPEVTPGHHLTPEVLSDQYLRPEVTPDHVPPKARFKYPSSSAEEIQIILAKFETTFRSTKRMAKQDEVKLIGLWPSPFVARALIALNLKGVEYEYLADDLFNKSELLLKSNPVYKLVPVLIHGDKPVCESLIIVEYIDQVWASSGPSILPADPYDRAIARFWATYVDDKLAPPIRVLIWSKDEKSIAEAKEQLLAALLQLEEAFVKCSKGKSFFGGDTINLVDITLGSFLSWLKALEIITEINFLDETKTPRLVEWAECFRFVDAAKEVLPEAEKLVEFRKFAEAARRVTVADAATK